Protein 2B1U (pdb70)

Radius of gyration: 10.67 Å; Cα contacts (8 Å, |Δi|>4): 97; chains: 1; bounding box: 26×30×25 Å

InterPro domains:
  IPR002048 EF-hand domain [PF13499] (13-73)
  IPR002048 EF-hand domain [PF13499] (81-142)
  IPR002048 EF-hand domain [PS50222] (8-43)
  IPR002048 EF-hand domain [PS50222] (44-74)
  IPR002048 EF-hand domain [PS50222] (78-113)
  IPR002048 EF-hand domain [PS50222] (114-146)
  IPR002048 EF-hand domain [SM00054] (12-40)
  IPR002048 EF-hand domain [SM00054] (48-76)
  IPR002048 EF-hand domain [SM00054] (82-110)
  IPR002048 EF-hand domain [SM00054] (118-146)
  IPR011992 EF-hand domain pair [SSF47473] (3-143)
  IPR018247 EF-Hand 1, calcium-binding site [PS00018] (21-33)
  IPR018247 EF-Hand 1, calcium-binding site [PS00018] (91-103)
  IPR018247 EF-Hand 1, calcium-binding site [PS00018] (127-139)
  IPR050230 Calmodulin/Myosin light chain/Troponin C-like [PTHR23048] (4-145)

Solvent-accessible surface area: 4864 Å² total; per-residue (Å²): 133,191,62,27,94,85,47,8,67,93,2,3,172,58,81,32,120,124,40,100,13,73,7,67,23,74,66,2,30,171,8,0,39,74,56,63,71,86,116,14,78,152,68,1,72,62,19,55,205,39,0,83,60,76,166,94,13,121,0,30,25,76,65,2,5,191,83,21,46,139,220

Foldseek 3Di:
DDPQLVLLLQLLVQQCVCLVFKGDLVSSQVSNVVVPDRQDPVRSVVVQCVQPCDDGGIHRRVCSSVCRVVD

Sequence (71 aa):
ARAGLEDLQVAFRAFDQDGDGHITVDELRRAMAGLGQPLPQEELDAMIREADVDQDGRVNYEEFARMLAQEARAGLEDLQVAFRAFDQDGDGHITVDELRRAMAGLGQPLPQEELDAMIREADVDQDGRVNYEEFARMLAQEARAGLEDLQVAFRAFDQDGDGHITVDELRRAMAGLGQPLPQEELDAMIREADVDQDGRVNYEEFARMLAQEARAGLEDLQVAFRAFDQDGDGHITVDELRRAMAGLGQPLPQEELDAMIREADVDQDGRVNYEEFARMLAQEARAGLEDLQVAFRAFDQDGDGHITVDELRRAMAGLGQPLPQEELDAMIREADVDQDGRVNYEEFARMLAQEARAGLEDLQVAFRAFDQDGDGHITVDELRRAMAGLGQPLPQEELDAMIREADVDQDGRVNYEEFARMLAQEARAGLEDLQVAFRAFDQDGDGHITVDELRRAMAGLGQPLPQEELDAMIREADVDQDGRVNYEEFARMLAQEARAGLEDLQVAFRAFDQDGDGHITVDELRRAMAGLGQPLPQEELDAMIREADVDQDGRVNYEEFARMLAQEARAGLEDLQVAFRAFDQDGDGHITVDELRRAMAGLGQPLPQEELDAMIREADVDQDGRVNYEEFARMLAQEARAGLEDLQVAFRAFDQDGDGHITVDELRRAMAGLGQPLPQEELDAMIREADVDQDGRVNYEEFARMLAQEARAGLEDLQVAFRAFDQDGDGHITVDELRRAMAGLGQPLPQEELDAMIREADVDQDGRVNYEEFARMLAQEARAGLEDLQVAFRAFDQDGDGHITVDELRRAMAGLGQPLPQEELDAMIREADVDQDGRVNYEEFARMLAQEARAGLEDLQVAFRAFDQDGDGHITVDELRRAMAGLGQPLPQEELDAMIREADVDQDGRVNYEEFARMLAQEARAGLEDLQVAFRAFDQDGDGHITVDELRRAMAGLGQPLPQEELDAMIREADVDQDGRVNYEEFARMLAQEARAGLEDLQVAFRAFDQDGDGHITVDELRRAMAGLGQPLPQEELDAMIREADVDQDGRVNYEEFARMLAQEARAGLEDLQVAFRAFDQDGDGHITVDELRRAMAGLGQPLPQEELDAMIREADVDQDGRVNYEEFARMLAQEARAGLEDLQVAFRAFDQDGDGHITVDELRRAMAGLGQPLPQEELDAMIREADVDQDGRVNYEEFARMLAQEARAGLEDLQVAFRAFDQDGDGHITVDELRRAMAGLGQPLPQEELDAMIREADVDQDGRVNYEEFARMLAQEARAGLEDLQVAFRAFDQDGDGHITVDELRRAMAGLGQPLPQEELDAMIREADVDQDGRVNYEEFARMLAQEARAGLEDLQVAFRAFDQDGDGHITVDELRRAMAGLGQPLPQEELDAMIREADVDQDGRVNYEEFARMLAQE

GO terms:
  GO:0005509 calcium ion binding (F, TAS)
  GO:0007165 signal transduction (P, TAS)
  GO:0008544 epidermis development (P, TAS)
  GO:1904813 ficolin-1-rich granule lumen (C, TAS)
  GO:0005576 extracellular region (C, TAS)
  GO:0005515 protein binding (F, IPI)

Organism: Homo sapiens (NCBI:txid9606)

CATH classification: 1.10.238.10

Secondary structure (DSSP, 8-state):
--TTHHHHHHHHTTS--SSSSEEEHHHHHHHGGGTT-SS-HHHHHHHHHH--SSSSSEEETTHHHHHHT--

Structure (mmCIF, N/CA/C/O backbone):
data_2B1U
#
_entry.id   2B1U
#
loop_
_atom_site.group_PDB
_atom_site.id
_atom_site.type_symbol
_atom_site.label_atom_id
_atom_site.label_alt_id
_atom_site.label_comp_id
_atom_site.label_asym_id
_atom_site.label_entity_id
_atom_site.label_seq_id
_atom_site.pdbx_PDB_ins_code
_atom_site.Cartn_x
_atom_site.Cartn_y
_atom_site.Cartn_z
_atom_site.occupancy
_atom_site.B_iso_or_equiv
_atom_site.auth_seq_id
_atom_site.auth_comp_id
_atom_site.auth_asym_id
_atom_site.auth_atom_id
_atom_site.pdbx_PDB_model_num
ATOM 1 N N . ALA A 1 1 ? -6.235 -16.499 -3.324 1.00 10.00 76 ALA A N 1
ATOM 2 C CA . ALA A 1 1 ? -5.522 -16.342 -4.603 1.00 10.00 76 ALA A CA 1
ATOM 3 C C . ALA A 1 1 ? -4.010 -16.295 -4.380 1.00 10.00 76 ALA A C 1
ATOM 4 O O . ALA A 1 1 ? -3.330 -17.283 -4.639 1.00 10.00 76 ALA A O 1
ATOM 13 N N . ARG A 1 2 ? -3.476 -15.164 -3.911 1.00 10.00 77 ARG A N 1
ATOM 14 C CA . ARG A 1 2 ? -2.040 -14.968 -3.779 1.00 10.00 77 ARG A CA 1
ATOM 15 C C . ARG A 1 2 ? -1.759 -13.738 -2.945 1.00 10.00 77 ARG A C 1
ATOM 16 O O . ARG A 1 2 ? -2.455 -12.729 -3.041 1.00 10.00 77 ARG A O 1
ATOM 37 N N . ALA A 1 3 ? -0.653 -13.835 -2.217 1.00 10.00 78 ALA A N 1
ATOM 38 C CA . ALA A 1 3 ? 0.005 -12.698 -1.639 1.00 10.00 78 ALA A CA 1
ATOM 39 C C . ALA A 1 3 ? 0.690 -11.891 -2.726 1.00 10.00 78 ALA A C 1
ATOM 40 O O . ALA A 1 3 ? 0.579 -12.185 -3.918 1.00 10.00 78 ALA A O 1
ATOM 47 N N . GLY A 1 4 ? 1.328 -10.800 -2.321 1.00 10.00 79 GLY A N 1
ATOM 48 C CA . GLY A 1 4 ? 1.279 -9.649 -3.181 1.00 10.00 79 GLY A CA 1
ATOM 49 C C . GLY A 1 4 ? -0.201 -9.294 -3.262 1.00 10.00 79 GLY A C 1
ATOM 50 O O . GLY A 1 4 ? -0.726 -8.675 -2.356 1.00 10.00 79 GLY A O 1
ATOM 54 N N . LEU A 1 5 ? -0.914 -9.701 -4.304 1.00 10.00 80 LEU A N 1
ATOM 55 C CA . LEU A 1 5 ? -2.149 -9.031 -4.665 1.00 10.00 80 LEU A CA 1
ATOM 56 C C . LEU A 1 5 ? -3.250 -9.068 -3.604 1.00 10.00 80 LEU A C 1
ATOM 57 O O . LEU A 1 5 ? -3.694 -8.016 -3.138 1.00 10.00 80 LEU A O 1
ATOM 73 N N . GLU A 1 6 ? -3.709 -10.256 -3.219 1.00 10.00 81 GLU A N 1
ATOM 74 C CA . GLU A 1 6 ? -4.796 -10.356 -2.259 1.00 10.00 81 GLU A CA 1
ATOM 75 C C . GLU A 1 6 ? -4.335 -9.775 -0.923 1.00 10.00 81 GLU A C 1
ATOM 76 O O . GLU A 1 6 ? -5.043 -8.975 -0.312 1.00 10.00 81 GLU A O 1
ATOM 88 N N . ASP A 1 7 ? -3.115 -10.142 -0.514 1.00 10.00 82 ASP A N 1
ATOM 89 C CA . ASP A 1 7 ? -2.500 -9.674 0.725 1.00 10.00 82 ASP A CA 1
ATOM 90 C C . ASP A 1 7 ? -2.563 -8.160 0.772 1.00 10.00 82 ASP A C 1
ATOM 91 O O . ASP A 1 7 ? -2.985 -7.569 1.754 1.00 10.00 82 ASP A O 1
ATOM 100 N N . LEU A 1 8 ? -2.137 -7.532 -0.310 1.00 10.00 83 LEU A N 1
ATOM 101 C CA . LEU A 1 8 ? -1.998 -6.103 -0.432 1.00 10.00 83 LEU A CA 1
ATOM 102 C C . LEU A 1 8 ? -3.379 -5.448 -0.456 1.00 10.00 83 LEU A C 1
ATOM 103 O O . LEU A 1 8 ? -3.578 -4.444 0.214 1.00 10.00 83 LEU A O 1
ATOM 119 N N . GLN A 1 9 ? -4.371 -6.003 -1.154 1.00 10.00 84 GLN A N 1
ATOM 120 C CA . GLN A 1 9 ? -5.723 -5.446 -1.080 1.00 10.00 84 GLN A CA 1
ATOM 121 C C . GLN A 1 9 ? -6.300 -5.567 0.341 1.00 10.00 84 GLN A C 1
ATOM 122 O O . GLN A 1 9 ? -6.907 -4.626 0.857 1.00 10.00 84 GLN A O 1
ATOM 136 N N . VAL A 1 10 ? -6.059 -6.691 1.018 1.00 10.00 85 VAL A N 1
ATOM 137 C CA . VAL A 1 10 ? -6.422 -6.888 2.398 1.00 10.00 85 VAL A CA 1
ATOM 138 C C . VAL A 1 10 ? -5.631 -5.922 3.302 1.00 10.00 85 VAL A C 1
ATOM 139 O O . VAL A 1 10 ? -6.189 -5.397 4.261 1.00 10.00 85 VAL A O 1
ATOM 152 N N . ALA A 1 11 ? -4.360 -5.645 2.980 1.00 10.00 86 ALA A N 1
ATOM 153 C CA . ALA A 1 11 ? -3.531 -4.640 3.639 1.00 10.00 86 ALA A CA 1
ATOM 154 C C . ALA A 1 11 ? -4.271 -3.311 3.564 1.00 10.00 86 ALA A C 1
ATOM 155 O O . ALA A 1 11 ? -4.649 -2.716 4.573 1.00 10.00 86 ALA A O 1
ATOM 162 N N . PHE A 1 12 ? -4.510 -2.875 2.331 1.00 10.00 87 PHE A N 1
ATOM 163 C CA . PHE A 1 12 ? -5.183 -1.638 2.022 1.00 10.00 87 PHE A CA 1
ATOM 164 C C . PHE A 1 12 ? -6.431 -1.445 2.864 1.00 10.00 87 PHE A C 1
ATOM 165 O O . PHE A 1 12 ? -6.592 -0.374 3.436 1.00 10.00 87 PHE A O 1
ATOM 182 N N . ARG A 1 13 ? -7.264 -2.482 2.988 1.00 10.00 88 ARG A N 1
ATOM 183 C CA . ARG A 1 13 ? -8.510 -2.424 3.747 1.00 10.00 88 ARG A CA 1
ATOM 184 C C . ARG A 1 13 ? -8.363 -1.920 5.198 1.00 10.00 88 ARG A C 1
ATOM 185 O O . ARG A 1 13 ? -9.364 -1.624 5.844 1.00 10.00 88 ARG A O 1
ATOM 206 N N . ALA A 1 14 ? -7.147 -1.839 5.750 1.00 10.00 89 ALA A N 1
ATOM 207 C CA . ALA A 1 14 ? -6.930 -1.173 7.027 1.00 10.00 89 ALA A CA 1
ATOM 208 C C . ALA A 1 14 ? -7.145 0.349 6.904 1.00 10.00 89 ALA A C 1
ATOM 209 O O . ALA A 1 14 ? -7.908 0.928 7.674 1.00 10.00 89 ALA A O 1
ATOM 216 N N . PHE A 1 15 ? -6.449 0.996 5.962 1.00 10.00 90 PHE A N 1
ATOM 217 C CA . PHE A 1 15 ? -6.454 2.441 5.730 1.00 10.00 90 PHE A CA 1
ATOM 218 C C . PHE A 1 15 ? -6.835 2.755 4.285 1.00 10.00 90 PHE A C 1
ATOM 219 O O . PHE A 1 15 ? -6.146 3.532 3.621 1.00 10.00 90 PHE A O 1
ATOM 236 N N . ASP A 1 16 ? -7.911 2.149 3.785 1.00 10.00 91 ASP A N 1
ATOM 237 C CA . ASP A 1 16 ? -8.429 2.401 2.462 1.00 10.00 91 ASP A CA 1
ATOM 238 C C . ASP A 1 16 ? -9.354 3.608 2.516 1.00 10.00 91 ASP A C 1
ATOM 239 O O . ASP A 1 16 ? -9.952 3.902 3.550 1.00 10.00 91 ASP A O 1
ATOM 248 N N . GLN A 1 17 ? -9.468 4.315 1.390 1.00 10.00 92 GLN A N 1
ATOM 249 C CA . GLN A 1 17 ? -10.528 5.292 1.231 1.00 10.00 92 GLN A CA 1
ATOM 250 C C . GLN A 1 17 ? -11.805 4.539 0.878 1.00 10.00 92 GLN A C 1
ATOM 251 O O . GLN A 1 17 ? -12.647 4.340 1.748 1.00 10.00 92 GLN A O 1
ATOM 265 N N . ASP A 1 18 ? -11.953 4.143 -0.394 1.00 10.00 93 ASP A N 1
ATOM 266 C CA . ASP A 1 18 ? -13.196 3.541 -0.859 1.00 10.00 93 ASP A CA 1
ATOM 267 C C . ASP A 1 18 ? -13.084 2.857 -2.229 1.00 10.00 93 ASP A C 1
ATOM 268 O O . ASP A 1 18 ? -14.118 2.576 -2.827 1.00 10.00 93 ASP A O 1
ATOM 277 N N . GLY A 1 19 ? -11.883 2.580 -2.775 1.00 10.00 94 GLY A N 1
ATOM 278 C CA . GLY A 1 19 ? -11.868 2.113 -4.163 1.00 10.00 94 GLY A CA 1
ATOM 279 C C . GLY A 1 19 ? -11.625 3.299 -5.084 1.00 10.00 94 GLY A C 1
ATOM 280 O O . GLY A 1 19 ? -12.365 4.278 -5.050 1.00 10.00 94 GLY A O 1
ATOM 284 N N . ASP A 1 20 ? -10.526 3.227 -5.839 1.00 10.00 95 ASP A N 1
ATOM 285 C CA . ASP A 1 20 ? -9.957 4.322 -6.616 1.00 10.00 95 ASP A CA 1
ATOM 286 C C . ASP A 1 20 ? -9.935 5.639 -5.824 1.00 10.00 95 ASP A C 1
ATOM 287 O O . ASP A 1 20 ? -10.049 6.729 -6.379 1.00 10.00 95 ASP A O 1
ATOM 296 N N . GLY A 1 21 ? -9.772 5.522 -4.500 1.00 10.00 96 GLY A N 1
ATOM 297 C CA . GLY A 1 21 ? -9.575 6.629 -3.598 1.00 10.00 96 GLY A CA 1
ATOM 298 C C . GLY A 1 21 ? -8.076 6.762 -3.415 1.00 10.00 96 GLY A C 1
ATOM 299 O O . GLY A 1 21 ? -7.319 6.353 -4.287 1.00 10.00 96 GLY A O 1
ATOM 303 N N . HIS A 1 22 ? -7.641 7.241 -2.257 1.00 10.00 97 HIS A N 1
ATOM 304 C CA . HIS A 1 22 ? -6.233 7.377 -1.924 1.00 10.00 97 HIS A CA 1
ATOM 305 C C . HIS A 1 22 ? -5.861 6.605 -0.668 1.00 10.00 97 HIS A C 1
ATOM 306 O O . HIS A 1 22 ? -6.647 6.537 0.274 1.00 10.00 97 HIS A O 1
ATOM 320 N N . ILE A 1 23 ? -4.639 6.063 -0.660 1.00 10.00 98 ILE A N 1
ATOM 321 C CA . ILE A 1 23 ? -3.990 5.579 0.552 1.00 10.00 98 ILE A CA 1
ATOM 322 C C . ILE A 1 23 ? -2.989 6.579 1.109 1.00 10.00 98 ILE A C 1
ATOM 323 O O . ILE A 1 23 ? -2.507 7.484 0.429 1.00 10.00 98 ILE A O 1
ATOM 339 N N . THR A 1 24 ? -2.653 6.299 2.361 1.00 10.00 99 THR A N 1
ATOM 340 C CA . THR A 1 24 ? -1.615 6.867 3.181 1.00 10.00 99 THR A CA 1
ATOM 341 C C . THR A 1 24 ? -0.523 5.803 3.256 1.00 10.00 99 THR A C 1
ATOM 342 O O . THR A 1 24 ? -0.704 4.732 3.831 1.00 10.00 99 THR A O 1
ATOM 353 N N . VAL A 1 25 ? 0.595 6.075 2.574 1.00 10.00 100 VAL A N 1
ATOM 354 C CA . VAL A 1 25 ? 1.703 5.145 2.393 1.00 10.00 100 VAL A CA 1
ATOM 355 C C . VAL A 1 25 ? 2.230 4.626 3.733 1.00 10.00 100 VAL A C 1
ATOM 356 O O . VAL A 1 25 ? 2.700 3.495 3.849 1.00 10.00 100 VAL A O 1
ATOM 369 N N . ASP A 1 26 ? 2.166 5.486 4.747 1.00 10.00 101 ASP A N 1
ATOM 370 C CA . ASP A 1 26 ? 2.644 5.114 6.077 1.00 10.00 101 ASP A CA 1
ATOM 371 C C . ASP A 1 26 ? 1.689 4.122 6.751 1.00 10.00 101 ASP A C 1
ATOM 372 O O . ASP A 1 26 ? 2.077 3.007 7.099 1.00 10.00 101 ASP A O 1
ATOM 381 N N . GLU A 1 27 ? 0.409 4.485 6.833 1.00 10.00 102 GLU A N 1
ATOM 382 C CA . GLU A 1 27 ? -0.711 3.601 7.140 1.00 10.00 102 GLU A CA 1
ATOM 383 C C . GLU A 1 27 ? -0.551 2.250 6.447 1.00 10.00 102 GLU A C 1
ATOM 384 O O . GLU A 1 27 ? -0.658 1.212 7.088 1.00 10.00 102 GLU A O 1
ATOM 396 N N . LEU A 1 28 ? -0.256 2.250 5.151 1.00 10.00 103 LEU A N 1
ATOM 397 C CA . LEU A 1 28 ? 0.081 1.049 4.391 1.00 10.00 103 LEU A CA 1
ATOM 398 C C . LEU A 1 28 ? 1.110 0.170 5.130 1.00 10.00 103 LEU A C 1
ATOM 399 O O . LEU A 1 28 ? 0.911 -1.029 5.323 1.00 10.00 103 LEU A O 1
ATOM 415 N N . ARG A 1 29 ? 2.222 0.773 5.556 1.00 10.00 104 ARG A N 1
ATOM 416 C CA . ARG A 1 29 ? 3.272 0.104 6.319 1.00 10.00 104 ARG A CA 1
ATOM 417 C C . ARG A 1 29 ? 2.700 -0.492 7.601 1.00 10.00 104 ARG A C 1
ATOM 418 O O . ARG A 1 29 ? 3.044 -1.607 7.992 1.00 10.00 104 ARG A O 1
ATOM 439 N N . ARG A 1 30 ? 1.819 0.266 8.254 1.00 10.00 105 ARG A N 1
ATOM 440 C CA . ARG A 1 30 ? 1.108 -0.196 9.433 1.00 10.00 105 ARG A CA 1
ATOM 441 C C . ARG A 1 30 ? 0.239 -1.413 9.085 1.00 10.00 105 ARG A C 1
ATOM 442 O O . ARG A 1 30 ? 0.246 -2.405 9.814 1.00 10.00 105 ARG A O 1
ATOM 463 N N . ALA A 1 31 ? -0.504 -1.347 7.975 1.00 10.00 106 ALA A N 1
ATOM 464 C CA . ALA A 1 31 ? -1.438 -2.376 7.543 1.00 10.00 106 ALA A CA 1
ATOM 465 C C . ALA A 1 31 ? -0.744 -3.719 7.421 1.00 10.00 106 ALA A C 1
ATOM 466 O O . ALA A 1 31 ? -1.278 -4.744 7.836 1.00 10.00 106 ALA A O 1
ATOM 473 N N . MET A 1 32 ? 0.460 -3.700 6.852 1.00 10.00 107 MET A N 1
ATOM 474 C CA . MET A 1 32 ? 1.283 -4.888 6.673 1.00 10.00 107 MET A CA 1
ATOM 475 C C . MET A 1 32 ? 1.512 -5.659 7.991 1.00 10.00 107 MET A C 1
ATOM 476 O O . MET A 1 32 ? 1.737 -6.870 7.967 1.00 10.00 107 MET A O 1
ATOM 490 N N . ALA A 1 33 ? 1.374 -5.010 9.157 1.00 10.00 108 ALA A N 1
ATOM 491 C CA . ALA A 1 33 ? 1.373 -5.712 10.440 1.00 10.00 108 ALA A CA 1
ATOM 492 C C . ALA A 1 33 ? 0.247 -6.739 10.550 1.00 10.00 108 ALA A C 1
ATOM 493 O O . ALA A 1 33 ? 0.424 -7.784 11.169 1.00 10.00 108 ALA A O 1
ATOM 500 N N . GLY A 1 34 ? -0.904 -6.451 9.944 1.00 10.00 109 GLY A N 1
ATOM 501 C CA . GLY A 1 34 ? -2.011 -7.385 9.853 1.00 10.00 109 GLY A CA 1
ATOM 502 C C . GLY A 1 34 ? -1.636 -8.641 9.065 1.00 10.00 109 GLY A C 1
ATOM 503 O O . GLY A 1 34 ? -2.224 -9.696 9.290 1.00 10.00 109 GLY A O 1
ATOM 507 N N . LEU A 1 35 ? -0.690 -8.531 8.125 1.00 10.00 110 LEU A N 1
ATOM 508 C CA . LEU A 1 35 ? -0.345 -9.621 7.228 1.00 10.00 110 LEU A CA 1
ATOM 509 C C . LEU A 1 35 ? 0.588 -10.627 7.893 1.00 10.00 110 LEU A C 1
ATOM 510 O O . LEU A 1 35 ? 0.237 -11.793 8.050 1.00 10.00 110 LEU A O 1
ATOM 526 N N . GLY A 1 36 ? 1.808 -10.203 8.223 1.00 10.00 111 GLY A N 1
ATOM 527 C CA . GLY A 1 36 ? 2.851 -11.131 8.588 1.00 10.00 111 GLY A CA 1
ATOM 528 C C . GLY A 1 36 ? 4.181 -10.450 8.879 1.00 10.00 111 GLY A C 1
ATOM 529 O O . GLY A 1 36 ? 4.867 -10.809 9.832 1.00 10.00 111 GLY A O 1
ATOM 533 N N . GLN A 1 37 ? 4.548 -9.476 8.045 1.00 10.00 112 GLN A N 1
ATOM 534 C CA . GLN A 1 37 ? 5.785 -8.721 8.158 1.00 10.00 112 GLN A CA 1
ATOM 535 C C . GLN A 1 37 ? 5.470 -7.315 8.697 1.00 10.00 112 GLN A C 1
ATOM 536 O O . GLN A 1 37 ? 5.292 -6.395 7.905 1.00 10.00 112 GLN A O 1
ATOM 550 N N . PRO A 1 38 ? 5.359 -7.109 10.022 1.00 10.00 113 PRO A N 1
ATOM 551 C CA . PRO A 1 38 ? 5.020 -5.805 10.572 1.00 10.00 113 PRO A CA 1
ATOM 552 C C . PRO A 1 38 ? 6.194 -4.842 10.405 1.00 10.00 113 PRO A C 1
ATOM 553 O O . PRO A 1 38 ? 7.328 -5.211 10.700 1.00 10.00 113 PRO A O 1
ATOM 564 N N . LEU A 1 39 ? 5.936 -3.615 9.933 1.00 10.00 114 LEU A N 1
ATOM 565 C CA . LEU A 1 39 ? 6.987 -2.687 9.549 1.00 10.00 114 LEU A CA 1
ATOM 566 C C . LEU A 1 39 ? 8.003 -3.364 8.624 1.00 10.00 114 LEU A C 1
ATOM 567 O O . LEU A 1 39 ? 9.190 -3.464 8.940 1.00 10.00 114 LEU A O 1
ATOM 583 N N . PRO A 1 40 ? 7.560 -3.791 7.440 1.00 10.00 115 PRO A N 1
ATOM 584 C CA . PRO A 1 40 ? 8.453 -4.350 6.457 1.00 10.00 115 PRO A CA 1
ATOM 585 C C . PRO A 1 40 ? 9.147 -3.193 5.774 1.00 10.00 115 PRO A C 1
ATOM 586 O O . PRO A 1 40 ? 8.784 -2.828 4.662 1.00 10.00 115 PRO A O 1
ATOM 597 N N . GLN A 1 41 ? 10.103 -2.569 6.462 1.00 10.00 116 GLN A N 1
ATOM 598 C CA . GLN A 1 41 ? 10.634 -1.302 5.992 1.00 10.00 116 GLN A CA 1
ATOM 599 C C . GLN A 1 41 ? 11.109 -1.399 4.540 1.00 10.00 116 GLN A C 1
ATOM 600 O O . GLN A 1 41 ? 10.797 -0.500 3.772 1.00 10.00 116 GLN A O 1
ATOM 614 N N . GLU A 1 42 ? 11.786 -2.484 4.159 1.00 10.00 117 GLU A N 1
ATOM 615 C CA . GLU A 1 42 ? 12.275 -2.686 2.797 1.00 10.00 117 GLU A CA 1
ATOM 616 C C . GLU A 1 42 ? 11.145 -2.912 1.813 1.00 10.00 117 GLU A C 1
ATOM 617 O O . GLU A 1 42 ? 11.113 -2.300 0.752 1.00 10.00 117 GLU A O 1
ATOM 629 N N . GLU A 1 43 ? 10.236 -3.822 2.144 1.00 10.00 118 GLU A N 1
ATOM 630 C CA . GLU A 1 43 ? 9.165 -4.203 1.241 1.00 10.00 118 GLU A CA 1
ATOM 631 C C . GLU A 1 43 ? 8.291 -2.970 0.997 1.00 10.00 118 GLU A C 1
ATOM 632 O O . GLU A 1 43 ? 7.953 -2.631 -0.134 1.00 10.00 118 GLU A O 1
ATOM 644 N N . LEU A 1 44 ? 8.005 -2.226 2.067 1.00 10.00 119 LEU A N 1
ATOM 645 C CA . LEU A 1 44 ? 7.323 -0.958 1.949 1.00 10.00 119 LEU A CA 1
ATOM 646 C C . LEU A 1 44 ? 8.172 0.039 1.155 1.00 10.00 119 LEU A C 1
ATOM 647 O O . LEU A 1 44 ? 7.682 0.482 0.136 1.00 10.00 119 LEU A O 1
ATOM 663 N N . ASP A 1 45 ? 9.406 0.387 1.546 1.00 10.00 120 ASP A N 1
ATOM 664 C CA . ASP A 1 45 ? 10.317 1.289 0.831 1.00 10.00 120 ASP A CA 1
ATOM 665 C C . ASP A 1 45 ? 10.342 1.008 -0.673 1.00 10.00 120 ASP A C 1
ATOM 666 O O . ASP A 1 45 ? 10.235 1.910 -1.504 1.00 10.00 120 ASP A O 1
ATOM 675 N N . ALA A 1 46 ? 10.480 -0.267 -1.023 1.00 10.00 121 ALA A N 1
ATOM 676 C CA . ALA A 1 46 ? 10.422 -0.742 -2.390 1.00 10.00 121 ALA A CA 1
ATOM 677 C C . ALA A 1 46 ? 9.137 -0.231 -3.053 1.00 10.00 121 ALA A C 1
ATOM 678 O O . ALA A 1 46 ? 9.192 0.473 -4.061 1.00 10.00 121 ALA A O 1
ATOM 685 N N . MET A 1 47 ? 7.986 -0.505 -2.436 1.00 10.00 122 MET A N 1
ATOM 686 C CA . MET A 1 47 ? 6.709 0.022 -2.877 1.00 10.00 122 MET A CA 1
ATOM 687 C C . MET A 1 47 ? 6.590 1.548 -2.725 1.00 10.00 122 MET A C 1
ATOM 688 O O . MET A 1 47 ? 5.855 2.160 -3.492 1.00 10.00 122 MET A O 1
ATOM 702 N N . ILE A 1 48 ? 7.268 2.188 -1.764 1.00 10.00 123 ILE A N 1
ATOM 703 C CA . ILE A 1 48 ? 7.190 3.626 -1.527 1.00 10.00 123 ILE A CA 1
ATOM 704 C C . ILE A 1 48 ? 7.548 4.317 -2.842 1.00 10.00 123 ILE A C 1
ATOM 705 O O . ILE A 1 48 ? 6.887 5.266 -3.253 1.00 10.00 123 ILE A O 1
ATOM 721 N N . ARG A 1 49 ? 8.593 3.821 -3.510 1.00 10.00 124 ARG A N 1
ATOM 722 C CA . ARG A 1 49 ? 9.025 4.395 -4.771 1.00 10.00 124 ARG A CA 1
ATOM 723 C C . ARG A 1 49 ? 7.959 4.252 -5.861 1.00 10.00 124 ARG A C 1
ATOM 724 O O . ARG A 1 49 ? 7.791 5.160 -6.666 1.00 10.00 124 ARG A O 1
ATOM 745 N N . GLU A 1 50 ? 7.253 3.120 -5.895 1.00 10.00 125 GLU A N 1
ATOM 746 C CA . GLU A 1 50 ? 6.155 2.893 -6.828 1.00 10.00 125 GLU A CA 1
ATOM 747 C C . GLU A 1 50 ? 4.935 3.745 -6.448 1.00 10.00 125 GLU A C 1
ATOM 748 O O . GLU A 1 50 ? 4.137 4.136 -7.297 1.00 10.00 125 GLU A O 1
ATOM 760 N N . ALA A 1 51 ? 4.774 4.024 -5.154 1.00 10.00 126 ALA A N 1
ATOM 761 C CA . ALA A 1 51 ? 3.683 4.794 -4.581 1.00 10.00 126 ALA A CA 1
ATOM 762 C C . ALA A 1 51 ? 3.884 6.301 -4.788 1.00 10.00 126 ALA A C 1
ATOM 763 O O . ALA A 1 51 ? 3.685 7.076 -3.853 1.00 10.00 126 ALA A O 1
ATOM 770 N N . ASP A 1 52 ? 4.241 6.734 -6.003 1.00 10.00 127 ASP A N 1
ATOM 771 C CA . ASP A 1 52 ? 4.585 8.121 -6.297 1.00 10.00 127 ASP A CA 1
ATOM 772 C C . ASP A 1 52 ? 3.599 8.769 -7.277 1.00 10.00 127 ASP A C 1
ATOM 773 O O . ASP A 1 52 ? 3.959 9.708 -7.983 1.00 10.00 127 ASP A O 1
ATOM 782 N N . VAL A 1 53 ? 2.345 8.303 -7.281 1.00 10.00 128 VAL A N 1
ATOM 783 C CA . VAL A 1 53 ? 1.301 8.750 -8.205 1.00 10.00 128 VAL A CA 1
ATOM 784 C C . VAL A 1 53 ? 1.213 10.277 -8.256 1.00 10.00 128 VAL A C 1
ATOM 785 O O . VAL A 1 53 ? 1.250 10.843 -9.348 1.00 10.00 128 VAL A O 1
ATOM 798 N N . ASP A 1 54 ? 1.095 10.944 -7.099 1.00 10.00 129 ASP A N 1
ATOM 799 C CA . ASP A 1 54 ? 1.180 12.403 -7.083 1.00 10.00 129 ASP A CA 1
ATOM 800 C C . ASP A 1 54 ? 2.623 12.816 -7.391 1.00 10.00 129 ASP A C 1
ATOM 801 O O . ASP A 1 54 ? 2.948 13.198 -8.512 1.00 10.00 129 ASP A O 1
ATOM 810 N N . GLN A 1 55 ? 3.456 12.807 -6.345 1.00 10.00 130 GLN A N 1
ATOM 811 C CA . GLN A 1 55 ? 4.824 13.322 -6.305 1.00 10.00 130 GLN A CA 1
ATOM 812 C C . GLN A 1 55 ? 5.304 13.350 -4.843 1.00 10.00 130 GLN A C 1
ATOM 813 O O . GLN A 1 55 ? 5.948 14.309 -4.422 1.00 10.00 130 GLN A O 1
ATOM 827 N N . ASP A 1 56 ? 4.935 12.342 -4.043 1.00 10.00 131 ASP A N 1
ATOM 828 C CA . ASP A 1 56 ? 5.075 12.402 -2.589 1.00 10.00 131 ASP A CA 1
ATOM 829 C C . ASP A 1 56 ? 4.859 11.003 -1.994 1.00 10.00 131 ASP A C 1
ATOM 830 O O . ASP A 1 56 ? 5.804 10.223 -1.914 1.00 10.00 131 ASP A O 1
ATOM 839 N N . GLY A 1 57 ? 3.620 10.656 -1.641 1.00 10.00 132 GLY A N 1
ATOM 840 C CA . GLY A 1 57 ? 3.265 9.356 -1.092 1.00 10.00 132 GLY A CA 1
ATOM 841 C C . GLY A 1 57 ? 1.751 9.167 -1.122 1.00 10.00 132 GLY A C 1
ATOM 842 O O . GLY A 1 57 ? 1.181 8.507 -0.254 1.00 10.00 132 GLY A O 1
ATOM 846 N N . ARG A 1 58 ? 1.104 9.754 -2.132 1.00 10.00 133 ARG A N 1
ATOM 847 C CA . ARG A 1 58 ? -0.286 9.504 -2.470 1.00 10.00 133 ARG A CA 1
ATOM 848 C C . ARG A 1 58 ? -0.290 8.443 -3.560 1.00 10.00 133 ARG A C 1
ATOM 849 O O . ARG A 1 58 ? 0.470 8.566 -4.520 1.00 10.00 133 ARG A O 1
ATOM 870 N N . VAL A 1 59 ? -1.136 7.420 -3.409 1.00 10.00 134 VAL A N 1
ATOM 871 C CA . VAL A 1 59 ? -1.367 6.396 -4.411 1.00 10.00 134 VAL A CA 1
ATOM 872 C C . VAL A 1 59 ? -2.861 6.173 -4.539 1.00 10.00 134 VAL A C 1
ATOM 873 O O . VAL A 1 59 ? -3.544 6.077 -3.516 1.00 10.00 134 VAL A O 1
ATOM 886 N N . ASN A 1 60 ? -3.351 6.042 -5.774 1.00 10.00 135 ASN A N 1
ATOM 887 C CA . ASN A 1 60 ? -4.713 5.596 -5.996 1.00 10.00 135 ASN A CA 1
ATOM 888 C C . ASN A 1 60 ? -4.855 4.199 -5.383 1.00 10.00 135 ASN A C 1
ATOM 889 O O . ASN A 1 60 ? -4.125 3.285 -5.768 1.00 10.00 135 ASN A O 1
ATOM 900 N N . TYR A 1 61 ? -5.755 4.044 -4.407 1.00 10.00 136 TYR A N 1
ATOM 901 C CA . TYR A 1 61 ? -5.952 2.826 -3.624 1.00 10.00 136 TYR A CA 1
ATOM 902 C C . TYR A 1 61 ? -5.956 1.567 -4.510 1.00 10.00 136 TYR A C 1
ATOM 903 O O . TYR A 1 61 ? -5.290 0.589 -4.179 1.00 10.00 136 TYR A O 1
ATOM 921 N N . GLU A 1 62 ? -6.692 1.588 -5.630 1.00 10.00 137 GLU A N 1
ATOM 922 C CA . GLU A 1 62 ? -6.791 0.427 -6.507 1.00 10.00 137 GLU A CA 1
ATOM 923 C C . GLU A 1 62 ? -5.514 0.335 -7.342 1.00 10.00 137 GLU A C 1
ATOM 924 O O . GLU A 1 62 ? -4.775 -0.643 -7.247 1.00 10.00 137 GLU A O 1
ATOM 936 N N . GLU A 1 63 ? -5.236 1.397 -8.111 1.00 10.00 138 GLU A N 1
ATOM 937 C CA . GLU A 1 63 ? -4.099 1.504 -9.019 1.00 10.00 138 GLU A CA 1
ATOM 938 C C . GLU A 1 63 ? -2.805 1.000 -8.370 1.00 10.00 138 GLU A C 1
ATOM 939 O O . GLU A 1 63 ? -2.001 0.343 -9.032 1.00 10.00 138 GLU A O 1
ATOM 951 N N . PHE A 1 64 ? -2.623 1.258 -7.068 1.00 10.00 139 PHE A N 1
ATOM 952 C CA . PHE A 1 64 ? -1.540 0.680 -6.282 1.00 10.00 139 PHE A CA 1
ATOM 953 C C . PHE A 1 64 ? -1.272 -0.773 -6.651 1.00 10.00 139 PHE A C 1
ATOM 954 O O . PHE A 1 64 ? -0.146 -1.141 -6.973 1.00 10.00 139 PHE A O 1
ATOM 971 N N . ALA A 1 65 ? -2.296 -1.616 -6.552 1.00 10.00 140 ALA A N 1
ATOM 972 C CA . ALA A 1 65 ? -2.187 -3.048 -6.765 1.00 10.00 140 ALA A CA 1
ATOM 973 C C . ALA A 1 65 ? -1.516 -3.339 -8.115 1.00 10.00 140 ALA A C 1
ATOM 974 O O . ALA A 1 65 ? -0.672 -4.230 -8.240 1.00 10.00 140 ALA A O 1
ATOM 981 N N . ARG A 1 66 ? -1.887 -2.537 -9.116 1.00 10.00 141 ARG A N 1
ATOM 982 C CA . ARG A 1 66 ? -1.341 -2.574 -10.461 1.00 10.00 141 ARG A CA 1
ATOM 983 C C . ARG A 1 66 ? 0.173 -2.341 -10.437 1.00 10.00 141 ARG A C 1
ATOM 984 O O . ARG A 1 66 ? 0.894 -2.955 -11.217 1.00 10.00 141 ARG A O 1
ATOM 1005 N N . MET A 1 67 ? 0.655 -1.454 -9.560 1.00 10.00 142 MET A N 1
ATOM 1006 C CA . MET A 1 67 ? 2.080 -1.198 -9.405 1.00 10.00 142 MET A CA 1
ATOM 1007 C C . MET A 1 67 ? 2.765 -2.235 -8.509 1.00 10.00 142 MET A C 1
ATOM 1008 O O . MET A 1 67 ? 3.875 -2.633 -8.837 1.00 10.00 142 MET A O 1
ATOM 1022 N N . LEU A 1 68 ? 2.132 -2.691 -7.410 1.00 10.00 143 LEU A N 1
ATOM 1023 C CA . LEU A 1 68 ? 2.582 -3.831 -6.621 1.00 10.00 143 LEU A CA 1
ATOM 1024 C C . LEU A 1 68 ? 3.073 -4.894 -7.606 1.00 10.00 143 LEU A C 1
ATOM 1025 O O . LEU A 1 68 ? 4.216 -5.346 -7.564 1.00 10.00 143 LEU A O 1
ATOM 1041 N N . ALA A 1 69 ? 2.181 -5.277 -8.518 1.00 10.00 144 ALA A N 1
ATOM 1042 C CA . ALA A 1 69 ? 2.474 -6.304 -9.492 1.00 10.00 144 ALA A CA 1
ATOM 1043 C C . ALA A 1 69 ? 2.909 -5.656 -10.791 1.00 10.00 144 ALA A C 1
ATOM 1044 O O . ALA A 1 69 ? 2.213 -5.674 -11.803 1.00 10.00 144 ALA A O 1
ATOM 1051 N N . GLN A 1 70 ? 4.108 -5.104 -10.708 1.00 10.00 145 GLN A N 1
ATOM 1052 C CA . GLN A 1 70 ? 4.790 -4.359 -11.765 1.00 10.00 145 GLN A CA 1
ATOM 1053 C C . GLN A 1 70 ? 5.265 -5.293 -12.904 1.00 10.00 145 GLN A C 1
ATOM 1054 O O . GLN A 1 70 ? 6.401 -5.168 -13.360 1.00 10.00 145 GLN A O 1
ATOM 1068 N N . GLU A 1 71 ? 4.429 -6.237 -13.344 1.00 10.00 146 GLU A N 1
ATOM 1069 C CA . GLU A 1 71 ? 4.732 -7.213 -14.383 1.00 10.00 146 GLU A CA 1
ATOM 1070 C C . GLU A 1 71 ? 3.969 -6.830 -15.655 1.00 10.00 146 GLU A C 1
ATOM 1071 O O . GLU A 1 71 ? 2.877 -6.234 -15.514 1.00 10.00 146 GLU A O 1
ATOM 1084 N N . ALA A 1 1 ? -6.882 -19.531 -2.173 1.00 10.00 76 ALA A N 2
ATOM 1085 C CA . ALA A 1 1 ? -6.465 -18.274 -1.535 1.00 10.00 76 ALA A CA 2
ATOM 1086 C C . ALA A 1 1 ? -4.971 -18.102 -1.788 1.00 10.00 76 ALA A C 2
ATOM 1087 O O . ALA A 1 1 ? -4.293 -19.116 -1.947 1.00 10.00 76 ALA A O 2
ATOM 1096 N N . ARG A 1 2 ? -4.478 -16.870 -1.853 1.00 10.00 77 ARG A N 2
ATOM 1097 C CA . ARG A 1 2 ? -3.080 -16.496 -2.053 1.00 10.00 77 ARG A CA 2
ATOM 1098 C C . ARG A 1 2 ? -2.947 -15.114 -1.469 1.00 10.00 77 ARG A C 2
ATOM 1099 O O . ARG A 1 2 ? -3.939 -14.464 -1.171 1.00 10.00 77 ARG A O 2
ATOM 1120 N N . ALA A 1 3 ? -1.708 -14.683 -1.279 1.00 10.00 78 ALA A N 2
ATOM 1121 C CA . ALA A 1 3 ? -1.462 -13.318 -0.924 1.00 10.00 78 ALA A CA 2
ATOM 1122 C C . ALA A 1 3 ? -1.563 -12.498 -2.194 1.00 10.00 78 ALA A C 2
ATOM 1123 O O . ALA A 1 3 ? -2.670 -12.169 -2.609 1.00 10.00 78 ALA A O 2
ATOM 1130 N N . GLY A 1 4 ? -0.422 -12.248 -2.845 1.00 10.00 79 GLY A N 2
ATOM 1131 C CA . GLY A 1 4 ? -0.336 -11.562 -4.123 1.00 10.00 79 GLY A CA 2
ATOM 1132 C C . GLY A 1 4 ? -1.307 -10.394 -4.155 1.00 10.00 79 GLY A C 2
ATOM 1133 O O . GLY A 1 4 ? -1.043 -9.390 -3.515 1.00 10.00 79 GLY A O 2
ATOM 1137 N N . LEU A 1 5 ? -2.418 -10.547 -4.881 1.00 10.00 80 LEU A N 2
ATOM 1138 C CA . LEU A 1 5 ? -3.512 -9.610 -4.966 1.00 10.00 80 LEU A CA 2
ATOM 1139 C C . LEU A 1 5 ? -4.428 -9.595 -3.742 1.00 10.00 80 LEU A C 2
ATOM 1140 O O . LEU A 1 5 ? -4.659 -8.538 -3.157 1.00 10.00 80 LEU A O 2
ATOM 1156 N N . GLU A 1 6 ? -4.982 -10.747 -3.374 1.00 10.00 81 GLU A N 2
ATOM 1157 C CA . GLU A 1 6 ? -5.891 -10.884 -2.243 1.00 10.00 81 GLU A CA 2
ATOM 1158 C C . GLU A 1 6 ? -5.306 -10.214 -0.996 1.00 10.00 81 GLU A C 2
ATOM 1159 O O . GLU A 1 6 ? -5.931 -9.321 -0.420 1.00 10.00 81 GLU A O 2
ATOM 1171 N N . ASP A 1 7 ? -4.093 -10.612 -0.599 1.00 10.00 82 ASP A N 2
ATOM 1172 C CA . ASP A 1 7 ? -3.545 -10.144 0.682 1.00 10.00 82 ASP A CA 2
ATOM 1173 C C . ASP A 1 7 ? -3.244 -8.675 0.643 1.00 10.00 82 ASP A C 2
ATOM 1174 O O . ASP A 1 7 ? -3.286 -7.981 1.646 1.00 10.00 82 ASP A O 2
ATOM 1183 N N . LEU A 1 8 ? -2.905 -8.216 -0.537 1.00 10.00 83 LEU A N 2
ATOM 1184 C CA . LEU A 1 8 ? -2.552 -6.873 -0.813 1.00 10.00 83 LEU A CA 2
ATOM 1185 C C . LEU A 1 8 ? -3.796 -5.998 -0.670 1.00 10.00 83 LEU A C 2
ATOM 1186 O O . LEU A 1 8 ? -3.807 -5.032 0.088 1.00 10.00 83 LEU A O 2
ATOM 1202 N N . GLN A 1 9 ? -4.872 -6.363 -1.363 1.00 10.00 84 GLN A N 2
ATOM 1203 C CA . GLN A 1 9 ? -6.127 -5.642 -1.281 1.00 10.00 84 GLN A CA 2
ATOM 1204 C C . GLN A 1 9 ? -6.609 -5.635 0.172 1.00 10.00 84 GLN A C 2
ATOM 1205 O O . GLN A 1 9 ? -6.988 -4.580 0.674 1.00 10.00 84 GLN A O 2
ATOM 1219 N N . VAL A 1 10 ? -6.568 -6.788 0.854 1.00 10.00 85 VAL A N 2
ATOM 1220 C CA . VAL A 1 10 ? -6.961 -6.952 2.235 1.00 10.00 85 VAL A CA 2
ATOM 1221 C C . VAL A 1 10 ? -6.067 -6.116 3.164 1.00 10.00 85 VAL A C 2
ATOM 1222 O O . VAL A 1 10 ? -6.577 -5.453 4.062 1.00 10.00 85 VAL A O 2
ATOM 1235 N N . ALA A 1 11 ? -4.748 -6.127 2.949 1.00 10.00 86 ALA A N 2
ATOM 1236 C CA . ALA A 1 11 ? -3.791 -5.290 3.664 1.00 10.00 86 ALA A CA 2
ATOM 1237 C C . ALA A 1 11 ? -4.274 -3.853 3.576 1.00 10.00 86 ALA A C 2
ATOM 1238 O O . ALA A 1 11 ? -4.555 -3.192 4.570 1.00 10.00 86 ALA A O 2
ATOM 1245 N N . PHE A 1 12 ? -4.388 -3.391 2.339 1.00 10.00 87 PHE A N 2
ATOM 1246 C CA . PHE A 1 12 ? -4.716 -2.026 1.992 1.00 10.00 87 PHE A CA 2
ATOM 1247 C C . PHE A 1 12 ? -6.061 -1.634 2.615 1.00 10.00 87 PHE A C 2
ATOM 1248 O O . PHE A 1 12 ? -6.178 -0.546 3.176 1.00 10.00 87 PHE A O 2
ATOM 1265 N N . ARG A 1 13 ? -7.023 -2.566 2.608 1.00 10.00 88 ARG A N 2
ATOM 1266 C CA . ARG A 1 13 ? -8.316 -2.479 3.291 1.00 10.00 88 ARG A CA 2
ATOM 1267 C C . ARG A 1 13 ? -8.203 -1.970 4.738 1.00 10.00 88 ARG A C 2
ATOM 1268 O O . ARG A 1 13 ? -9.156 -1.399 5.263 1.00 10.00 88 ARG A O 2
ATOM 1289 N N . ALA A 1 14 ? -7.065 -2.180 5.411 1.00 10.00 89 ALA A N 2
ATOM 1290 C CA . ALA A 1 14 ? -6.836 -1.625 6.739 1.00 10.00 89 ALA A CA 2
ATOM 1291 C C . ALA A 1 14 ? -7.162 -0.127 6.780 1.00 10.00 89 ALA A C 2
ATOM 1292 O O . ALA A 1 14 ? -7.875 0.309 7.682 1.00 10.00 89 ALA A O 2
ATOM 1299 N N . PHE A 1 15 ? -6.659 0.650 5.810 1.00 10.00 90 PHE A N 2
ATOM 1300 C CA . PHE A 1 15 ? -6.912 2.086 5.741 1.00 10.00 90 PHE A CA 2
ATOM 1301 C C . PHE A 1 15 ? -7.191 2.524 4.303 1.00 10.00 90 PHE A C 2
ATOM 1302 O O . PHE A 1 15 ? -6.559 3.462 3.813 1.00 10.00 90 PHE A O 2
ATOM 1319 N N . ASP A 1 16 ? -8.116 1.847 3.620 1.00 10.00 91 ASP A N 2
ATOM 1320 C CA . ASP A 1 16 ? -8.472 2.184 2.256 1.00 10.00 91 ASP A CA 2
ATOM 1321 C C . ASP A 1 16 ? -9.530 3.295 2.216 1.00 10.00 91 ASP A C 2
ATOM 1322 O O . ASP A 1 16 ? -9.684 4.043 3.181 1.00 10.00 91 ASP A O 2
ATOM 1331 N N . GLN A 1 17 ? -10.247 3.419 1.094 1.00 10.00 92 GLN A N 2
ATOM 1332 C CA . GLN A 1 17 ? -11.332 4.353 0.901 1.00 10.00 92 GLN A CA 2
ATOM 1333 C C . GLN A 1 17 ? -12.322 3.760 -0.110 1.00 10.00 92 GLN A C 2
ATOM 1334 O O . GLN A 1 17 ? -13.347 3.225 0.306 1.00 10.00 92 GLN A O 2
ATOM 1348 N N . ASP A 1 18 ? -12.036 3.881 -1.417 1.00 10.00 93 ASP A N 2
ATOM 1349 C CA . ASP A 1 18 ? -12.908 3.382 -2.484 1.00 10.00 93 ASP A CA 2
ATOM 1350 C C . ASP A 1 18 ? -12.212 3.418 -3.856 1.00 10.00 93 ASP A C 2
ATOM 1351 O O . ASP A 1 18 ? -12.748 3.934 -4.832 1.00 10.00 93 ASP A O 2
ATOM 1360 N N . GLY A 1 19 ? -10.975 2.914 -3.938 1.00 10.00 94 GLY A N 2
ATOM 1361 C CA . GLY A 1 19 ? -10.256 2.704 -5.192 1.00 10.00 94 GLY A CA 2
ATOM 1362 C C . GLY A 1 19 ? -9.682 4.013 -5.725 1.00 10.00 94 GLY A C 2
ATOM 1363 O O . GLY A 1 19 ? -8.470 4.231 -5.661 1.00 10.00 94 GLY A O 2
ATOM 1367 N N . ASP A 1 20 ? -10.586 4.900 -6.146 1.00 10.00 95 ASP A N 2
ATOM 1368 C CA . ASP A 1 20 ? -10.344 6.301 -6.489 1.00 10.00 95 ASP A CA 2
ATOM 1369 C C . ASP A 1 20 ? -10.098 7.124 -5.219 1.00 10.00 95 ASP A C 2
ATOM 1370 O O . ASP A 1 20 ? -9.895 8.336 -5.286 1.00 10.00 95 ASP A O 2
ATOM 1379 N N . GLY A 1 21 ? -10.138 6.476 -4.050 1.00 10.00 96 GLY A N 2
ATOM 1380 C CA . GLY A 1 21 ? -9.736 7.046 -2.793 1.00 10.00 96 GLY A CA 2
ATOM 1381 C C . GLY A 1 21 ? -8.225 7.254 -2.757 1.00 10.00 96 GLY A C 2
ATOM 1382 O O . GLY A 1 21 ? -7.588 7.612 -3.743 1.00 10.00 96 GLY A O 2
ATOM 1386 N N . HIS A 1 22 ? -7.643 6.978 -1.596 1.00 10.00 97 HIS A N 2
ATOM 1387 C CA . HIS A 1 22 ? -6.217 7.024 -1.350 1.00 10.00 97 HIS A CA 2
ATOM 1388 C C . HIS A 1 22 ? -5.983 6.441 0.036 1.00 10.00 97 HIS A C 2
ATOM 1389 O O . HIS A 1 22 ? -6.888 6.481 0.872 1.00 10.00 97 HIS A O 2
ATOM 1403 N N . ILE A 1 23 ? -4.784 5.911 0.263 1.00 10.00 98 ILE A N 2
ATOM 1404 C CA . ILE A 1 23 ? -4.324 5.490 1.578 1.00 10.00 98 ILE A CA 2
ATOM 1405 C C . ILE A 1 23 ? -3.378 6.565 2.131 1.00 10.00 98 ILE A C 2
ATOM 1406 O O . ILE A 1 23 ? -3.312 7.669 1.590 1.00 10.00 98 ILE A O 2
ATOM 1422 N N . THR A 1 24 ? -2.582 6.232 3.147 1.00 10.00 99 THR A N 2
ATOM 1423 C CA . THR A 1 24 ? -1.370 6.966 3.483 1.00 10.00 99 THR A CA 2
ATOM 1424 C C . THR A 1 24 ? -0.234 5.975 3.357 1.00 10.00 99 THR A C 2
ATOM 1425 O O . THR A 1 24 ? -0.341 4.837 3.806 1.00 10.00 99 THR A O 2
ATOM 1436 N N . VAL A 1 25 ? 0.855 6.414 2.736 1.00 10.00 100 VAL A N 2
ATOM 1437 C CA . VAL A 1 25 ? 2.092 5.671 2.621 1.00 10.00 100 VAL A CA 2
ATOM 1438 C C . VAL A 1 25 ? 2.503 5.104 4.002 1.00 10.00 100 VAL A C 2
ATOM 1439 O O . VAL A 1 25 ? 3.196 4.090 4.075 1.00 10.00 100 VAL A O 2
ATOM 1452 N N . ASP A 1 26 ? 2.128 5.776 5.107 1.00 10.00 101 ASP A N 2
ATOM 1453 C CA . ASP A 1 26 ? 2.393 5.257 6.456 1.00 10.00 101 ASP A CA 2
ATOM 1454 C C . ASP A 1 26 ? 1.426 4.149 6.886 1.00 10.00 101 ASP A C 2
ATOM 1455 O O . ASP A 1 26 ? 1.847 3.043 7.221 1.00 10.00 101 ASP A O 2
ATOM 1464 N N . GLU A 1 27 ? 0.123 4.422 6.809 1.00 10.00 102 GLU A N 2
ATOM 1465 C CA . GLU A 1 27 ? -0.965 3.451 6.946 1.00 10.00 102 GLU A CA 2
ATOM 1466 C C . GLU A 1 27 ? -0.699 2.186 6.118 1.00 10.00 102 GLU A C 2
ATOM 1467 O O . GLU A 1 27 ? -1.001 1.070 6.535 1.00 10.00 102 GLU A O 2
ATOM 1479 N N . LEU A 1 28 ? -0.082 2.348 4.954 1.00 10.00 103 LEU A N 2
ATOM 1480 C CA . LEU A 1 28 ? 0.411 1.262 4.127 1.00 10.00 103 LEU A CA 2
ATOM 1481 C C . LEU A 1 28 ? 1.379 0.362 4.906 1.00 10.00 103 LEU A C 2
ATOM 1482 O O . LEU A 1 28 ? 1.256 -0.862 4.917 1.00 10.00 103 LEU A O 2
ATOM 1498 N N . ARG A 1 29 ? 2.354 0.987 5.561 1.00 10.00 104 ARG A N 2
ATOM 1499 C CA . ARG A 1 29 ? 3.383 0.331 6.352 1.00 10.00 104 ARG A CA 2
ATOM 1500 C C . ARG A 1 29 ? 2.754 -0.319 7.588 1.00 10.00 104 ARG A C 2
ATOM 1501 O O . ARG A 1 29 ? 3.108 -1.438 7.954 1.00 10.00 104 ARG A O 2
ATOM 1522 N N . ARG A 1 30 ? 1.801 0.378 8.218 1.00 10.00 105 ARG A N 2
ATOM 1523 C CA . ARG A 1 30 ? 1.002 -0.161 9.312 1.00 10.00 105 ARG A CA 2
ATOM 1524 C C . ARG A 1 30 ? 0.306 -1.453 8.875 1.00 10.00 105 ARG A C 2
ATOM 1525 O O . ARG A 1 30 ? 0.420 -2.474 9.549 1.00 10.00 105 ARG A O 2
ATOM 1546 N N . ALA A 1 31 ? -0.430 -1.399 7.760 1.00 10.00 106 ALA A N 2
ATOM 1547 C CA . ALA A 1 31 ? -1.262 -2.489 7.262 1.00 10.00 106 ALA A CA 2
ATOM 1548 C C . ALA A 1 31 ? -0.528 -3.829 7.255 1.00 10.00 106 ALA A C 2
ATOM 1549 O O . ALA A 1 31 ? -1.100 -4.859 7.604 1.00 10.00 106 ALA A O 2
ATOM 1556 N N . MET A 1 32 ? 0.743 -3.813 6.859 1.00 10.00 107 MET A N 2
ATOM 1557 C CA . MET A 1 32 ? 1.578 -5.000 6.758 1.00 10.00 107 MET A CA 2
ATOM 1558 C C . MET A 1 32 ? 1.728 -5.754 8.087 1.00 10.00 107 MET A C 2
ATOM 1559 O O . MET A 1 32 ? 1.984 -6.961 8.080 1.00 10.00 107 MET A O 2
ATOM 1573 N N . ALA A 1 33 ? 1.499 -5.082 9.223 1.00 10.00 108 ALA A N 2
ATOM 1574 C CA . ALA A 1 33 ? 1.342 -5.748 10.512 1.00 10.00 108 ALA A CA 2
ATOM 1575 C C . ALA A 1 33 ? 0.311 -6.876 10.431 1.00 10.00 108 ALA A C 2
ATOM 1576 O O . ALA A 1 33 ? 0.502 -7.936 11.021 1.00 10.00 108 ALA A O 2
ATOM 1583 N N . GLY A 1 34 ? -0.767 -6.655 9.676 1.00 10.00 109 GLY A N 2
ATOM 1584 C CA . GLY A 1 34 ? -1.795 -7.645 9.418 1.00 10.00 109 GLY A CA 2
ATOM 1585 C C . GLY A 1 34 ? -1.261 -8.867 8.667 1.00 10.00 109 GLY A C 2
ATOM 1586 O O . GLY A 1 34 ? -1.778 -9.966 8.847 1.00 10.00 109 GLY A O 2
ATOM 1590 N N . LEU A 1 35 ? -0.259 -8.681 7.801 1.00 10.00 110 LEU A N 2
ATOM 1591 C CA . LEU A 1 35 ? 0.221 -9.733 6.914 1.00 10.00 110 LEU A CA 2
ATOM 1592 C C . LEU A 1 35 ? 1.166 -10.686 7.635 1.00 10.00 110 LEU A C 2
ATOM 1593 O O . LEU A 1 35 ? 1.003 -11.900 7.546 1.00 10.00 110 LEU A O 2
ATOM 1609 N N . GLY A 1 36 ? 2.186 -10.140 8.302 1.00 10.00 111 GLY A N 2
ATOM 1610 C CA . GLY A 1 36 ? 3.228 -10.940 8.927 1.00 10.00 111 GLY A CA 2
ATOM 1611 C C . GLY A 1 36 ? 4.638 -10.438 8.620 1.00 10.00 111 GLY A C 2
ATOM 1612 O O . GLY A 1 36 ? 5.593 -10.911 9.231 1.00 10.00 111 GLY A O 2
ATOM 1616 N N . GLN A 1 37 ? 4.777 -9.452 7.726 1.00 10.00 112 GLN A N 2
ATOM 1617 C CA . GLN A 1 37 ? 6.000 -8.670 7.581 1.00 10.00 112 GLN A CA 2
ATOM 1618 C C . GLN A 1 37 ? 5.757 -7.284 8.201 1.00 10.00 112 GLN A C 2
ATOM 1619 O O . GLN A 1 37 ? 5.583 -6.317 7.467 1.00 10.00 112 GLN A O 2
ATOM 1633 N N . PRO A 1 38 ? 5.685 -7.149 9.537 1.00 10.00 113 PRO A N 2
ATOM 1634 C CA . PRO A 1 38 ? 5.254 -5.915 10.176 1.00 10.00 113 PRO A CA 2
ATOM 1635 C C . PRO A 1 38 ? 6.238 -4.776 9.916 1.00 10.00 113 PRO A C 2
ATOM 1636 O O . PRO A 1 38 ? 7.424 -4.914 10.206 1.00 10.00 113 PRO A O 2
ATOM 1647 N N . LEU A 1 39 ? 5.742 -3.635 9.422 1.00 10.00 114 LEU A N 2
ATOM 1648 C CA . LEU A 1 39 ? 6.521 -2.414 9.291 1.00 10.00 114 LEU A CA 2
ATOM 1649 C C . LEU A 1 39 ? 7.795 -2.663 8.457 1.00 10.00 114 LEU A C 2
ATOM 1650 O O . LEU A 1 39 ? 8.907 -2.383 8.907 1.00 10.00 114 LEU A O 2
ATOM 1666 N N . PRO A 1 40 ? 7.669 -3.202 7.232 1.00 10.00 115 PRO A N 2
ATOM 1667 C CA . PRO A 1 40 ? 8.804 -3.754 6.518 1.00 10.00 115 PRO A CA 2
ATOM 1668 C C . PRO A 1 40 ? 9.514 -2.635 5.770 1.00 10.00 115 PRO A C 2
ATOM 1669 O O . PRO A 1 40 ? 9.372 -2.494 4.557 1.00 10.00 115 PRO A O 2
ATOM 1680 N N . GLN A 1 41 ? 10.267 -1.824 6.512 1.00 10.00 116 GLN A N 2
ATOM 1681 C CA . GLN A 1 41 ? 10.804 -0.565 6.035 1.00 10.00 116 GLN A CA 2
ATOM 1682 C C . GLN A 1 41 ? 11.460 -0.640 4.654 1.00 10.00 116 GLN A C 2
ATOM 1683 O O . GLN A 1 41 ? 11.322 0.312 3.902 1.00 10.00 116 GLN A O 2
ATOM 1697 N N . GLU A 1 42 ? 12.172 -1.719 4.328 1.00 10.00 117 GLU A N 2
ATOM 1698 C CA . GLU A 1 42 ? 12.800 -1.907 3.021 1.00 10.00 117 GLU A CA 2
ATOM 1699 C C . GLU A 1 42 ? 11.755 -2.154 1.936 1.00 10.00 117 GLU A C 2
ATOM 1700 O O . GLU A 1 42 ? 11.802 -1.536 0.875 1.00 10.00 117 GLU A O 2
ATOM 1712 N N . GLU A 1 43 ? 10.793 -3.035 2.203 1.00 10.00 118 GLU A N 2
ATOM 1713 C CA . GLU A 1 43 ? 9.769 -3.374 1.232 1.00 10.00 118 GLU A CA 2
ATOM 1714 C C . GLU A 1 43 ? 8.917 -2.127 0.985 1.00 10.00 118 GLU A C 2
ATOM 1715 O O . GLU A 1 43 ? 8.657 -1.749 -0.157 1.00 10.00 118 GLU A O 2
ATOM 1727 N N . LEU A 1 44 ? 8.569 -1.420 2.063 1.00 10.00 119 LEU A N 2
ATOM 1728 C CA . LEU A 1 44 ? 7.781 -0.208 1.955 1.00 10.00 119 LEU A CA 2
ATOM 1729 C C . LEU A 1 44 ? 8.601 0.967 1.430 1.00 10.00 119 LEU A C 2
ATOM 1730 O O . LEU A 1 44 ? 8.032 1.786 0.733 1.00 10.00 119 LEU A O 2
ATOM 1746 N N . ASP A 1 45 ? 9.903 1.085 1.714 1.00 10.00 120 ASP A N 2
ATOM 1747 C CA . ASP A 1 45 ? 10.767 2.083 1.068 1.00 10.00 120 ASP A CA 2
ATOM 1748 C C . ASP A 1 45 ? 10.782 1.852 -0.445 1.00 10.00 120 ASP A C 2
ATOM 1749 O O . ASP A 1 45 ? 10.570 2.760 -1.250 1.00 10.00 120 ASP A O 2
ATOM 1758 N N . ALA A 1 46 ? 10.988 0.594 -0.824 1.00 10.00 121 ALA A N 2
ATOM 1759 C CA . ALA A 1 46 ? 10.969 0.173 -2.207 1.00 10.00 121 ALA A CA 2
ATOM 1760 C C . ALA A 1 46 ? 9.633 0.563 -2.858 1.00 10.00 121 ALA A C 2
ATOM 1761 O O . ALA A 1 46 ? 9.615 1.315 -3.833 1.00 10.00 121 ALA A O 2
ATOM 1768 N N . MET A 1 47 ? 8.502 0.125 -2.291 1.00 10.00 122 MET A N 2
ATOM 1769 C CA . MET A 1 47 ? 7.184 0.480 -2.779 1.00 10.00 122 MET A CA 2
ATOM 1770 C C . MET A 1 47 ? 6.909 1.980 -2.660 1.00 10.00 122 MET A C 2
ATOM 1771 O O . MET A 1 47 ? 6.178 2.519 -3.483 1.00 10.00 122 MET A O 2
ATOM 1785 N N . ILE A 1 48 ? 7.488 2.671 -1.672 1.00 10.00 123 ILE A N 2
ATOM 1786 C CA . ILE A 1 48 ? 7.313 4.104 -1.455 1.00 10.00 123 ILE A CA 2
ATOM 1787 C C . ILE A 1 48 ? 7.635 4.830 -2.755 1.00 10.00 123 ILE A C 2
ATOM 1788 O O . ILE A 1 48 ? 6.899 5.716 -3.176 1.00 10.00 123 ILE A O 2
ATOM 1804 N N . ARG A 1 49 ? 8.745 4.446 -3.392 1.00 10.00 124 ARG A N 2
ATOM 1805 C CA . ARG A 1 49 ? 9.199 5.115 -4.598 1.00 10.00 124 ARG A CA 2
ATOM 1806 C C . ARG A 1 49 ? 8.190 4.957 -5.737 1.00 10.00 124 ARG A C 2
ATOM 1807 O O . ARG A 1 49 ? 8.039 5.861 -6.556 1.00 10.00 124 ARG A O 2
ATOM 1828 N N . GLU A 1 50 ? 7.501 3.815 -5.788 1.00 10.00 125 GLU A N 2
ATOM 1829 C CA . GLU A 1 50 ? 6.437 3.567 -6.748 1.00 10.00 125 GLU A CA 2
ATOM 1830 C C . GLU A 1 50 ? 5.164 4.307 -6.324 1.00 10.00 125 GLU A C 2
ATOM 1831 O O . GLU A 1 50 ? 4.441 4.841 -7.166 1.00 10.00 125 GLU A O 2
ATOM 1843 N N . ALA A 1 51 ? 4.908 4.390 -5.016 1.00 10.00 126 ALA A N 2
ATOM 1844 C CA . ALA A 1 51 ? 3.856 5.202 -4.426 1.00 10.00 126 ALA A CA 2
ATOM 1845 C C . ALA A 1 51 ? 4.232 6.684 -4.464 1.00 10.00 126 ALA A C 2
ATOM 1846 O O . ALA A 1 51 ? 4.214 7.360 -3.433 1.00 10.00 126 ALA A O 2
ATOM 1853 N N . ASP A 1 52 ? 4.484 7.202 -5.672 1.00 10.00 127 ASP A N 2
ATOM 1854 C CA . ASP A 1 52 ? 4.496 8.633 -5.939 1.00 10.00 127 ASP A CA 2
ATOM 1855 C C . ASP A 1 52 ? 3.519 8.928 -7.074 1.00 10.00 127 ASP A C 2
ATOM 1856 O O . ASP A 1 52 ? 3.902 9.372 -8.153 1.00 10.00 127 ASP A O 2
ATOM 1865 N N . VAL A 1 53 ? 2.239 8.633 -6.836 1.00 10.00 128 VAL A N 2
ATOM 1866 C CA . VAL A 1 53 ? 1.185 8.918 -7.795 1.00 10.00 128 VAL A CA 2
ATOM 1867 C C . VAL A 1 53 ? 1.133 10.428 -8.064 1.00 10.00 128 VAL A C 2
ATOM 1868 O O . VAL A 1 53 ? 1.003 10.847 -9.213 1.00 10.00 128 VAL A O 2
ATOM 1881 N N . ASP A 1 54 ? 1.215 11.225 -6.988 1.00 10.00 129 ASP A N 2
ATOM 1882 C CA . ASP A 1 54 ? 1.192 12.682 -7.046 1.00 10.00 129 ASP A CA 2
ATOM 1883 C C . ASP A 1 54 ? 2.614 13.198 -7.308 1.00 10.00 129 ASP A C 2
ATOM 1884 O O . ASP A 1 54 ? 3.098 13.135 -8.434 1.00 10.00 129 ASP A O 2
ATOM 1893 N N . GLN A 1 55 ? 3.265 13.728 -6.266 1.00 10.00 130 GLN A N 2
ATOM 1894 C CA . GLN A 1 55 ? 4.653 14.171 -6.272 1.00 10.00 130 GLN A CA 2
ATOM 1895 C C . GLN A 1 55 ? 5.088 14.456 -4.828 1.00 10.00 130 GLN A C 2
ATOM 1896 O O . GLN A 1 55 ? 5.319 15.607 -4.463 1.00 10.00 130 GLN A O 2
ATOM 1910 N N . ASP A 1 56 ? 5.179 13.410 -4.007 1.00 10.00 131 ASP A N 2
ATOM 1911 C CA . ASP A 1 56 ? 5.644 13.458 -2.624 1.00 10.00 131 ASP A CA 2
ATOM 1912 C C . ASP A 1 56 ? 5.749 12.025 -2.108 1.00 10.00 131 ASP A C 2
ATOM 1913 O O . ASP A 1 56 ? 6.810 11.549 -1.709 1.00 10.00 131 ASP A O 2
ATOM 1922 N N . GLY A 1 57 ? 4.596 11.358 -2.097 1.00 10.00 132 GLY A N 2
ATOM 1923 C CA . GLY A 1 57 ? 4.387 10.077 -1.454 1.00 10.00 132 GLY A CA 2
ATOM 1924 C C . GLY A 1 57 ? 2.884 9.837 -1.373 1.00 10.00 132 GLY A C 2
ATOM 1925 O O . GLY A 1 57 ? 2.256 10.162 -0.367 1.00 10.00 132 GLY A O 2
ATOM 1929 N N . ARG A 1 58 ? 2.294 9.306 -2.443 1.00 10.00 133 ARG A N 2
ATOM 1930 C CA . ARG A 1 58 ? 0.872 9.029 -2.545 1.00 10.00 133 ARG A CA 2
ATOM 1931 C C . ARG A 1 58 ? 0.693 7.862 -3.507 1.00 10.00 133 ARG A C 2
ATOM 1932 O O . ARG A 1 58 ? 1.547 7.645 -4.356 1.00 10.00 133 ARG A O 2
ATOM 1953 N N . VAL A 1 59 ? -0.414 7.126 -3.431 1.00 10.00 134 VAL A N 2
ATOM 1954 C CA . VAL A 1 59 ? -0.745 6.123 -4.418 1.00 10.00 134 VAL A CA 2
ATOM 1955 C C . VAL A 1 59 ? -2.271 5.894 -4.433 1.00 10.00 134 VAL A C 2
ATOM 1956 O O . VAL A 1 59 ? -2.905 5.911 -3.376 1.00 10.00 134 VAL A O 2
ATOM 1969 N N . ASN A 1 60 ? -2.862 5.668 -5.613 1.00 10.00 135 ASN A N 2
ATOM 1970 C CA . ASN A 1 60 ? -4.268 5.307 -5.755 1.00 10.00 135 ASN A CA 2
ATOM 1971 C C . ASN A 1 60 ? -4.432 3.855 -5.320 1.00 10.00 135 ASN A C 2
ATOM 1972 O O . ASN A 1 60 ? -3.600 3.005 -5.642 1.00 10.00 135 ASN A O 2
ATOM 1983 N N . TYR A 1 61 ? -5.496 3.571 -4.571 1.00 10.00 136 TYR A N 2
ATOM 1984 C CA . TYR A 1 61 ? -5.639 2.331 -3.840 1.00 10.00 136 TYR A CA 2
ATOM 1985 C C . TYR A 1 61 ? -5.722 1.117 -4.779 1.00 10.00 136 TYR A C 2
ATOM 1986 O O . TYR A 1 61 ? -4.883 0.219 -4.674 1.00 10.00 136 TYR A O 2
ATOM 2004 N N . GLU A 1 62 ? -6.697 1.074 -5.695 1.00 10.00 137 GLU A N 2
ATOM 2005 C CA . GLU A 1 62 ? -6.847 -0.092 -6.571 1.00 10.00 137 GLU A CA 2
ATOM 2006 C C . GLU A 1 62 ? -5.605 -0.237 -7.456 1.00 10.00 137 GLU A C 2
ATOM 2007 O O . GLU A 1 62 ? -4.943 -1.273 -7.446 1.00 10.00 137 GLU A O 2
ATOM 2019 N N . GLU A 1 63 ? -5.251 0.830 -8.182 1.00 10.00 138 GLU A N 2
ATOM 2020 C CA . GLU A 1 63 ? -4.059 0.870 -9.008 1.00 10.00 138 GLU A CA 2
ATOM 2021 C C . GLU A 1 63 ? -2.866 0.266 -8.274 1.00 10.00 138 GLU A C 2
ATOM 2022 O O . GLU A 1 63 ? -2.200 -0.619 -8.801 1.00 10.00 138 GLU A O 2
ATOM 2034 N N . PHE A 1 64 ? -2.601 0.698 -7.041 1.00 10.00 139 PHE A N 2
ATOM 2035 C CA . PHE A 1 64 ? -1.442 0.191 -6.330 1.00 10.00 139 PHE A CA 2
ATOM 2036 C C . PHE A 1 64 ? -1.484 -1.321 -6.114 1.00 10.00 139 PHE A C 2
ATOM 2037 O O . PHE A 1 64 ? -0.458 -2.001 -6.192 1.00 10.00 139 PHE A O 2
ATOM 2054 N N . ALA A 1 65 ? -2.677 -1.862 -5.877 1.00 10.00 140 ALA A N 2
ATOM 2055 C CA . ALA A 1 65 ? -2.838 -3.301 -5.797 1.00 10.00 140 ALA A CA 2
ATOM 2056 C C . ALA A 1 65 ? -2.454 -3.964 -7.122 1.00 10.00 140 ALA A C 2
ATOM 2057 O O . ALA A 1 65 ? -1.907 -5.066 -7.129 1.00 10.00 140 ALA A O 2
ATOM 2064 N N . ARG A 1 66 ? -2.685 -3.280 -8.245 1.00 10.00 141 ARG A N 2
ATOM 2065 C CA . ARG A 1 66 ? -2.080 -3.668 -9.507 1.00 10.00 141 ARG A CA 2
ATOM 2066 C C . ARG A 1 66 ? -0.555 -3.593 -9.387 1.00 10.00 141 ARG A C 2
ATOM 2067 O O . ARG A 1 66 ? 0.115 -4.608 -9.545 1.00 10.00 141 ARG A O 2
ATOM 2088 N N . MET A 1 67 ? -0.001 -2.405 -9.119 1.00 10.00 142 MET A N 2
ATOM 2089 C CA . MET A 1 67 ? 1.440 -2.191 -9.214 1.00 10.00 142 MET A CA 2
ATOM 2090 C C . MET A 1 67 ? 2.278 -3.097 -8.296 1.00 10.00 142 MET A C 2
ATOM 2091 O O . MET A 1 67 ? 3.418 -3.370 -8.663 1.00 10.00 142 MET A O 2
ATOM 2105 N N . LEU A 1 68 ? 1.793 -3.588 -7.139 1.00 10.00 143 LEU A N 2
ATOM 2106 C CA . LEU A 1 68 ? 2.517 -4.629 -6.434 1.00 10.00 143 LEU A CA 2
ATOM 2107 C C . LEU A 1 68 ? 2.812 -5.774 -7.417 1.00 10.00 143 LEU A C 2
ATOM 2108 O O . LEU A 1 68 ? 3.960 -6.182 -7.586 1.00 10.00 143 LEU A O 2
ATOM 2124 N N . ALA A 1 69 ? 1.798 -6.256 -8.139 1.00 10.00 144 ALA A N 2
ATOM 2125 C CA . ALA A 1 69 ? 2.034 -7.187 -9.230 1.00 10.00 144 ALA A CA 2
ATOM 2126 C C . ALA A 1 69 ? 2.441 -6.428 -10.485 1.00 10.00 144 ALA A C 2
ATOM 2127 O O . ALA A 1 69 ? 1.737 -6.354 -11.490 1.00 10.00 144 ALA A O 2
ATOM 2134 N N . GLN A 1 70 ? 3.651 -5.912 -10.398 1.00 10.00 145 GLN A N 2
ATOM 2135 C CA . GLN A 1 70 ? 4.383 -5.292 -11.491 1.00 10.00 145 GLN A CA 2
ATOM 2136 C C . GLN A 1 70 ? 4.920 -6.401 -12.411 1.00 10.00 145 GLN A C 2
ATOM 2137 O O . GLN A 1 70 ? 6.128 -6.522 -12.606 1.00 10.00 145 GLN A O 2
ATOM 2151 N N . GLU A 1 71 ? 4.020 -7.229 -12.946 1.00 10.00 146 GLU A N 2
ATOM 2152 C CA . GLU A 1 71 ? 4.317 -8.398 -13.756 1.00 10.00 146 GLU A CA 2
ATOM 2153 C C . GLU A 1 71 ? 3.173 -8.573 -14.759 1.00 10.00 146 GLU A C 2
ATOM 2154 O O . GLU A 1 71 ? 2.114 -7.943 -14.532 1.00 10.00 146 GLU A O 2
ATOM 2167 N N . ALA A 1 1 ? -2.048 -16.970 -9.168 1.00 10.00 76 ALA A N 3
ATOM 2168 C CA . ALA A 1 1 ? -2.312 -16.084 -8.022 1.00 10.00 76 ALA A CA 3
ATOM 2169 C C . ALA A 1 1 ? -1.091 -16.110 -7.109 1.00 10.00 76 ALA A C 3
ATOM 2170 O O . ALA A 1 1 ? -0.276 -17.019 -7.240 1.00 10.00 76 ALA A O 3
ATOM 2179 N N . ARG A 1 2 ? -0.966 -15.123 -6.226 1.00 10.00 77 ARG A N 3
ATOM 2180 C CA . ARG A 1 2 ? 0.133 -14.946 -5.294 1.00 10.00 77 ARG A CA 3
ATOM 2181 C C . ARG A 1 2 ? -0.360 -13.920 -4.302 1.00 10.00 77 ARG A C 3
ATOM 2182 O O . ARG A 1 2 ? -1.072 -12.983 -4.667 1.00 10.00 77 ARG A O 3
ATOM 2203 N N . ALA A 1 3 ? 0.138 -14.028 -3.081 1.00 10.00 78 ALA A N 3
ATOM 2204 C CA . ALA A 1 3 ? 0.385 -12.877 -2.248 1.00 10.00 78 ALA A CA 3
ATOM 2205 C C . ALA A 1 3 ? 1.519 -12.035 -2.822 1.00 10.00 78 ALA A C 3
ATOM 2206 O O . ALA A 1 3 ? 2.626 -11.920 -2.301 1.00 10.00 78 ALA A O 3
ATOM 2213 N N . GLY A 1 4 ? 1.175 -11.454 -3.947 1.00 10.00 79 GLY A N 3
ATOM 2214 C CA . GLY A 1 4 ? 1.245 -10.030 -4.084 1.00 10.00 79 GLY A CA 3
ATOM 2215 C C . GLY A 1 4 ? -0.215 -9.649 -3.924 1.00 10.00 79 GLY A C 3
ATOM 2216 O O . GLY A 1 4 ? -0.783 -9.780 -2.845 1.00 10.00 79 GLY A O 3
ATOM 2220 N N . LEU A 1 5 ? -0.845 -9.288 -5.032 1.00 10.00 80 LEU A N 3
ATOM 2221 C CA . LEU A 1 5 ? -2.104 -8.583 -5.082 1.00 10.00 80 LEU A CA 3
ATOM 2222 C C . LEU A 1 5 ? -3.184 -8.973 -4.079 1.00 10.00 80 LEU A C 3
ATOM 2223 O O . LEU A 1 5 ? -3.717 -8.094 -3.406 1.00 10.00 80 LEU A O 3
ATOM 2239 N N . GLU A 1 6 ? -3.516 -10.255 -3.965 1.00 10.00 81 GLU A N 3
ATOM 2240 C CA . GLU A 1 6 ? -4.516 -10.704 -2.994 1.00 10.00 81 GLU A CA 3
ATOM 2241 C C . GLU A 1 6 ? -4.193 -10.174 -1.591 1.00 10.00 81 GLU A C 3
ATOM 2242 O O . GLU A 1 6 ? -5.023 -9.549 -0.928 1.00 10.00 81 GLU A O 3
ATOM 2254 N N . ASP A 1 7 ? -2.947 -10.395 -1.170 1.00 10.00 82 ASP A N 3
ATOM 2255 C CA . ASP A 1 7 ? -2.429 -9.954 0.115 1.00 10.00 82 ASP A CA 3
ATOM 2256 C C . ASP A 1 7 ? -2.604 -8.445 0.252 1.00 10.00 82 ASP A C 3
ATOM 2257 O O . ASP A 1 7 ? -2.957 -7.925 1.304 1.00 10.00 82 ASP A O 3
ATOM 2266 N N . LEU A 1 8 ? -2.403 -7.738 -0.854 1.00 10.00 83 LEU A N 3
ATOM 2267 C CA . LEU A 1 8 ? -2.491 -6.293 -0.919 1.00 10.00 83 LEU A CA 3
ATOM 2268 C C . LEU A 1 8 ? -3.925 -5.808 -0.795 1.00 10.00 83 LEU A C 3
ATOM 2269 O O . LEU A 1 8 ? -4.181 -4.880 -0.048 1.00 10.00 83 LEU A O 3
ATOM 2285 N N . GLN A 1 9 ? -4.881 -6.410 -1.502 1.00 10.00 84 GLN A N 3
ATOM 2286 C CA . GLN A 1 9 ? -6.277 -6.023 -1.343 1.00 10.00 84 GLN A CA 3
ATOM 2287 C C . GLN A 1 9 ? -6.697 -6.230 0.112 1.00 10.00 84 GLN A C 3
ATOM 2288 O O . GLN A 1 9 ? -7.335 -5.359 0.701 1.00 10.00 84 GLN A O 3
ATOM 2302 N N . VAL A 1 10 ? -6.292 -7.347 0.720 1.00 10.00 85 VAL A N 3
ATOM 2303 C CA . VAL A 1 10 ? -6.496 -7.595 2.120 1.00 10.00 85 VAL A CA 3
ATOM 2304 C C . VAL A 1 10 ? -5.781 -6.517 2.962 1.00 10.00 85 VAL A C 3
ATOM 2305 O O . VAL A 1 10 ? -6.362 -6.026 3.928 1.00 10.00 85 VAL A O 3
ATOM 2318 N N . ALA A 1 11 ? -4.559 -6.111 2.585 1.00 10.00 86 ALA A N 3
ATOM 2319 C CA . ALA A 1 11 ? -3.838 -4.997 3.200 1.00 10.00 86 ALA A CA 3
ATOM 2320 C C . ALA A 1 11 ? -4.719 -3.740 3.196 1.00 10.00 86 ALA A C 3
ATOM 2321 O O . ALA A 1 11 ? -5.132 -3.247 4.246 1.00 10.00 86 ALA A O 3
ATOM 2328 N N . PHE A 1 12 ? -5.027 -3.251 1.993 1.00 10.00 87 PHE A N 3
ATOM 2329 C CA . PHE A 1 12 ? -5.892 -2.118 1.713 1.00 10.00 87 PHE A CA 3
ATOM 2330 C C . PHE A 1 12 ? -7.146 -2.158 2.571 1.00 10.00 87 PHE A C 3
ATOM 2331 O O . PHE A 1 12 ? -7.445 -1.165 3.224 1.00 10.00 87 PHE A O 3
ATOM 2348 N N . ARG A 1 13 ? -7.815 -3.312 2.635 1.00 10.00 88 ARG A N 3
ATOM 2349 C CA . ARG A 1 13 ? -9.027 -3.511 3.420 1.00 10.00 88 ARG A CA 3
ATOM 2350 C C . ARG A 1 13 ? -8.935 -2.885 4.821 1.00 10.00 88 ARG A C 3
ATOM 2351 O O . ARG A 1 13 ? -9.932 -2.366 5.322 1.00 10.00 88 ARG A O 3
ATOM 2372 N N . ALA A 1 14 ? -7.760 -2.916 5.464 1.00 10.00 89 ALA A N 3
ATOM 2373 C CA . ALA A 1 14 ? -7.576 -2.270 6.758 1.00 10.00 89 ALA A CA 3
ATOM 2374 C C . ALA A 1 14 ? -7.843 -0.758 6.681 1.00 10.00 89 ALA A C 3
ATOM 2375 O O . ALA A 1 14 ? -8.682 -0.251 7.422 1.00 10.00 89 ALA A O 3
ATOM 2382 N N . PHE A 1 15 ? -7.134 -0.041 5.802 1.00 10.00 90 PHE A N 3
ATOM 2383 C CA . PHE A 1 15 ? -7.260 1.405 5.626 1.00 10.00 90 PHE A CA 3
ATOM 2384 C C . PHE A 1 15 ? -7.828 1.749 4.250 1.00 10.00 90 PHE A C 3
ATOM 2385 O O . PHE A 1 15 ? -7.304 2.604 3.537 1.00 10.00 90 PHE A O 3
ATOM 2402 N N . ASP A 1 16 ? -8.934 1.100 3.888 1.00 10.00 91 ASP A N 3
ATOM 2403 C CA . ASP A 1 16 ? -9.532 1.255 2.566 1.00 10.00 91 ASP A CA 3
ATOM 2404 C C . ASP A 1 16 ? -10.127 2.652 2.355 1.00 10.00 91 ASP A C 3
ATOM 2405 O O . ASP A 1 16 ? -10.295 3.141 1.240 1.00 10.00 91 ASP A O 3
ATOM 2414 N N . GLN A 1 17 ? -10.395 3.299 3.483 1.00 10.00 92 GLN A N 3
ATOM 2415 C CA . GLN A 1 17 ? -11.048 4.590 3.625 1.00 10.00 92 GLN A CA 3
ATOM 2416 C C . GLN A 1 17 ? -10.314 5.753 2.962 1.00 10.00 92 GLN A C 3
ATOM 2417 O O . GLN A 1 17 ? -10.950 6.743 2.617 1.00 10.00 92 GLN A O 3
ATOM 2431 N N . ASP A 1 18 ? -8.989 5.678 2.824 1.00 10.00 93 ASP A N 3
ATOM 2432 C CA . ASP A 1 18 ? -8.256 6.693 2.071 1.00 10.00 93 ASP A CA 3
ATOM 2433 C C . ASP A 1 18 ? -8.246 6.259 0.604 1.00 10.00 93 ASP A C 3
ATOM 2434 O O . ASP A 1 18 ? -8.575 7.037 -0.296 1.00 10.00 93 ASP A O 3
ATOM 2443 N N . GLY A 1 19 ? -7.957 4.971 0.370 1.00 10.00 94 GLY A N 3
ATOM 2444 C CA . GLY A 1 19 ? -8.164 4.282 -0.885 1.00 10.00 94 GLY A CA 3
ATOM 2445 C C . GLY A 1 19 ? -9.474 4.598 -1.613 1.00 10.00 94 GLY A C 3
ATOM 2446 O O . GLY A 1 19 ? -9.471 4.552 -2.840 1.00 10.00 94 GLY A O 3
ATOM 2450 N N . ASP A 1 20 ? -10.547 4.982 -0.904 1.00 10.00 95 ASP A N 3
ATOM 2451 C CA . ASP A 1 20 ? -11.715 5.681 -1.467 1.00 10.00 95 ASP A CA 3
ATOM 2452 C C . ASP A 1 20 ? -11.331 6.547 -2.680 1.00 10.00 95 ASP A C 3
ATOM 2453 O O . ASP A 1 20 ? -12.059 6.576 -3.673 1.00 10.00 95 ASP A O 3
ATOM 2462 N N . GLY A 1 21 ? -10.177 7.224 -2.621 1.00 10.00 96 GLY A N 3
ATOM 2463 C CA . GLY A 1 21 ? -9.531 7.756 -3.814 1.00 10.00 96 GLY A CA 3
ATOM 2464 C C . GLY A 1 21 ? -8.001 7.639 -3.838 1.00 10.00 96 GLY A C 3
ATOM 2465 O O . GLY A 1 21 ? -7.437 7.440 -4.913 1.00 10.00 96 GLY A O 3
ATOM 2469 N N . HIS A 1 22 ? -7.298 7.783 -2.708 1.00 10.00 97 HIS A N 3
ATOM 2470 C CA . HIS A 1 22 ? -5.835 7.760 -2.683 1.00 10.00 97 HIS A CA 3
ATOM 2471 C C . HIS A 1 22 ? -5.350 7.183 -1.359 1.00 10.00 97 HIS A C 3
ATOM 2472 O O . HIS A 1 22 ? -5.807 7.616 -0.313 1.00 10.00 97 HIS A O 3
ATOM 2486 N N . ILE A 1 23 ? -4.405 6.241 -1.398 1.00 10.00 98 ILE A N 3
ATOM 2487 C CA . ILE A 1 23 ? -3.833 5.671 -0.174 1.00 10.00 98 ILE A CA 3
ATOM 2488 C C . ILE A 1 23 ? -2.815 6.618 0.453 1.00 10.00 98 ILE A C 3
ATOM 2489 O O . ILE A 1 23 ? -2.230 7.464 -0.224 1.00 10.00 98 ILE A O 3
ATOM 2505 N N . THR A 1 24 ? -2.518 6.350 1.726 1.00 10.00 99 THR A N 3
ATOM 2506 C CA . THR A 1 24 ? -1.308 6.778 2.401 1.00 10.00 99 THR A CA 3
ATOM 2507 C C . THR A 1 24 ? -0.390 5.560 2.446 1.00 10.00 99 THR A C 3
ATOM 2508 O O . THR A 1 24 ? -0.773 4.488 2.924 1.00 10.00 99 THR A O 3
ATOM 2519 N N . VAL A 1 25 ? 0.836 5.723 1.941 1.00 10.00 100 VAL A N 3
ATOM 2520 C CA . VAL A 1 25 ? 1.889 4.726 2.075 1.00 10.00 100 VAL A CA 3
ATOM 2521 C C . VAL A 1 25 ? 2.013 4.250 3.542 1.00 10.00 100 VAL A C 3
ATOM 2522 O O . VAL A 1 25 ? 2.381 3.106 3.815 1.00 10.00 100 VAL A O 3
ATOM 2535 N N . ASP A 1 26 ? 1.749 5.152 4.498 1.00 10.00 101 ASP A N 3
ATOM 2536 C CA . ASP A 1 26 ? 1.883 4.868 5.925 1.00 10.00 101 ASP A CA 3
ATOM 2537 C C . ASP A 1 26 ? 0.796 3.909 6.408 1.00 10.00 101 ASP A C 3
ATOM 2538 O O . ASP A 1 26 ? 1.102 2.865 6.976 1.00 10.00 101 ASP A O 3
ATOM 2547 N N . GLU A 1 27 ? -0.468 4.224 6.129 1.00 10.00 102 GLU A N 3
ATOM 2548 C CA . GLU A 1 27 ? -1.593 3.323 6.348 1.00 10.00 102 GLU A CA 3
ATOM 2549 C C . GLU A 1 27 ? -1.329 1.969 5.694 1.00 10.00 102 GLU A C 3
ATOM 2550 O O . GLU A 1 27 ? -1.557 0.926 6.301 1.00 10.00 102 GLU A O 3
ATOM 2562 N N . LEU A 1 28 ? -0.776 1.977 4.484 1.00 10.00 103 LEU A N 3
ATOM 2563 C CA . LEU A 1 28 ? -0.281 0.773 3.834 1.00 10.00 103 LEU A CA 3
ATOM 2564 C C . LEU A 1 28 ? 0.680 -0.009 4.757 1.00 10.00 103 LEU A C 3
ATOM 2565 O O . LEU A 1 28 ? 0.503 -1.196 5.025 1.00 10.00 103 LEU A O 3
ATOM 2581 N N . ARG A 1 29 ? 1.713 0.670 5.260 1.00 10.00 104 ARG A N 3
ATOM 2582 C CA . ARG A 1 29 ? 2.689 0.112 6.196 1.00 10.00 104 ARG A CA 3
ATOM 2583 C C . ARG A 1 29 ? 2.033 -0.392 7.482 1.00 10.00 104 ARG A C 3
ATOM 2584 O O . ARG A 1 29 ? 2.498 -1.343 8.103 1.00 10.00 104 ARG A O 3
ATOM 2605 N N . ARG A 1 30 ? 0.974 0.284 7.909 1.00 10.00 105 ARG A N 3
ATOM 2606 C CA . ARG A 1 30 ? 0.232 -0.041 9.111 1.00 10.00 105 ARG A CA 3
ATOM 2607 C C . ARG A 1 30 ? -0.528 -1.351 8.869 1.00 10.00 105 ARG A C 3
ATOM 2608 O O . ARG A 1 30 ? -0.441 -2.282 9.668 1.00 10.00 105 ARG A O 3
ATOM 2629 N N . ALA A 1 31 ? -1.215 -1.453 7.725 1.00 10.00 106 ALA A N 3
ATOM 2630 C CA . ALA A 1 31 ? -1.911 -2.655 7.278 1.00 10.00 106 ALA A CA 3
ATOM 2631 C C . ALA A 1 31 ? -1.014 -3.888 7.333 1.00 10.00 106 ALA A C 3
ATOM 2632 O O . ALA A 1 31 ? -1.446 -4.943 7.793 1.00 10.00 106 ALA A O 3
ATOM 2639 N N . MET A 1 32 ? 0.235 -3.761 6.870 1.00 10.00 107 MET A N 3
ATOM 2640 C CA . MET A 1 32 ? 1.214 -4.845 6.900 1.00 10.00 107 MET A CA 3
ATOM 2641 C C . MET A 1 32 ? 1.293 -5.565 8.255 1.00 10.00 107 MET A C 3
ATOM 2642 O O . MET A 1 32 ? 1.517 -6.777 8.299 1.00 10.00 107 MET A O 3
ATOM 2656 N N . ALA A 1 33 ? 1.088 -4.842 9.362 1.00 10.00 108 ALA A N 3
ATOM 2657 C CA . ALA A 1 33 ? 1.046 -5.445 10.689 1.00 10.00 108 ALA A CA 3
ATOM 2658 C C . ALA A 1 33 ? -0.001 -6.556 10.779 1.00 10.00 108 ALA A C 3
ATOM 2659 O O . ALA A 1 33 ? 0.227 -7.571 11.431 1.00 10.00 108 ALA A O 3
ATOM 2666 N N . GLY A 1 34 ? -1.136 -6.373 10.106 1.00 10.00 109 GLY A N 3
ATOM 2667 C CA . GLY A 1 34 ? -2.178 -7.378 10.003 1.00 10.00 109 GLY A CA 3
ATOM 2668 C C . GLY A 1 34 ? -1.749 -8.564 9.138 1.00 10.00 109 GLY A C 3
ATOM 2669 O O . GLY A 1 34 ? -2.226 -9.675 9.348 1.00 10.00 109 GLY A O 3
ATOM 2673 N N . LEU A 1 35 ? -0.881 -8.334 8.145 1.00 10.00 110 LEU A N 3
ATOM 2674 C CA . LEU A 1 35 ? -0.518 -9.354 7.170 1.00 10.00 110 LEU A CA 3
ATOM 2675 C C . LEU A 1 35 ? 0.428 -10.391 7.762 1.00 10.00 110 LEU A C 3
ATOM 2676 O O . LEU A 1 35 ? 0.143 -11.585 7.724 1.00 10.00 110 LEU A O 3
ATOM 2692 N N . GLY A 1 36 ? 1.584 -9.950 8.264 1.00 10.00 111 GLY A N 3
ATOM 2693 C CA . GLY A 1 36 ? 2.612 -10.868 8.702 1.00 10.00 111 GLY A CA 3
ATOM 2694 C C . GLY A 1 36 ? 4.003 -10.251 8.772 1.00 10.00 111 GLY A C 3
ATOM 2695 O O . GLY A 1 36 ? 4.844 -10.737 9.525 1.00 10.00 111 GLY A O 3
ATOM 2699 N N . GLN A 1 37 ? 4.258 -9.192 7.998 1.00 10.00 112 GLN A N 3
ATOM 2700 C CA . GLN A 1 37 ? 5.533 -8.488 7.993 1.00 10.00 112 GLN A CA 3
ATOM 2701 C C . GLN A 1 37 ? 5.344 -7.144 8.710 1.00 10.00 112 GLN A C 3
ATOM 2702 O O . GLN A 1 37 ? 5.136 -6.138 8.041 1.00 10.00 112 GLN A O 3
ATOM 2716 N N . PRO A 1 38 ? 5.350 -7.073 10.050 1.00 10.00 113 PRO A N 3
ATOM 2717 C CA . PRO A 1 38 ? 4.945 -5.859 10.740 1.00 10.00 113 PRO A CA 3
ATOM 2718 C C . PRO A 1 38 ? 5.954 -4.729 10.540 1.00 10.00 113 PRO A C 3
ATOM 2719 O O . PRO A 1 38 ? 7.094 -4.836 10.986 1.00 10.00 113 PRO A O 3
ATOM 2730 N N . LEU A 1 39 ? 5.530 -3.635 9.893 1.00 10.00 114 LEU A N 3
ATOM 2731 C CA . LEU A 1 39 ? 6.362 -2.467 9.662 1.00 10.00 114 LEU A CA 3
ATOM 2732 C C . LEU A 1 39 ? 7.580 -2.858 8.809 1.00 10.00 114 LEU A C 3
ATOM 2733 O O . LEU A 1 39 ? 8.729 -2.728 9.234 1.00 10.00 114 LEU A O 3
ATOM 2749 N N . PRO A 1 40 ? 7.355 -3.332 7.576 1.00 10.00 115 PRO A N 3
ATOM 2750 C CA . PRO A 1 40 ? 8.410 -3.906 6.774 1.00 10.00 115 PRO A CA 3
ATOM 2751 C C . PRO A 1 40 ? 9.105 -2.788 6.022 1.00 10.00 115 PRO A C 3
ATOM 2752 O O . PRO A 1 40 ? 8.890 -2.616 4.825 1.00 10.00 115 PRO A O 3
ATOM 2763 N N . GLN A 1 41 ? 9.923 -2.020 6.745 1.00 10.00 116 GLN A N 3
ATOM 2764 C CA . GLN A 1 41 ? 10.547 -0.811 6.239 1.00 10.00 116 GLN A CA 3
ATOM 2765 C C . GLN A 1 41 ? 11.102 -0.987 4.823 1.00 10.00 116 GLN A C 3
ATOM 2766 O O . GLN A 1 41 ? 10.883 -0.127 3.989 1.00 10.00 116 GLN A O 3
ATOM 2780 N N . GLU A 1 42 ? 11.770 -2.106 4.542 1.00 10.00 117 GLU A N 3
ATOM 2781 C CA . GLU A 1 42 ? 12.326 -2.436 3.230 1.00 10.00 117 GLU A CA 3
ATOM 2782 C C . GLU A 1 42 ? 11.240 -2.621 2.168 1.00 10.00 117 GLU A C 3
ATOM 2783 O O . GLU A 1 42 ? 11.315 -2.037 1.089 1.00 10.00 117 GLU A O 3
ATOM 2795 N N . GLU A 1 43 ? 10.220 -3.424 2.467 1.00 10.00 118 GLU A N 3
ATOM 2796 C CA . GLU A 1 43 ? 9.213 -3.790 1.480 1.00 10.00 118 GLU A CA 3
ATOM 2797 C C . GLU A 1 43 ? 8.380 -2.539 1.198 1.00 10.00 118 GLU A C 3
ATOM 2798 O O . GLU A 1 43 ? 8.135 -2.146 0.056 1.00 10.00 118 GLU A O 3
ATOM 2810 N N . LEU A 1 44 ? 8.004 -1.848 2.273 1.00 10.00 119 LEU A N 3
ATOM 2811 C CA . LEU A 1 44 ? 7.278 -0.607 2.148 1.00 10.00 119 LEU A CA 3
ATOM 2812 C C . LEU A 1 44 ? 8.148 0.525 1.605 1.00 10.00 119 LEU A C 3
ATOM 2813 O O . LEU A 1 44 ? 7.591 1.368 0.933 1.00 10.00 119 LEU A O 3
ATOM 2829 N N . ASP A 1 45 ? 9.462 0.599 1.855 1.00 10.00 120 ASP A N 3
ATOM 2830 C CA . ASP A 1 45 ? 10.355 1.576 1.219 1.00 10.00 120 ASP A CA 3
ATOM 2831 C C . ASP A 1 45 ? 10.323 1.364 -0.287 1.00 10.00 120 ASP A C 3
ATOM 2832 O O . ASP A 1 45 ? 10.063 2.284 -1.062 1.00 10.00 120 ASP A O 3
ATOM 2841 N N . ALA A 1 46 ? 10.553 0.113 -0.679 1.00 10.00 121 ALA A N 3
ATOM 2842 C CA . ALA A 1 46 ? 10.510 -0.317 -2.059 1.00 10.00 121 ALA A CA 3
ATOM 2843 C C . ALA A 1 46 ? 9.210 0.180 -2.708 1.00 10.00 121 ALA A C 3
ATOM 2844 O O . ALA A 1 46 ? 9.242 0.898 -3.710 1.00 10.00 121 ALA A O 3
ATOM 2851 N N . MET A 1 47 ? 8.062 -0.107 -2.086 1.00 10.00 122 MET A N 3
ATOM 2852 C CA . MET A 1 47 ? 6.788 0.421 -2.539 1.00 10.00 122 MET A CA 3
ATOM 2853 C C . MET A 1 47 ? 6.651 1.939 -2.383 1.00 10.00 122 MET A C 3
ATOM 2854 O O . MET A 1 47 ? 6.033 2.566 -3.231 1.00 10.00 122 MET A O 3
ATOM 2868 N N . ILE A 1 48 ? 7.202 2.551 -1.334 1.00 10.00 123 ILE A N 3
ATOM 2869 C CA . ILE A 1 48 ? 7.122 3.983 -1.063 1.00 10.00 123 ILE A CA 3
ATOM 2870 C C . ILE A 1 48 ? 7.704 4.709 -2.276 1.00 10.00 123 ILE A C 3
ATOM 2871 O O . ILE A 1 48 ? 7.127 5.671 -2.774 1.00 10.00 123 ILE A O 3
ATOM 2887 N N . ARG A 1 49 ? 8.856 4.231 -2.749 1.00 10.00 124 ARG A N 3
ATOM 2888 C CA . ARG A 1 49 ? 9.541 4.802 -3.894 1.00 10.00 124 ARG A CA 3
ATOM 2889 C C . ARG A 1 49 ? 8.651 4.747 -5.139 1.00 10.00 124 ARG A C 3
ATOM 2890 O O . ARG A 1 49 ? 8.543 5.726 -5.872 1.00 10.00 124 ARG A O 3
ATOM 2911 N N . GLU A 1 50 ? 8.033 3.588 -5.380 1.00 10.00 125 GLU A N 3
ATOM 2912 C CA . GLU A 1 50 ? 7.131 3.382 -6.508 1.00 10.00 125 GLU A CA 3
ATOM 2913 C C . GLU A 1 50 ? 5.822 4.166 -6.336 1.00 10.00 125 GLU A C 3
ATOM 2914 O O . GLU A 1 50 ? 5.195 4.565 -7.317 1.00 10.00 125 GLU A O 3
ATOM 2926 N N . ALA A 1 51 ? 5.402 4.389 -5.090 1.00 10.00 126 ALA A N 3
ATOM 2927 C CA . ALA A 1 51 ? 4.143 5.006 -4.701 1.00 10.00 126 ALA A CA 3
ATOM 2928 C C . ALA A 1 51 ? 4.140 6.521 -4.926 1.00 10.00 126 ALA A C 3
ATOM 2929 O O . ALA A 1 51 ? 3.739 7.264 -4.031 1.00 10.00 126 ALA A O 3
ATOM 2936 N N . ASP A 1 52 ? 4.516 6.980 -6.122 1.00 10.00 127 ASP A N 3
ATOM 2937 C CA . ASP A 1 52 ? 4.416 8.382 -6.501 1.00 10.00 127 ASP A CA 3
ATOM 2938 C C . ASP A 1 52 ? 3.632 8.512 -7.804 1.00 10.00 127 ASP A C 3
ATOM 2939 O O . ASP A 1 52 ? 4.199 8.623 -8.890 1.00 10.00 127 ASP A O 3
ATOM 2948 N N . VAL A 1 53 ? 2.307 8.457 -7.689 1.00 10.00 128 VAL A N 3
ATOM 2949 C CA . VAL A 1 53 ? 1.387 8.680 -8.798 1.00 10.00 128 VAL A CA 3
ATOM 2950 C C . VAL A 1 53 ? 1.169 10.179 -8.992 1.00 10.00 128 VAL A C 3
ATOM 2951 O O . VAL A 1 53 ? 1.075 10.644 -10.127 1.00 10.00 128 VAL A O 3
ATOM 2964 N N . ASP A 1 54 ? 1.029 10.913 -7.884 1.00 10.00 129 ASP A N 3
ATOM 2965 C CA . ASP A 1 54 ? 0.722 12.336 -7.901 1.00 10.00 129 ASP A CA 3
ATOM 2966 C C . ASP A 1 54 ? 2.008 13.136 -8.150 1.00 10.00 129 ASP A C 3
ATOM 2967 O O . ASP A 1 54 ? 2.364 13.379 -9.302 1.00 10.00 129 ASP A O 3
ATOM 2976 N N . GLN A 1 55 ? 2.719 13.516 -7.083 1.00 10.00 130 GLN A N 3
ATOM 2977 C CA . GLN A 1 55 ? 4.032 14.150 -7.135 1.00 10.00 130 GLN A CA 3
ATOM 2978 C C . GLN A 1 55 ? 4.576 14.247 -5.700 1.00 10.00 130 GLN A C 3
ATOM 2979 O O . GLN A 1 55 ? 5.031 15.309 -5.272 1.00 10.00 130 GLN A O 3
ATOM 2993 N N . ASP A 1 56 ? 4.442 13.168 -4.924 1.00 10.00 131 ASP A N 3
ATOM 2994 C CA . ASP A 1 56 ? 4.574 13.178 -3.471 1.00 10.00 131 ASP A CA 3
ATOM 2995 C C . ASP A 1 56 ? 4.635 11.743 -2.936 1.00 10.00 131 ASP A C 3
ATOM 2996 O O . ASP A 1 56 ? 5.715 11.169 -2.816 1.00 10.00 131 ASP A O 3
ATOM 3005 N N . GLY A 1 57 ? 3.475 11.163 -2.613 1.00 10.00 132 GLY A N 3
ATOM 3006 C CA . GLY A 1 57 ? 3.380 9.840 -2.018 1.00 10.00 132 GLY A CA 3
ATOM 3007 C C . GLY A 1 57 ? 1.947 9.308 -2.082 1.00 10.00 132 GLY A C 3
ATOM 3008 O O . GLY A 1 57 ? 1.534 8.542 -1.213 1.00 10.00 132 GLY A O 3
ATOM 3012 N N . ARG A 1 58 ? 1.182 9.738 -3.093 1.00 10.00 133 ARG A N 3
ATOM 3013 C CA . ARG A 1 58 ? -0.174 9.268 -3.338 1.00 10.00 133 ARG A CA 3
ATOM 3014 C C . ARG A 1 58 ? -0.119 8.185 -4.403 1.00 10.00 133 ARG A C 3
ATOM 3015 O O . ARG A 1 58 ? 0.733 8.243 -5.290 1.00 10.00 133 ARG A O 3
ATOM 3036 N N . VAL A 1 59 ? -1.040 7.221 -4.306 1.00 10.00 134 VAL A N 3
ATOM 3037 C CA . VAL A 1 59 ? -1.188 6.105 -5.214 1.00 10.00 134 VAL A CA 3
ATOM 3038 C C . VAL A 1 59 ? -2.674 5.803 -5.332 1.00 10.00 134 VAL A C 3
ATOM 3039 O O . VAL A 1 59 ? -3.365 5.757 -4.311 1.00 10.00 134 VAL A O 3
ATOM 3052 N N . ASN A 1 60 ? -3.170 5.622 -6.561 1.00 10.00 135 ASN A N 3
ATOM 3053 C CA . ASN A 1 60 ? -4.514 5.112 -6.777 1.00 10.00 135 ASN A CA 3
ATOM 3054 C C . ASN A 1 60 ? -4.573 3.755 -6.086 1.00 10.00 135 ASN A C 3
ATOM 3055 O O . ASN A 1 60 ? -3.852 2.839 -6.475 1.00 10.00 135 ASN A O 3
ATOM 3066 N N . TYR A 1 61 ? -5.389 3.656 -5.041 1.00 10.00 136 TYR A N 3
ATOM 3067 C CA . TYR A 1 61 ? -5.490 2.500 -4.161 1.00 10.00 136 TYR A CA 3
ATOM 3068 C C . TYR A 1 61 ? -5.534 1.172 -4.923 1.00 10.00 136 TYR A C 3
ATOM 3069 O O . TYR A 1 61 ? -4.777 0.258 -4.613 1.00 10.00 136 TYR A O 3
ATOM 3087 N N . GLU A 1 62 ? -6.409 1.064 -5.925 1.00 10.00 137 GLU A N 3
ATOM 3088 C CA . GLU A 1 62 ? -6.504 -0.155 -6.710 1.00 10.00 137 GLU A CA 3
ATOM 3089 C C . GLU A 1 62 ? -5.278 -0.292 -7.616 1.00 10.00 137 GLU A C 3
ATOM 3090 O O . GLU A 1 62 ? -4.559 -1.286 -7.538 1.00 10.00 137 GLU A O 3
ATOM 3102 N N . GLU A 1 63 ? -5.019 0.719 -8.453 1.00 10.00 138 GLU A N 3
ATOM 3103 C CA . GLU A 1 63 ? -3.929 0.711 -9.430 1.00 10.00 138 GLU A CA 3
ATOM 3104 C C . GLU A 1 63 ? -2.604 0.267 -8.787 1.00 10.00 138 GLU A C 3
ATOM 3105 O O . GLU A 1 63 ? -1.896 -0.568 -9.340 1.00 10.00 138 GLU A O 3
ATOM 3117 N N . PHE A 1 64 ? -2.304 0.782 -7.588 1.00 10.00 139 PHE A N 3
ATOM 3118 C CA . PHE A 1 64 ? -1.195 0.359 -6.731 1.00 10.00 139 PHE A CA 3
ATOM 3119 C C . PHE A 1 64 ? -0.942 -1.142 -6.809 1.00 10.00 139 PHE A C 3
ATOM 3120 O O . PHE A 1 64 ? 0.188 -1.600 -6.989 1.00 10.00 139 PHE A O 3
ATOM 3137 N N . ALA A 1 65 ? -2.010 -1.914 -6.621 1.00 10.00 140 ALA A N 3
ATOM 3138 C CA . ALA A 1 65 ? -1.941 -3.356 -6.550 1.00 10.00 140 ALA A CA 3
ATOM 3139 C C . ALA A 1 65 ? -1.395 -3.927 -7.853 1.00 10.00 140 ALA A C 3
ATOM 3140 O O . ALA A 1 65 ? -0.688 -4.929 -7.835 1.00 10.00 140 ALA A O 3
ATOM 3147 N N . ARG A 1 66 ? -1.704 -3.273 -8.974 1.00 10.00 141 ARG A N 3
ATOM 3148 C CA . ARG A 1 66 ? -1.168 -3.602 -10.280 1.00 10.00 141 ARG A CA 3
ATOM 3149 C C . ARG A 1 66 ? 0.346 -3.391 -10.274 1.00 10.00 141 ARG A C 3
ATOM 3150 O O . ARG A 1 66 ? 1.088 -4.263 -10.723 1.00 10.00 141 ARG A O 3
ATOM 3171 N N . MET A 1 67 ? 0.821 -2.252 -9.750 1.00 10.00 142 MET A N 3
ATOM 3172 C CA . MET A 1 67 ? 2.258 -2.039 -9.652 1.00 10.00 142 MET A CA 3
ATOM 3173 C C . MET A 1 67 ? 2.914 -3.100 -8.765 1.00 10.00 142 MET A C 3
ATOM 3174 O O . MET A 1 67 ? 3.814 -3.778 -9.245 1.00 10.00 142 MET A O 3
ATOM 3188 N N . LEU A 1 68 ? 2.486 -3.302 -7.509 1.00 10.00 143 LEU A N 3
ATOM 3189 C CA . LEU A 1 68 ? 3.114 -4.303 -6.668 1.00 10.00 143 LEU A CA 3
ATOM 3190 C C . LEU A 1 68 ? 3.019 -5.699 -7.314 1.00 10.00 143 LEU A C 3
ATOM 3191 O O . LEU A 1 68 ? 4.020 -6.410 -7.390 1.00 10.00 143 LEU A O 3
ATOM 3207 N N . ALA A 1 69 ? 1.851 -6.097 -7.837 1.00 10.00 144 ALA A N 3
ATOM 3208 C CA . ALA A 1 69 ? 1.742 -7.307 -8.648 1.00 10.00 144 ALA A CA 3
ATOM 3209 C C . ALA A 1 69 ? 2.799 -7.370 -9.756 1.00 10.00 144 ALA A C 3
ATOM 3210 O O . ALA A 1 69 ? 3.255 -8.462 -10.087 1.00 10.00 144 ALA A O 3
ATOM 3217 N N . GLN A 1 70 ? 3.169 -6.216 -10.325 1.00 10.00 145 GLN A N 3
ATOM 3218 C CA . GLN A 1 70 ? 4.063 -6.034 -11.448 1.00 10.00 145 GLN A CA 3
ATOM 3219 C C . GLN A 1 70 ? 3.771 -7.044 -12.565 1.00 10.00 145 GLN A C 3
ATOM 3220 O O . GLN A 1 70 ? 4.687 -7.598 -13.172 1.00 10.00 145 GLN A O 3
ATOM 3234 N N . GLU A 1 71 ? 2.477 -7.256 -12.814 1.00 10.00 146 GLU A N 3
ATOM 3235 C CA . GLU A 1 71 ? 1.918 -8.203 -13.762 1.00 10.00 146 GLU A CA 3
ATOM 3236 C C . GLU A 1 71 ? 1.133 -7.364 -14.782 1.00 10.00 146 GLU A C 3
ATOM 3237 O O . GLU A 1 71 ? 0.713 -6.244 -14.398 1.00 10.00 146 GLU A O 3
ATOM 3250 N N . ALA A 1 1 ? -2.875 -16.516 -8.651 1.00 10.00 76 ALA A N 4
ATOM 3251 C CA . ALA A 1 1 ? -3.378 -15.466 -7.746 1.00 10.00 76 ALA A CA 4
ATOM 3252 C C . ALA A 1 1 ? -2.225 -14.899 -6.918 1.00 10.00 76 ALA A C 4
ATOM 3253 O O . ALA A 1 1 ? -1.729 -13.832 -7.261 1.00 10.00 76 ALA A O 4
ATOM 3262 N N . ARG A 1 2 ? -1.763 -15.651 -5.910 1.00 10.00 77 ARG A N 4
ATOM 3263 C CA . ARG A 1 2 ? -0.792 -15.228 -4.901 1.00 10.00 77 ARG A CA 4
ATOM 3264 C C . ARG A 1 2 ? -1.466 -14.422 -3.805 1.00 10.00 77 ARG A C 4
ATOM 3265 O O . ARG A 1 2 ? -2.588 -13.947 -3.945 1.00 10.00 77 ARG A O 4
ATOM 3286 N N . ALA A 1 3 ? -0.673 -14.278 -2.747 1.00 10.00 78 ALA A N 4
ATOM 3287 C CA . ALA A 1 3 ? -0.671 -13.193 -1.803 1.00 10.00 78 ALA A CA 4
ATOM 3288 C C . ALA A 1 3 ? -0.571 -11.944 -2.645 1.00 10.00 78 ALA A C 4
ATOM 3289 O O . ALA A 1 3 ? -1.606 -11.461 -3.072 1.00 10.00 78 ALA A O 4
ATOM 3296 N N . GLY A 1 4 ? 0.656 -11.484 -2.934 1.00 10.00 79 GLY A N 4
ATOM 3297 C CA . GLY A 1 4 ? 0.968 -10.285 -3.690 1.00 10.00 79 GLY A CA 4
ATOM 3298 C C . GLY A 1 4 ? -0.232 -9.353 -3.751 1.00 10.00 79 GLY A C 4
ATOM 3299 O O . GLY A 1 4 ? -0.582 -8.697 -2.781 1.00 10.00 79 GLY A O 4
ATOM 3303 N N . LEU A 1 5 ? -0.932 -9.379 -4.874 1.00 10.00 80 LEU A N 4
ATOM 3304 C CA . LEU A 1 5 ? -2.080 -8.535 -5.104 1.00 10.00 80 LEU A CA 4
ATOM 3305 C C . LEU A 1 5 ? -3.195 -8.673 -4.064 1.00 10.00 80 LEU A C 4
ATOM 3306 O O . LEU A 1 5 ? -3.678 -7.672 -3.542 1.00 10.00 80 LEU A O 4
ATOM 3322 N N . GLU A 1 6 ? -3.588 -9.897 -3.746 1.00 10.00 81 GLU A N 4
ATOM 3323 C CA . GLU A 1 6 ? -4.615 -10.199 -2.759 1.00 10.00 81 GLU A CA 4
ATOM 3324 C C . GLU A 1 6 ? -4.174 -9.691 -1.383 1.00 10.00 81 GLU A C 4
ATOM 3325 O O . GLU A 1 6 ? -4.901 -8.948 -0.723 1.00 10.00 81 GLU A O 4
ATOM 3337 N N . ASP A 1 7 ? -2.956 -10.060 -0.975 1.00 10.00 82 ASP A N 4
ATOM 3338 C CA . ASP A 1 7 ? -2.387 -9.688 0.318 1.00 10.00 82 ASP A CA 4
ATOM 3339 C C . ASP A 1 7 ? -2.391 -8.175 0.432 1.00 10.00 82 ASP A C 4
ATOM 3340 O O . ASP A 1 7 ? -2.894 -7.598 1.390 1.00 10.00 82 ASP A O 4
ATOM 3349 N N . LEU A 1 8 ? -1.815 -7.522 -0.565 1.00 10.00 83 LEU A N 4
ATOM 3350 C CA . LEU A 1 8 ? -1.730 -6.088 -0.620 1.00 10.00 83 LEU A CA 4
ATOM 3351 C C . LEU A 1 8 ? -3.128 -5.460 -0.638 1.00 10.00 83 LEU A C 4
ATOM 3352 O O . LEU A 1 8 ? -3.361 -4.490 0.067 1.00 10.00 83 LEU A O 4
ATOM 3368 N N . GLN A 1 9 ? -4.097 -5.984 -1.386 1.00 10.00 84 GLN A N 4
ATOM 3369 C CA . GLN A 1 9 ? -5.458 -5.452 -1.342 1.00 10.00 84 GLN A CA 4
ATOM 3370 C C . GLN A 1 9 ? -6.053 -5.592 0.063 1.00 10.00 84 GLN A C 4
ATOM 3371 O O . GLN A 1 9 ? -6.691 -4.663 0.553 1.00 10.00 84 GLN A O 4
ATOM 3385 N N . VAL A 1 10 ? -5.807 -6.710 0.750 1.00 10.00 85 VAL A N 4
ATOM 3386 C CA . VAL A 1 10 ? -6.153 -6.872 2.141 1.00 10.00 85 VAL A CA 4
ATOM 3387 C C . VAL A 1 10 ? -5.410 -5.820 2.988 1.00 10.00 85 VAL A C 4
ATOM 3388 O O . VAL A 1 10 ? -6.011 -5.242 3.893 1.00 10.00 85 VAL A O 4
ATOM 3401 N N . ALA A 1 11 ? -4.137 -5.536 2.676 1.00 10.00 86 ALA A N 4
ATOM 3402 C CA . ALA A 1 11 ? -3.354 -4.469 3.295 1.00 10.00 86 ALA A CA 4
ATOM 3403 C C . ALA A 1 11 ? -4.138 -3.160 3.207 1.00 10.00 86 ALA A C 4
ATOM 3404 O O . ALA A 1 11 ? -4.512 -2.563 4.216 1.00 10.00 86 ALA A O 4
ATOM 3411 N N . PHE A 1 12 ? -4.425 -2.745 1.973 1.00 10.00 87 PHE A N 4
ATOM 3412 C CA . PHE A 1 12 ? -5.212 -1.569 1.659 1.00 10.00 87 PHE A CA 4
ATOM 3413 C C . PHE A 1 12 ? -6.504 -1.533 2.458 1.00 10.00 87 PHE A C 4
ATOM 3414 O O . PHE A 1 12 ? -6.783 -0.524 3.101 1.00 10.00 87 PHE A O 4
ATOM 3431 N N . ARG A 1 13 ? -7.271 -2.625 2.442 1.00 10.00 88 ARG A N 4
ATOM 3432 C CA . ARG A 1 13 ? -8.595 -2.698 3.050 1.00 10.00 88 ARG A CA 4
ATOM 3433 C C . ARG A 1 13 ? -8.622 -2.161 4.488 1.00 10.00 88 ARG A C 4
ATOM 3434 O O . ARG A 1 13 ? -9.639 -1.621 4.914 1.00 10.00 88 ARG A O 4
ATOM 3455 N N . ALA A 1 14 ? -7.523 -2.274 5.243 1.00 10.00 89 ALA A N 4
ATOM 3456 C CA . ALA A 1 14 ? -7.437 -1.669 6.569 1.00 10.00 89 ALA A CA 4
ATOM 3457 C C . ALA A 1 14 ? -7.721 -0.156 6.532 1.00 10.00 89 ALA A C 4
ATOM 3458 O O . ALA A 1 14 ? -8.516 0.340 7.327 1.00 10.00 89 ALA A O 4
ATOM 3465 N N . PHE A 1 15 ? -7.063 0.573 5.625 1.00 10.00 90 PHE A N 4
ATOM 3466 C CA . PHE A 1 15 ? -7.124 2.029 5.503 1.00 10.00 90 PHE A CA 4
ATOM 3467 C C . PHE A 1 15 ? -7.877 2.495 4.254 1.00 10.00 90 PHE A C 4
ATOM 3468 O O . PHE A 1 15 ? -7.932 3.699 4.012 1.00 10.00 90 PHE A O 4
ATOM 3485 N N . ASP A 1 16 ? -8.453 1.575 3.471 1.00 10.00 91 ASP A N 4
ATOM 3486 C CA . ASP A 1 16 ? -9.332 1.889 2.347 1.00 10.00 91 ASP A CA 4
ATOM 3487 C C . ASP A 1 16 ? -10.791 1.888 2.771 1.00 10.00 91 ASP A C 4
ATOM 3488 O O . ASP A 1 16 ? -11.158 1.342 3.811 1.00 10.00 91 ASP A O 4
ATOM 3497 N N . GLN A 1 17 ? -11.614 2.462 1.901 1.00 10.00 92 GLN A N 4
ATOM 3498 C CA . GLN A 1 17 ? -13.039 2.292 1.848 1.00 10.00 92 GLN A CA 4
ATOM 3499 C C . GLN A 1 17 ? -13.421 1.497 0.600 1.00 10.00 92 GLN A C 4
ATOM 3500 O O . GLN A 1 17 ? -14.146 0.513 0.726 1.00 10.00 92 GLN A O 4
ATOM 3514 N N . ASP A 1 18 ? -12.900 1.902 -0.566 1.00 10.00 93 ASP A N 4
ATOM 3515 C CA . ASP A 1 18 ? -13.075 1.262 -1.869 1.00 10.00 93 ASP A CA 4
ATOM 3516 C C . ASP A 1 18 ? -12.403 2.148 -2.927 1.00 10.00 93 ASP A C 4
ATOM 3517 O O . ASP A 1 18 ? -13.075 2.711 -3.790 1.00 10.00 93 ASP A O 4
ATOM 3526 N N . GLY A 1 19 ? -11.086 2.360 -2.833 1.00 10.00 94 GLY A N 4
ATOM 3527 C CA . GLY A 1 19 ? -10.427 3.269 -3.759 1.00 10.00 94 GLY A CA 4
ATOM 3528 C C . GLY A 1 19 ? -10.886 4.706 -3.533 1.00 10.00 94 GLY A C 4
ATOM 3529 O O . GLY A 1 19 ? -11.239 5.399 -4.484 1.00 10.00 94 GLY A O 4
ATOM 3533 N N . ASP A 1 20 ? -10.857 5.148 -2.270 1.00 10.00 95 ASP A N 4
ATOM 3534 C CA . ASP A 1 20 ? -11.365 6.456 -1.855 1.00 10.00 95 ASP A CA 4
ATOM 3535 C C . ASP A 1 20 ? -10.782 7.586 -2.715 1.00 10.00 95 ASP A C 4
ATOM 3536 O O . ASP A 1 20 ? -11.506 8.357 -3.344 1.00 10.00 95 ASP A O 4
ATOM 3545 N N . GLY A 1 21 ? -9.450 7.660 -2.781 1.00 10.00 96 GLY A N 4
ATOM 3546 C CA . GLY A 1 21 ? -8.777 8.676 -3.577 1.00 10.00 96 GLY A CA 4
ATOM 3547 C C . GLY A 1 21 ? -7.260 8.645 -3.418 1.00 10.00 96 GLY A C 4
ATOM 3548 O O . GLY A 1 21 ? -6.538 8.977 -4.354 1.00 10.00 96 GLY A O 4
ATOM 3552 N N . HIS A 1 22 ? -6.764 8.290 -2.231 1.00 10.00 97 HIS A N 4
ATOM 3553 C CA . HIS A 1 22 ? -5.344 8.356 -1.924 1.00 10.00 97 HIS A CA 4
ATOM 3554 C C . HIS A 1 22 ? -5.085 7.574 -0.641 1.00 10.00 97 HIS A C 4
ATOM 3555 O O . HIS A 1 22 ? -5.787 7.806 0.341 1.00 10.00 97 HIS A O 4
ATOM 3569 N N . ILE A 1 23 ? -4.088 6.682 -0.627 1.00 10.00 98 ILE A N 4
ATOM 3570 C CA . ILE A 1 23 ? -3.694 6.041 0.628 1.00 10.00 98 ILE A CA 4
ATOM 3571 C C . ILE A 1 23 ? -2.786 6.945 1.436 1.00 10.00 98 ILE A C 4
ATOM 3572 O O . ILE A 1 23 ? -2.193 7.899 0.950 1.00 10.00 98 ILE A O 4
ATOM 3588 N N . THR A 1 24 ? -2.624 6.544 2.685 1.00 10.00 99 THR A N 4
ATOM 3589 C CA . THR A 1 24 ? -1.606 6.994 3.592 1.00 10.00 99 THR A CA 4
ATOM 3590 C C . THR A 1 24 ? -0.573 5.867 3.684 1.00 10.00 99 THR A C 4
ATOM 3591 O O . THR A 1 24 ? -0.861 4.742 4.086 1.00 10.00 99 THR A O 4
ATOM 3602 N N . VAL A 1 25 ? 0.640 6.154 3.212 1.00 10.00 100 VAL A N 4
ATOM 3603 C CA . VAL A 1 25 ? 1.703 5.170 3.062 1.00 10.00 100 VAL A CA 4
ATOM 3604 C C . VAL A 1 25 ? 2.072 4.547 4.402 1.00 10.00 100 VAL A C 4
ATOM 3605 O O . VAL A 1 25 ? 2.412 3.367 4.511 1.00 10.00 100 VAL A O 4
ATOM 3618 N N . ASP A 1 26 ? 1.948 5.365 5.442 1.00 10.00 101 ASP A N 4
ATOM 3619 C CA . ASP A 1 26 ? 2.188 4.878 6.802 1.00 10.00 101 ASP A CA 4
ATOM 3620 C C . ASP A 1 26 ? 1.065 3.934 7.275 1.00 10.00 101 ASP A C 4
ATOM 3621 O O . ASP A 1 26 ? 1.318 2.976 7.998 1.00 10.00 101 ASP A O 4
ATOM 3630 N N . GLU A 1 27 ? -0.158 4.131 6.772 1.00 10.00 102 GLU A N 4
ATOM 3631 C CA . GLU A 1 27 ? -1.297 3.239 6.964 1.00 10.00 102 GLU A CA 4
ATOM 3632 C C . GLU A 1 27 ? -1.011 1.927 6.247 1.00 10.00 102 GLU A C 4
ATOM 3633 O O . GLU A 1 27 ? -1.144 0.854 6.825 1.00 10.00 102 GLU A O 4
ATOM 3645 N N . LEU A 1 28 ? -0.556 2.011 5.000 1.00 10.00 103 LEU A N 4
ATOM 3646 C CA . LEU A 1 28 ? -0.024 0.873 4.262 1.00 10.00 103 LEU A CA 4
ATOM 3647 C C . LEU A 1 28 ? 0.944 0.066 5.144 1.00 10.00 103 LEU A C 4
ATOM 3648 O O . LEU A 1 28 ? 0.799 -1.144 5.321 1.00 10.00 103 LEU A O 4
ATOM 3664 N N . ARG A 1 29 ? 1.932 0.752 5.721 1.00 10.00 104 ARG A N 4
ATOM 3665 C CA . ARG A 1 29 ? 2.921 0.144 6.603 1.00 10.00 104 ARG A CA 4
ATOM 3666 C C . ARG A 1 29 ? 2.269 -0.491 7.838 1.00 10.00 104 ARG A C 4
ATOM 3667 O O . ARG A 1 29 ? 2.575 -1.629 8.187 1.00 10.00 104 ARG A O 4
ATOM 3688 N N . ARG A 1 30 ? 1.366 0.241 8.495 1.00 10.00 105 ARG A N 4
ATOM 3689 C CA . ARG A 1 30 ? 0.557 -0.244 9.606 1.00 10.00 105 ARG A CA 4
ATOM 3690 C C . ARG A 1 30 ? -0.132 -1.555 9.228 1.00 10.00 105 ARG A C 4
ATOM 3691 O O . ARG A 1 30 ? -0.109 -2.510 10.004 1.00 10.00 105 ARG A O 4
ATOM 3712 N N . ALA A 1 31 ? -0.759 -1.589 8.047 1.00 10.00 106 ALA A N 4
ATOM 3713 C CA . ALA A 1 31 ? -1.555 -2.710 7.575 1.00 10.00 106 ALA A CA 4
ATOM 3714 C C . ALA A 1 31 ? -0.733 -3.987 7.569 1.00 10.00 106 ALA A C 4
ATOM 3715 O O . ALA A 1 31 ? -1.207 -5.035 8.000 1.00 10.00 106 ALA A O 4
ATOM 3722 N N . MET A 1 32 ? 0.512 -3.895 7.098 1.00 10.00 107 MET A N 4
ATOM 3723 C CA . MET A 1 32 ? 1.431 -5.028 7.105 1.00 10.00 107 MET A CA 4
ATOM 3724 C C . MET A 1 32 ? 1.585 -5.726 8.464 1.00 10.00 107 MET A C 4
ATOM 3725 O O . MET A 1 32 ? 1.919 -6.912 8.502 1.00 10.00 107 MET A O 4
ATOM 3739 N N . ALA A 1 33 ? 1.299 -5.039 9.577 1.00 10.00 108 ALA A N 4
ATOM 3740 C CA . ALA A 1 33 ? 1.214 -5.694 10.878 1.00 10.00 108 ALA A CA 4
ATOM 3741 C C . ALA A 1 33 ? 0.249 -6.885 10.838 1.00 10.00 108 ALA A C 4
ATOM 3742 O O . ALA A 1 33 ? 0.517 -7.924 11.431 1.00 10.00 108 ALA A O 4
ATOM 3749 N N . GLY A 1 34 ? -0.861 -6.726 10.117 1.00 10.00 109 GLY A N 4
ATOM 3750 C CA . GLY A 1 34 ? -1.836 -7.772 9.866 1.00 10.00 109 GLY A CA 4
ATOM 3751 C C . GLY A 1 34 ? -1.270 -8.886 8.984 1.00 10.00 109 GLY A C 4
ATOM 3752 O O . GLY A 1 34 ? -1.580 -10.055 9.196 1.00 10.00 109 GLY A O 4
ATOM 3756 N N . LEU A 1 35 ? -0.478 -8.527 7.967 1.00 10.00 110 LEU A N 4
ATOM 3757 C CA . LEU A 1 35 ? -0.028 -9.469 6.947 1.00 10.00 110 LEU A CA 4
ATOM 3758 C C . LEU A 1 35 ? 0.862 -10.568 7.521 1.00 10.00 110 LEU A C 4
ATOM 3759 O O . LEU A 1 35 ? 0.707 -11.732 7.158 1.00 10.00 110 LEU A O 4
ATOM 3775 N N . GLY A 1 36 ? 1.820 -10.201 8.374 1.00 10.00 111 GLY A N 4
ATOM 3776 C CA . GLY A 1 36 ? 2.794 -11.142 8.915 1.00 10.00 111 GLY A CA 4
ATOM 3777 C C . GLY A 1 36 ? 4.231 -10.653 8.753 1.00 10.00 111 GLY A C 4
ATOM 3778 O O . GLY A 1 36 ? 5.132 -11.204 9.381 1.00 10.00 111 GLY A O 4
ATOM 3782 N N . GLN A 1 37 ? 4.448 -9.603 7.955 1.00 10.00 112 GLN A N 4
ATOM 3783 C CA . GLN A 1 37 ? 5.712 -8.884 7.892 1.00 10.00 112 GLN A CA 4
ATOM 3784 C C . GLN A 1 37 ? 5.512 -7.499 8.523 1.00 10.00 112 GLN A C 4
ATOM 3785 O O . GLN A 1 37 ? 5.295 -6.528 7.802 1.00 10.00 112 GLN A O 4
ATOM 3799 N N . PRO A 1 38 ? 5.528 -7.386 9.863 1.00 10.00 113 PRO A N 4
ATOM 3800 C CA . PRO A 1 38 ? 5.157 -6.164 10.558 1.00 10.00 113 PRO A CA 4
ATOM 3801 C C . PRO A 1 38 ? 6.235 -5.088 10.415 1.00 10.00 113 PRO A C 4
ATOM 3802 O O . PRO A 1 38 ? 7.400 -5.331 10.718 1.00 10.00 113 PRO A O 4
ATOM 3813 N N . LEU A 1 39 ? 5.839 -3.886 9.979 1.00 10.00 114 LEU A N 4
ATOM 3814 C CA . LEU A 1 39 ? 6.730 -2.748 9.801 1.00 10.00 114 LEU A CA 4
ATOM 3815 C C . LEU A 1 39 ? 7.964 -3.101 8.961 1.00 10.00 114 LEU A C 4
ATOM 3816 O O . LEU A 1 39 ? 9.105 -2.922 9.390 1.00 10.00 114 LEU A O 4
ATOM 3832 N N . PRO A 1 40 ? 7.749 -3.582 7.731 1.00 10.00 115 PRO A N 4
ATOM 3833 C CA . PRO A 1 40 ? 8.818 -4.111 6.920 1.00 10.00 115 PRO A CA 4
ATOM 3834 C C . PRO A 1 40 ? 9.517 -2.948 6.236 1.00 10.00 115 PRO A C 4
ATOM 3835 O O . PRO A 1 40 ? 9.251 -2.669 5.074 1.00 10.00 115 PRO A O 4
ATOM 3846 N N . GLN A 1 41 ? 10.377 -2.239 6.965 1.00 10.00 116 GLN A N 4
ATOM 3847 C CA . GLN A 1 41 ? 10.876 -0.945 6.518 1.00 10.00 116 GLN A CA 4
ATOM 3848 C C . GLN A 1 41 ? 11.454 -0.981 5.093 1.00 10.00 116 GLN A C 4
ATOM 3849 O O . GLN A 1 41 ? 11.248 -0.038 4.345 1.00 10.00 116 GLN A O 4
ATOM 3863 N N . GLU A 1 42 ? 12.131 -2.066 4.707 1.00 10.00 117 GLU A N 4
ATOM 3864 C CA . GLU A 1 42 ? 12.694 -2.290 3.372 1.00 10.00 117 GLU A CA 4
ATOM 3865 C C . GLU A 1 42 ? 11.619 -2.534 2.325 1.00 10.00 117 GLU A C 4
ATOM 3866 O O . GLU A 1 42 ? 11.599 -1.876 1.289 1.00 10.00 117 GLU A O 4
ATOM 3878 N N . GLU A 1 43 ? 10.730 -3.488 2.582 1.00 10.00 118 GLU A N 4
ATOM 3879 C CA . GLU A 1 43 ? 9.677 -3.840 1.642 1.00 10.00 118 GLU A CA 4
ATOM 3880 C C . GLU A 1 43 ? 8.808 -2.595 1.436 1.00 10.00 118 GLU A C 4
ATOM 3881 O O . GLU A 1 43 ? 8.510 -2.189 0.316 1.00 10.00 118 GLU A O 4
ATOM 3893 N N . LEU A 1 44 ? 8.478 -1.914 2.531 1.00 10.00 119 LEU A N 4
ATOM 3894 C CA . LEU A 1 44 ? 7.742 -0.672 2.476 1.00 10.00 119 LEU A CA 4
ATOM 3895 C C . LEU A 1 44 ? 8.565 0.473 1.881 1.00 10.00 119 LEU A C 4
ATOM 3896 O O . LEU A 1 44 ? 7.977 1.287 1.195 1.00 10.00 119 LEU A O 4
ATOM 3912 N N . ASP A 1 45 ? 9.878 0.591 2.110 1.00 10.00 120 ASP A N 4
ATOM 3913 C CA . ASP A 1 45 ? 10.717 1.592 1.437 1.00 10.00 120 ASP A CA 4
ATOM 3914 C C . ASP A 1 45 ? 10.627 1.405 -0.078 1.00 10.00 120 ASP A C 4
ATOM 3915 O O . ASP A 1 45 ? 10.421 2.345 -0.848 1.00 10.00 120 ASP A O 4
ATOM 3924 N N . ALA A 1 46 ? 10.771 0.150 -0.490 1.00 10.00 121 ALA A N 4
ATOM 3925 C CA . ALA A 1 46 ? 10.671 -0.265 -1.868 1.00 10.00 121 ALA A CA 4
ATOM 3926 C C . ALA A 1 46 ? 9.307 0.182 -2.421 1.00 10.00 121 ALA A C 4
ATOM 3927 O O . ALA A 1 46 ? 9.239 1.058 -3.285 1.00 10.00 121 ALA A O 4
ATOM 3934 N N . MET A 1 47 ? 8.208 -0.297 -1.826 1.00 10.00 122 MET A N 4
ATOM 3935 C CA . MET A 1 47 ? 6.878 0.157 -2.181 1.00 10.00 122 MET A CA 4
ATOM 3936 C C . MET A 1 47 ? 6.737 1.687 -2.087 1.00 10.00 122 MET A C 4
ATOM 3937 O O . MET A 1 47 ? 6.040 2.269 -2.906 1.00 10.00 122 MET A O 4
ATOM 3951 N N . ILE A 1 48 ? 7.372 2.346 -1.112 1.00 10.00 123 ILE A N 4
ATOM 3952 C CA . ILE A 1 48 ? 7.340 3.796 -0.926 1.00 10.00 123 ILE A CA 4
ATOM 3953 C C . ILE A 1 48 ? 7.864 4.448 -2.209 1.00 10.00 123 ILE A C 4
ATOM 3954 O O . ILE A 1 48 ? 7.277 5.403 -2.707 1.00 10.00 123 ILE A O 4
ATOM 3970 N N . ARG A 1 49 ? 8.979 3.940 -2.740 1.00 10.00 124 ARG A N 4
ATOM 3971 C CA . ARG A 1 49 ? 9.542 4.447 -3.983 1.00 10.00 124 ARG A CA 4
ATOM 3972 C C . ARG A 1 49 ? 8.588 4.203 -5.147 1.00 10.00 124 ARG A C 4
ATOM 3973 O O . ARG A 1 49 ? 8.260 5.142 -5.866 1.00 10.00 124 ARG A O 4
ATOM 3994 N N . GLU A 1 50 ? 8.118 2.966 -5.314 1.00 10.00 125 GLU A N 4
ATOM 3995 C CA . GLU A 1 50 ? 7.144 2.660 -6.355 1.00 10.00 125 GLU A CA 4
ATOM 3996 C C . GLU A 1 50 ? 5.815 3.407 -6.135 1.00 10.00 125 GLU A C 4
ATOM 3997 O O . GLU A 1 50 ? 4.983 3.474 -7.039 1.00 10.00 125 GLU A O 4
ATOM 4009 N N . ALA A 1 51 ? 5.571 3.941 -4.933 1.00 10.00 126 ALA A N 4
ATOM 4010 C CA . ALA A 1 51 ? 4.340 4.631 -4.594 1.00 10.00 126 ALA A CA 4
ATOM 4011 C C . ALA A 1 51 ? 4.313 6.081 -5.085 1.00 10.00 126 ALA A C 4
ATOM 4012 O O . ALA A 1 51 ? 4.079 6.993 -4.289 1.00 10.00 126 ALA A O 4
ATOM 4019 N N . ASP A 1 52 ? 4.482 6.304 -6.390 1.00 10.00 127 ASP A N 4
ATOM 4020 C CA . ASP A 1 52 ? 4.465 7.630 -6.989 1.00 10.00 127 ASP A CA 4
ATOM 4021 C C . ASP A 1 52 ? 3.413 7.724 -8.099 1.00 10.00 127 ASP A C 4
ATOM 4022 O O . ASP A 1 52 ? 3.741 7.941 -9.262 1.00 10.00 127 ASP A O 4
ATOM 4031 N N . VAL A 1 53 ? 2.122 7.636 -7.749 1.00 10.00 128 VAL A N 4
ATOM 4032 C CA . VAL A 1 53 ? 1.080 7.867 -8.748 1.00 10.00 128 VAL A CA 4
ATOM 4033 C C . VAL A 1 53 ? 1.151 9.319 -9.229 1.00 10.00 128 VAL A C 4
ATOM 4034 O O . VAL A 1 53 ? 1.167 9.575 -10.431 1.00 10.00 128 VAL A O 4
ATOM 4047 N N . ASP A 1 54 ? 1.159 10.256 -8.273 1.00 10.00 129 ASP A N 4
ATOM 4048 C CA . ASP A 1 54 ? 1.167 11.687 -8.565 1.00 10.00 129 ASP A CA 4
ATOM 4049 C C . ASP A 1 54 ? 2.593 12.125 -8.919 1.00 10.00 129 ASP A C 4
ATOM 4050 O O . ASP A 1 54 ? 3.049 11.918 -10.039 1.00 10.00 129 ASP A O 4
ATOM 4059 N N . GLN A 1 55 ? 3.299 12.761 -7.974 1.00 10.00 130 GLN A N 4
ATOM 4060 C CA . GLN A 1 55 ? 4.650 13.285 -8.163 1.00 10.00 130 GLN A CA 4
ATOM 4061 C C . GLN A 1 55 ? 5.205 13.757 -6.809 1.00 10.00 130 GLN A C 4
ATOM 4062 O O . GLN A 1 55 ? 5.679 14.883 -6.667 1.00 10.00 130 GLN A O 4
ATOM 4076 N N . ASP A 1 56 ? 5.121 12.885 -5.798 1.00 10.00 131 ASP A N 4
ATOM 4077 C CA . ASP A 1 56 ? 5.534 13.168 -4.426 1.00 10.00 131 ASP A CA 4
ATOM 4078 C C . ASP A 1 56 ? 5.657 11.834 -3.686 1.00 10.00 131 ASP A C 4
ATOM 4079 O O . ASP A 1 56 ? 6.737 11.252 -3.627 1.00 10.00 131 ASP A O 4
ATOM 4088 N N . GLY A 1 57 ? 4.530 11.304 -3.205 1.00 10.00 132 GLY A N 4
ATOM 4089 C CA . GLY A 1 57 ? 4.467 9.979 -2.602 1.00 10.00 132 GLY A CA 4
ATOM 4090 C C . GLY A 1 57 ? 3.014 9.579 -2.371 1.00 10.00 132 GLY A C 4
ATOM 4091 O O . GLY A 1 57 ? 2.659 9.101 -1.295 1.00 10.00 132 GLY A O 4
ATOM 4095 N N . ARG A 1 58 ? 2.166 9.824 -3.374 1.00 10.00 133 ARG A N 4
ATOM 4096 C CA . ARG A 1 58 ? 0.738 9.543 -3.330 1.00 10.00 133 ARG A CA 4
ATOM 4097 C C . ARG A 1 58 ? 0.446 8.409 -4.293 1.00 10.00 133 ARG A C 4
ATOM 4098 O O . ARG A 1 58 ? 0.895 8.469 -5.438 1.00 10.00 133 ARG A O 4
ATOM 4119 N N . VAL A 1 59 ? -0.322 7.409 -3.856 1.00 10.00 134 VAL A N 4
ATOM 4120 C CA . VAL A 1 59 ? -0.914 6.408 -4.701 1.00 10.00 134 VAL A CA 4
ATOM 4121 C C . VAL A 1 59 ? -2.411 6.320 -4.402 1.00 10.00 134 VAL A C 4
ATOM 4122 O O . VAL A 1 59 ? -2.829 6.521 -3.258 1.00 10.00 134 VAL A O 4
ATOM 4135 N N . ASN A 1 60 ? -3.204 5.984 -5.419 1.00 10.00 135 ASN A N 4
ATOM 4136 C CA . ASN A 1 60 ? -4.602 5.609 -5.255 1.00 10.00 135 ASN A CA 4
ATOM 4137 C C . ASN A 1 60 ? -4.651 4.127 -4.891 1.00 10.00 135 ASN A C 4
ATOM 4138 O O . ASN A 1 60 ? -3.774 3.382 -5.319 1.00 10.00 135 ASN A O 4
ATOM 4149 N N . TYR A 1 61 ? -5.648 3.683 -4.123 1.00 10.00 136 TYR A N 4
ATOM 4150 C CA . TYR A 1 61 ? -5.674 2.299 -3.645 1.00 10.00 136 TYR A CA 4
ATOM 4151 C C . TYR A 1 61 ? -5.639 1.293 -4.789 1.00 10.00 136 TYR A C 4
ATOM 4152 O O . TYR A 1 61 ? -4.699 0.514 -4.920 1.00 10.00 136 TYR A O 4
ATOM 4170 N N . GLU A 1 62 ? -6.701 1.287 -5.595 1.00 10.00 137 GLU A N 4
ATOM 4171 C CA . GLU A 1 62 ? -6.915 0.238 -6.576 1.00 10.00 137 GLU A CA 4
ATOM 4172 C C . GLU A 1 62 ? -5.800 0.311 -7.630 1.00 10.00 137 GLU A C 4
ATOM 4173 O O . GLU A 1 62 ? -5.161 -0.678 -7.981 1.00 10.00 137 GLU A O 4
ATOM 4185 N N . GLU A 1 63 ? -5.496 1.539 -8.054 1.00 10.00 138 GLU A N 4
ATOM 4186 C CA . GLU A 1 63 ? -4.401 1.838 -8.959 1.00 10.00 138 GLU A CA 4
ATOM 4187 C C . GLU A 1 63 ? -3.070 1.306 -8.400 1.00 10.00 138 GLU A C 4
ATOM 4188 O O . GLU A 1 63 ? -2.299 0.664 -9.115 1.00 10.00 138 GLU A O 4
ATOM 4200 N N . PHE A 1 64 ? -2.803 1.518 -7.104 1.00 10.00 139 PHE A N 4
ATOM 4201 C CA . PHE A 1 64 ? -1.639 0.927 -6.459 1.00 10.00 139 PHE A CA 4
ATOM 4202 C C . PHE A 1 64 ? -1.676 -0.586 -6.570 1.00 10.00 139 PHE A C 4
ATOM 4203 O O . PHE A 1 64 ? -0.709 -1.223 -6.979 1.00 10.00 139 PHE A O 4
ATOM 4220 N N . ALA A 1 65 ? -2.800 -1.157 -6.155 1.00 10.00 140 ALA A N 4
ATOM 4221 C CA . ALA A 1 65 ? -3.020 -2.585 -6.138 1.00 10.00 140 ALA A CA 4
ATOM 4222 C C . ALA A 1 65 ? -2.758 -3.186 -7.528 1.00 10.00 140 ALA A C 4
ATOM 4223 O O . ALA A 1 65 ? -2.263 -4.307 -7.629 1.00 10.00 140 ALA A O 4
ATOM 4230 N N . ARG A 1 66 ? -3.001 -2.408 -8.592 1.00 10.00 141 ARG A N 4
ATOM 4231 C CA . ARG A 1 66 ? -2.507 -2.695 -9.934 1.00 10.00 141 ARG A CA 4
ATOM 4232 C C . ARG A 1 66 ? -0.966 -2.681 -9.959 1.00 10.00 141 ARG A C 4
ATOM 4233 O O . ARG A 1 66 ? -0.339 -3.735 -10.077 1.00 10.00 141 ARG A O 4
ATOM 4254 N N . MET A 1 67 ? -0.335 -1.503 -9.855 1.00 10.00 142 MET A N 4
ATOM 4255 C CA . MET A 1 67 ? 1.099 -1.362 -10.135 1.00 10.00 142 MET A CA 4
ATOM 4256 C C . MET A 1 67 ? 2.019 -2.114 -9.169 1.00 10.00 142 MET A C 4
ATOM 4257 O O . MET A 1 67 ? 3.162 -2.383 -9.533 1.00 10.00 142 MET A O 4
ATOM 4271 N N . LEU A 1 68 ? 1.541 -2.488 -7.973 1.00 10.00 143 LEU A N 4
ATOM 4272 C CA . LEU A 1 68 ? 2.166 -3.464 -7.104 1.00 10.00 143 LEU A CA 4
ATOM 4273 C C . LEU A 1 68 ? 2.710 -4.602 -7.970 1.00 10.00 143 LEU A C 4
ATOM 4274 O O . LEU A 1 68 ? 3.888 -4.951 -7.901 1.00 10.00 143 LEU A O 4
ATOM 4290 N N . ALA A 1 69 ? 1.840 -5.199 -8.789 1.00 10.00 144 ALA A N 4
ATOM 4291 C CA . ALA A 1 69 ? 2.167 -6.386 -9.573 1.00 10.00 144 ALA A CA 4
ATOM 4292 C C . ALA A 1 69 ? 2.885 -6.050 -10.876 1.00 10.00 144 ALA A C 4
ATOM 4293 O O . ALA A 1 69 ? 2.547 -6.520 -11.958 1.00 10.00 144 ALA A O 4
ATOM 4300 N N . GLN A 1 70 ? 3.897 -5.229 -10.706 1.00 10.00 145 GLN A N 4
ATOM 4301 C CA . GLN A 1 70 ? 4.768 -4.596 -11.663 1.00 10.00 145 GLN A CA 4
ATOM 4302 C C . GLN A 1 70 ? 4.117 -4.195 -12.994 1.00 10.00 145 GLN A C 4
ATOM 4303 O O . GLN A 1 70 ? 4.735 -4.358 -14.046 1.00 10.00 145 GLN A O 4
ATOM 4317 N N . GLU A 1 71 ? 2.921 -3.604 -12.898 1.00 10.00 146 GLU A N 4
ATOM 4318 C CA . GLU A 1 71 ? 2.108 -3.071 -13.987 1.00 10.00 146 GLU A CA 4
ATOM 4319 C C . GLU A 1 71 ? 1.468 -4.183 -14.832 1.00 10.00 146 GLU A C 4
ATOM 4320 O O . GLU A 1 71 ? 0.216 -4.248 -14.817 1.00 10.00 146 GLU A O 4
ATOM 4333 N N . ALA A 1 1 ? -5.231 -16.257 -4.136 1.00 10.00 76 ALA A N 5
ATOM 4334 C CA . ALA A 1 1 ? -4.235 -16.520 -3.086 1.00 10.00 76 ALA A CA 5
ATOM 4335 C C . ALA A 1 1 ? -2.801 -16.323 -3.597 1.00 10.00 76 ALA A C 5
ATOM 4336 O O . ALA A 1 1 ? -1.947 -17.181 -3.392 1.00 10.00 76 ALA A O 5
ATOM 4345 N N . ARG A 1 2 ? -2.524 -15.184 -4.236 1.00 10.00 77 ARG A N 5
ATOM 4346 C CA . ARG A 1 2 ? -1.185 -14.609 -4.254 1.00 10.00 77 ARG A CA 5
ATOM 4347 C C . ARG A 1 2 ? -1.101 -13.636 -3.104 1.00 10.00 77 ARG A C 5
ATOM 4348 O O . ARG A 1 2 ? -2.107 -13.225 -2.532 1.00 10.00 77 ARG A O 5
ATOM 4369 N N . ALA A 1 3 ? 0.133 -13.261 -2.810 1.00 10.00 78 ALA A N 5
ATOM 4370 C CA . ALA A 1 3 ? 0.38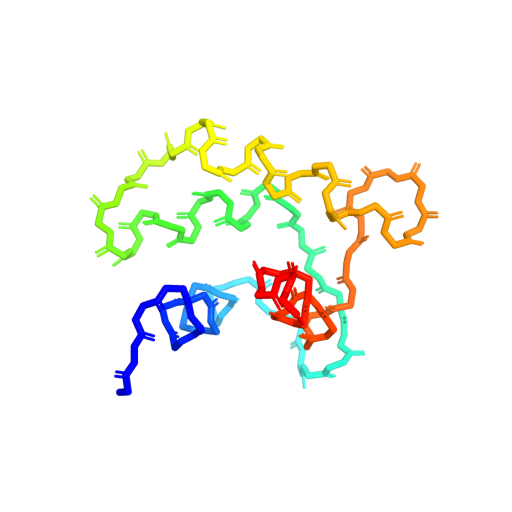9 -12.021 -2.141 1.00 10.00 78 ALA A CA 5
ATOM 4371 C C . ALA A 1 3 ? 0.254 -10.918 -3.181 1.00 10.00 78 ALA A C 5
ATOM 4372 O O . ALA A 1 3 ? -0.605 -10.981 -4.057 1.00 10.00 78 ALA A O 5
ATOM 4379 N N . GLY A 1 4 ? 1.134 -9.925 -3.139 1.00 10.00 79 GLY A N 5
ATOM 4380 C CA . GLY A 1 4 ? 1.080 -8.836 -4.072 1.00 10.00 79 GLY A CA 5
ATOM 4381 C C . GLY A 1 4 ? -0.292 -8.194 -3.956 1.00 10.00 79 GLY A C 5
ATOM 4382 O O . GLY A 1 4 ? -0.640 -7.669 -2.903 1.00 10.00 79 GLY A O 5
ATOM 4386 N N . LEU A 1 5 ? -1.097 -8.290 -5.011 1.00 10.00 80 LEU A N 5
ATOM 4387 C CA . LEU A 1 5 ? -2.367 -7.604 -5.071 1.00 10.00 80 LEU A CA 5
ATOM 4388 C C . LEU A 1 5 ? -3.369 -8.049 -4.012 1.00 10.00 80 LEU A C 5
ATOM 4389 O O . LEU A 1 5 ? -3.878 -7.214 -3.269 1.00 10.00 80 LEU A O 5
ATOM 4405 N N . GLU A 1 6 ? -3.676 -9.341 -3.957 1.00 10.00 81 GLU A N 5
ATOM 4406 C CA . GLU A 1 6 ? -4.616 -9.874 -2.975 1.00 10.00 81 GLU A CA 5
ATOM 4407 C C . GLU A 1 6 ? -4.178 -9.462 -1.566 1.00 10.00 81 GLU A C 5
ATOM 4408 O O . GLU A 1 6 ? -4.964 -8.874 -0.819 1.00 10.00 81 GLU A O 5
ATOM 4420 N N . ASP A 1 7 ? -2.908 -9.730 -1.231 1.00 10.00 82 ASP A N 5
ATOM 4421 C CA . ASP A 1 7 ? -2.358 -9.351 0.068 1.00 10.00 82 ASP A CA 5
ATOM 4422 C C . ASP A 1 7 ? -2.567 -7.874 0.293 1.00 10.00 82 ASP A C 5
ATOM 4423 O O . ASP A 1 7 ? -2.997 -7.456 1.360 1.00 10.00 82 ASP A O 5
ATOM 4432 N N . LEU A 1 8 ? -2.264 -7.072 -0.716 1.00 10.00 83 LEU A N 5
ATOM 4433 C CA . LEU A 1 8 ? -2.406 -5.651 -0.579 1.00 10.00 83 LEU A CA 5
ATOM 4434 C C . LEU A 1 8 ? -3.847 -5.203 -0.420 1.00 10.00 83 LEU A C 5
ATOM 4435 O O . LEU A 1 8 ? -4.090 -4.313 0.371 1.00 10.00 83 LEU A O 5
ATOM 4451 N N . GLN A 1 9 ? -4.826 -5.792 -1.099 1.00 10.00 84 GLN A N 5
ATOM 4452 C CA . GLN A 1 9 ? -6.212 -5.417 -0.842 1.00 10.00 84 GLN A CA 5
ATOM 4453 C C . GLN A 1 9 ? -6.561 -5.741 0.620 1.00 10.00 84 GLN A C 5
ATOM 4454 O O . GLN A 1 9 ? -7.127 -4.911 1.336 1.00 10.00 84 GLN A O 5
ATOM 4468 N N . VAL A 1 10 ? -6.150 -6.924 1.086 1.00 10.00 85 VAL A N 5
ATOM 4469 C CA . VAL A 1 10 ? -6.296 -7.365 2.451 1.00 10.00 85 VAL A CA 5
ATOM 4470 C C . VAL A 1 10 ? -5.499 -6.469 3.420 1.00 10.00 85 VAL A C 5
ATOM 4471 O O . VAL A 1 10 ? -5.908 -6.299 4.566 1.00 10.00 85 VAL A O 5
ATOM 4484 N N . ALA A 1 11 ? -4.384 -5.879 2.978 1.00 10.00 86 ALA A N 5
ATOM 4485 C CA . ALA A 1 11 ? -3.609 -4.886 3.714 1.00 10.00 86 ALA A CA 5
ATOM 4486 C C . ALA A 1 11 ? -4.438 -3.605 3.801 1.00 10.00 86 ALA A C 5
ATOM 4487 O O . ALA A 1 11 ? -4.916 -3.216 4.868 1.00 10.00 86 ALA A O 5
ATOM 4494 N N . PHE A 1 12 ? -4.626 -2.975 2.646 1.00 10.00 87 PHE A N 5
ATOM 4495 C CA . PHE A 1 12 ? -5.358 -1.752 2.410 1.00 10.00 87 PHE A CA 5
ATOM 4496 C C . PHE A 1 12 ? -6.620 -1.651 3.229 1.00 10.00 87 PHE A C 5
ATOM 4497 O O . PHE A 1 12 ? -6.846 -0.584 3.783 1.00 10.00 87 PHE A O 5
ATOM 4514 N N . ARG A 1 13 ? -7.410 -2.730 3.324 1.00 10.00 88 ARG A N 5
ATOM 4515 C CA . ARG A 1 13 ? -8.635 -2.763 4.123 1.00 10.00 88 ARG A CA 5
ATOM 4516 C C . ARG A 1 13 ? -8.483 -2.024 5.462 1.00 10.00 88 ARG A C 5
ATOM 4517 O O . ARG A 1 13 ? -9.441 -1.442 5.963 1.00 10.00 88 ARG A O 5
ATOM 4538 N N . ALA A 1 14 ? -7.284 -2.082 6.055 1.00 10.00 89 ALA A N 5
ATOM 4539 C CA . ALA A 1 14 ? -6.911 -1.346 7.250 1.00 10.00 89 ALA A CA 5
ATOM 4540 C C . ALA A 1 14 ? -7.284 0.144 7.147 1.00 10.00 89 ALA A C 5
ATOM 4541 O O . ALA A 1 14 ? -7.951 0.661 8.041 1.00 10.00 89 ALA A O 5
ATOM 4548 N N . PHE A 1 15 ? -6.863 0.822 6.071 1.00 10.00 90 PHE A N 5
ATOM 4549 C CA . PHE A 1 15 ? -7.128 2.237 5.818 1.00 10.00 90 PHE A CA 5
ATOM 4550 C C . PHE A 1 15 ? -7.538 2.443 4.351 1.00 10.00 90 PHE A C 5
ATOM 4551 O O . PHE A 1 15 ? -6.944 3.248 3.636 1.00 10.00 90 PHE A O 5
ATOM 4568 N N . ASP A 1 16 ? -8.542 1.688 3.900 1.00 10.00 91 ASP A N 5
ATOM 4569 C CA . ASP A 1 16 ? -9.022 1.707 2.522 1.00 10.00 91 ASP A CA 5
ATOM 4570 C C . ASP A 1 16 ? -9.968 2.891 2.292 1.00 10.00 91 ASP A C 5
ATOM 4571 O O . ASP A 1 16 ? -10.502 3.483 3.233 1.00 10.00 91 ASP A O 5
ATOM 4580 N N . GLN A 1 17 ? -10.157 3.234 1.021 1.00 10.00 92 GLN A N 5
ATOM 4581 C CA . GLN A 1 17 ? -11.181 4.115 0.511 1.00 10.00 92 GLN A CA 5
ATOM 4582 C C . GLN A 1 17 ? -12.049 3.279 -0.430 1.00 10.00 92 GLN A C 5
ATOM 4583 O O . GLN A 1 17 ? -12.847 2.482 0.057 1.00 10.00 92 GLN A O 5
ATOM 4597 N N . ASP A 1 18 ? -11.902 3.470 -1.747 1.00 10.00 93 ASP A N 5
ATOM 4598 C CA . ASP A 1 18 ? -12.688 2.786 -2.771 1.00 10.00 93 ASP A CA 5
ATOM 4599 C C . ASP A 1 18 ? -12.162 3.146 -4.169 1.00 10.00 93 ASP A C 5
ATOM 4600 O O . ASP A 1 18 ? -12.927 3.536 -5.051 1.00 10.00 93 ASP A O 5
ATOM 4609 N N . GLY A 1 19 ? -10.837 3.106 -4.385 1.00 10.00 94 GLY A N 5
ATOM 4610 C CA . GLY A 1 19 ? -10.286 3.353 -5.714 1.00 10.00 94 GLY A CA 5
ATOM 4611 C C . GLY A 1 19 ? -10.178 4.851 -5.960 1.00 10.00 94 GLY A C 5
ATOM 4612 O O . GLY A 1 19 ? -9.072 5.393 -5.967 1.00 10.00 94 GLY A O 5
ATOM 4616 N N . ASP A 1 20 ? -11.328 5.519 -6.092 1.00 10.00 95 ASP A N 5
ATOM 4617 C CA . ASP A 1 20 ? -11.430 6.972 -6.130 1.00 10.00 95 ASP A CA 5
ATOM 4618 C C . ASP A 1 20 ? -11.197 7.499 -4.711 1.00 10.00 95 ASP A C 5
ATOM 4619 O O . ASP A 1 20 ? -12.108 7.959 -4.028 1.00 10.00 95 ASP A O 5
ATOM 4628 N N . GLY A 1 21 ? -9.965 7.331 -4.236 1.00 10.00 96 GLY A N 5
ATOM 4629 C CA . GLY A 1 21 ? -9.545 7.570 -2.878 1.00 10.00 96 GLY A CA 5
ATOM 4630 C C . GLY A 1 21 ? -8.065 7.919 -2.901 1.00 10.00 96 GLY A C 5
ATOM 4631 O O . GLY A 1 21 ? -7.549 8.397 -3.906 1.00 10.00 96 GLY A O 5
ATOM 4635 N N . HIS A 1 22 ? -7.373 7.616 -1.805 1.00 10.00 97 HIS A N 5
ATOM 4636 C CA . HIS A 1 22 ? -5.932 7.745 -1.679 1.00 10.00 97 HIS A CA 5
ATOM 4637 C C . HIS A 1 22 ? -5.481 7.073 -0.385 1.00 10.00 97 HIS A C 5
ATOM 4638 O O . HIS A 1 22 ? -6.098 7.287 0.656 1.00 10.00 97 HIS A O 5
ATOM 4652 N N . ILE A 1 23 ? -4.407 6.283 -0.453 1.00 10.00 98 ILE A N 5
ATOM 4653 C CA . ILE A 1 23 ? -3.704 5.769 0.722 1.00 10.00 98 ILE A CA 5
ATOM 4654 C C . ILE A 1 23 ? -2.597 6.723 1.170 1.00 10.00 98 ILE A C 5
ATOM 4655 O O . ILE A 1 23 ? -2.120 7.546 0.388 1.00 10.00 98 ILE A O 5
ATOM 4671 N N . THR A 1 24 ? -2.129 6.521 2.404 1.00 10.00 99 THR A N 5
ATOM 4672 C CA . THR A 1 24 ? -0.778 6.862 2.828 1.00 10.00 99 THR A CA 5
ATOM 4673 C C . THR A 1 24 ? 0.054 5.584 2.876 1.00 10.00 99 THR A C 5
ATOM 4674 O O . THR A 1 24 ? -0.368 4.553 3.408 1.00 10.00 99 THR A O 5
ATOM 4685 N N . VAL A 1 25 ? 1.269 5.674 2.336 1.00 10.00 100 VAL A N 5
ATOM 4686 C CA . VAL A 1 25 ? 2.308 4.671 2.508 1.00 10.00 100 VAL A CA 5
ATOM 4687 C C . VAL A 1 25 ? 2.458 4.242 3.980 1.00 10.00 100 VAL A C 5
ATOM 4688 O O . VAL A 1 25 ? 2.813 3.097 4.275 1.00 10.00 100 VAL A O 5
ATOM 4701 N N . ASP A 1 26 ? 2.207 5.163 4.916 1.00 10.00 101 ASP A N 5
ATOM 4702 C CA . ASP A 1 26 ? 2.366 4.862 6.339 1.00 10.00 101 ASP A CA 5
ATOM 4703 C C . ASP A 1 26 ? 1.268 3.915 6.829 1.00 10.00 101 ASP A C 5
ATOM 4704 O O . ASP A 1 26 ? 1.534 2.879 7.435 1.00 10.00 101 ASP A O 5
ATOM 4713 N N . GLU A 1 27 ? 0.014 4.235 6.510 1.00 10.00 102 GLU A N 5
ATOM 4714 C CA . GLU A 1 27 ? -1.109 3.340 6.750 1.00 10.00 102 GLU A CA 5
ATOM 4715 C C . GLU A 1 27 ? -0.862 1.966 6.133 1.00 10.00 102 GLU A C 5
ATOM 4716 O O . GLU A 1 27 ? -1.190 0.949 6.734 1.00 10.00 102 GLU A O 5
ATOM 4728 N N . LEU A 1 28 ? -0.258 1.928 4.946 1.00 10.00 103 LEU A N 5
ATOM 4729 C CA . LEU A 1 28 ? 0.205 0.698 4.324 1.00 10.00 103 LEU A CA 5
ATOM 4730 C C . LEU A 1 28 ? 1.158 -0.067 5.257 1.00 10.00 103 LEU A C 5
ATOM 4731 O O . LEU A 1 28 ? 0.954 -1.246 5.541 1.00 10.00 103 LEU A O 5
ATOM 4747 N N . ARG A 1 29 ? 2.203 0.604 5.747 1.00 10.00 104 ARG A N 5
ATOM 4748 C CA . ARG A 1 29 ? 3.127 0.034 6.726 1.00 10.00 104 ARG A CA 5
ATOM 4749 C C . ARG A 1 29 ? 2.358 -0.588 7.890 1.00 10.00 104 ARG A C 5
ATOM 4750 O O . ARG A 1 29 ? 2.609 -1.726 8.290 1.00 10.00 104 ARG A O 5
ATOM 4771 N N . ARG A 1 30 ? 1.427 0.191 8.440 1.00 10.00 105 ARG A N 5
ATOM 4772 C CA . ARG A 1 30 ? 0.633 -0.201 9.586 1.00 10.00 105 ARG A CA 5
ATOM 4773 C C . ARG A 1 30 ? -0.192 -1.445 9.248 1.00 10.00 105 ARG A C 5
ATOM 4774 O O . ARG A 1 30 ? -0.164 -2.426 9.984 1.00 10.00 105 ARG A O 5
ATOM 4795 N N . ALA A 1 31 ? -0.877 -1.431 8.104 1.00 10.00 106 ALA A N 5
ATOM 4796 C CA . ALA A 1 31 ? -1.612 -2.569 7.575 1.00 10.00 106 ALA A CA 5
ATOM 4797 C C . ALA A 1 31 ? -0.747 -3.821 7.559 1.00 10.00 106 ALA A C 5
ATOM 4798 O O . ALA A 1 31 ? -1.178 -4.887 7.990 1.00 10.00 106 ALA A O 5
ATOM 4805 N N . MET A 1 32 ? 0.474 -3.693 7.042 1.00 10.00 107 MET A N 5
ATOM 4806 C CA . MET A 1 32 ? 1.372 -4.823 6.844 1.00 10.00 107 MET A CA 5
ATOM 4807 C C . MET A 1 32 ? 1.857 -5.425 8.170 1.00 10.00 107 MET A C 5
ATOM 4808 O O . MET A 1 32 ? 2.280 -6.583 8.184 1.00 10.00 107 MET A O 5
ATOM 4822 N N . ALA A 1 33 ? 1.665 -4.727 9.302 1.00 10.00 108 ALA A N 5
ATOM 4823 C CA . ALA A 1 33 ? 1.711 -5.358 10.622 1.00 10.00 108 ALA A CA 5
ATOM 4824 C C . ALA A 1 33 ? 0.840 -6.617 10.669 1.00 10.00 108 ALA A C 5
ATOM 4825 O O . ALA A 1 33 ? 1.193 -7.605 11.307 1.00 10.00 108 ALA A O 5
ATOM 4832 N N . GLY A 1 34 ? -0.296 -6.568 9.974 1.00 10.00 109 GLY A N 5
ATOM 4833 C CA . GLY A 1 34 ? -1.260 -7.640 9.854 1.00 10.00 109 GLY A CA 5
ATOM 4834 C C . GLY A 1 34 ? -0.714 -8.902 9.180 1.00 10.00 109 GLY A C 5
ATOM 4835 O O . GLY A 1 34 ? -1.201 -9.991 9.468 1.00 10.00 109 GLY A O 5
ATOM 4839 N N . LEU A 1 35 ? 0.233 -8.775 8.241 1.00 10.00 110 LEU A N 5
ATOM 4840 C CA . LEU A 1 35 ? 0.561 -9.879 7.336 1.00 10.00 110 LEU A CA 5
ATOM 4841 C C . LEU A 1 35 ? 1.483 -10.913 7.981 1.00 10.00 110 LEU A C 5
ATOM 4842 O O . LEU A 1 35 ? 1.138 -12.088 8.070 1.00 10.00 110 LEU A O 5
ATOM 4858 N N . GLY A 1 36 ? 2.690 -10.498 8.366 1.00 10.00 111 GLY A N 5
ATOM 4859 C CA . GLY A 1 36 ? 3.762 -11.405 8.706 1.00 10.00 111 GLY A CA 5
ATOM 4860 C C . GLY A 1 36 ? 5.104 -10.688 8.800 1.00 10.00 111 GLY A C 5
ATOM 4861 O O . GLY A 1 36 ? 5.942 -11.028 9.632 1.00 10.00 111 GLY A O 5
ATOM 4865 N N . GLN A 1 37 ? 5.283 -9.675 7.951 1.00 10.00 112 GLN A N 5
ATOM 4866 C CA . GLN A 1 37 ? 6.434 -8.796 7.878 1.00 10.00 112 GLN A CA 5
ATOM 4867 C C . GLN A 1 37 ? 6.043 -7.411 8.434 1.00 10.00 112 GLN A C 5
ATOM 4868 O O . GLN A 1 37 ? 5.764 -6.508 7.653 1.00 10.00 112 GLN A O 5
ATOM 4882 N N . PRO A 1 38 ? 5.964 -7.229 9.768 1.00 10.00 113 PRO A N 5
ATOM 4883 C CA . PRO A 1 38 ? 5.484 -6.009 10.401 1.00 10.00 113 PRO A CA 5
ATOM 4884 C C . PRO A 1 38 ? 6.555 -4.920 10.401 1.00 10.00 113 PRO A C 5
ATOM 4885 O O . PRO A 1 38 ? 7.725 -5.211 10.638 1.00 10.00 113 PRO A O 5
ATOM 4896 N N . LEU A 1 39 ? 6.159 -3.666 10.137 1.00 10.00 114 LEU A N 5
ATOM 4897 C CA . LEU A 1 39 ? 7.087 -2.566 9.905 1.00 10.00 114 LEU A CA 5
ATOM 4898 C C . LEU A 1 39 ? 8.273 -3.009 9.054 1.00 10.00 114 LEU A C 5
ATOM 4899 O O . LEU A 1 39 ? 9.435 -2.887 9.446 1.00 10.00 114 LEU A O 5
ATOM 4915 N N . PRO A 1 40 ? 7.980 -3.503 7.845 1.00 10.00 115 PRO A N 5
ATOM 4916 C CA . PRO A 1 40 ? 9.005 -3.994 6.968 1.00 10.00 115 PRO A CA 5
ATOM 4917 C C . PRO A 1 40 ? 9.641 -2.786 6.318 1.00 10.00 115 PRO A C 5
ATOM 4918 O O . PRO A 1 40 ? 9.319 -2.474 5.180 1.00 10.00 115 PRO A O 5
ATOM 4929 N N . GLN A 1 41 ? 10.497 -2.071 7.047 1.00 10.00 116 GLN A N 5
ATOM 4930 C CA . GLN A 1 41 ? 10.978 -0.780 6.585 1.00 10.00 116 GLN A CA 5
ATOM 4931 C C . GLN A 1 41 ? 11.518 -0.893 5.157 1.00 10.00 116 GLN A C 5
ATOM 4932 O O . GLN A 1 41 ? 11.163 -0.077 4.328 1.00 10.00 116 GLN A O 5
ATOM 4946 N N . GLU A 1 42 ? 12.271 -1.948 4.846 1.00 10.00 117 GLU A N 5
ATOM 4947 C CA . GLU A 1 42 ? 12.812 -2.227 3.514 1.00 10.00 117 GLU A CA 5
ATOM 4948 C C . GLU A 1 42 ? 11.725 -2.487 2.488 1.00 10.00 117 GLU A C 5
ATOM 4949 O O . GLU A 1 42 ? 11.754 -1.933 1.394 1.00 10.00 117 GLU A O 5
ATOM 4961 N N . GLU A 1 43 ? 10.781 -3.359 2.820 1.00 10.00 118 GLU A N 5
ATOM 4962 C CA . GLU A 1 43 ? 9.786 -3.796 1.860 1.00 10.00 118 GLU A CA 5
ATOM 4963 C C . GLU A 1 43 ? 8.862 -2.606 1.591 1.00 10.00 118 GLU A C 5
ATOM 4964 O O . GLU A 1 43 ? 8.654 -2.198 0.450 1.00 10.00 118 GLU A O 5
ATOM 4976 N N . LEU A 1 44 ? 8.393 -1.949 2.653 1.00 10.00 119 LEU A N 5
ATOM 4977 C CA . LEU A 1 44 ? 7.638 -0.725 2.508 1.00 10.00 119 LEU A CA 5
ATOM 4978 C C . LEU A 1 44 ? 8.465 0.408 1.892 1.00 10.00 119 LEU A C 5
ATOM 4979 O O . LEU A 1 44 ? 7.874 1.207 1.190 1.00 10.00 119 LEU A O 5
ATOM 4995 N N . ASP A 1 45 ? 9.777 0.529 2.129 1.00 10.00 120 ASP A N 5
ATOM 4996 C CA . ASP A 1 45 ? 10.640 1.524 1.477 1.00 10.00 120 ASP A CA 5
ATOM 4997 C C . ASP A 1 45 ? 10.608 1.285 -0.030 1.00 10.00 120 ASP A C 5
ATOM 4998 O O . ASP A 1 45 ? 10.414 2.197 -0.838 1.00 10.00 120 ASP A O 5
ATOM 5007 N N . ALA A 1 46 ? 10.799 0.020 -0.392 1.00 10.00 121 ALA A N 5
ATOM 5008 C CA . ALA A 1 46 ? 10.752 -0.451 -1.757 1.00 10.00 121 ALA A CA 5
ATOM 5009 C C . ALA A 1 46 ? 9.408 -0.060 -2.393 1.00 10.00 121 ALA A C 5
ATOM 5010 O O . ALA A 1 46 ? 9.395 0.637 -3.406 1.00 10.00 121 ALA A O 5
ATOM 5017 N N . MET A 1 47 ? 8.279 -0.406 -1.759 1.00 10.00 122 MET A N 5
ATOM 5018 C CA . MET A 1 47 ? 6.963 0.053 -2.180 1.00 10.00 122 MET A CA 5
ATOM 5019 C C . MET A 1 47 ? 6.872 1.585 -2.205 1.00 10.00 122 MET A C 5
ATOM 5020 O O . MET A 1 47 ? 6.309 2.148 -3.135 1.00 10.00 122 MET A O 5
ATOM 5034 N N . ILE A 1 48 ? 7.379 2.261 -1.171 1.00 10.00 123 ILE A N 5
ATOM 5035 C CA . ILE A 1 48 ? 7.271 3.702 -0.962 1.00 10.00 123 ILE A CA 5
ATOM 5036 C C . ILE A 1 48 ? 7.752 4.389 -2.234 1.00 10.00 123 ILE A C 5
ATOM 5037 O O . ILE A 1 48 ? 7.057 5.225 -2.808 1.00 10.00 123 ILE A O 5
ATOM 5053 N N . ARG A 1 49 ? 8.934 3.989 -2.701 1.00 10.00 124 ARG A N 5
ATOM 5054 C CA . ARG A 1 49 ? 9.545 4.574 -3.881 1.00 10.00 124 ARG A CA 5
ATOM 5055 C C . ARG A 1 49 ? 8.773 4.266 -5.176 1.00 10.00 124 ARG A C 5
ATOM 5056 O O . ARG A 1 49 ? 9.039 4.908 -6.189 1.00 10.00 124 ARG A O 5
ATOM 5077 N N . GLU A 1 50 ? 7.833 3.315 -5.147 1.00 10.00 125 GLU A N 5
ATOM 5078 C CA . GLU A 1 50 ? 6.918 2.990 -6.239 1.00 10.00 125 GLU A CA 5
ATOM 5079 C C . GLU A 1 50 ? 5.495 3.521 -5.970 1.00 10.00 125 GLU A C 5
ATOM 5080 O O . GLU A 1 50 ? 4.613 3.382 -6.816 1.00 10.00 125 GLU A O 5
ATOM 5092 N N . ALA A 1 51 ? 5.244 4.120 -4.798 1.00 10.00 126 ALA A N 5
ATOM 5093 C CA . ALA A 1 51 ? 3.974 4.748 -4.444 1.00 10.00 126 ALA A CA 5
ATOM 5094 C C . ALA A 1 51 ? 3.997 6.227 -4.849 1.00 10.00 126 ALA A C 5
ATOM 5095 O O . ALA A 1 51 ? 3.521 7.087 -4.108 1.00 10.00 126 ALA A O 5
ATOM 5102 N N . ASP A 1 52 ? 4.545 6.542 -6.024 1.00 10.00 127 ASP A N 5
ATOM 5103 C CA . ASP A 1 52 ? 4.832 7.900 -6.458 1.00 10.00 127 ASP A CA 5
ATOM 5104 C C . ASP A 1 52 ? 3.859 8.327 -7.562 1.00 10.00 127 ASP A C 5
ATOM 5105 O O . ASP A 1 52 ? 4.264 8.749 -8.642 1.00 10.00 127 ASP A O 5
ATOM 5114 N N . VAL A 1 53 ? 2.556 8.247 -7.278 1.00 10.00 128 VAL A N 5
ATOM 5115 C CA . VAL A 1 53 ? 1.514 8.576 -8.250 1.00 10.00 128 VAL A CA 5
ATOM 5116 C C . VAL A 1 53 ? 1.308 10.090 -8.352 1.00 10.00 128 VAL A C 5
ATOM 5117 O O . VAL A 1 53 ? 1.341 10.612 -9.465 1.00 10.00 128 VAL A O 5
ATOM 5130 N N . ASP A 1 54 ? 1.088 10.799 -7.232 1.00 10.00 129 ASP A N 5
ATOM 5131 C CA . ASP A 1 54 ? 1.031 12.264 -7.287 1.00 10.00 129 ASP A CA 5
ATOM 5132 C C . ASP A 1 54 ? 2.451 12.800 -7.504 1.00 10.00 129 ASP A C 5
ATOM 5133 O O . ASP A 1 54 ? 2.929 12.908 -8.630 1.00 10.00 129 ASP A O 5
ATOM 5142 N N . GLN A 1 55 ? 3.129 13.164 -6.411 1.00 10.00 130 GLN A N 5
ATOM 5143 C CA . GLN A 1 55 ? 4.479 13.710 -6.441 1.00 10.00 130 GLN A CA 5
ATOM 5144 C C . GLN A 1 55 ? 5.061 13.730 -5.020 1.00 10.00 130 GLN A C 5
ATOM 5145 O O . GLN A 1 55 ? 5.794 14.648 -4.659 1.00 10.00 130 GLN A O 5
ATOM 5159 N N . ASP A 1 56 ? 4.699 12.730 -4.206 1.00 10.00 131 ASP A N 5
ATOM 5160 C CA . ASP A 1 56 ? 5.013 12.675 -2.782 1.00 10.00 131 ASP A CA 5
ATOM 5161 C C . ASP A 1 56 ? 4.930 11.211 -2.329 1.00 10.00 131 ASP A C 5
ATOM 5162 O O . ASP A 1 56 ? 5.900 10.474 -2.482 1.00 10.00 131 ASP A O 5
ATOM 5171 N N . GLY A 1 57 ? 3.757 10.760 -1.878 1.00 10.00 132 GLY A N 5
ATOM 5172 C CA . GLY A 1 57 ? 3.515 9.373 -1.515 1.00 10.00 132 GLY A CA 5
ATOM 5173 C C . GLY A 1 57 ? 2.018 9.073 -1.457 1.00 10.00 132 GLY A C 5
ATOM 5174 O O . GLY A 1 57 ? 1.571 8.312 -0.599 1.00 10.00 132 GLY A O 5
ATOM 5178 N N . ARG A 1 58 ? 1.244 9.685 -2.362 1.00 10.00 133 ARG A N 5
ATOM 5179 C CA . ARG A 1 58 ? -0.170 9.389 -2.556 1.00 10.00 133 ARG A CA 5
ATOM 5180 C C . ARG A 1 58 ? -0.299 8.409 -3.715 1.00 10.00 133 ARG A C 5
ATOM 5181 O O . ARG A 1 58 ? 0.452 8.524 -4.685 1.00 10.00 133 ARG A O 5
ATOM 5202 N N . VAL A 1 59 ? -1.237 7.460 -3.603 1.00 10.00 134 VAL A N 5
ATOM 5203 C CA . VAL A 1 59 ? -1.425 6.368 -4.542 1.00 10.00 134 VAL A CA 5
ATOM 5204 C C . VAL A 1 59 ? -2.915 6.040 -4.672 1.00 10.00 134 VAL A C 5
ATOM 5205 O O . VAL A 1 59 ? -3.580 5.831 -3.656 1.00 10.00 134 VAL A O 5
ATOM 5218 N N . ASN A 1 60 ? -3.437 5.987 -5.903 1.00 10.00 135 ASN A N 5
ATOM 5219 C CA . ASN A 1 60 ? -4.766 5.459 -6.183 1.00 10.00 135 ASN A CA 5
ATOM 5220 C C . ASN A 1 60 ? -4.785 4.013 -5.694 1.00 10.00 135 ASN A C 5
ATOM 5221 O O . ASN A 1 60 ? -4.111 3.163 -6.272 1.00 10.00 135 ASN A O 5
ATOM 5232 N N . TYR A 1 61 ? -5.507 3.738 -4.606 1.00 10.00 136 TYR A N 5
ATOM 5233 C CA . TYR A 1 61 ? -5.345 2.501 -3.854 1.00 10.00 136 TYR A CA 5
ATOM 5234 C C . TYR A 1 61 ? -5.537 1.241 -4.720 1.00 10.00 136 TYR A C 5
ATOM 5235 O O . TYR A 1 61 ? -4.740 0.305 -4.663 1.00 10.00 136 TYR A O 5
ATOM 5253 N N . GLU A 1 62 ? -6.571 1.243 -5.565 1.00 10.00 137 GLU A N 5
ATOM 5254 C CA . GLU A 1 62 ? -6.898 0.119 -6.430 1.00 10.00 137 GLU A CA 5
ATOM 5255 C C . GLU A 1 62 ? -5.868 0.017 -7.557 1.00 10.00 137 GLU A C 5
ATOM 5256 O O . GLU A 1 62 ? -5.287 -1.037 -7.808 1.00 10.00 137 GLU A O 5
ATOM 5268 N N . GLU A 1 63 ? -5.625 1.139 -8.236 1.00 10.00 138 GLU A N 5
ATOM 5269 C CA . GLU A 1 63 ? -4.690 1.209 -9.347 1.00 10.00 138 GLU A CA 5
ATOM 5270 C C . GLU A 1 63 ? -3.311 0.710 -8.899 1.00 10.00 138 GLU A C 5
ATOM 5271 O O . GLU A 1 63 ? -2.645 -0.035 -9.617 1.00 10.00 138 GLU A O 5
ATOM 5283 N N . PHE A 1 64 ? -2.907 1.059 -7.674 1.00 10.00 139 PHE A N 5
ATOM 5284 C CA . PHE A 1 64 ? -1.681 0.553 -7.077 1.00 10.00 139 PHE A CA 5
ATOM 5285 C C . PHE A 1 64 ? -1.654 -0.963 -7.043 1.00 10.00 139 PHE A C 5
ATOM 5286 O O . PHE A 1 64 ? -0.668 -1.595 -7.426 1.00 10.00 139 PHE A O 5
ATOM 5303 N N . ALA A 1 65 ? -2.752 -1.549 -6.579 1.00 10.00 140 ALA A N 5
ATOM 5304 C CA . ALA A 1 65 ? -2.864 -2.985 -6.509 1.00 10.00 140 ALA A CA 5
ATOM 5305 C C . ALA A 1 65 ? -2.604 -3.596 -7.885 1.00 10.00 140 ALA A C 5
ATOM 5306 O O . ALA A 1 65 ? -1.926 -4.610 -7.970 1.00 10.00 140 ALA A O 5
ATOM 5313 N N . ARG A 1 66 ? -3.067 -2.967 -8.973 1.00 10.00 141 ARG A N 5
ATOM 5314 C CA . ARG A 1 66 ? -2.726 -3.434 -10.316 1.00 10.00 141 ARG A CA 5
ATOM 5315 C C . ARG A 1 66 ? -1.207 -3.582 -10.483 1.00 10.00 141 ARG A C 5
ATOM 5316 O O . ARG A 1 66 ? -0.737 -4.590 -11.011 1.00 10.00 141 ARG A O 5
ATOM 5337 N N . MET A 1 67 ? -0.421 -2.611 -10.009 1.00 10.00 142 MET A N 5
ATOM 5338 C CA . MET A 1 67 ? 1.028 -2.722 -10.082 1.00 10.00 142 MET A CA 5
ATOM 5339 C C . MET A 1 67 ? 1.514 -3.913 -9.247 1.00 10.00 142 MET A C 5
ATOM 5340 O O . MET A 1 67 ? 2.296 -4.714 -9.744 1.00 10.00 142 MET A O 5
ATOM 5354 N N . LEU A 1 68 ? 1.037 -4.073 -8.003 1.00 10.00 143 LEU A N 5
ATOM 5355 C CA . LEU A 1 68 ? 1.368 -5.222 -7.171 1.00 10.00 143 LEU A CA 5
ATOM 5356 C C . LEU A 1 68 ? 0.664 -6.525 -7.559 1.00 10.00 143 LEU A C 5
ATOM 5357 O O . LEU A 1 68 ? 0.930 -7.575 -6.978 1.00 10.00 143 LEU A O 5
ATOM 5373 N N . ALA A 1 69 ? -0.161 -6.487 -8.598 1.00 10.00 144 ALA A N 5
ATOM 5374 C CA . ALA A 1 69 ? -0.520 -7.650 -9.386 1.00 10.00 144 ALA A CA 5
ATOM 5375 C C . ALA A 1 69 ? 0.557 -7.902 -10.444 1.00 10.00 144 ALA A C 5
ATOM 5376 O O . ALA A 1 69 ? 0.947 -9.047 -10.658 1.00 10.00 144 ALA A O 5
ATOM 5383 N N . GLN A 1 70 ? 1.013 -6.826 -11.097 1.00 10.00 145 GLN A N 5
ATOM 5384 C CA . GLN A 1 70 ? 1.901 -6.830 -12.251 1.00 10.00 145 GLN A CA 5
ATOM 5385 C C . GLN A 1 70 ? 1.303 -7.744 -13.324 1.00 10.00 145 GLN A C 5
ATOM 5386 O O . GLN A 1 70 ? 1.867 -8.786 -13.657 1.00 10.00 145 GLN A O 5
ATOM 5400 N N . GLU A 1 71 ? 0.129 -7.343 -13.812 1.00 10.00 146 GLU A N 5
ATOM 5401 C CA . GLU A 1 71 ? -0.609 -8.045 -14.848 1.00 10.00 146 GLU A CA 5
ATOM 5402 C C . GLU A 1 71 ? 0.193 -8.012 -16.156 1.00 10.00 146 GLU A C 5
ATOM 5403 O O . GLU A 1 71 ? 0.769 -6.935 -16.437 1.00 10.00 146 GLU A O 5
ATOM 5416 N N . ALA A 1 1 ? -5.342 -18.419 -6.509 1.00 10.00 76 ALA A N 6
ATOM 5417 C CA . ALA A 1 1 ? -5.439 -17.417 -5.437 1.00 10.00 76 ALA A CA 6
ATOM 5418 C C . ALA A 1 1 ? -4.072 -17.321 -4.764 1.00 10.00 76 ALA A C 6
ATOM 5419 O O . ALA A 1 1 ? -3.353 -18.319 -4.784 1.00 10.00 76 ALA A O 6
ATOM 5428 N N . ARG A 1 2 ? -3.699 -16.154 -4.240 1.00 10.00 77 ARG A N 6
ATOM 5429 C CA . ARG A 1 2 ? -2.428 -15.858 -3.594 1.00 10.00 77 ARG A CA 6
ATOM 5430 C C . ARG A 1 2 ? -2.441 -14.423 -3.113 1.00 10.00 77 ARG A C 6
ATOM 5431 O O . ARG A 1 2 ? -2.868 -13.503 -3.812 1.00 10.00 77 ARG A O 6
ATOM 5452 N N . ALA A 1 3 ? -1.758 -14.221 -1.994 1.00 10.00 78 ALA A N 6
ATOM 5453 C CA . ALA A 1 3 ? -1.050 -12.990 -1.758 1.00 10.00 78 ALA A CA 6
ATOM 5454 C C . ALA A 1 3 ? 0.138 -12.886 -2.696 1.00 10.00 78 ALA A C 6
ATOM 5455 O O . ALA A 1 3 ? 1.304 -13.068 -2.345 1.00 10.00 78 ALA A O 6
ATOM 5462 N N . GLY A 1 4 ? -0.225 -12.618 -3.927 1.00 10.00 79 GLY A N 6
ATOM 5463 C CA . GLY A 1 4 ? 0.333 -11.500 -4.632 1.00 10.00 79 GLY A CA 6
ATOM 5464 C C . GLY A 1 4 ? -0.783 -10.478 -4.527 1.00 10.00 79 GLY A C 6
ATOM 5465 O O . GLY A 1 4 ? -0.839 -9.732 -3.560 1.00 10.00 79 GLY A O 6
ATOM 5469 N N . LEU A 1 5 ? -1.706 -10.533 -5.484 1.00 10.00 80 LEU A N 6
ATOM 5470 C CA . LEU A 1 5 ? -2.721 -9.529 -5.745 1.00 10.00 80 LEU A CA 6
ATOM 5471 C C . LEU A 1 5 ? -3.877 -9.451 -4.746 1.00 10.00 80 LEU A C 6
ATOM 5472 O O . LEU A 1 5 ? -4.169 -8.386 -4.199 1.00 10.00 80 LEU A O 6
ATOM 5488 N N . GLU A 1 6 ? -4.559 -10.566 -4.518 1.00 10.00 81 GLU A N 6
ATOM 5489 C CA . GLU A 1 6 ? -5.780 -10.566 -3.715 1.00 10.00 81 GLU A CA 6
ATOM 5490 C C . GLU A 1 6 ? -5.491 -10.027 -2.317 1.00 10.00 81 GLU A C 6
ATOM 5491 O O . GLU A 1 6 ? -6.174 -9.138 -1.806 1.00 10.00 81 GLU A O 6
ATOM 5503 N N . ASP A 1 7 ? -4.452 -10.587 -1.701 1.00 10.00 82 ASP A N 6
ATOM 5504 C CA . ASP A 1 7 ? -4.192 -10.331 -0.294 1.00 10.00 82 ASP A CA 6
ATOM 5505 C C . ASP A 1 7 ? -3.517 -8.988 -0.100 1.00 10.00 82 ASP A C 6
ATOM 5506 O O . ASP A 1 7 ? -3.647 -8.359 0.937 1.00 10.00 82 ASP A O 6
ATOM 5515 N N . LEU A 1 8 ? -2.833 -8.519 -1.135 1.00 10.00 83 LEU A N 6
ATOM 5516 C CA . LEU A 1 8 ? -2.443 -7.142 -1.279 1.00 10.00 83 LEU A CA 6
ATOM 5517 C C . LEU A 1 8 ? -3.669 -6.245 -1.104 1.00 10.00 83 LEU A C 6
ATOM 5518 O O . LEU A 1 8 ? -3.659 -5.318 -0.301 1.00 10.00 83 LEU A O 6
ATOM 5534 N N . GLN A 1 9 ? -4.742 -6.507 -1.849 1.00 10.00 84 GLN A N 6
ATOM 5535 C CA . GLN A 1 9 ? -5.898 -5.630 -1.793 1.00 10.00 84 GLN A CA 6
ATOM 5536 C C . GLN A 1 9 ? -6.493 -5.657 -0.384 1.00 10.00 84 GLN A C 6
ATOM 5537 O O . GLN A 1 9 ? -6.707 -4.603 0.211 1.00 10.00 84 GLN A O 6
ATOM 5551 N N . VAL A 1 10 ? -6.706 -6.848 0.181 1.00 10.00 85 VAL A N 6
ATOM 5552 C CA . VAL A 1 10 ? -7.192 -7.029 1.526 1.00 10.00 85 VAL A CA 6
ATOM 5553 C C . VAL A 1 10 ? -6.284 -6.302 2.529 1.00 10.00 85 VAL A C 6
ATOM 5554 O O . VAL A 1 10 ? -6.778 -5.557 3.373 1.00 10.00 85 VAL A O 6
ATOM 5567 N N . ALA A 1 11 ? -4.965 -6.500 2.418 1.00 10.00 86 ALA A N 6
ATOM 5568 C CA . ALA A 1 11 ? -3.934 -5.827 3.196 1.00 10.00 86 ALA A CA 6
ATOM 5569 C C . ALA A 1 11 ? -4.221 -4.337 3.210 1.00 10.00 86 ALA A C 6
ATOM 5570 O O . ALA A 1 11 ? -4.430 -3.715 4.249 1.00 10.00 86 ALA A O 6
ATOM 5577 N N . PHE A 1 12 ? -4.247 -3.775 2.013 1.00 10.00 87 PHE A N 6
ATOM 5578 C CA . PHE A 1 12 ? -4.359 -2.353 1.772 1.00 10.00 87 PHE A CA 6
ATOM 5579 C C . PHE A 1 12 ? -5.657 -1.835 2.381 1.00 10.00 87 PHE A C 6
ATOM 5580 O O . PHE A 1 12 ? -5.673 -0.798 3.040 1.00 10.00 87 PHE A O 6
ATOM 5597 N N . ARG A 1 13 ? -6.718 -2.629 2.244 1.00 10.00 88 ARG A N 6
ATOM 5598 C CA . ARG A 1 13 ? -8.030 -2.360 2.804 1.00 10.00 88 ARG A CA 6
ATOM 5599 C C . ARG A 1 13 ? -8.069 -2.445 4.343 1.00 10.00 88 ARG A C 6
ATOM 5600 O O . ARG A 1 13 ? -9.137 -2.320 4.931 1.00 10.00 88 ARG A O 6
ATOM 5621 N N . ALA A 1 14 ? -6.933 -2.631 5.027 1.00 10.00 89 ALA A N 6
ATOM 5622 C CA . ALA A 1 14 ? -6.874 -2.470 6.475 1.00 10.00 89 ALA A CA 6
ATOM 5623 C C . ALA A 1 14 ? -7.123 -1.006 6.857 1.00 10.00 89 ALA A C 6
ATOM 5624 O O . ALA A 1 14 ? -8.012 -0.717 7.655 1.00 10.00 89 ALA A O 6
ATOM 5631 N N . PHE A 1 15 ? -6.346 -0.078 6.287 1.00 10.00 90 PHE A N 6
ATOM 5632 C CA . PHE A 1 15 ? -6.446 1.355 6.561 1.00 10.00 90 PHE A CA 6
ATOM 5633 C C . PHE A 1 15 ? -7.145 2.070 5.416 1.00 10.00 90 PHE A C 6
ATOM 5634 O O . PHE A 1 15 ? -6.683 3.114 4.962 1.00 10.00 90 PHE A O 6
ATOM 5651 N N . ASP A 1 16 ? -8.244 1.502 4.932 1.00 10.00 91 ASP A N 6
ATOM 5652 C CA . ASP A 1 16 ? -8.936 2.023 3.774 1.00 10.00 91 ASP A CA 6
ATOM 5653 C C . ASP A 1 16 ? -10.279 1.312 3.678 1.00 10.00 91 ASP A C 6
ATOM 5654 O O . ASP A 1 16 ? -10.441 0.218 4.215 1.00 10.00 91 ASP A O 6
ATOM 5663 N N . GLN A 1 17 ? -11.239 1.945 3.013 1.00 10.00 92 GLN A N 6
ATOM 5664 C CA . GLN A 1 17 ? -12.501 1.339 2.657 1.00 10.00 92 GLN A CA 6
ATOM 5665 C C . GLN A 1 17 ? -12.417 0.706 1.273 1.00 10.00 92 GLN A C 6
ATOM 5666 O O . GLN A 1 17 ? -12.895 -0.419 1.118 1.00 10.00 92 GLN A O 6
ATOM 5680 N N . ASP A 1 18 ? -11.860 1.424 0.290 1.00 10.00 93 ASP A N 6
ATOM 5681 C CA . ASP A 1 18 ? -11.862 1.055 -1.129 1.00 10.00 93 ASP A CA 6
ATOM 5682 C C . ASP A 1 18 ? -11.222 2.201 -1.930 1.00 10.00 93 ASP A C 6
ATOM 5683 O O . ASP A 1 18 ? -11.789 2.718 -2.890 1.00 10.00 93 ASP A O 6
ATOM 5692 N N . GLY A 1 19 ? -10.069 2.690 -1.473 1.00 10.00 94 GLY A N 6
ATOM 5693 C CA . GLY A 1 19 ? -9.516 3.994 -1.788 1.00 10.00 94 GLY A CA 6
ATOM 5694 C C . GLY A 1 19 ? -10.389 5.145 -1.313 1.00 10.00 94 GLY A C 6
ATOM 5695 O O . GLY A 1 19 ? -9.948 5.988 -0.535 1.00 10.00 94 GLY A O 6
ATOM 5699 N N . ASP A 1 20 ? -11.554 5.272 -1.957 1.00 10.00 95 ASP A N 6
ATOM 5700 C CA . ASP A 1 20 ? -12.176 6.552 -2.269 1.00 10.00 95 ASP A CA 6
ATOM 5701 C C . ASP A 1 20 ? -11.082 7.557 -2.669 1.00 10.00 95 ASP A C 6
ATOM 5702 O O . ASP A 1 20 ? -11.088 8.715 -2.254 1.00 10.00 95 ASP A O 6
ATOM 5711 N N . GLY A 1 21 ? -10.096 7.070 -3.446 1.00 10.00 96 GLY A N 6
ATOM 5712 C CA . GLY A 1 21 ? -8.896 7.806 -3.814 1.00 10.00 96 GLY A CA 6
ATOM 5713 C C . GLY A 1 21 ? -7.564 7.122 -3.476 1.00 10.00 96 GLY A C 6
ATOM 5714 O O . GLY A 1 21 ? -6.969 6.447 -4.318 1.00 10.00 96 GLY A O 6
ATOM 5718 N N . HIS A 1 22 ? -7.025 7.404 -2.284 1.00 10.00 97 HIS A N 6
ATOM 5719 C CA . HIS A 1 22 ? -5.586 7.390 -2.027 1.00 10.00 97 HIS A CA 6
ATOM 5720 C C . HIS A 1 22 ? -5.292 6.926 -0.600 1.00 10.00 97 HIS A C 6
ATOM 5721 O O . HIS A 1 22 ? -5.987 7.318 0.335 1.00 10.00 97 HIS A O 6
ATOM 5735 N N . ILE A 1 23 ? -4.215 6.151 -0.446 1.00 10.00 98 ILE A N 6
ATOM 5736 C CA . ILE A 1 23 ? -3.694 5.669 0.827 1.00 10.00 98 ILE A CA 6
ATOM 5737 C C . ILE A 1 23 ? -2.596 6.599 1.326 1.00 10.00 98 ILE A C 6
ATOM 5738 O O . ILE A 1 23 ? -1.799 7.083 0.527 1.00 10.00 98 ILE A O 6
ATOM 5754 N N . THR A 1 24 ? -2.489 6.768 2.649 1.00 10.00 99 THR A N 6
ATOM 5755 C CA . THR A 1 24 ? -1.233 7.227 3.222 1.00 10.00 99 THR A CA 6
ATOM 5756 C C . THR A 1 24 ? -0.284 6.040 3.294 1.00 10.00 99 THR A C 6
ATOM 5757 O O . THR A 1 24 ? -0.570 5.006 3.900 1.00 10.00 99 THR A O 6
ATOM 5768 N N . VAL A 1 25 ? 0.850 6.192 2.615 1.00 10.00 100 VAL A N 6
ATOM 5769 C CA . VAL A 1 25 ? 1.903 5.202 2.526 1.00 10.00 100 VAL A CA 6
ATOM 5770 C C . VAL A 1 25 ? 2.288 4.682 3.922 1.00 10.00 100 VAL A C 6
ATOM 5771 O O . VAL A 1 25 ? 2.733 3.547 4.094 1.00 10.00 100 VAL A O 6
ATOM 5784 N N . ASP A 1 26 ? 2.129 5.538 4.937 1.00 10.00 101 ASP A N 6
ATOM 5785 C CA . ASP A 1 26 ? 2.418 5.141 6.312 1.00 10.00 101 ASP A CA 6
ATOM 5786 C C . ASP A 1 26 ? 1.382 4.170 6.894 1.00 10.00 101 ASP A C 6
ATOM 5787 O O . ASP A 1 26 ? 1.747 3.173 7.521 1.00 10.00 101 ASP A O 6
ATOM 5796 N N . GLU A 1 27 ? 0.095 4.430 6.659 1.00 10.00 102 GLU A N 6
ATOM 5797 C CA . GLU A 1 27 ? -0.968 3.477 6.952 1.00 10.00 102 GLU A CA 6
ATOM 5798 C C . GLU A 1 27 ? -0.705 2.174 6.206 1.00 10.00 102 GLU A C 6
ATOM 5799 O O . GLU A 1 27 ? -0.841 1.088 6.764 1.00 10.00 102 GLU A O 6
ATOM 5811 N N . LEU A 1 28 ? -0.253 2.283 4.960 1.00 10.00 103 LEU A N 6
ATOM 5812 C CA . LEU A 1 28 ? 0.223 1.134 4.204 1.00 10.00 103 LEU A CA 6
ATOM 5813 C C . LEU A 1 28 ? 1.240 0.319 5.012 1.00 10.00 103 LEU A C 6
ATOM 5814 O O . LEU A 1 28 ? 1.129 -0.898 5.122 1.00 10.00 103 LEU A O 6
ATOM 5830 N N . ARG A 1 29 ? 2.225 0.984 5.614 1.00 10.00 104 ARG A N 6
ATOM 5831 C CA . ARG A 1 29 ? 3.190 0.304 6.472 1.00 10.00 104 ARG A CA 6
ATOM 5832 C C . ARG A 1 29 ? 2.488 -0.443 7.616 1.00 10.00 104 ARG A C 6
ATOM 5833 O O . ARG A 1 29 ? 2.850 -1.578 7.927 1.00 10.00 104 ARG A O 6
ATOM 5854 N N . ARG A 1 30 ? 1.467 0.165 8.231 1.00 10.00 105 ARG A N 6
ATOM 5855 C CA . ARG A 1 30 ? 0.664 -0.521 9.240 1.00 10.00 105 ARG A CA 6
ATOM 5856 C C . ARG A 1 30 ? -0.151 -1.694 8.664 1.00 10.00 105 ARG A C 6
ATOM 5857 O O . ARG A 1 30 ? -0.331 -2.691 9.360 1.00 10.00 105 ARG A O 6
ATOM 5878 N N . ALA A 1 31 ? -0.669 -1.609 7.433 1.00 10.00 106 ALA A N 6
ATOM 5879 C CA . ALA A 1 31 ? -1.471 -2.674 6.812 1.00 10.00 106 ALA A CA 6
ATOM 5880 C C . ALA A 1 31 ? -0.848 -4.053 7.028 1.00 10.00 106 ALA A C 6
ATOM 5881 O O . ALA A 1 31 ? -1.503 -5.016 7.431 1.00 10.00 106 ALA A O 6
ATOM 5888 N N . MET A 1 32 ? 0.455 -4.125 6.785 1.00 10.00 107 MET A N 6
ATOM 5889 C CA . MET A 1 32 ? 1.220 -5.349 6.895 1.00 10.00 107 MET A CA 6
ATOM 5890 C C . MET A 1 32 ? 1.315 -5.840 8.346 1.00 10.00 107 MET A C 6
ATOM 5891 O O . MET A 1 32 ? 1.391 -7.045 8.592 1.00 10.00 107 MET A O 6
ATOM 5905 N N . ALA A 1 33 ? 1.258 -4.929 9.322 1.00 10.00 108 ALA A N 6
ATOM 5906 C CA . ALA A 1 33 ? 1.103 -5.307 10.720 1.00 10.00 108 ALA A CA 6
ATOM 5907 C C . ALA A 1 33 ? -0.235 -6.020 10.908 1.00 10.00 108 ALA A C 6
ATOM 5908 O O . ALA A 1 33 ? -0.301 -7.043 11.582 1.00 10.00 108 ALA A O 6
ATOM 5915 N N . GLY A 1 34 ? -1.289 -5.486 10.283 1.00 10.00 109 GLY A N 6
ATOM 5916 C CA . GLY A 1 34 ? -2.603 -6.114 10.244 1.00 10.00 109 GLY A CA 6
ATOM 5917 C C . GLY A 1 34 ? -2.512 -7.556 9.740 1.00 10.00 109 GLY A C 6
ATOM 5918 O O . GLY A 1 34 ? -3.046 -8.464 10.372 1.00 10.00 109 GLY A O 6
ATOM 5922 N N . LEU A 1 35 ? -1.825 -7.768 8.612 1.00 10.00 110 LEU A N 6
ATOM 5923 C CA . LEU A 1 35 ? -1.544 -9.115 8.108 1.00 10.00 110 LEU A CA 6
ATOM 5924 C C . LEU A 1 35 ? -0.803 -9.950 9.155 1.00 10.00 110 LEU A C 6
ATOM 5925 O O . LEU A 1 35 ? -1.187 -11.086 9.425 1.00 10.00 110 LEU A O 6
ATOM 5941 N N . GLY A 1 36 ? 0.276 -9.405 9.721 1.00 10.00 111 GLY A N 6
ATOM 5942 C CA . GLY A 1 36 ? 1.018 -10.036 10.795 1.00 10.00 111 GLY A CA 6
ATOM 5943 C C . GLY A 1 36 ? 2.506 -9.719 10.707 1.00 10.00 111 GLY A C 6
ATOM 5944 O O . GLY A 1 36 ? 3.147 -9.463 11.723 1.00 10.00 111 GLY A O 6
ATOM 5948 N N . GLN A 1 37 ? 3.057 -9.738 9.490 1.00 10.00 112 GLN A N 6
ATOM 5949 C CA . GLN A 1 37 ? 4.445 -9.388 9.221 1.00 10.00 112 GLN A CA 6
ATOM 5950 C C . GLN A 1 37 ? 4.518 -7.944 8.705 1.00 10.00 112 GLN A C 6
ATOM 5951 O O . GLN A 1 37 ? 4.390 -7.747 7.498 1.00 10.00 112 GLN A O 6
ATOM 5965 N N . PRO A 1 38 ? 4.712 -6.925 9.564 1.00 10.00 113 PRO A N 6
ATOM 5966 C CA . PRO A 1 38 ? 4.857 -5.551 9.109 1.00 10.00 113 PRO A CA 6
ATOM 5967 C C . PRO A 1 38 ? 6.087 -5.432 8.211 1.00 10.00 113 PRO A C 6
ATOM 5968 O O . PRO A 1 38 ? 7.190 -5.768 8.636 1.00 10.00 113 PRO A O 6
ATOM 5979 N N . LEU A 1 39 ? 5.902 -4.961 6.975 1.00 10.00 114 LEU A N 6
ATOM 5980 C CA . LEU A 1 39 ? 7.008 -4.725 6.057 1.00 10.00 114 LEU A CA 6
ATOM 5981 C C . LEU A 1 39 ? 7.974 -3.736 6.722 1.00 10.00 114 LEU A C 6
ATOM 5982 O O . LEU A 1 39 ? 7.554 -2.623 7.049 1.00 10.00 114 LEU A O 6
ATOM 5998 N N . PRO A 1 40 ? 9.241 -4.115 6.966 1.00 10.00 115 PRO A N 6
ATOM 5999 C CA . PRO A 1 40 ? 10.195 -3.229 7.606 1.00 10.00 115 PRO A CA 6
ATOM 6000 C C . PRO A 1 40 ? 10.503 -2.054 6.680 1.00 10.00 115 PRO A C 6
ATOM 6001 O O . PRO A 1 40 ? 10.186 -2.094 5.488 1.00 10.00 115 PRO A O 6
ATOM 6012 N N . GLN A 1 41 ? 11.096 -0.995 7.243 1.00 10.00 116 GLN A N 6
ATOM 6013 C CA . GLN A 1 41 ? 11.163 0.287 6.562 1.00 10.00 116 GLN A CA 6
ATOM 6014 C C . GLN A 1 41 ? 11.713 0.141 5.146 1.00 10.00 116 GLN A C 6
ATOM 6015 O O . GLN A 1 41 ? 10.989 0.466 4.227 1.00 10.00 116 GLN A O 6
ATOM 6029 N N . GLU A 1 42 ? 12.921 -0.396 4.953 1.00 10.00 117 GLU A N 6
ATOM 6030 C CA . GLU A 1 42 ? 13.505 -0.670 3.631 1.00 10.00 117 GLU A CA 6
ATOM 6031 C C . GLU A 1 42 ? 12.478 -1.216 2.633 1.00 10.00 117 GLU A C 6
ATOM 6032 O O . GLU A 1 42 ? 12.368 -0.718 1.512 1.00 10.00 117 GLU A O 6
ATOM 6044 N N . GLU A 1 43 ? 11.717 -2.225 3.052 1.00 10.00 118 GLU A N 6
ATOM 6045 C CA . GLU A 1 43 ? 10.747 -2.895 2.205 1.00 10.00 118 GLU A CA 6
ATOM 6046 C C . GLU A 1 43 ? 9.677 -1.873 1.815 1.00 10.00 118 GLU A C 6
ATOM 6047 O O . GLU A 1 43 ? 9.375 -1.658 0.641 1.00 10.00 118 GLU A O 6
ATOM 6059 N N . LEU A 1 44 ? 9.117 -1.196 2.818 1.00 10.00 119 LEU A N 6
ATOM 6060 C CA . LEU A 1 44 ? 8.079 -0.222 2.541 1.00 10.00 119 LEU A CA 6
ATOM 6061 C C . LEU A 1 44 ? 8.638 0.972 1.749 1.00 10.00 119 LEU A C 6
ATOM 6062 O O . LEU A 1 44 ? 8.055 1.299 0.737 1.00 10.00 119 LEU A O 6
ATOM 6078 N N . ASP A 1 45 ? 9.755 1.598 2.131 1.00 10.00 120 ASP A N 6
ATOM 6079 C CA . ASP A 1 45 ? 10.515 2.613 1.396 1.00 10.00 120 ASP A CA 6
ATOM 6080 C C . ASP A 1 45 ? 10.619 2.268 -0.085 1.00 10.00 120 ASP A C 6
ATOM 6081 O O . ASP A 1 45 ? 10.292 3.066 -0.967 1.00 10.00 120 ASP A O 6
ATOM 6090 N N . ALA A 1 46 ? 11.056 1.041 -0.355 1.00 10.00 121 ALA A N 6
ATOM 6091 C CA . ALA A 1 46 ? 11.146 0.523 -1.703 1.00 10.00 121 ALA A CA 6
ATOM 6092 C C . ALA A 1 46 ? 9.798 0.657 -2.440 1.00 10.00 121 ALA A C 6
ATOM 6093 O O . ALA A 1 46 ? 9.772 1.067 -3.600 1.00 10.00 121 ALA A O 6
ATOM 6100 N N . MET A 1 47 ? 8.673 0.389 -1.761 1.00 10.00 122 MET A N 6
ATOM 6101 C CA . MET A 1 47 ? 7.329 0.620 -2.262 1.00 10.00 122 MET A CA 6
ATOM 6102 C C . MET A 1 47 ? 6.912 2.094 -2.163 1.00 10.00 122 MET A C 6
ATOM 6103 O O . MET A 1 47 ? 6.115 2.538 -2.981 1.00 10.00 122 MET A O 6
ATOM 6117 N N . ILE A 1 48 ? 7.436 2.878 -1.215 1.00 10.00 123 ILE A N 6
ATOM 6118 C CA . ILE A 1 48 ? 7.124 4.292 -1.052 1.00 10.00 123 ILE A CA 6
ATOM 6119 C C . ILE A 1 48 ? 7.462 4.977 -2.366 1.00 10.00 123 ILE A C 6
ATOM 6120 O O . ILE A 1 48 ? 6.612 5.626 -2.961 1.00 10.00 123 ILE A O 6
ATOM 6136 N N . ARG A 1 49 ? 8.690 4.764 -2.841 1.00 10.00 124 ARG A N 6
ATOM 6137 C CA . ARG A 1 49 ? 9.155 5.340 -4.094 1.00 10.00 124 ARG A CA 6
ATOM 6138 C C . ARG A 1 49 ? 8.288 4.910 -5.292 1.00 10.00 124 ARG A C 6
ATOM 6139 O O . ARG A 1 49 ? 8.243 5.612 -6.302 1.00 10.00 124 ARG A O 6
ATOM 6160 N N . GLU A 1 50 ? 7.626 3.749 -5.207 1.00 10.00 125 GLU A N 6
ATOM 6161 C CA . GLU A 1 50 ? 6.669 3.307 -6.213 1.00 10.00 125 GLU A CA 6
ATOM 6162 C C . GLU A 1 50 ? 5.319 4.006 -5.996 1.00 10.00 125 GLU A C 6
ATOM 6163 O O . GLU A 1 50 ? 4.659 4.395 -6.959 1.00 10.00 125 GLU A O 6
ATOM 6175 N N . ALA A 1 51 ? 4.930 4.240 -4.739 1.00 10.00 126 ALA A N 6
ATOM 6176 C CA . ALA A 1 51 ? 3.735 4.978 -4.343 1.00 10.00 126 ALA A CA 6
ATOM 6177 C C . ALA A 1 51 ? 3.860 6.487 -4.587 1.00 10.00 126 ALA A C 6
ATOM 6178 O O . ALA A 1 51 ? 3.321 7.277 -3.812 1.00 10.00 126 ALA A O 6
ATOM 6185 N N . ASP A 1 52 ? 4.482 6.878 -5.701 1.00 10.00 127 ASP A N 6
ATOM 6186 C CA . ASP A 1 52 ? 4.572 8.251 -6.152 1.00 10.00 127 ASP A CA 6
ATOM 6187 C C . ASP A 1 52 ? 3.741 8.338 -7.435 1.00 10.00 127 ASP A C 6
ATOM 6188 O O . ASP A 1 52 ? 4.289 8.449 -8.531 1.00 10.00 127 ASP A O 6
ATOM 6197 N N . VAL A 1 53 ? 2.412 8.237 -7.320 1.00 10.00 128 VAL A N 6
ATOM 6198 C CA . VAL A 1 53 ? 1.523 8.472 -8.453 1.00 10.00 128 VAL A CA 6
ATOM 6199 C C . VAL A 1 53 ? 1.670 9.930 -8.898 1.00 10.00 128 VAL A C 6
ATOM 6200 O O . VAL A 1 53 ? 1.952 10.202 -10.064 1.00 10.00 128 VAL A O 6
ATOM 6213 N N . ASP A 1 54 ? 1.449 10.859 -7.962 1.00 10.00 129 ASP A N 6
ATOM 6214 C CA . ASP A 1 54 ? 1.601 12.285 -8.202 1.00 10.00 129 ASP A CA 6
ATOM 6215 C C . ASP A 1 54 ? 3.069 12.648 -7.963 1.00 10.00 129 ASP A C 6
ATOM 6216 O O . ASP A 1 54 ? 3.876 11.818 -7.547 1.00 10.00 129 ASP A O 6
ATOM 6225 N N . GLN A 1 55 ? 3.403 13.925 -8.149 1.00 10.00 130 GLN A N 6
ATOM 6226 C CA . GLN A 1 55 ? 4.687 14.498 -7.748 1.00 10.00 130 GLN A CA 6
ATOM 6227 C C . GLN A 1 55 ? 4.739 14.660 -6.217 1.00 10.00 130 GLN A C 6
ATOM 6228 O O . GLN A 1 55 ? 4.972 15.761 -5.723 1.00 10.00 130 GLN A O 6
ATOM 6242 N N . ASP A 1 56 ? 4.530 13.572 -5.463 1.00 10.00 131 ASP A N 6
ATOM 6243 C CA . ASP A 1 56 ? 4.815 13.487 -4.032 1.00 10.00 131 ASP A CA 6
ATOM 6244 C C . ASP A 1 56 ? 4.674 12.012 -3.634 1.00 10.00 131 ASP A C 6
ATOM 6245 O O . ASP A 1 56 ? 4.422 11.173 -4.498 1.00 10.00 131 ASP A O 6
ATOM 6254 N N . GLY A 1 57 ? 4.640 11.714 -2.335 1.00 10.00 132 GLY A N 6
ATOM 6255 C CA . GLY A 1 57 ? 4.470 10.365 -1.810 1.00 10.00 132 GLY A CA 6
ATOM 6256 C C . GLY A 1 57 ? 2.993 9.987 -1.750 1.00 10.00 132 GLY A C 6
ATOM 6257 O O . GLY A 1 57 ? 2.464 9.709 -0.675 1.00 10.00 132 GLY A O 6
ATOM 6261 N N . ARG A 1 58 ? 2.318 10.023 -2.901 1.00 10.00 133 ARG A N 6
ATOM 6262 C CA . ARG A 1 58 ? 0.881 9.815 -3.034 1.00 10.00 133 ARG A CA 6
ATOM 6263 C C . ARG A 1 58 ? 0.652 8.716 -4.060 1.00 10.00 133 ARG A C 6
ATOM 6264 O O . ARG A 1 58 ? 0.909 8.980 -5.228 1.00 10.00 133 ARG A O 6
ATOM 6285 N N . VAL A 1 59 ? 0.141 7.536 -3.682 1.00 10.00 134 VAL A N 6
ATOM 6286 C CA . VAL A 1 59 ? -0.282 6.536 -4.665 1.00 10.00 134 VAL A CA 6
ATOM 6287 C C . VAL A 1 59 ? -1.767 6.736 -5.016 1.00 10.00 134 VAL A C 6
ATOM 6288 O O . VAL A 1 59 ? -2.478 7.463 -4.327 1.00 10.00 134 VAL A O 6
ATOM 6301 N N . ASN A 1 60 ? -2.264 6.009 -6.023 1.00 10.00 135 ASN A N 6
ATOM 6302 C CA . ASN A 1 60 ? -3.690 5.755 -6.200 1.00 10.00 135 ASN A CA 6
ATOM 6303 C C . ASN A 1 60 ? -3.955 4.353 -5.656 1.00 10.00 135 ASN A C 6
ATOM 6304 O O . ASN A 1 60 ? -3.351 3.399 -6.155 1.00 10.00 135 ASN A O 6
ATOM 6315 N N . TYR A 1 61 ? -4.777 4.240 -4.606 1.00 10.00 136 TYR A N 6
ATOM 6316 C CA . TYR A 1 61 ? -5.045 2.996 -3.876 1.00 10.00 136 TYR A CA 6
ATOM 6317 C C . TYR A 1 61 ? -5.156 1.798 -4.839 1.00 10.00 136 TYR A C 6
ATOM 6318 O O . TYR A 1 61 ? -4.453 0.802 -4.673 1.00 10.00 136 TYR A O 6
ATOM 6336 N N . GLU A 1 62 ? -6.027 1.905 -5.848 1.00 10.00 137 GLU A N 6
ATOM 6337 C CA . GLU A 1 62 ? -6.346 0.796 -6.735 1.00 10.00 137 GLU A CA 6
ATOM 6338 C C . GLU A 1 62 ? -5.185 0.534 -7.698 1.00 10.00 137 GLU A C 6
ATOM 6339 O O . GLU A 1 62 ? -4.665 -0.578 -7.764 1.00 10.00 137 GLU A O 6
ATOM 6351 N N . GLU A 1 63 ? -4.744 1.569 -8.424 1.00 10.00 138 GLU A N 6
ATOM 6352 C CA . GLU A 1 63 ? -3.665 1.457 -9.405 1.00 10.00 138 GLU A CA 6
ATOM 6353 C C . GLU A 1 63 ? -2.414 0.835 -8.765 1.00 10.00 138 GLU A C 6
ATOM 6354 O O . GLU A 1 63 ? -1.697 0.078 -9.417 1.00 10.00 138 GLU A O 6
ATOM 6366 N N . PHE A 1 64 ? -2.163 1.099 -7.475 1.00 10.00 139 PHE A N 6
ATOM 6367 C CA . PHE A 1 64 ? -1.116 0.383 -6.749 1.00 10.00 139 PHE A CA 6
ATOM 6368 C C . PHE A 1 64 ? -1.221 -1.121 -6.959 1.00 10.00 139 PHE A C 6
ATOM 6369 O O . PHE A 1 64 ? -0.239 -1.786 -7.286 1.00 10.00 139 PHE A O 6
ATOM 6386 N N . ALA A 1 65 ? -2.393 -1.686 -6.698 1.00 10.00 140 ALA A N 6
ATOM 6387 C CA . ALA A 1 65 ? -2.556 -3.126 -6.655 1.00 10.00 140 ALA A CA 6
ATOM 6388 C C . ALA A 1 65 ? -2.138 -3.751 -7.985 1.00 10.00 140 ALA A C 6
ATOM 6389 O O . ALA A 1 65 ? -1.483 -4.794 -8.014 1.00 10.00 140 ALA A O 6
ATOM 6396 N N . ARG A 1 66 ? -2.469 -3.060 -9.076 1.00 10.00 141 ARG A N 6
ATOM 6397 C CA . ARG A 1 66 ? -2.007 -3.386 -10.412 1.00 10.00 141 ARG A CA 6
ATOM 6398 C C . ARG A 1 66 ? -0.478 -3.483 -10.461 1.00 10.00 141 ARG A C 6
ATOM 6399 O O . ARG A 1 66 ? 0.065 -4.391 -11.085 1.00 10.00 141 ARG A O 6
ATOM 6420 N N . MET A 1 67 ? 0.227 -2.548 -9.819 1.00 10.00 142 MET A N 6
ATOM 6421 C CA . MET A 1 67 ? 1.680 -2.559 -9.794 1.00 10.00 142 MET A CA 6
ATOM 6422 C C . MET A 1 67 ? 2.211 -3.758 -9.007 1.00 10.00 142 MET A C 6
ATOM 6423 O O . MET A 1 67 ? 3.076 -4.449 -9.537 1.00 10.00 142 MET A O 6
ATOM 6437 N N . LEU A 1 68 ? 1.732 -4.053 -7.782 1.00 10.00 143 LEU A N 6
ATOM 6438 C CA . LEU A 1 68 ? 2.230 -5.232 -7.098 1.00 10.00 143 LEU A CA 6
ATOM 6439 C C . LEU A 1 68 ? 1.920 -6.487 -7.929 1.00 10.00 143 LEU A C 6
ATOM 6440 O O . LEU A 1 68 ? 2.783 -7.346 -8.094 1.00 10.00 143 LEU A O 6
ATOM 6456 N N . ALA A 1 69 ? 0.695 -6.596 -8.464 1.00 10.00 144 ALA A N 6
ATOM 6457 C CA . ALA A 1 69 ? 0.342 -7.654 -9.404 1.00 10.00 144 ALA A CA 6
ATOM 6458 C C . ALA A 1 69 ? 1.360 -7.753 -10.545 1.00 10.00 144 ALA A C 6
ATOM 6459 O O . ALA A 1 69 ? 1.782 -8.853 -10.889 1.00 10.00 144 ALA A O 6
ATOM 6466 N N . GLN A 1 70 ? 1.740 -6.602 -11.111 1.00 10.00 145 GLN A N 6
ATOM 6467 C CA . GLN A 1 70 ? 2.740 -6.452 -12.160 1.00 10.00 145 GLN A CA 6
ATOM 6468 C C . GLN A 1 70 ? 2.335 -7.288 -13.386 1.00 10.00 145 GLN A C 6
ATOM 6469 O O . GLN A 1 70 ? 2.943 -8.323 -13.657 1.00 10.00 145 GLN A O 6
ATOM 6483 N N . GLU A 1 71 ? 1.295 -6.855 -14.107 1.00 10.00 146 GLU A N 6
ATOM 6484 C CA . GLU A 1 71 ? 0.911 -7.500 -15.357 1.00 10.00 146 GLU A CA 6
ATOM 6485 C C . GLU A 1 71 ? 1.982 -7.284 -16.436 1.00 10.00 146 GLU A C 6
ATOM 6486 O O . GLU A 1 71 ? 2.743 -6.296 -16.314 1.00 10.00 146 GLU A O 6
ATOM 6499 N N . ALA A 1 1 ? -0.059 -19.233 -3.057 1.00 10.00 76 ALA A N 7
ATOM 6500 C CA . ALA A 1 1 ? -1.061 -18.896 -4.083 1.00 10.00 76 ALA A CA 7
ATOM 6501 C C . ALA A 1 1 ? -0.829 -17.476 -4.603 1.00 10.00 76 ALA A C 7
ATOM 6502 O O . ALA A 1 1 ? -0.045 -17.322 -5.532 1.00 10.00 76 ALA A O 7
ATOM 6511 N N . ARG A 1 2 ? -1.458 -16.451 -4.014 1.00 10.00 77 ARG A N 7
ATOM 6512 C CA . ARG A 1 2 ? -1.395 -15.093 -4.562 1.00 10.00 77 ARG A CA 7
ATOM 6513 C C . ARG A 1 2 ? -1.440 -14.029 -3.482 1.00 10.00 77 ARG A C 7
ATOM 6514 O O . ARG A 1 2 ? -1.995 -12.941 -3.614 1.00 10.00 77 ARG A O 7
ATOM 6535 N N . ALA A 1 3 ? -0.625 -14.306 -2.491 1.00 10.00 78 ALA A N 7
ATOM 6536 C CA . ALA A 1 3 ? 0.134 -13.233 -1.893 1.00 10.00 78 ALA A CA 7
ATOM 6537 C C . ALA A 1 3 ? 0.944 -12.502 -2.958 1.00 10.00 78 ALA A C 7
ATOM 6538 O O . ALA A 1 3 ? 0.938 -12.847 -4.141 1.00 10.00 78 ALA A O 7
ATOM 6545 N N . GLY A 1 4 ? 1.612 -11.436 -2.542 1.00 10.00 79 GLY A N 7
ATOM 6546 C CA . GLY A 1 4 ? 1.685 -10.323 -3.445 1.00 10.00 79 GLY A CA 7
ATOM 6547 C C . GLY A 1 4 ? 0.241 -9.835 -3.548 1.00 10.00 79 GLY A C 7
ATOM 6548 O O . GLY A 1 4 ? -0.341 -9.400 -2.559 1.00 10.00 79 GLY A O 7
ATOM 6552 N N . LEU A 1 5 ? -0.369 -9.926 -4.722 1.00 10.00 80 LEU A N 7
ATOM 6553 C CA . LEU A 1 5 ? -1.494 -9.066 -5.025 1.00 10.00 80 LEU A CA 7
ATOM 6554 C C . LEU A 1 5 ? -2.662 -9.126 -4.035 1.00 10.00 80 LEU A C 7
ATOM 6555 O O . LEU A 1 5 ? -3.193 -8.097 -3.611 1.00 10.00 80 LEU A O 7
ATOM 6571 N N . GLU A 1 6 ? -3.049 -10.337 -3.658 1.00 10.00 81 GLU A N 7
ATOM 6572 C CA . GLU A 1 6 ? -4.171 -10.552 -2.761 1.00 10.00 81 GLU A CA 7
ATOM 6573 C C . GLU A 1 6 ? -3.775 -10.090 -1.361 1.00 10.00 81 GLU A C 7
ATOM 6574 O O . GLU A 1 6 ? -4.525 -9.351 -0.727 1.00 10.00 81 GLU A O 7
ATOM 6586 N N . ASP A 1 7 ? -2.569 -10.464 -0.913 1.00 10.00 82 ASP A N 7
ATOM 6587 C CA . ASP A 1 7 ? -2.022 -10.034 0.370 1.00 10.00 82 ASP A CA 7
ATOM 6588 C C . ASP A 1 7 ? -2.112 -8.518 0.463 1.00 10.00 82 ASP A C 7
ATOM 6589 O O . ASP A 1 7 ? -2.627 -7.983 1.441 1.00 10.00 82 ASP A O 7
ATOM 6598 N N . LEU A 1 8 ? -1.621 -7.816 -0.559 1.00 10.00 83 LEU A N 7
ATOM 6599 C CA . LEU A 1 8 ? -1.641 -6.382 -0.592 1.00 10.00 83 LEU A CA 7
ATOM 6600 C C . LEU A 1 8 ? -3.078 -5.846 -0.522 1.00 10.00 83 LEU A C 7
ATOM 6601 O O . LEU A 1 8 ? -3.371 -5.000 0.313 1.00 10.00 83 LEU A O 7
ATOM 6617 N N . GLN A 1 9 ? -4.008 -6.311 -1.358 1.00 10.00 84 GLN A N 7
ATOM 6618 C CA . GLN A 1 9 ? -5.367 -5.769 -1.305 1.00 10.00 84 GLN A CA 7
ATOM 6619 C C . GLN A 1 9 ? -6.040 -6.050 0.050 1.00 10.00 84 GLN A C 7
ATOM 6620 O O . GLN A 1 9 ? -6.701 -5.178 0.619 1.00 10.00 84 GLN A O 7
ATOM 6634 N N . VAL A 1 10 ? -5.879 -7.259 0.590 1.00 10.00 85 VAL A N 7
ATOM 6635 C CA . VAL A 1 10 ? -6.382 -7.629 1.885 1.00 10.00 85 VAL A CA 7
ATOM 6636 C C . VAL A 1 10 ? -5.736 -6.737 2.952 1.00 10.00 85 VAL A C 7
ATOM 6637 O O . VAL A 1 10 ? -6.420 -6.302 3.874 1.00 10.00 85 VAL A O 7
ATOM 6650 N N . ALA A 1 11 ? -4.440 -6.427 2.813 1.00 10.00 86 ALA A N 7
ATOM 6651 C CA . ALA A 1 11 ? -3.765 -5.430 3.633 1.00 10.00 86 ALA A CA 7
ATOM 6652 C C . ALA A 1 11 ? -4.554 -4.122 3.572 1.00 10.00 86 ALA A C 7
ATOM 6653 O O . ALA A 1 11 ? -5.075 -3.647 4.581 1.00 10.00 86 ALA A O 7
ATOM 6660 N N . PHE A 1 12 ? -4.650 -3.558 2.367 1.00 10.00 87 PHE A N 7
ATOM 6661 C CA . PHE A 1 12 ? -5.268 -2.271 2.082 1.00 10.00 87 PHE A CA 7
ATOM 6662 C C . PHE A 1 12 ? -6.587 -2.114 2.807 1.00 10.00 87 PHE A C 7
ATOM 6663 O O . PHE A 1 12 ? -6.769 -1.090 3.464 1.00 10.00 87 PHE A O 7
ATOM 6680 N N . ARG A 1 13 ? -7.442 -3.142 2.757 1.00 10.00 88 ARG A N 7
ATOM 6681 C CA . ARG A 1 13 ? -8.731 -3.148 3.437 1.00 10.00 88 ARG A CA 7
ATOM 6682 C C . ARG A 1 13 ? -8.677 -2.493 4.830 1.00 10.00 88 ARG A C 7
ATOM 6683 O O . ARG A 1 13 ? -9.601 -1.771 5.196 1.00 10.00 88 ARG A O 7
ATOM 6704 N N . ALA A 1 14 ? -7.603 -2.723 5.597 1.00 10.00 89 ALA A N 7
ATOM 6705 C CA . ALA A 1 14 ? -7.411 -2.117 6.910 1.00 10.00 89 ALA A CA 7
ATOM 6706 C C . ALA A 1 14 ? -7.565 -0.587 6.893 1.00 10.00 89 ALA A C 7
ATOM 6707 O O . ALA A 1 14 ? -8.316 -0.046 7.701 1.00 10.00 89 ALA A O 7
ATOM 6714 N N . PHE A 1 15 ? -6.856 0.115 6.001 1.00 10.00 90 PHE A N 7
ATOM 6715 C CA . PHE A 1 15 ? -6.887 1.573 5.910 1.00 10.00 90 PHE A CA 7
ATOM 6716 C C . PHE A 1 15 ? -7.580 2.032 4.629 1.00 10.00 90 PHE A C 7
ATOM 6717 O O . PHE A 1 15 ? -7.280 3.115 4.138 1.00 10.00 90 PHE A O 7
ATOM 6734 N N . ASP A 1 16 ? -8.498 1.221 4.089 1.00 10.00 91 ASP A N 7
ATOM 6735 C CA . ASP A 1 16 ? -9.171 1.505 2.831 1.00 10.00 91 ASP A CA 7
ATOM 6736 C C . ASP A 1 16 ? -10.599 1.970 3.070 1.00 10.00 91 ASP A C 7
ATOM 6737 O O . ASP A 1 16 ? -11.396 1.284 3.706 1.00 10.00 91 ASP A O 7
ATOM 6746 N N . GLN A 1 17 ? -10.915 3.140 2.515 1.00 10.00 92 GLN A N 7
ATOM 6747 C CA . GLN A 1 17 ? -12.254 3.707 2.462 1.00 10.00 92 GLN A CA 7
ATOM 6748 C C . GLN A 1 17 ? -13.035 3.157 1.252 1.00 10.00 92 GLN A C 7
ATOM 6749 O O . GLN A 1 17 ? -14.143 3.613 0.979 1.00 10.00 92 GLN A O 7
ATOM 6763 N N . ASP A 1 18 ? -12.444 2.184 0.550 1.00 10.00 93 ASP A N 7
ATOM 6764 C CA . ASP A 1 18 ? -12.873 1.493 -0.654 1.00 10.00 93 ASP A CA 7
ATOM 6765 C C . ASP A 1 18 ? -12.504 2.344 -1.867 1.00 10.00 93 ASP A C 7
ATOM 6766 O O . ASP A 1 18 ? -13.368 2.828 -2.597 1.00 10.00 93 ASP A O 7
ATOM 6775 N N . GLY A 1 19 ? -11.198 2.562 -2.075 1.00 10.00 94 GLY A N 7
ATOM 6776 C CA . GLY A 1 19 ? -10.734 3.264 -3.265 1.00 10.00 94 GLY A CA 7
ATOM 6777 C C . GLY A 1 19 ? -11.042 4.763 -3.222 1.00 10.00 94 GLY A C 7
ATOM 6778 O O . GLY A 1 19 ? -11.368 5.347 -4.253 1.00 10.00 94 GLY A O 7
ATOM 6782 N N . ASP A 1 20 ? -10.905 5.383 -2.042 1.00 10.00 95 ASP A N 7
ATOM 6783 C CA . ASP A 1 20 ? -11.158 6.807 -1.808 1.00 10.00 95 ASP A CA 7
ATOM 6784 C C . ASP A 1 20 ? -10.541 7.698 -2.890 1.00 10.00 95 ASP A C 7
ATOM 6785 O O . ASP A 1 20 ? -11.217 8.545 -3.473 1.00 10.00 95 ASP A O 7
ATOM 6794 N N . GLY A 1 21 ? -9.242 7.529 -3.128 1.00 10.00 96 GLY A N 7
ATOM 6795 C CA . GLY A 1 21 ? -8.457 8.506 -3.856 1.00 10.00 96 GLY A CA 7
ATOM 6796 C C . GLY A 1 21 ? -6.995 8.428 -3.439 1.00 10.00 96 GLY A C 7
ATOM 6797 O O . GLY A 1 21 ? -6.121 8.555 -4.293 1.00 10.00 96 GLY A O 7
ATOM 6801 N N . HIS A 1 22 ? -6.712 8.222 -2.146 1.00 10.00 97 HIS A N 7
ATOM 6802 C CA . HIS A 1 22 ? -5.349 8.205 -1.640 1.00 10.00 97 HIS A CA 7
ATOM 6803 C C . HIS A 1 22 ? -5.163 7.218 -0.478 1.00 10.00 97 HIS A C 7
ATOM 6804 O O . HIS A 1 22 ? -5.883 7.290 0.519 1.00 10.00 97 HIS A O 7
ATOM 6818 N N . ILE A 1 23 ? -4.165 6.327 -0.566 1.00 10.00 98 ILE A N 7
ATOM 6819 C CA . ILE A 1 23 ? -3.627 5.700 0.632 1.00 10.00 98 ILE A CA 7
ATOM 6820 C C . ILE A 1 23 ? -2.753 6.697 1.370 1.00 10.00 98 ILE A C 7
ATOM 6821 O O . ILE A 1 23 ? -1.972 7.448 0.792 1.00 10.00 98 ILE A O 7
ATOM 6837 N N . THR A 1 24 ? -2.835 6.596 2.683 1.00 10.00 99 THR A N 7
ATOM 6838 C CA . THR A 1 24 ? -1.806 6.996 3.603 1.00 10.00 99 THR A CA 7
ATOM 6839 C C . THR A 1 24 ? -0.747 5.887 3.582 1.00 10.00 99 THR A C 7
ATOM 6840 O O . THR A 1 24 ? -0.980 4.755 3.999 1.00 10.00 99 THR A O 7
ATOM 6851 N N . VAL A 1 25 ? 0.429 6.228 3.049 1.00 10.00 100 VAL A N 7
ATOM 6852 C CA . VAL A 1 25 ? 1.602 5.372 2.943 1.00 10.00 100 VAL A CA 7
ATOM 6853 C C . VAL A 1 25 ? 1.916 4.671 4.275 1.00 10.00 100 VAL A C 7
ATOM 6854 O O . VAL A 1 25 ? 2.370 3.526 4.304 1.00 10.00 100 VAL A O 7
ATOM 6867 N N . ASP A 1 26 ? 1.720 5.365 5.394 1.00 10.00 101 ASP A N 7
ATOM 6868 C CA . ASP A 1 26 ? 2.098 4.838 6.695 1.00 10.00 101 ASP A CA 7
ATOM 6869 C C . ASP A 1 26 ? 1.140 3.740 7.167 1.00 10.00 101 ASP A C 7
ATOM 6870 O O . ASP A 1 26 ? 1.550 2.641 7.5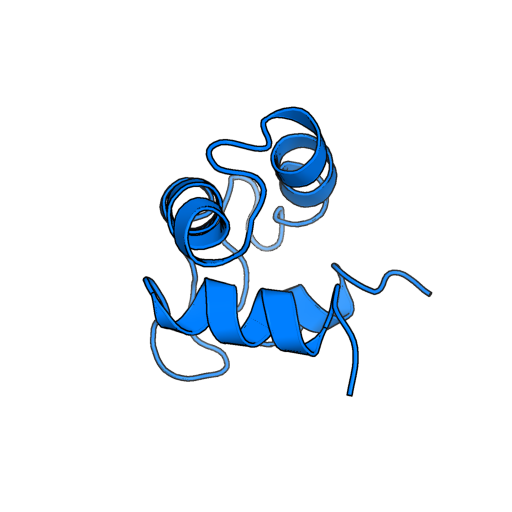33 1.00 10.00 101 ASP A O 7
ATOM 6879 N N . GLU A 1 27 ? -0.151 4.044 7.102 1.00 10.00 102 GLU A N 7
ATOM 6880 C CA . GLU A 1 27 ? -1.285 3.135 7.169 1.00 10.00 102 GLU A CA 7
ATOM 6881 C C . GLU A 1 27 ? -1.048 1.912 6.290 1.00 10.00 102 GLU A C 7
ATOM 6882 O O . GLU A 1 27 ? -1.183 0.784 6.753 1.00 10.00 102 GLU A O 7
ATOM 6894 N N . LEU A 1 28 ? -0.629 2.127 5.044 1.00 10.00 103 LEU A N 7
ATOM 6895 C CA . LEU A 1 28 ? -0.166 1.057 4.172 1.00 10.00 103 LEU A CA 7
ATOM 6896 C C . LEU A 1 28 ? 0.802 0.128 4.918 1.00 10.00 103 LEU A C 7
ATOM 6897 O O . LEU A 1 28 ? 0.561 -1.069 5.011 1.00 10.00 103 LEU A O 7
ATOM 6913 N N . ARG A 1 29 ? 1.882 0.674 5.482 1.00 10.00 104 ARG A N 7
ATOM 6914 C CA . ARG A 1 29 ? 2.855 -0.101 6.255 1.00 10.00 104 ARG A CA 7
ATOM 6915 C C . ARG A 1 29 ? 2.162 -0.853 7.400 1.00 10.00 104 ARG A C 7
ATOM 6916 O O . ARG A 1 29 ? 2.278 -2.071 7.526 1.00 10.00 104 ARG A O 7
ATOM 6937 N N . ARG A 1 30 ? 1.409 -0.116 8.222 1.00 10.00 105 ARG A N 7
ATOM 6938 C CA . ARG A 1 30 ? 0.623 -0.652 9.329 1.00 10.00 105 ARG A CA 7
ATOM 6939 C C . ARG A 1 30 ? -0.266 -1.824 8.900 1.00 10.00 105 ARG A C 7
ATOM 6940 O O . ARG A 1 30 ? -0.399 -2.789 9.648 1.00 10.00 105 ARG A O 7
ATOM 6961 N N . ALA A 1 31 ? -0.875 -1.762 7.715 1.00 10.00 106 ALA A N 7
ATOM 6962 C CA . ALA A 1 31 ? -1.762 -2.803 7.209 1.00 10.00 106 ALA A CA 7
ATOM 6963 C C . ALA A 1 31 ? -1.118 -4.183 7.311 1.00 10.00 106 ALA A C 7
ATOM 6964 O O . ALA A 1 31 ? -1.752 -5.159 7.717 1.00 10.00 106 ALA A O 7
ATOM 6971 N N . MET A 1 32 ? 0.169 -4.260 6.976 1.00 10.00 107 MET A N 7
ATOM 6972 C CA . MET A 1 32 ? 0.885 -5.520 6.963 1.00 10.00 107 MET A CA 7
ATOM 6973 C C . MET A 1 32 ? 1.047 -6.082 8.382 1.00 10.00 107 MET A C 7
ATOM 6974 O O . MET A 1 32 ? 1.175 -7.294 8.551 1.00 10.00 107 MET A O 7
ATOM 6988 N N . ALA A 1 33 ? 0.981 -5.229 9.412 1.00 10.00 108 ALA A N 7
ATOM 6989 C CA . ALA A 1 33 ? 0.895 -5.688 10.792 1.00 10.00 108 ALA A CA 7
ATOM 6990 C C . ALA A 1 33 ? -0.394 -6.483 10.996 1.00 10.00 108 ALA A C 7
ATOM 6991 O O . ALA A 1 33 ? -0.387 -7.514 11.661 1.00 10.00 108 ALA A O 7
ATOM 6998 N N . GLY A 1 34 ? -1.496 -6.006 10.407 1.00 10.00 109 GLY A N 7
ATOM 6999 C CA . GLY A 1 34 ? -2.767 -6.709 10.419 1.00 10.00 109 GLY A CA 7
ATOM 7000 C C . GLY A 1 34 ? -2.625 -8.069 9.741 1.00 10.00 109 GLY A C 7
ATOM 7001 O O . GLY A 1 34 ? -3.105 -9.075 10.255 1.00 10.00 109 GLY A O 7
ATOM 7005 N N . LEU A 1 35 ? -1.957 -8.093 8.583 1.00 10.00 110 LEU A N 7
ATOM 7006 C CA . LEU A 1 35 ? -1.691 -9.330 7.855 1.00 10.00 110 LEU A CA 7
ATOM 7007 C C . LEU A 1 35 ? -0.875 -10.307 8.710 1.00 10.00 110 LEU A C 7
ATOM 7008 O O . LEU A 1 35 ? -1.209 -11.487 8.791 1.00 10.00 110 LEU A O 7
ATOM 7024 N N . GLY A 1 36 ? 0.201 -9.821 9.337 1.00 10.00 111 GLY A N 7
ATOM 7025 C CA . GLY A 1 36 ? 1.002 -10.579 10.280 1.00 10.00 111 GLY A CA 7
ATOM 7026 C C . GLY A 1 36 ? 2.469 -10.165 10.228 1.00 10.00 111 GLY A C 7
ATOM 7027 O O . GLY A 1 36 ? 3.096 -9.967 11.266 1.00 10.00 111 GLY A O 7
ATOM 7031 N N . GLN A 1 37 ? 3.019 -10.040 9.016 1.00 10.00 112 GLN A N 7
ATOM 7032 C CA . GLN A 1 37 ? 4.396 -9.621 8.782 1.00 10.00 112 GLN A CA 7
ATOM 7033 C C . GLN A 1 37 ? 4.425 -8.145 8.370 1.00 10.00 112 GLN A C 7
ATOM 7034 O O . GLN A 1 37 ? 4.332 -7.872 7.176 1.00 10.00 112 GLN A O 7
ATOM 7048 N N . PRO A 1 38 ? 4.547 -7.180 9.302 1.00 10.00 113 PRO A N 7
ATOM 7049 C CA . PRO A 1 38 ? 4.601 -5.770 8.952 1.00 10.00 113 PRO A CA 7
ATOM 7050 C C . PRO A 1 38 ? 5.848 -5.495 8.117 1.00 10.00 113 PRO A C 7
ATOM 7051 O O . PRO A 1 38 ? 6.949 -5.458 8.662 1.00 10.00 113 PRO A O 7
ATOM 7062 N N . LEU A 1 39 ? 5.678 -5.311 6.802 1.00 10.00 114 LEU A N 7
ATOM 7063 C CA . LEU A 1 39 ? 6.772 -5.007 5.894 1.00 10.00 114 LEU A CA 7
ATOM 7064 C C . LEU A 1 39 ? 7.594 -3.837 6.460 1.00 10.00 114 LEU A C 7
ATOM 7065 O O . LEU A 1 39 ? 7.049 -2.740 6.601 1.00 10.00 114 LEU A O 7
ATOM 7081 N N . PRO A 1 40 ? 8.869 -4.056 6.829 1.00 10.00 115 PRO A N 7
ATOM 7082 C CA . PRO A 1 40 ? 9.684 -3.035 7.463 1.00 10.00 115 PRO A CA 7
ATOM 7083 C C . PRO A 1 40 ? 10.024 -1.927 6.473 1.00 10.00 115 PRO A C 7
ATOM 7084 O O . PRO A 1 40 ? 9.648 -1.996 5.299 1.00 10.00 115 PRO A O 7
ATOM 7095 N N . GLN A 1 41 ? 10.713 -0.890 6.974 1.00 10.00 116 GLN A N 7
ATOM 7096 C CA . GLN A 1 41 ? 10.882 0.359 6.255 1.00 10.00 116 GLN A CA 7
ATOM 7097 C C . GLN A 1 41 ? 11.318 0.103 4.820 1.00 10.00 116 GLN A C 7
ATOM 7098 O O . GLN A 1 41 ? 10.542 0.406 3.950 1.00 10.00 116 GLN A O 7
ATOM 7112 N N . GLU A 1 42 ? 12.476 -0.498 4.560 1.00 10.00 117 GLU A N 7
ATOM 7113 C CA . GLU A 1 42 ? 12.899 -1.024 3.252 1.00 10.00 117 GLU A CA 7
ATOM 7114 C C . GLU A 1 42 ? 11.794 -1.603 2.348 1.00 10.00 117 GLU A C 7
ATOM 7115 O O . GLU A 1 42 ? 11.680 -1.212 1.186 1.00 10.00 117 GLU A O 7
ATOM 7127 N N . GLU A 1 43 ? 11.016 -2.571 2.833 1.00 10.00 118 GLU A N 7
ATOM 7128 C CA . GLU A 1 43 ? 10.118 -3.331 1.983 1.00 10.00 118 GLU A CA 7
ATOM 7129 C C . GLU A 1 43 ? 8.985 -2.418 1.565 1.00 10.00 118 GLU A C 7
ATOM 7130 O O . GLU A 1 43 ? 8.583 -2.400 0.403 1.00 10.00 118 GLU A O 7
ATOM 7142 N N . LEU A 1 44 ? 8.478 -1.634 2.518 1.00 10.00 119 LEU A N 7
ATOM 7143 C CA . LEU A 1 44 ? 7.535 -0.606 2.145 1.00 10.00 119 LEU A CA 7
ATOM 7144 C C . LEU A 1 44 ? 8.250 0.401 1.245 1.00 10.00 119 LEU A C 7
ATOM 7145 O O . LEU A 1 44 ? 7.806 0.596 0.135 1.00 10.00 119 LEU A O 7
ATOM 7161 N N . ASP A 1 45 ? 9.341 1.017 1.700 1.00 10.00 120 ASP A N 7
ATOM 7162 C CA . ASP A 1 45 ? 10.186 2.035 1.081 1.00 10.00 120 ASP A CA 7
ATOM 7163 C C . ASP A 1 45 ? 10.308 1.861 -0.423 1.00 10.00 120 ASP A C 7
ATOM 7164 O O . ASP A 1 45 ? 10.025 2.770 -1.204 1.00 10.00 120 ASP A O 7
ATOM 7173 N N . ALA A 1 46 ? 10.699 0.648 -0.799 1.00 10.00 121 ALA A N 7
ATOM 7174 C CA . ALA A 1 46 ? 10.712 0.186 -2.169 1.00 10.00 121 ALA A CA 7
ATOM 7175 C C . ALA A 1 46 ? 9.392 0.574 -2.865 1.00 10.00 121 ALA A C 7
ATOM 7176 O O . ALA A 1 46 ? 9.369 1.464 -3.719 1.00 10.00 121 ALA A O 7
ATOM 7183 N N . MET A 1 47 ? 8.259 0.031 -2.401 1.00 10.00 122 MET A N 7
ATOM 7184 C CA . MET A 1 47 ? 6.952 0.501 -2.797 1.00 10.00 122 MET A CA 7
ATOM 7185 C C . MET A 1 47 ? 6.754 2.005 -2.553 1.00 10.00 122 MET A C 7
ATOM 7186 O O . MET A 1 47 ? 6.184 2.636 -3.420 1.00 10.00 122 MET A O 7
ATOM 7200 N N . ILE A 1 48 ? 7.166 2.619 -1.438 1.00 10.00 123 ILE A N 7
ATOM 7201 C CA . ILE A 1 48 ? 6.920 4.039 -1.172 1.00 10.00 123 ILE A CA 7
ATOM 7202 C C . ILE A 1 48 ? 7.365 4.861 -2.380 1.00 10.00 123 ILE A C 7
ATOM 7203 O O . ILE A 1 48 ? 6.632 5.736 -2.834 1.00 10.00 123 ILE A O 7
ATOM 7219 N N . ARG A 1 49 ? 8.568 4.582 -2.893 1.00 10.00 124 ARG A N 7
ATOM 7220 C CA . ARG A 1 49 ? 9.080 5.318 -4.034 1.00 10.00 124 ARG A CA 7
ATOM 7221 C C . ARG A 1 49 ? 8.464 4.829 -5.348 1.00 10.00 124 ARG A C 7
ATOM 7222 O O . ARG A 1 49 ? 8.041 5.646 -6.160 1.00 10.00 124 ARG A O 7
ATOM 7243 N N . GLU A 1 50 ? 8.456 3.515 -5.594 1.00 10.00 125 GLU A N 7
ATOM 7244 C CA . GLU A 1 50 ? 7.966 2.970 -6.860 1.00 10.00 125 GLU A CA 7
ATOM 7245 C C . GLU A 1 50 ? 6.489 3.344 -7.072 1.00 10.00 125 GLU A C 7
ATOM 7246 O O . GLU A 1 50 ? 6.067 3.715 -8.166 1.00 10.00 125 GLU A O 7
ATOM 7258 N N . ALA A 1 51 ? 5.707 3.273 -5.997 1.00 10.00 126 ALA A N 7
ATOM 7259 C CA . ALA A 1 51 ? 4.298 3.613 -5.922 1.00 10.00 126 ALA A CA 7
ATOM 7260 C C . ALA A 1 51 ? 4.096 5.129 -5.933 1.00 10.00 126 ALA A C 7
ATOM 7261 O O . ALA A 1 51 ? 3.542 5.683 -4.987 1.00 10.00 126 ALA A O 7
ATOM 7268 N N . ASP A 1 52 ? 4.521 5.803 -7.002 1.00 10.00 127 ASP A N 7
ATOM 7269 C CA . ASP A 1 52 ? 4.305 7.236 -7.158 1.00 10.00 127 ASP A CA 7
ATOM 7270 C C . ASP A 1 52 ? 3.281 7.481 -8.264 1.00 10.00 127 ASP A C 7
ATOM 7271 O O . ASP A 1 52 ? 3.611 7.392 -9.446 1.00 10.00 127 ASP A O 7
ATOM 7280 N N . VAL A 1 53 ? 2.026 7.745 -7.889 1.00 10.00 128 VAL A N 7
ATOM 7281 C CA . VAL A 1 53 ? 0.970 8.065 -8.841 1.00 10.00 128 VAL A CA 7
ATOM 7282 C C . VAL A 1 53 ? 1.055 9.543 -9.227 1.00 10.00 128 VAL A C 7
ATOM 7283 O O . VAL A 1 53 ? 0.992 9.866 -10.411 1.00 10.00 128 VAL A O 7
ATOM 7296 N N . ASP A 1 54 ? 1.171 10.433 -8.236 1.00 10.00 129 ASP A N 7
ATOM 7297 C CA . ASP A 1 54 ? 1.202 11.872 -8.467 1.00 10.00 129 ASP A CA 7
ATOM 7298 C C . ASP A 1 54 ? 2.603 12.299 -8.930 1.00 10.00 129 ASP A C 7
ATOM 7299 O O . ASP A 1 54 ? 2.879 12.300 -10.128 1.00 10.00 129 ASP A O 7
ATOM 7308 N N . GLN A 1 55 ? 3.472 12.693 -7.990 1.00 10.00 130 GLN A N 7
ATOM 7309 C CA . GLN A 1 55 ? 4.867 13.066 -8.221 1.00 10.00 130 GLN A CA 7
ATOM 7310 C C . GLN A 1 55 ? 5.567 13.286 -6.867 1.00 10.00 130 GLN A C 7
ATOM 7311 O O . GLN A 1 55 ? 6.145 14.345 -6.635 1.00 10.00 130 GLN A O 7
ATOM 7325 N N . ASP A 1 56 ? 5.495 12.309 -5.963 1.00 10.00 131 ASP A N 7
ATOM 7326 C CA . ASP A 1 56 ? 6.144 12.344 -4.653 1.00 10.00 131 ASP A CA 7
ATOM 7327 C C . ASP A 1 56 ? 6.271 10.902 -4.163 1.00 10.00 131 ASP A C 7
ATOM 7328 O O . ASP A 1 56 ? 7.344 10.303 -4.146 1.00 10.00 131 ASP A O 7
ATOM 7337 N N . GLY A 1 57 ? 5.123 10.389 -3.734 1.00 10.00 132 GLY A N 7
ATOM 7338 C CA . GLY A 1 57 ? 4.893 9.058 -3.203 1.00 10.00 132 GLY A CA 7
ATOM 7339 C C . GLY A 1 57 ? 3.440 8.998 -2.740 1.00 10.00 132 GLY A C 7
ATOM 7340 O O . GLY A 1 57 ? 3.130 8.440 -1.690 1.00 10.00 132 GLY A O 7
ATOM 7344 N N . ARG A 1 58 ? 2.551 9.632 -3.511 1.00 10.00 133 ARG A N 7
ATOM 7345 C CA . ARG A 1 58 ? 1.118 9.583 -3.287 1.00 10.00 133 ARG A CA 7
ATOM 7346 C C . ARG A 1 58 ? 0.603 8.450 -4.150 1.00 10.00 133 ARG A C 7
ATOM 7347 O O . ARG A 1 58 ? 1.029 8.311 -5.297 1.00 10.00 133 ARG A O 7
ATOM 7368 N N . VAL A 1 59 ? -0.288 7.640 -3.589 1.00 10.00 134 VAL A N 7
ATOM 7369 C CA . VAL A 1 59 ? -0.857 6.501 -4.278 1.00 10.00 134 VAL A CA 7
ATOM 7370 C C . VAL A 1 59 ? -2.346 6.438 -3.978 1.00 10.00 134 VAL A C 7
ATOM 7371 O O . VAL A 1 59 ? -2.734 6.825 -2.883 1.00 10.00 134 VAL A O 7
ATOM 7384 N N . ASN A 1 60 ? -3.164 5.920 -4.900 1.00 10.00 135 ASN A N 7
ATOM 7385 C CA . ASN A 1 60 ? -4.561 5.569 -4.642 1.00 10.00 135 ASN A CA 7
ATOM 7386 C C . ASN A 1 60 ? -4.638 4.058 -4.462 1.00 10.00 135 ASN A C 7
ATOM 7387 O O . ASN A 1 60 ? -3.857 3.365 -5.097 1.00 10.00 135 ASN A O 7
ATOM 7398 N N . TYR A 1 61 ? -5.559 3.539 -3.647 1.00 10.00 136 TYR A N 7
ATOM 7399 C CA . TYR A 1 61 ? -5.678 2.100 -3.377 1.00 10.00 136 TYR A CA 7
ATOM 7400 C C . TYR A 1 61 ? -5.610 1.271 -4.659 1.00 10.00 136 TYR A C 7
ATOM 7401 O O . TYR A 1 61 ? -4.726 0.435 -4.834 1.00 10.00 136 TYR A O 7
ATOM 7419 N N . GLU A 1 62 ? -6.589 1.493 -5.536 1.00 10.00 137 GLU A N 7
ATOM 7420 C CA . GLU A 1 62 ? -6.834 0.627 -6.673 1.00 10.00 137 GLU A CA 7
ATOM 7421 C C . GLU A 1 62 ? -5.681 0.751 -7.676 1.00 10.00 137 GLU A C 7
ATOM 7422 O O . GLU A 1 62 ? -5.050 -0.246 -8.031 1.00 10.00 137 GLU A O 7
ATOM 7434 N N . GLU A 1 63 ? -5.344 1.984 -8.063 1.00 10.00 138 GLU A N 7
ATOM 7435 C CA . GLU A 1 63 ? -4.258 2.225 -9.002 1.00 10.00 138 GLU A CA 7
ATOM 7436 C C . GLU A 1 63 ? -2.942 1.704 -8.409 1.00 10.00 138 GLU A C 7
ATOM 7437 O O . GLU A 1 63 ? -2.221 0.951 -9.057 1.00 10.00 138 GLU A O 7
ATOM 7449 N N . PHE A 1 64 ? -2.664 2.015 -7.137 1.00 10.00 139 PHE A N 7
ATOM 7450 C CA . PHE A 1 64 ? -1.516 1.449 -6.440 1.00 10.00 139 PHE A CA 7
ATOM 7451 C C . PHE A 1 64 ? -1.494 -0.051 -6.606 1.00 10.00 139 PHE A C 7
ATOM 7452 O O . PHE A 1 64 ? -0.467 -0.626 -6.943 1.00 10.00 139 PHE A O 7
ATOM 7469 N N . ALA A 1 65 ? -2.627 -0.693 -6.360 1.00 10.00 140 ALA A N 7
ATOM 7470 C CA . ALA A 1 65 ? -2.694 -2.129 -6.425 1.00 10.00 140 ALA A CA 7
ATOM 7471 C C . ALA A 1 65 ? -2.337 -2.659 -7.828 1.00 10.00 140 ALA A C 7
ATOM 7472 O O . ALA A 1 65 ? -1.897 -3.797 -7.967 1.00 10.00 140 ALA A O 7
ATOM 7479 N N . ARG A 1 66 ? -2.447 -1.823 -8.866 1.00 10.00 141 ARG A N 7
ATOM 7480 C CA . ARG A 1 66 ? -1.843 -2.092 -10.169 1.00 10.00 141 ARG A CA 7
ATOM 7481 C C . ARG A 1 66 ? -0.307 -2.094 -10.065 1.00 10.00 141 ARG A C 7
ATOM 7482 O O . ARG A 1 66 ? 0.342 -3.068 -10.447 1.00 10.00 141 ARG A O 7
ATOM 7503 N N . MET A 1 67 ? 0.286 -1.017 -9.539 1.00 10.00 142 MET A N 7
ATOM 7504 C CA . MET A 1 67 ? 1.737 -0.899 -9.392 1.00 10.00 142 MET A CA 7
ATOM 7505 C C . MET A 1 67 ? 2.333 -1.937 -8.431 1.00 10.00 142 MET A C 7
ATOM 7506 O O . MET A 1 67 ? 3.473 -2.339 -8.633 1.00 10.00 142 MET A O 7
ATOM 7520 N N . LEU A 1 68 ? 1.599 -2.360 -7.394 1.00 10.00 143 LEU A N 7
ATOM 7521 C CA . LEU A 1 68 ? 2.024 -3.375 -6.426 1.00 10.00 143 LEU A CA 7
ATOM 7522 C C . LEU A 1 68 ? 2.697 -4.545 -7.149 1.00 10.00 143 LEU A C 7
ATOM 7523 O O . LEU A 1 68 ? 3.765 -5.005 -6.757 1.00 10.00 143 LEU A O 7
ATOM 7539 N N . ALA A 1 69 ? 2.036 -5.015 -8.207 1.00 10.00 144 ALA A N 7
ATOM 7540 C CA . ALA A 1 69 ? 2.512 -6.096 -9.054 1.00 10.00 144 ALA A CA 7
ATOM 7541 C C . ALA A 1 69 ? 3.812 -5.713 -9.766 1.00 10.00 144 ALA A C 7
ATOM 7542 O O . ALA A 1 69 ? 4.800 -6.430 -9.648 1.00 10.00 144 ALA A O 7
ATOM 7549 N N . GLN A 1 70 ? 3.779 -4.606 -10.516 1.00 10.00 145 GLN A N 7
ATOM 7550 C CA . GLN A 1 70 ? 4.864 -4.113 -11.360 1.00 10.00 145 GLN A CA 7
ATOM 7551 C C . GLN A 1 70 ? 5.319 -5.171 -12.378 1.00 10.00 145 GLN A C 7
ATOM 7552 O O . GLN A 1 70 ? 6.212 -5.967 -12.098 1.00 10.00 145 GLN A O 7
ATOM 7566 N N . GLU A 1 71 ? 4.695 -5.159 -13.559 1.00 10.00 146 GLU A N 7
ATOM 7567 C CA . GLU A 1 71 ? 5.123 -5.956 -14.702 1.00 10.00 146 GLU A CA 7
ATOM 7568 C C . GLU A 1 71 ? 6.562 -5.573 -15.076 1.00 10.00 146 GLU A C 7
ATOM 7569 O O . GLU A 1 71 ? 7.337 -6.490 -15.428 1.00 10.00 146 GLU A O 7
ATOM 7582 N N . ALA A 1 1 ? -6.153 -15.797 -3.014 1.00 10.00 76 ALA A N 8
ATOM 7583 C CA . ALA A 1 1 ? -5.485 -16.510 -4.114 1.00 10.00 76 ALA A CA 8
ATOM 7584 C C . ALA A 1 1 ? -3.970 -16.494 -3.910 1.00 10.00 76 ALA A C 8
ATOM 7585 O O . ALA A 1 1 ? -3.468 -17.365 -3.207 1.00 10.00 76 ALA A O 8
ATOM 7594 N N . ARG A 1 2 ? -3.247 -15.521 -4.477 1.00 10.00 77 ARG A N 8
ATOM 7595 C CA . ARG A 1 2 ? -1.802 -15.395 -4.307 1.00 10.00 77 ARG A CA 8
ATOM 7596 C C . ARG A 1 2 ? -1.505 -14.144 -3.497 1.00 10.00 77 ARG A C 8
ATOM 7597 O O . ARG A 1 2 ? -2.133 -13.098 -3.680 1.00 10.00 77 ARG A O 8
ATOM 7618 N N . ALA A 1 3 ? -0.518 -14.284 -2.618 1.00 10.00 78 ALA A N 8
ATOM 7619 C CA . ALA A 1 3 ? 0.096 -13.186 -1.918 1.00 10.00 78 ALA A CA 8
ATOM 7620 C C . ALA A 1 3 ? 0.796 -12.258 -2.901 1.00 10.00 78 ALA A C 8
ATOM 7621 O O . ALA A 1 3 ? 0.747 -12.442 -4.120 1.00 10.00 78 ALA A O 8
ATOM 7628 N N . GLY A 1 4 ? 1.382 -11.194 -2.365 1.00 10.00 79 GLY A N 8
ATOM 7629 C CA . GLY A 1 4 ? 1.392 -9.967 -3.116 1.00 10.00 79 GLY A CA 8
ATOM 7630 C C . GLY A 1 4 ? -0.061 -9.515 -3.153 1.00 10.00 79 GLY A C 8
ATOM 7631 O O . GLY A 1 4 ? -0.498 -8.821 -2.251 1.00 10.00 79 GLY A O 8
ATOM 7635 N N . LEU A 1 5 ? -0.835 -9.889 -4.169 1.00 10.00 80 LEU A N 8
ATOM 7636 C CA . LEU A 1 5 ? -2.072 -9.184 -4.457 1.00 10.00 80 LEU A CA 8
ATOM 7637 C C . LEU A 1 5 ? -3.151 -9.388 -3.401 1.00 10.00 80 LEU A C 8
ATOM 7638 O O . LEU A 1 5 ? -3.672 -8.399 -2.884 1.00 10.00 80 LEU A O 8
ATOM 7654 N N . GLU A 1 6 ? -3.491 -10.633 -3.058 1.00 10.00 81 GLU A N 8
ATOM 7655 C CA . GLU A 1 6 ? -4.525 -10.862 -2.055 1.00 10.00 81 GLU A CA 8
ATOM 7656 C C . GLU A 1 6 ? -4.112 -10.170 -0.754 1.00 10.00 81 GLU A C 8
ATOM 7657 O O . GLU A 1 6 ? -4.866 -9.382 -0.179 1.00 10.00 81 GLU A O 8
ATOM 7669 N N . ASP A 1 7 ? -2.867 -10.441 -0.350 1.00 10.00 82 ASP A N 8
ATOM 7670 C CA . ASP A 1 7 ? -2.226 -9.880 0.828 1.00 10.00 82 ASP A CA 8
ATOM 7671 C C . ASP A 1 7 ? -2.437 -8.381 0.837 1.00 10.00 82 ASP A C 8
ATOM 7672 O O . ASP A 1 7 ? -2.931 -7.804 1.797 1.00 10.00 82 ASP A O 8
ATOM 7681 N N . LEU A 1 8 ? -2.050 -7.742 -0.251 1.00 10.00 83 LEU A N 8
ATOM 7682 C CA . LEU A 1 8 ? -2.041 -6.310 -0.349 1.00 10.00 83 LEU A CA 8
ATOM 7683 C C . LEU A 1 8 ? -3.438 -5.703 -0.427 1.00 10.00 83 LEU A C 8
ATOM 7684 O O . LEU A 1 8 ? -3.703 -4.728 0.261 1.00 10.00 83 LEU A O 8
ATOM 7700 N N . GLN A 1 9 ? -4.391 -6.279 -1.152 1.00 10.00 84 GLN A N 8
ATOM 7701 C CA . GLN A 1 9 ? -5.749 -5.749 -1.072 1.00 10.00 84 GLN A CA 8
ATOM 7702 C C . GLN A 1 9 ? -6.279 -5.861 0.371 1.00 10.00 84 GLN A C 8
ATOM 7703 O O . GLN A 1 9 ? -6.874 -4.914 0.890 1.00 10.00 84 GLN A O 8
ATOM 7717 N N . VAL A 1 10 ? -6.019 -6.983 1.052 1.00 10.00 85 VAL A N 8
ATOM 7718 C CA . VAL A 1 10 ? -6.372 -7.181 2.438 1.00 10.00 85 VAL A CA 8
ATOM 7719 C C . VAL A 1 10 ? -5.635 -6.175 3.339 1.00 10.00 85 VAL A C 8
ATOM 7720 O O . VAL A 1 10 ? -6.234 -5.628 4.261 1.00 10.00 85 VAL A O 8
ATOM 7733 N N . ALA A 1 11 ? -4.354 -5.903 3.068 1.00 10.00 86 ALA A N 8
ATOM 7734 C CA . ALA A 1 11 ? -3.567 -4.877 3.743 1.00 10.00 86 ALA A CA 8
ATOM 7735 C C . ALA A 1 11 ? -4.326 -3.555 3.652 1.00 10.00 86 ALA A C 8
ATOM 7736 O O . ALA A 1 11 ? -4.685 -2.925 4.646 1.00 10.00 86 ALA A O 8
ATOM 7743 N N . PHE A 1 12 ? -4.582 -3.153 2.413 1.00 10.00 87 PHE A N 8
ATOM 7744 C CA . PHE A 1 12 ? -5.083 -1.844 2.056 1.00 10.00 87 PHE A CA 8
ATOM 7745 C C . PHE A 1 12 ? -6.456 -1.634 2.679 1.00 10.00 87 PHE A C 8
ATOM 7746 O O . PHE A 1 12 ? -6.735 -0.539 3.157 1.00 10.00 87 PHE A O 8
ATOM 7763 N N . ARG A 1 13 ? -7.260 -2.702 2.747 1.00 10.00 88 ARG A N 8
ATOM 7764 C CA . ARG A 1 13 ? -8.550 -2.706 3.423 1.00 10.00 88 ARG A CA 8
ATOM 7765 C C . ARG A 1 13 ? -8.510 -2.044 4.811 1.00 10.00 88 ARG A C 8
ATOM 7766 O O . ARG A 1 13 ? -9.513 -1.477 5.238 1.00 10.00 88 ARG A O 8
ATOM 7787 N N . ALA A 1 14 ? -7.383 -2.124 5.532 1.00 10.00 89 ALA A N 8
ATOM 7788 C CA . ALA A 1 14 ? -7.259 -1.490 6.839 1.00 10.00 89 ALA A CA 8
ATOM 7789 C C . ALA A 1 14 ? -7.487 0.027 6.748 1.00 10.00 89 ALA A C 8
ATOM 7790 O O . ALA A 1 14 ? -8.370 0.563 7.412 1.00 10.00 89 ALA A O 8
ATOM 7797 N N . PHE A 1 15 ? -6.682 0.715 5.935 1.00 10.00 90 PHE A N 8
ATOM 7798 C CA . PHE A 1 15 ? -6.699 2.166 5.779 1.00 10.00 90 PHE A CA 8
ATOM 7799 C C . PHE A 1 15 ? -7.151 2.515 4.366 1.00 10.00 90 PHE A C 8
ATOM 7800 O O . PHE A 1 15 ? -6.431 3.157 3.602 1.00 10.00 90 PHE A O 8
ATOM 7817 N N . ASP A 1 16 ? -8.348 2.034 4.032 1.00 10.00 91 ASP A N 8
ATOM 7818 C CA . ASP A 1 16 ? -8.919 2.058 2.698 1.00 10.00 91 ASP A CA 8
ATOM 7819 C C . ASP A 1 16 ? -9.806 3.278 2.484 1.00 10.00 91 ASP A C 8
ATOM 7820 O O . ASP A 1 16 ? -10.116 4.023 3.414 1.00 10.00 91 ASP A O 8
ATOM 7829 N N . GLN A 1 17 ? -10.253 3.434 1.243 1.00 10.00 92 GLN A N 8
ATOM 7830 C CA . GLN A 1 17 ? -11.341 4.276 0.837 1.00 10.00 92 GLN A CA 8
ATOM 7831 C C . GLN A 1 17 ? -12.147 3.491 -0.205 1.00 10.00 92 GLN A C 8
ATOM 7832 O O . GLN A 1 17 ? -12.901 2.600 0.182 1.00 10.00 92 GLN A O 8
ATOM 7846 N N . ASP A 1 18 ? -11.989 3.811 -1.498 1.00 10.00 93 ASP A N 8
ATOM 7847 C CA . ASP A 1 18 ? -12.762 3.211 -2.588 1.00 10.00 93 ASP A CA 8
ATOM 7848 C C . ASP A 1 18 ? -12.209 3.583 -3.977 1.00 10.00 93 ASP A C 8
ATOM 7849 O O . ASP A 1 18 ? -12.957 3.797 -4.929 1.00 10.00 93 ASP A O 8
ATOM 7858 N N . GLY A 1 19 ? -10.880 3.665 -4.140 1.00 10.00 94 GLY A N 8
ATOM 7859 C CA . GLY A 1 19 ? -10.284 3.743 -5.475 1.00 10.00 94 GLY A CA 8
ATOM 7860 C C . GLY A 1 19 ? -10.226 5.175 -5.993 1.00 10.00 94 GLY A C 8
ATOM 7861 O O . GLY A 1 19 ? -9.142 5.665 -6.311 1.00 10.00 94 GLY A O 8
ATOM 7865 N N . ASP A 1 20 ? -11.376 5.855 -6.028 1.00 10.00 95 ASP A N 8
ATOM 7866 C CA . ASP A 1 20 ? -11.444 7.310 -6.131 1.00 10.00 95 ASP A CA 8
ATOM 7867 C C . ASP A 1 20 ? -10.620 7.948 -5.007 1.00 10.00 95 ASP A C 8
ATOM 7868 O O . ASP A 1 20 ? -10.061 9.030 -5.170 1.00 10.00 95 ASP A O 8
ATOM 7877 N N . GLY A 1 21 ? -10.588 7.246 -3.872 1.00 10.00 96 GLY A N 8
ATOM 7878 C CA . GLY A 1 21 ? -9.897 7.533 -2.655 1.00 10.00 96 GLY A CA 8
ATOM 7879 C C . GLY A 1 21 ? -8.389 7.630 -2.807 1.00 10.00 96 GLY A C 8
ATOM 7880 O O . GLY A 1 21 ? -7.841 8.169 -3.765 1.00 10.00 96 GLY A O 8
ATOM 7884 N N . HIS A 1 22 ? -7.716 7.082 -1.806 1.00 10.00 97 HIS A N 8
ATOM 7885 C CA . HIS A 1 22 ? -6.277 7.145 -1.646 1.00 10.00 97 HIS A CA 8
ATOM 7886 C C . HIS A 1 22 ? -5.891 6.372 -0.392 1.00 10.00 97 HIS A C 8
ATOM 7887 O O . HIS A 1 22 ? -6.638 6.385 0.583 1.00 10.00 97 HIS A O 8
ATOM 7901 N N . ILE A 1 23 ? -4.713 5.747 -0.405 1.00 10.00 98 ILE A N 8
ATOM 7902 C CA . ILE A 1 23 ? -4.031 5.388 0.834 1.00 10.00 98 ILE A CA 8
ATOM 7903 C C . ILE A 1 23 ? -3.116 6.532 1.274 1.00 10.00 98 ILE A C 8
ATOM 7904 O O . ILE A 1 23 ? -2.692 7.364 0.470 1.00 10.00 98 ILE A O 8
ATOM 7920 N N . THR A 1 24 ? -2.735 6.499 2.549 1.00 10.00 99 THR A N 8
ATOM 7921 C CA . THR A 1 24 ? -1.505 7.081 3.045 1.00 10.00 99 THR A CA 8
ATOM 7922 C C . THR A 1 24 ? -0.492 5.932 3.148 1.00 10.00 99 THR A C 8
ATOM 7923 O O . THR A 1 24 ? -0.740 4.890 3.755 1.00 10.00 99 THR A O 8
ATOM 7934 N N . VAL A 1 25 ? 0.655 6.107 2.487 1.00 10.00 100 VAL A N 8
ATOM 7935 C CA . VAL A 1 25 ? 1.753 5.152 2.441 1.00 10.00 100 VAL A CA 8
ATOM 7936 C C . VAL A 1 25 ? 2.111 4.657 3.845 1.00 10.00 100 VAL A C 8
ATOM 7937 O O . VAL A 1 25 ? 2.515 3.510 4.042 1.00 10.00 100 VAL A O 8
ATOM 7950 N N . ASP A 1 26 ? 1.978 5.535 4.838 1.00 10.00 101 ASP A N 8
ATOM 7951 C CA . ASP A 1 26 ? 2.382 5.182 6.197 1.00 10.00 101 ASP A CA 8
ATOM 7952 C C . ASP A 1 26 ? 1.420 4.160 6.817 1.00 10.00 101 ASP A C 8
ATOM 7953 O O . ASP A 1 26 ? 1.824 3.127 7.354 1.00 10.00 101 ASP A O 8
ATOM 7962 N N . GLU A 1 27 ? 0.122 4.411 6.656 1.00 10.00 102 GLU A N 8
ATOM 7963 C CA . GLU A 1 27 ? -0.939 3.460 6.956 1.00 10.00 102 GLU A CA 8
ATOM 7964 C C . GLU A 1 27 ? -0.738 2.151 6.197 1.00 10.00 102 GLU A C 8
ATOM 7965 O O . GLU A 1 27 ? -0.927 1.067 6.744 1.00 10.00 102 GLU A O 8
ATOM 7977 N N . LEU A 1 28 ? -0.332 2.235 4.934 1.00 10.00 103 LEU A N 8
ATOM 7978 C CA . LEU A 1 28 ? 0.064 1.057 4.174 1.00 10.00 103 LEU A CA 8
ATOM 7979 C C . LEU A 1 28 ? 1.115 0.248 4.961 1.00 10.00 103 LEU A C 8
ATOM 7980 O O . LEU A 1 28 ? 1.014 -0.969 5.097 1.00 10.00 103 LEU A O 8
ATOM 7996 N N . ARG A 1 29 ? 2.120 0.931 5.517 1.00 10.00 104 ARG A N 8
ATOM 7997 C CA . ARG A 1 29 ? 3.147 0.301 6.341 1.00 10.00 104 ARG A CA 8
ATOM 7998 C C . ARG A 1 29 ? 2.561 -0.301 7.622 1.00 10.00 104 ARG A C 8
ATOM 7999 O O . ARG A 1 29 ? 2.925 -1.415 7.991 1.00 10.00 104 ARG A O 8
ATOM 8020 N N . ARG A 1 30 ? 1.655 0.413 8.301 1.00 10.00 105 ARG A N 8
ATOM 8021 C CA . ARG A 1 30 ? 0.910 -0.156 9.425 1.00 10.00 105 ARG A CA 8
ATOM 8022 C C . ARG A 1 30 ? 0.252 -1.478 9.009 1.00 10.00 105 ARG A C 8
ATOM 8023 O O . ARG A 1 30 ? 0.398 -2.487 9.695 1.00 10.00 105 ARG A O 8
ATOM 8044 N N . ALA A 1 31 ? -0.489 -1.461 7.897 1.00 10.00 106 ALA A N 8
ATOM 8045 C CA . ALA A 1 31 ? -1.297 -2.581 7.428 1.00 10.00 106 ALA A CA 8
ATOM 8046 C C . ALA A 1 31 ? -0.518 -3.896 7.387 1.00 10.00 106 ALA A C 8
ATOM 8047 O O . ALA A 1 31 ? -1.043 -4.942 7.764 1.00 10.00 106 ALA A O 8
ATOM 8054 N N . MET A 1 32 ? 0.744 -3.843 6.953 1.00 10.00 107 MET A N 8
ATOM 8055 C CA . MET A 1 32 ? 1.634 -4.998 6.901 1.00 10.00 107 MET A CA 8
ATOM 8056 C C . MET A 1 32 ? 1.701 -5.771 8.231 1.00 10.00 107 MET A C 8
ATOM 8057 O O . MET A 1 32 ? 1.899 -6.990 8.241 1.00 10.00 107 MET A O 8
ATOM 8071 N N . ALA A 1 33 ? 1.511 -5.086 9.362 1.00 10.00 108 ALA A N 8
ATOM 8072 C CA . ALA A 1 33 ? 1.425 -5.737 10.663 1.00 10.00 108 ALA A CA 8
ATOM 8073 C C . ALA A 1 33 ? 0.302 -6.773 10.704 1.00 10.00 108 ALA A C 8
ATOM 8074 O O . ALA A 1 33 ? 0.462 -7.833 11.303 1.00 10.00 108 ALA A O 8
ATOM 8081 N N . GLY A 1 34 ? -0.824 -6.482 10.047 1.00 10.00 109 GLY A N 8
ATOM 8082 C CA . GLY A 1 34 ? -1.928 -7.417 9.920 1.00 10.00 109 GLY A CA 8
ATOM 8083 C C . GLY A 1 34 ? -1.530 -8.642 9.096 1.00 10.00 109 GLY A C 8
ATOM 8084 O O . GLY A 1 34 ? -2.047 -9.731 9.327 1.00 10.00 109 GLY A O 8
ATOM 8088 N N . LEU A 1 35 ? -0.625 -8.467 8.126 1.00 10.00 110 LEU A N 8
ATOM 8089 C CA . LEU A 1 35 ? -0.196 -9.544 7.248 1.00 10.00 110 LEU A CA 8
ATOM 8090 C C . LEU A 1 35 ? 0.754 -10.497 7.960 1.00 10.00 110 LEU A C 8
ATOM 8091 O O . LEU A 1 35 ? 0.571 -11.710 7.895 1.00 10.00 110 LEU A O 8
ATOM 8107 N N . GLY A 1 36 ? 1.786 -9.954 8.610 1.00 10.00 111 GLY A N 8
ATOM 8108 C CA . GLY A 1 36 ? 2.780 -10.762 9.293 1.00 10.00 111 GLY A CA 8
ATOM 8109 C C . GLY A 1 36 ? 4.208 -10.278 9.072 1.00 10.00 111 GLY A C 8
ATOM 8110 O O . GLY A 1 36 ? 5.126 -10.811 9.691 1.00 10.00 111 GLY A O 8
ATOM 8114 N N . GLN A 1 37 ? 4.411 -9.259 8.230 1.00 10.00 112 GLN A N 8
ATOM 8115 C CA . GLN A 1 37 ? 5.698 -8.593 8.089 1.00 10.00 112 GLN A CA 8
ATOM 8116 C C . GLN A 1 37 ? 5.587 -7.206 8.731 1.00 10.00 112 GLN A C 8
ATOM 8117 O O . GLN A 1 37 ? 5.518 -6.218 8.009 1.00 10.00 112 GLN A O 8
ATOM 8131 N N . PRO A 1 38 ? 5.512 -7.077 10.064 1.00 10.00 113 PRO A N 8
ATOM 8132 C CA . PRO A 1 38 ? 5.228 -5.792 10.673 1.00 10.00 113 PRO A CA 8
ATOM 8133 C C . PRO A 1 38 ? 6.373 -4.809 10.409 1.00 10.00 113 PRO A C 8
ATOM 8134 O O . PRO A 1 38 ? 7.514 -5.088 10.767 1.00 10.00 113 PRO A O 8
ATOM 8145 N N . LEU A 1 39 ? 6.065 -3.665 9.788 1.00 10.00 114 LEU A N 8
ATOM 8146 C CA . LEU A 1 39 ? 7.027 -2.608 9.476 1.00 10.00 114 LEU A CA 8
ATOM 8147 C C . LEU A 1 39 ? 8.145 -3.171 8.581 1.00 10.00 114 LEU A C 8
ATOM 8148 O O . LEU A 1 39 ? 9.322 -3.135 8.945 1.00 10.00 114 LEU A O 8
ATOM 8164 N N . PRO A 1 40 ? 7.809 -3.681 7.386 1.00 10.00 115 PRO A N 8
ATOM 8165 C CA . PRO A 1 40 ? 8.766 -4.367 6.545 1.00 10.00 115 PRO A CA 8
ATOM 8166 C C . PRO A 1 40 ? 9.514 -3.326 5.735 1.00 10.00 115 PRO A C 8
ATOM 8167 O O . PRO A 1 40 ? 9.219 -3.122 4.559 1.00 10.00 115 PRO A O 8
ATOM 8178 N N . GLN A 1 41 ? 10.447 -2.638 6.394 1.00 10.00 116 GLN A N 8
ATOM 8179 C CA . GLN A 1 41 ? 11.038 -1.425 5.857 1.00 10.00 116 GLN A CA 8
ATOM 8180 C C . GLN A 1 41 ? 11.457 -1.555 4.392 1.00 10.00 116 GLN A C 8
ATOM 8181 O O . GLN A 1 41 ? 11.165 -0.638 3.642 1.00 10.00 116 GLN A O 8
ATOM 8195 N N . GLU A 1 42 ? 12.064 -2.666 3.964 1.00 10.00 117 GLU A N 8
ATOM 8196 C CA . GLU A 1 42 ? 12.485 -2.830 2.569 1.00 10.00 117 GLU A CA 8
ATOM 8197 C C . GLU A 1 42 ? 11.308 -2.981 1.633 1.00 10.00 117 GLU A C 8
ATOM 8198 O O . GLU A 1 42 ? 11.314 -2.442 0.529 1.00 10.00 117 GLU A O 8
ATOM 8210 N N . GLU A 1 43 ? 10.308 -3.741 2.062 1.00 10.00 118 GLU A N 8
ATOM 8211 C CA . GLU A 1 43 ? 9.173 -4.028 1.218 1.00 10.00 118 GLU A CA 8
ATOM 8212 C C . GLU A 1 43 ? 8.437 -2.709 1.037 1.00 10.00 118 GLU A C 8
ATOM 8213 O O . GLU A 1 43 ? 8.237 -2.231 -0.077 1.00 10.00 118 GLU A O 8
ATOM 8225 N N . LEU A 1 44 ? 8.143 -2.044 2.154 1.00 10.00 119 LEU A N 8
ATOM 8226 C CA . LEU A 1 44 ? 7.492 -0.756 2.078 1.00 10.00 119 LEU A CA 8
ATOM 8227 C C . LEU A 1 44 ? 8.381 0.318 1.448 1.00 10.00 119 LEU A C 8
ATOM 8228 O O . LEU A 1 44 ? 7.830 1.190 0.805 1.00 10.00 119 LEU A O 8
ATOM 8244 N N . ASP A 1 45 ? 9.712 0.296 1.582 1.00 10.00 120 ASP A N 8
ATOM 8245 C CA . ASP A 1 45 ? 10.614 1.214 0.874 1.00 10.00 120 ASP A CA 8
ATOM 8246 C C . ASP A 1 45 ? 10.461 1.017 -0.632 1.00 10.00 120 ASP A C 8
ATOM 8247 O O . ASP A 1 45 ? 10.279 1.965 -1.399 1.00 10.00 120 ASP A O 8
ATOM 8256 N N . ALA A 1 46 ? 10.550 -0.240 -1.058 1.00 10.00 121 ALA A N 8
ATOM 8257 C CA . ALA A 1 46 ? 10.398 -0.629 -2.443 1.00 10.00 121 ALA A CA 8
ATOM 8258 C C . ALA A 1 46 ? 9.056 -0.109 -2.974 1.00 10.00 121 ALA A C 8
ATOM 8259 O O . ALA A 1 46 ? 9.007 0.614 -3.971 1.00 10.00 121 ALA A O 8
ATOM 8266 N N . MET A 1 47 ? 7.967 -0.409 -2.260 1.00 10.00 122 MET A N 8
ATOM 8267 C CA . MET A 1 47 ? 6.649 0.081 -2.585 1.00 10.00 122 MET A CA 8
ATOM 8268 C C . MET A 1 47 ? 6.570 1.610 -2.498 1.00 10.00 122 MET A C 8
ATOM 8269 O O . MET A 1 47 ? 5.934 2.212 -3.350 1.00 10.00 122 MET A O 8
ATOM 8283 N N . ILE A 1 48 ? 7.206 2.242 -1.507 1.00 10.00 123 ILE A N 8
ATOM 8284 C CA . ILE A 1 48 ? 7.261 3.692 -1.303 1.00 10.00 123 ILE A CA 8
ATOM 8285 C C . ILE A 1 48 ? 7.753 4.318 -2.603 1.00 10.00 123 ILE A C 8
ATOM 8286 O O . ILE A 1 48 ? 7.130 5.234 -3.132 1.00 10.00 123 ILE A O 8
ATOM 8302 N N . ARG A 1 49 ? 8.879 3.805 -3.106 1.00 10.00 124 ARG A N 8
ATOM 8303 C CA . ARG A 1 49 ? 9.517 4.311 -4.310 1.00 10.00 124 ARG A CA 8
ATOM 8304 C C . ARG A 1 49 ? 8.538 4.287 -5.486 1.00 10.00 124 ARG A C 8
ATOM 8305 O O . ARG A 1 49 ? 8.432 5.258 -6.229 1.00 10.00 124 ARG A O 8
ATOM 8326 N N . GLU A 1 50 ? 7.842 3.160 -5.649 1.00 10.00 125 GLU A N 8
ATOM 8327 C CA . GLU A 1 50 ? 6.863 2.971 -6.711 1.00 10.00 125 GLU A CA 8
ATOM 8328 C C . GLU A 1 50 ? 5.641 3.876 -6.478 1.00 10.00 125 GLU A C 8
ATOM 8329 O O . GLU A 1 50 ? 5.056 4.424 -7.412 1.00 10.00 125 GLU A O 8
ATOM 8341 N N . ALA A 1 51 ? 5.236 4.023 -5.213 1.00 10.00 126 ALA A N 8
ATOM 8342 C CA . ALA A 1 51 ? 3.984 4.615 -4.769 1.00 10.00 126 ALA A CA 8
ATOM 8343 C C . ALA A 1 51 ? 4.001 6.146 -4.812 1.00 10.00 126 ALA A C 8
ATOM 8344 O O . ALA A 1 51 ? 3.513 6.791 -3.881 1.00 10.00 126 ALA A O 8
ATOM 8351 N N . ASP A 1 52 ? 4.496 6.730 -5.904 1.00 10.00 127 ASP A N 8
ATOM 8352 C CA . ASP A 1 52 ? 4.413 8.162 -6.140 1.00 10.00 127 ASP A CA 8
ATOM 8353 C C . ASP A 1 52 ? 3.478 8.409 -7.318 1.00 10.00 127 ASP A C 8
ATOM 8354 O O . ASP A 1 52 ? 3.912 8.694 -8.432 1.00 10.00 127 ASP A O 8
ATOM 8363 N N . VAL A 1 53 ? 2.178 8.232 -7.078 1.00 10.00 128 VAL A N 8
ATOM 8364 C CA . VAL A 1 53 ? 1.166 8.427 -8.110 1.00 10.00 128 VAL A CA 8
ATOM 8365 C C . VAL A 1 53 ? 0.922 9.924 -8.294 1.00 10.00 128 VAL A C 8
ATOM 8366 O O . VAL A 1 53 ? 0.825 10.386 -9.429 1.00 10.00 128 VAL A O 8
ATOM 8379 N N . ASP A 1 54 ? 0.830 10.672 -7.187 1.00 10.00 129 ASP A N 8
ATOM 8380 C CA . ASP A 1 54 ? 0.705 12.124 -7.246 1.00 10.00 129 ASP A CA 8
ATOM 8381 C C . ASP A 1 54 ? 2.063 12.742 -7.610 1.00 10.00 129 ASP A C 8
ATOM 8382 O O . ASP A 1 54 ? 2.341 12.960 -8.786 1.00 10.00 129 ASP A O 8
ATOM 8391 N N . GLN A 1 55 ? 2.873 13.071 -6.594 1.00 10.00 130 GLN A N 8
ATOM 8392 C CA . GLN A 1 55 ? 4.162 13.760 -6.699 1.00 10.00 130 GLN A CA 8
ATOM 8393 C C . GLN A 1 55 ? 4.754 13.996 -5.298 1.00 10.00 130 GLN A C 8
ATOM 8394 O O . GLN A 1 55 ? 5.253 15.082 -5.013 1.00 10.00 130 GLN A O 8
ATOM 8408 N N . ASP A 1 56 ? 4.669 12.996 -4.418 1.00 10.00 131 ASP A N 8
ATOM 8409 C CA . ASP A 1 56 ? 5.065 13.073 -3.014 1.00 10.00 131 ASP A CA 8
ATOM 8410 C C . ASP A 1 56 ? 5.221 11.658 -2.458 1.00 10.00 131 ASP A C 8
ATOM 8411 O O . ASP A 1 56 ? 6.323 11.176 -2.207 1.00 10.00 131 ASP A O 8
ATOM 8420 N N . GLY A 1 57 ? 4.077 11.018 -2.219 1.00 10.00 132 GLY A N 8
ATOM 8421 C CA . GLY A 1 57 ? 3.953 9.736 -1.543 1.00 10.00 132 GLY A CA 8
ATOM 8422 C C . GLY A 1 57 ? 2.473 9.497 -1.268 1.00 10.00 132 GLY A C 8
ATOM 8423 O O . GLY A 1 57 ? 2.057 9.258 -0.135 1.00 10.00 132 GLY A O 8
ATOM 8427 N N . ARG A 1 58 ? 1.680 9.633 -2.329 1.00 10.00 133 ARG A N 8
ATOM 8428 C CA . ARG A 1 58 ? 0.233 9.553 -2.335 1.00 10.00 133 ARG A CA 8
ATOM 8429 C C . ARG A 1 58 ? -0.113 8.600 -3.476 1.00 10.00 133 ARG A C 8
ATOM 8430 O O . ARG A 1 58 ? 0.421 8.738 -4.581 1.00 10.00 133 ARG A O 8
ATOM 8451 N N . VAL A 1 59 ? -0.907 7.575 -3.147 1.00 10.00 134 VAL A N 8
ATOM 8452 C CA . VAL A 1 59 ? -1.178 6.413 -3.973 1.00 10.00 134 VAL A CA 8
ATOM 8453 C C . VAL A 1 59 ? -2.684 6.127 -4.004 1.00 10.00 134 VAL A C 8
ATOM 8454 O O . VAL A 1 59 ? -3.308 5.943 -2.955 1.00 10.00 134 VAL A O 8
ATOM 8467 N N . ASN A 1 60 ? -3.263 6.056 -5.209 1.00 10.00 135 ASN A N 8
ATOM 8468 C CA . ASN A 1 60 ? -4.606 5.546 -5.418 1.00 10.00 135 ASN A CA 8
ATOM 8469 C C . ASN A 1 60 ? -4.609 4.075 -5.015 1.00 10.00 135 ASN A C 8
ATOM 8470 O O . ASN A 1 60 ? -3.929 3.266 -5.646 1.00 10.00 135 ASN A O 8
ATOM 8481 N N . TYR A 1 61 ? -5.369 3.748 -3.970 1.00 10.00 136 TYR A N 8
ATOM 8482 C CA . TYR A 1 61 ? -5.473 2.421 -3.377 1.00 10.00 136 TYR A CA 8
ATOM 8483 C C . TYR A 1 61 ? -5.502 1.301 -4.431 1.00 10.00 136 TYR A C 8
ATOM 8484 O O . TYR A 1 61 ? -4.600 0.465 -4.473 1.00 10.00 136 TYR A O 8
ATOM 8502 N N . GLU A 1 62 ? -6.533 1.274 -5.278 1.00 10.00 137 GLU A N 8
ATOM 8503 C CA . GLU A 1 62 ? -6.776 0.121 -6.135 1.00 10.00 137 GLU A CA 8
ATOM 8504 C C . GLU A 1 62 ? -5.872 0.136 -7.372 1.00 10.00 137 GLU A C 8
ATOM 8505 O O . GLU A 1 62 ? -5.379 -0.911 -7.784 1.00 10.00 137 GLU A O 8
ATOM 8517 N N . GLU A 1 63 ? -5.590 1.316 -7.941 1.00 10.00 138 GLU A N 8
ATOM 8518 C CA . GLU A 1 63 ? -4.601 1.429 -9.014 1.00 10.00 138 GLU A CA 8
ATOM 8519 C C . GLU A 1 63 ? -3.263 0.867 -8.518 1.00 10.00 138 GLU A C 8
ATOM 8520 O O . GLU A 1 63 ? -2.633 0.055 -9.189 1.00 10.00 138 GLU A O 8
ATOM 8532 N N . PHE A 1 64 ? -2.852 1.232 -7.300 1.00 10.00 139 PHE A N 8
ATOM 8533 C CA . PHE A 1 64 ? -1.617 0.720 -6.727 1.00 10.00 139 PHE A CA 8
ATOM 8534 C C . PHE A 1 64 ? -1.536 -0.802 -6.745 1.00 10.00 139 PHE A C 8
ATOM 8535 O O . PHE A 1 64 ? -0.479 -1.354 -7.032 1.00 10.00 139 PHE A O 8
ATOM 8552 N N . ALA A 1 65 ? -2.630 -1.493 -6.435 1.00 10.00 140 ALA A N 8
ATOM 8553 C CA . ALA A 1 65 ? -2.661 -2.951 -6.484 1.00 10.00 140 ALA A CA 8
ATOM 8554 C C . ALA A 1 65 ? -2.107 -3.483 -7.820 1.00 10.00 140 ALA A C 8
ATOM 8555 O O . ALA A 1 65 ? -1.469 -4.533 -7.871 1.00 10.00 140 ALA A O 8
ATOM 8562 N N . ARG A 1 66 ? -2.317 -2.727 -8.902 1.00 10.00 141 ARG A N 8
ATOM 8563 C CA . ARG A 1 66 ? -1.733 -2.989 -10.206 1.00 10.00 141 ARG A CA 8
ATOM 8564 C C . ARG A 1 66 ? -0.210 -2.832 -10.156 1.00 10.00 141 ARG A C 8
ATOM 8565 O O . ARG A 1 66 ? 0.513 -3.686 -10.650 1.00 10.00 141 ARG A O 8
ATOM 8586 N N . MET A 1 67 ? 0.285 -1.733 -9.578 1.00 10.00 142 MET A N 8
ATOM 8587 C CA . MET A 1 67 ? 1.716 -1.462 -9.485 1.00 10.00 142 MET A CA 8
ATOM 8588 C C . MET A 1 67 ? 2.426 -2.425 -8.532 1.00 10.00 142 MET A C 8
ATOM 8589 O O . MET A 1 67 ? 3.606 -2.695 -8.728 1.00 10.00 142 MET A O 8
ATOM 8603 N N . LEU A 1 68 ? 1.745 -2.947 -7.502 1.00 10.00 143 LEU A N 8
ATOM 8604 C CA . LEU A 1 68 ? 2.248 -4.071 -6.744 1.00 10.00 143 LEU A CA 8
ATOM 8605 C C . LEU A 1 68 ? 2.662 -5.135 -7.774 1.00 10.00 143 LEU A C 8
ATOM 8606 O O . LEU A 1 68 ? 3.837 -5.484 -7.887 1.00 10.00 143 LEU A O 8
ATOM 8622 N N . ALA A 1 69 ? 1.703 -5.633 -8.561 1.00 10.00 144 ALA A N 8
ATOM 8623 C CA . ALA A 1 69 ? 2.022 -6.586 -9.616 1.00 10.00 144 ALA A CA 8
ATOM 8624 C C . ALA A 1 69 ? 2.449 -5.876 -10.892 1.00 10.00 144 ALA A C 8
ATOM 8625 O O . ALA A 1 69 ? 1.790 -5.931 -11.930 1.00 10.00 144 ALA A O 8
ATOM 8632 N N . GLN A 1 70 ? 3.614 -5.261 -10.784 1.00 10.00 145 GLN A N 8
ATOM 8633 C CA . GLN A 1 70 ? 4.304 -4.547 -11.854 1.00 10.00 145 GLN A CA 8
ATOM 8634 C C . GLN A 1 70 ? 4.858 -5.537 -12.905 1.00 10.00 145 GLN A C 8
ATOM 8635 O O . GLN A 1 70 ? 6.052 -5.508 -13.201 1.00 10.00 145 GLN A O 8
ATOM 8649 N N . GLU A 1 71 ? 4.014 -6.425 -13.439 1.00 10.00 146 GLU A N 8
ATOM 8650 C CA . GLU A 1 71 ? 4.356 -7.378 -14.488 1.00 10.00 146 GLU A CA 8
ATOM 8651 C C . GLU A 1 71 ? 3.951 -6.779 -15.840 1.00 10.00 146 GLU A C 8
ATOM 8652 O O . GLU A 1 71 ? 4.656 -7.065 -16.832 1.00 10.00 146 GLU A O 8
ATOM 8665 N N . ALA A 1 1 ? -5.167 -20.138 -4.011 1.00 10.00 76 ALA A N 9
ATOM 8666 C CA . ALA A 1 1 ? -5.149 -18.713 -3.643 1.00 10.00 76 ALA A CA 9
ATOM 8667 C C . ALA A 1 1 ? -3.723 -18.215 -3.840 1.00 10.00 76 ALA A C 9
ATOM 8668 O O . ALA A 1 1 ? -2.823 -19.052 -3.908 1.00 10.00 76 ALA A O 9
ATOM 8677 N N . ARG A 1 2 ? -3.521 -16.906 -3.927 1.00 10.00 77 ARG A N 9
ATOM 8678 C CA . ARG A 1 2 ? -2.227 -16.265 -3.776 1.00 10.00 77 ARG A CA 9
ATOM 8679 C C . ARG A 1 2 ? -2.251 -15.477 -2.484 1.00 10.00 77 ARG A C 9
ATOM 8680 O O . ARG A 1 2 ? -3.293 -15.201 -1.901 1.00 10.00 77 ARG A O 9
ATOM 8701 N N . ALA A 1 3 ? -1.047 -15.106 -2.078 1.00 10.00 78 ALA A N 9
ATOM 8702 C CA . ALA A 1 3 ? -0.831 -13.872 -1.375 1.00 10.00 78 ALA A CA 9
ATOM 8703 C C . ALA A 1 3 ? -0.944 -12.797 -2.448 1.00 10.00 78 ALA A C 9
ATOM 8704 O O . ALA A 1 3 ? -2.047 -12.527 -2.913 1.00 10.00 78 ALA A O 9
ATOM 8711 N N . GLY A 1 4 ? 0.193 -12.254 -2.902 1.00 10.00 79 GLY A N 9
ATOM 8712 C CA . GLY A 1 4 ? 0.286 -11.249 -3.938 1.00 10.00 79 GLY A CA 9
ATOM 8713 C C . GLY A 1 4 ? -0.883 -10.286 -3.832 1.00 10.00 79 GLY A C 9
ATOM 8714 O O . GLY A 1 4 ? -1.038 -9.580 -2.841 1.00 10.00 79 GLY A O 9
ATOM 8718 N N . LEU A 1 5 ? -1.760 -10.304 -4.826 1.00 10.00 80 LEU A N 9
ATOM 8719 C CA . LEU A 1 5 ? -2.833 -9.359 -4.878 1.00 10.00 80 LEU A CA 9
ATOM 8720 C C . LEU A 1 5 ? -3.817 -9.519 -3.726 1.00 10.00 80 LEU A C 9
ATOM 8721 O O . LEU A 1 5 ? -4.331 -8.518 -3.256 1.00 10.00 80 LEU A O 9
ATOM 8737 N N . GLU A 1 6 ? -4.074 -10.728 -3.233 1.00 10.00 81 GLU A N 9
ATOM 8738 C CA . GLU A 1 6 ? -4.999 -10.908 -2.123 1.00 10.00 81 GLU A CA 9
ATOM 8739 C C . GLU A 1 6 ? -4.392 -10.262 -0.873 1.00 10.00 81 GLU A C 9
ATOM 8740 O O . GLU A 1 6 ? -5.023 -9.422 -0.228 1.00 10.00 81 GLU A O 9
ATOM 8752 N N . ASP A 1 7 ? -3.138 -10.618 -0.577 1.00 10.00 82 ASP A N 9
ATOM 8753 C CA . ASP A 1 7 ? -2.383 -10.070 0.550 1.00 10.00 82 ASP A CA 9
ATOM 8754 C C . ASP A 1 7 ? -2.408 -8.550 0.476 1.00 10.00 82 ASP A C 9
ATOM 8755 O O . ASP A 1 7 ? -2.858 -7.847 1.379 1.00 10.00 82 ASP A O 9
ATOM 8764 N N . LEU A 1 8 ? -1.911 -8.038 -0.641 1.00 10.00 83 LEU A N 9
ATOM 8765 C CA . LEU A 1 8 ? -1.707 -6.620 -0.815 1.00 10.00 83 LEU A CA 9
ATOM 8766 C C . LEU A 1 8 ? -3.046 -5.871 -0.870 1.00 10.00 83 LEU A C 9
ATOM 8767 O O . LEU A 1 8 ? -3.177 -4.802 -0.283 1.00 10.00 83 LEU A O 9
ATOM 8783 N N . GLN A 1 9 ? -4.077 -6.432 -1.505 1.00 10.00 84 GLN A N 9
ATOM 8784 C CA . GLN A 1 9 ? -5.412 -5.847 -1.461 1.00 10.00 84 GLN A CA 9
ATOM 8785 C C . GLN A 1 9 ? -5.910 -5.775 -0.022 1.00 10.00 84 GLN A C 9
ATOM 8786 O O . GLN A 1 9 ? -6.481 -4.758 0.353 1.00 10.00 84 GLN A O 9
ATOM 8800 N N . VAL A 1 10 ? -5.698 -6.801 0.807 1.00 10.00 85 VAL A N 9
ATOM 8801 C CA . VAL A 1 10 ? -6.051 -6.735 2.202 1.00 10.00 85 VAL A CA 9
ATOM 8802 C C . VAL A 1 10 ? -5.225 -5.637 2.894 1.00 10.00 85 VAL A C 9
ATOM 8803 O O . VAL A 1 10 ? -5.772 -4.878 3.696 1.00 10.00 85 VAL A O 9
ATOM 8816 N N . ALA A 1 11 ? -3.931 -5.518 2.561 1.00 10.00 86 ALA A N 9
ATOM 8817 C CA . ALA A 1 11 ? -3.082 -4.435 3.051 1.00 10.00 86 ALA A CA 9
ATOM 8818 C C . ALA A 1 11 ? -3.768 -3.086 2.811 1.00 10.00 86 ALA A C 9
ATOM 8819 O O . ALA A 1 11 ? -3.973 -2.297 3.731 1.00 10.00 86 ALA A O 9
ATOM 8826 N N . PHE A 1 12 ? -4.165 -2.843 1.564 1.00 10.00 87 PHE A N 9
ATOM 8827 C CA . PHE A 1 12 ? -4.946 -1.676 1.189 1.00 10.00 87 PHE A CA 9
ATOM 8828 C C . PHE A 1 12 ? -6.210 -1.550 2.044 1.00 10.00 87 PHE A C 9
ATOM 8829 O O . PHE A 1 12 ? -6.398 -0.550 2.740 1.00 10.00 87 PHE A O 9
ATOM 8846 N N . ARG A 1 13 ? -7.051 -2.582 2.006 1.00 10.00 88 ARG A N 9
ATOM 8847 C CA . ARG A 1 13 ? -8.386 -2.647 2.590 1.00 10.00 88 ARG A CA 9
ATOM 8848 C C . ARG A 1 13 ? -8.444 -2.109 4.026 1.00 10.00 88 ARG A C 9
ATOM 8849 O O . ARG A 1 13 ? -9.457 -1.538 4.420 1.00 10.00 88 ARG A O 9
ATOM 8870 N N . ALA A 1 14 ? -7.384 -2.289 4.820 1.00 10.00 89 ALA A N 9
ATOM 8871 C CA . ALA A 1 14 ? -7.317 -1.745 6.174 1.00 10.00 89 ALA A CA 9
ATOM 8872 C C . ALA A 1 14 ? -7.586 -0.230 6.211 1.00 10.00 89 ALA A C 9
ATOM 8873 O O . ALA A 1 14 ? -8.473 0.220 6.934 1.00 10.00 89 ALA A O 9
ATOM 8880 N N . PHE A 1 15 ? -6.809 0.553 5.457 1.00 10.00 90 PHE A N 9
ATOM 8881 C CA . PHE A 1 15 ? -6.895 2.014 5.418 1.00 10.00 90 PHE A CA 9
ATOM 8882 C C . PHE A 1 15 ? -7.695 2.521 4.217 1.00 10.00 90 PHE A C 9
ATOM 8883 O O . PHE A 1 15 ? -7.900 3.730 4.092 1.00 10.00 90 PHE A O 9
ATOM 8900 N N . ASP A 1 16 ? -8.141 1.621 3.334 1.00 10.00 91 ASP A N 9
ATOM 8901 C CA . ASP A 1 16 ? -8.991 1.961 2.198 1.00 10.00 91 ASP A CA 9
ATOM 8902 C C . ASP A 1 16 ? -10.357 2.478 2.644 1.00 10.00 91 ASP A C 9
ATOM 8903 O O . ASP A 1 16 ? -10.775 2.272 3.784 1.00 10.00 91 ASP A O 9
ATOM 8912 N N . GLN A 1 17 ? -11.051 3.122 1.710 1.00 10.00 92 GLN A N 9
ATOM 8913 C CA . GLN A 1 17 ? -12.489 3.276 1.725 1.00 10.00 92 GLN A CA 9
ATOM 8914 C C . GLN A 1 17 ? -12.979 2.278 0.670 1.00 10.00 92 GLN A C 9
ATOM 8915 O O . GLN A 1 17 ? -13.281 1.141 1.036 1.00 10.00 92 GLN A O 9
ATOM 8929 N N . ASP A 1 18 ? -12.940 2.629 -0.621 1.00 10.00 93 ASP A N 9
ATOM 8930 C CA . ASP A 1 18 ? -12.981 1.655 -1.705 1.00 10.00 93 ASP A CA 9
ATOM 8931 C C . ASP A 1 18 ? -12.287 2.242 -2.943 1.00 10.00 93 ASP A C 9
ATOM 8932 O O . ASP A 1 18 ? -12.949 2.587 -3.921 1.00 10.00 93 ASP A O 9
ATOM 8941 N N . GLY A 1 19 ? -10.959 2.441 -2.917 1.00 10.00 94 GLY A N 9
ATOM 8942 C CA . GLY A 1 19 ? -10.250 3.003 -4.066 1.00 10.00 94 GLY A CA 9
ATOM 8943 C C . GLY A 1 19 ? -10.344 4.530 -4.133 1.00 10.00 94 GLY A C 9
ATOM 8944 O O . GLY A 1 19 ? -9.380 5.192 -4.523 1.00 10.00 94 GLY A O 9
ATOM 8948 N N . ASP A 1 20 ? -11.487 5.100 -3.751 1.00 10.00 95 ASP A N 9
ATOM 8949 C CA . ASP A 1 20 ? -11.826 6.518 -3.748 1.00 10.00 95 ASP A CA 9
ATOM 8950 C C . ASP A 1 20 ? -11.080 7.280 -2.645 1.00 10.00 95 ASP A C 9
ATOM 8951 O O . ASP A 1 20 ? -11.667 8.065 -1.901 1.00 10.00 95 ASP A O 9
ATOM 8960 N N . GLY A 1 21 ? -9.763 7.104 -2.554 1.00 10.00 96 GLY A N 9
ATOM 8961 C CA . GLY A 1 21 ? -8.948 7.723 -1.548 1.00 10.00 96 GLY A CA 9
ATOM 8962 C C . GLY A 1 21 ? -7.498 7.508 -1.941 1.00 10.00 96 GLY A C 9
ATOM 8963 O O . GLY A 1 21 ? -7.133 6.491 -2.529 1.00 10.00 96 GLY A O 9
ATOM 8967 N N . HIS A 1 22 ? -6.671 8.491 -1.617 1.00 10.00 97 HIS A N 9
ATOM 8968 C CA . HIS A 1 22 ? -5.232 8.333 -1.634 1.00 10.00 97 HIS A CA 9
ATOM 8969 C C . HIS A 1 22 ? -4.816 7.496 -0.432 1.00 10.00 97 HIS A C 9
ATOM 8970 O O . HIS A 1 22 ? -5.211 7.802 0.693 1.00 10.00 97 HIS A O 9
ATOM 8984 N N . ILE A 1 23 ? -3.970 6.489 -0.653 1.00 10.00 98 ILE A N 9
ATOM 8985 C CA . ILE A 1 23 ? -3.296 5.845 0.448 1.00 10.00 98 ILE A CA 9
ATOM 8986 C C . ILE A 1 23 ? -2.377 6.824 1.169 1.00 10.00 98 ILE A C 9
ATOM 8987 O O . ILE A 1 23 ? -2.124 7.975 0.785 1.00 10.00 98 ILE A O 9
ATOM 9003 N N . THR A 1 24 ? -1.902 6.274 2.268 1.00 10.00 99 THR A N 9
ATOM 9004 C CA . THR A 1 24 ? -1.055 6.798 3.282 1.00 10.00 99 THR A CA 9
ATOM 9005 C C . THR A 1 24 ? -0.055 5.662 3.474 1.00 10.00 99 THR A C 9
ATOM 9006 O O . THR A 1 24 ? -0.367 4.592 3.992 1.00 10.00 99 THR A O 9
ATOM 9017 N N . VAL A 1 25 ? 1.136 5.869 2.903 1.00 10.00 100 VAL A N 9
ATOM 9018 C CA . VAL A 1 25 ? 2.211 4.891 2.835 1.00 10.00 100 VAL A CA 9
ATOM 9019 C C . VAL A 1 25 ? 2.511 4.267 4.204 1.00 10.00 100 VAL A C 9
ATOM 9020 O O . VAL A 1 25 ? 2.963 3.126 4.295 1.00 10.00 100 VAL A O 9
ATOM 9033 N N . ASP A 1 26 ? 2.305 5.037 5.274 1.00 10.00 101 ASP A N 9
ATOM 9034 C CA . ASP A 1 26 ? 2.511 4.529 6.624 1.00 10.00 101 ASP A CA 9
ATOM 9035 C C . ASP A 1 26 ? 1.426 3.558 7.066 1.00 10.00 101 ASP A C 9
ATOM 9036 O O . ASP A 1 26 ? 1.724 2.445 7.492 1.00 10.00 101 ASP A O 9
ATOM 9045 N N . GLU A 1 27 ? 0.169 3.953 6.904 1.00 10.00 102 GLU A N 9
ATOM 9046 C CA . GLU A 1 27 ? -1.011 3.113 7.022 1.00 10.00 102 GLU A CA 9
ATOM 9047 C C . GLU A 1 27 ? -0.798 1.801 6.261 1.00 10.00 102 GLU A C 9
ATOM 9048 O O . GLU A 1 27 ? -1.019 0.719 6.798 1.00 10.00 102 GLU A O 9
ATOM 9060 N N . LEU A 1 28 ? -0.288 1.887 5.034 1.00 10.00 103 LEU A N 9
ATOM 9061 C CA . LEU A 1 28 ? 0.166 0.728 4.270 1.00 10.00 103 LEU A CA 9
ATOM 9062 C C . LEU A 1 28 ? 1.039 -0.211 5.128 1.00 10.00 103 LEU A C 9
ATOM 9063 O O . LEU A 1 28 ? 0.784 -1.410 5.234 1.00 10.00 103 LEU A O 9
ATOM 9079 N N . ARG A 1 29 ? 2.077 0.351 5.751 1.00 10.00 104 ARG A N 9
ATOM 9080 C CA . ARG A 1 29 ? 3.028 -0.357 6.602 1.00 10.00 104 ARG A CA 9
ATOM 9081 C C . ARG A 1 29 ? 2.317 -0.957 7.822 1.00 10.00 104 ARG A C 9
ATOM 9082 O O . ARG A 1 29 ? 2.516 -2.125 8.151 1.00 10.00 104 ARG A O 9
ATOM 9103 N N . ARG A 1 30 ? 1.465 -0.164 8.482 1.00 10.00 105 ARG A N 9
ATOM 9104 C CA . ARG A 1 30 ? 0.591 -0.639 9.549 1.00 10.00 105 ARG A CA 9
ATOM 9105 C C . ARG A 1 30 ? -0.196 -1.870 9.078 1.00 10.00 105 ARG A C 9
ATOM 9106 O O . ARG A 1 30 ? -0.273 -2.867 9.791 1.00 10.00 105 ARG A O 9
ATOM 9127 N N . ALA A 1 31 ? -0.805 -1.810 7.892 1.00 10.00 106 ALA A N 9
ATOM 9128 C CA . ALA A 1 31 ? -1.696 -2.857 7.420 1.00 10.00 106 ALA A CA 9
ATOM 9129 C C . ALA A 1 31 ? -0.986 -4.206 7.382 1.00 10.00 106 ALA A C 9
ATOM 9130 O O . ALA A 1 31 ? -1.518 -5.222 7.830 1.00 10.00 106 ALA A O 9
ATOM 9137 N N . MET A 1 32 ? 0.246 -4.197 6.874 1.00 10.00 107 MET A N 9
ATOM 9138 C CA . MET A 1 32 ? 1.094 -5.376 6.861 1.00 10.00 107 MET A CA 9
ATOM 9139 C C . MET A 1 32 ? 1.285 -5.974 8.266 1.00 10.00 107 MET A C 9
ATOM 9140 O O . MET A 1 32 ? 1.358 -7.194 8.422 1.00 10.00 107 MET A O 9
ATOM 9154 N N . ALA A 1 33 ? 1.302 -5.139 9.311 1.00 10.00 108 ALA A N 9
ATOM 9155 C CA . ALA A 1 33 ? 1.303 -5.632 10.683 1.00 10.00 108 ALA A CA 9
ATOM 9156 C C . ALA A 1 33 ? 0.026 -6.420 10.974 1.00 10.00 108 ALA A C 9
ATOM 9157 O O . ALA A 1 33 ? 0.081 -7.482 11.585 1.00 10.00 108 ALA A O 9
ATOM 9164 N N . GLY A 1 34 ? -1.119 -5.899 10.525 1.00 10.00 109 GLY A N 9
ATOM 9165 C CA . GLY A 1 34 ? -2.406 -6.569 10.643 1.00 10.00 109 GLY A CA 9
ATOM 9166 C C . GLY A 1 34 ? -2.387 -7.926 9.940 1.00 10.00 109 GLY A C 9
ATOM 9167 O O . GLY A 1 34 ? -2.838 -8.920 10.504 1.00 10.00 109 GLY A O 9
ATOM 9171 N N . LEU A 1 35 ? -1.858 -7.970 8.713 1.00 10.00 110 LEU A N 9
ATOM 9172 C CA . LEU A 1 35 ? -1.646 -9.230 7.999 1.00 10.00 110 LEU A CA 9
ATOM 9173 C C . LEU A 1 35 ? -0.767 -10.183 8.816 1.00 10.00 110 LEU A C 9
ATOM 9174 O O . LEU A 1 35 ? -1.059 -11.375 8.886 1.00 10.00 110 LEU A O 9
ATOM 9190 N N . GLY A 1 36 ? 0.279 -9.659 9.461 1.00 10.00 111 GLY A N 9
ATOM 9191 C CA . GLY A 1 36 ? 1.082 -10.396 10.423 1.00 10.00 111 GLY A CA 9
ATOM 9192 C C . GLY A 1 36 ? 2.571 -10.149 10.214 1.00 10.00 111 GLY A C 9
ATOM 9193 O O . GLY A 1 36 ? 3.353 -10.221 11.158 1.00 10.00 111 GLY A O 9
ATOM 9197 N N . GLN A 1 37 ? 2.958 -9.866 8.970 1.00 10.00 112 GLN A N 9
ATOM 9198 C CA . GLN A 1 37 ? 4.324 -9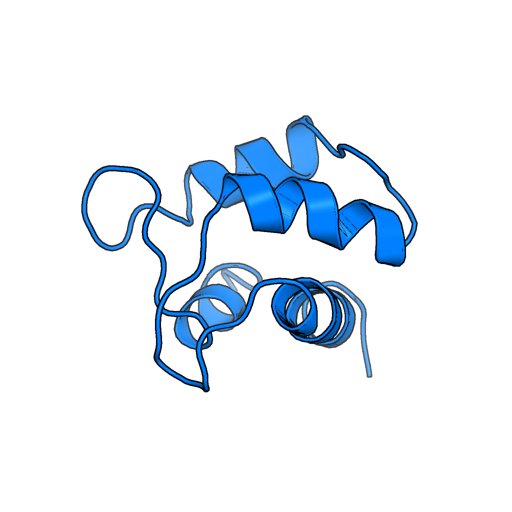.607 8.545 1.00 10.00 112 GLN A CA 9
ATOM 9199 C C . GLN A 1 37 ? 4.512 -8.102 8.305 1.00 10.00 112 GLN A C 9
ATOM 9200 O O . GLN A 1 37 ? 4.444 -7.663 7.160 1.00 10.00 112 GLN A O 9
ATOM 9214 N N . PRO A 1 38 ? 4.739 -7.277 9.344 1.00 10.00 113 PRO A N 9
ATOM 9215 C CA . PRO A 1 38 ? 4.917 -5.844 9.163 1.00 10.00 113 PRO A CA 9
ATOM 9216 C C . PRO A 1 38 ? 6.144 -5.587 8.289 1.00 10.00 113 PRO A C 9
ATOM 9217 O O . PRO A 1 38 ? 7.271 -5.660 8.776 1.00 10.00 113 PRO A O 9
ATOM 9228 N N . LEU A 1 39 ? 5.923 -5.305 7.000 1.00 10.00 114 LEU A N 9
ATOM 9229 C CA . LEU A 1 39 ? 6.996 -5.043 6.056 1.00 10.00 114 LEU A CA 9
ATOM 9230 C C . LEU A 1 39 ? 7.945 -3.994 6.646 1.00 10.00 114 LEU A C 9
ATOM 9231 O O . LEU A 1 39 ? 7.496 -2.893 6.978 1.00 10.00 114 LEU A O 9
ATOM 9247 N N . PRO A 1 40 ? 9.235 -4.324 6.820 1.00 10.00 115 PRO A N 9
ATOM 9248 C CA . PRO A 1 40 ? 10.179 -3.439 7.465 1.00 10.00 115 PRO A CA 9
ATOM 9249 C C . PRO A 1 40 ? 10.433 -2.206 6.602 1.00 10.00 115 PRO A C 9
ATOM 9250 O O . PRO A 1 40 ? 9.995 -2.115 5.450 1.00 10.00 115 PRO A O 9
ATOM 9261 N N . GLN A 1 41 ? 11.136 -1.237 7.194 1.00 10.00 116 GLN A N 9
ATOM 9262 C CA . GLN A 1 41 ? 11.240 0.095 6.629 1.00 10.00 116 GLN A CA 9
ATOM 9263 C C . GLN A 1 41 ? 11.765 0.039 5.200 1.00 10.00 116 GLN A C 9
ATOM 9264 O O . GLN A 1 41 ? 11.140 0.614 4.327 1.00 10.00 116 GLN A O 9
ATOM 9278 N N . GLU A 1 42 ? 12.855 -0.687 4.950 1.00 10.00 117 GLU A N 9
ATOM 9279 C CA . GLU A 1 42 ? 13.446 -0.837 3.624 1.00 10.00 117 GLU A CA 9
ATOM 9280 C C . GLU A 1 42 ? 12.451 -1.373 2.592 1.00 10.00 117 GLU A C 9
ATOM 9281 O O . GLU A 1 42 ? 12.401 -0.870 1.471 1.00 10.00 117 GLU A O 9
ATOM 9293 N N . GLU A 1 43 ? 11.638 -2.366 2.958 1.00 10.00 118 GLU A N 9
ATOM 9294 C CA . GLU A 1 43 ? 10.691 -2.954 2.022 1.00 10.00 118 GLU A CA 9
ATOM 9295 C C . GLU A 1 43 ? 9.652 -1.896 1.664 1.00 10.00 118 GLU A C 9
ATOM 9296 O O . GLU A 1 43 ? 9.392 -1.609 0.492 1.00 10.00 118 GLU A O 9
ATOM 9308 N N . LEU A 1 44 ? 9.062 -1.291 2.695 1.00 10.00 119 LEU A N 9
ATOM 9309 C CA . LEU A 1 44 ? 8.032 -0.293 2.471 1.00 10.00 119 LEU A CA 9
ATOM 9310 C C . LEU A 1 44 ? 8.619 1.000 1.890 1.00 10.00 119 LEU A C 9
ATOM 9311 O O . LEU A 1 44 ? 7.887 1.742 1.259 1.00 10.00 119 LEU A O 9
ATOM 9327 N N . ASP A 1 45 ? 9.906 1.289 2.096 1.00 10.00 120 ASP A N 9
ATOM 9328 C CA . ASP A 1 45 ? 10.628 2.441 1.552 1.00 10.00 120 ASP A CA 9
ATOM 9329 C C . ASP A 1 45 ? 10.808 2.264 0.045 1.00 10.00 120 ASP A C 9
ATOM 9330 O O . ASP A 1 45 ? 10.429 3.108 -0.769 1.00 10.00 120 ASP A O 9
ATOM 9339 N N . ALA A 1 46 ? 11.349 1.098 -0.314 1.00 10.00 121 ALA A N 9
ATOM 9340 C CA . ALA A 1 46 ? 11.475 0.659 -1.688 1.00 10.00 121 ALA A CA 9
ATOM 9341 C C . ALA A 1 46 ? 10.120 0.793 -2.390 1.00 10.00 121 ALA A C 9
ATOM 9342 O O . ALA A 1 46 ? 10.033 1.418 -3.449 1.00 10.00 121 ALA A O 9
ATOM 9349 N N . MET A 1 47 ? 9.046 0.277 -1.776 1.00 10.00 122 MET A N 9
ATOM 9350 C CA . MET A 1 47 ? 7.707 0.536 -2.266 1.00 10.00 122 MET A CA 9
ATOM 9351 C C . MET A 1 47 ? 7.366 2.025 -2.278 1.00 10.00 122 MET A C 9
ATOM 9352 O O . MET A 1 47 ? 6.929 2.503 -3.311 1.00 10.00 122 MET A O 9
ATOM 9366 N N . ILE A 1 48 ? 7.554 2.762 -1.181 1.00 10.00 123 ILE A N 9
ATOM 9367 C CA . ILE A 1 48 ? 7.219 4.181 -1.024 1.00 10.00 123 ILE A CA 9
ATOM 9368 C C . ILE A 1 48 ? 7.619 4.961 -2.283 1.00 10.00 123 ILE A C 9
ATOM 9369 O O . ILE A 1 48 ? 6.832 5.740 -2.810 1.00 10.00 123 ILE A O 9
ATOM 9385 N N . ARG A 1 49 ? 8.847 4.740 -2.766 1.00 10.00 124 ARG A N 9
ATOM 9386 C CA . ARG A 1 49 ? 9.348 5.388 -3.973 1.00 10.00 124 ARG A CA 9
ATOM 9387 C C . ARG A 1 49 ? 8.479 5.037 -5.188 1.00 10.00 124 ARG A C 9
ATOM 9388 O O . ARG A 1 49 ? 8.054 5.928 -5.929 1.00 10.00 124 ARG A O 9
ATOM 9409 N N . GLU A 1 50 ? 8.300 3.739 -5.453 1.00 10.00 125 GLU A N 9
ATOM 9410 C CA . GLU A 1 50 ? 7.553 3.224 -6.600 1.00 10.00 125 GLU A CA 9
ATOM 9411 C C . GLU A 1 50 ? 6.116 3.727 -6.565 1.00 10.00 125 GLU A C 9
ATOM 9412 O O . GLU A 1 50 ? 5.609 4.270 -7.549 1.00 10.00 125 GLU A O 9
ATOM 9424 N N . ALA A 1 51 ? 5.528 3.603 -5.383 1.00 10.00 126 ALA A N 9
ATOM 9425 C CA . ALA A 1 51 ? 4.206 3.996 -4.974 1.00 10.00 126 ALA A CA 9
ATOM 9426 C C . ALA A 1 51 ? 4.074 5.514 -4.985 1.00 10.00 126 ALA A C 9
ATOM 9427 O O . ALA A 1 51 ? 3.882 6.131 -3.939 1.00 10.00 126 ALA A O 9
ATOM 9434 N N . ASP A 1 52 ? 4.151 6.111 -6.173 1.00 10.00 127 ASP A N 9
ATOM 9435 C CA . ASP A 1 52 ? 3.879 7.522 -6.356 1.00 10.00 127 ASP A CA 9
ATOM 9436 C C . ASP A 1 52 ? 3.205 7.771 -7.702 1.00 10.00 127 ASP A C 9
ATOM 9437 O O . ASP A 1 52 ? 3.862 7.861 -8.738 1.00 10.00 127 ASP A O 9
ATOM 9446 N N . VAL A 1 53 ? 1.879 7.864 -7.674 1.00 10.00 128 VAL A N 9
ATOM 9447 C CA . VAL A 1 53 ? 1.049 8.256 -8.797 1.00 10.00 128 VAL A CA 9
ATOM 9448 C C . VAL A 1 53 ? 1.178 9.769 -9.001 1.00 10.00 128 VAL A C 9
ATOM 9449 O O . VAL A 1 53 ? 1.295 10.231 -10.134 1.00 10.00 128 VAL A O 9
ATOM 9462 N N . ASP A 1 54 ? 1.104 10.535 -7.907 1.00 10.00 129 ASP A N 9
ATOM 9463 C CA . ASP A 1 54 ? 0.908 11.981 -7.974 1.00 10.00 129 ASP A CA 9
ATOM 9464 C C . ASP A 1 54 ? 2.206 12.727 -8.316 1.00 10.00 129 ASP A C 9
ATOM 9465 O O . ASP A 1 54 ? 2.231 13.468 -9.299 1.00 10.00 129 ASP A O 9
ATOM 9474 N N . GLN A 1 55 ? 3.269 12.505 -7.520 1.00 10.00 130 GLN A N 9
ATOM 9475 C CA . GLN A 1 55 ? 4.573 13.176 -7.465 1.00 10.00 130 GLN A CA 9
ATOM 9476 C C . GLN A 1 55 ? 4.827 13.707 -6.046 1.00 10.00 130 GLN A C 9
ATOM 9477 O O . GLN A 1 55 ? 4.886 14.916 -5.825 1.00 10.00 130 GLN A O 9
ATOM 9491 N N . ASP A 1 56 ? 5.007 12.781 -5.103 1.00 10.00 131 ASP A N 9
ATOM 9492 C CA . ASP A 1 56 ? 5.460 12.975 -3.727 1.00 10.00 131 ASP A CA 9
ATOM 9493 C C . ASP A 1 56 ? 5.609 11.596 -3.076 1.00 10.00 131 ASP A C 9
ATOM 9494 O O . ASP A 1 56 ? 6.619 11.274 -2.451 1.00 10.00 131 ASP A O 9
ATOM 9503 N N . GLY A 1 57 ? 4.551 10.797 -3.214 1.00 10.00 132 GLY A N 9
ATOM 9504 C CA . GLY A 1 57 ? 4.362 9.493 -2.598 1.00 10.00 132 GLY A CA 9
ATOM 9505 C C . GLY A 1 57 ? 2.867 9.299 -2.359 1.00 10.00 132 GLY A C 9
ATOM 9506 O O . GLY A 1 57 ? 2.446 8.991 -1.242 1.00 10.00 132 GLY A O 9
ATOM 9510 N N . ARG A 1 58 ? 2.056 9.546 -3.393 1.00 10.00 133 ARG A N 9
ATOM 9511 C CA . ARG A 1 58 ? 0.598 9.546 -3.299 1.00 10.00 133 ARG A CA 9
ATOM 9512 C C . ARG A 1 58 ? 0.032 8.651 -4.389 1.00 10.00 133 ARG A C 9
ATOM 9513 O O . ARG A 1 58 ? 0.466 8.737 -5.533 1.00 10.00 133 ARG A O 9
ATOM 9534 N N . VAL A 1 59 ? -0.856 7.733 -3.991 1.00 10.00 134 VAL A N 9
ATOM 9535 C CA . VAL A 1 59 ? -1.134 6.477 -4.674 1.00 10.00 134 VAL A CA 9
ATOM 9536 C C . VAL A 1 59 ? -2.603 6.131 -4.383 1.00 10.00 134 VAL A C 9
ATOM 9537 O O . VAL A 1 59 ? -2.994 6.131 -3.221 1.00 10.00 134 VAL A O 9
ATOM 9550 N N . ASN A 1 60 ? -3.448 5.905 -5.391 1.00 10.00 135 ASN A N 9
ATOM 9551 C CA . ASN A 1 60 ? -4.826 5.436 -5.185 1.00 10.00 135 ASN A CA 9
ATOM 9552 C C . ASN A 1 60 ? -4.758 3.984 -4.688 1.00 10.00 135 ASN A C 9
ATOM 9553 O O . ASN A 1 60 ? -3.857 3.268 -5.111 1.00 10.00 135 ASN A O 9
ATOM 9564 N N . TYR A 1 61 ? -5.645 3.532 -3.788 1.00 10.00 136 TYR A N 9
ATOM 9565 C CA . TYR A 1 61 ? -5.570 2.154 -3.283 1.00 10.00 136 TYR A CA 9
ATOM 9566 C C . TYR A 1 61 ? -5.567 1.117 -4.406 1.00 10.00 136 TYR A C 9
ATOM 9567 O O . TYR A 1 61 ? -4.682 0.265 -4.495 1.00 10.00 136 TYR A O 9
ATOM 9585 N N . GLU A 1 62 ? -6.594 1.162 -5.252 1.00 10.00 137 GLU A N 9
ATOM 9586 C CA . GLU A 1 62 ? -6.768 0.149 -6.270 1.00 10.00 137 GLU A CA 9
ATOM 9587 C C . GLU A 1 62 ? -5.638 0.278 -7.297 1.00 10.00 137 GLU A C 9
ATOM 9588 O O . GLU A 1 62 ? -5.030 -0.708 -7.711 1.00 10.00 137 GLU A O 9
ATOM 9600 N N . GLU A 1 63 ? -5.329 1.517 -7.689 1.00 10.00 138 GLU A N 9
ATOM 9601 C CA . GLU A 1 63 ? -4.277 1.791 -8.659 1.00 10.00 138 GLU A CA 9
ATOM 9602 C C . GLU A 1 63 ? -2.915 1.322 -8.120 1.00 10.00 138 GLU A C 9
ATOM 9603 O O . GLU A 1 63 ? -2.133 0.711 -8.839 1.00 10.00 138 GLU A O 9
ATOM 9615 N N . PHE A 1 64 ? -2.653 1.504 -6.822 1.00 10.00 139 PHE A N 9
ATOM 9616 C CA . PHE A 1 64 ? -1.513 0.864 -6.177 1.00 10.00 139 PHE A CA 9
ATOM 9617 C C . PHE A 1 64 ? -1.541 -0.620 -6.496 1.00 10.00 139 PHE A C 9
ATOM 9618 O O . PHE A 1 64 ? -0.571 -1.200 -6.979 1.00 10.00 139 PHE A O 9
ATOM 9635 N N . ALA A 1 65 ? -2.657 -1.252 -6.158 1.00 10.00 140 ALA A N 9
ATOM 9636 C CA . ALA A 1 65 ? -2.785 -2.686 -6.273 1.00 10.00 140 ALA A CA 9
ATOM 9637 C C . ALA A 1 65 ? -2.642 -3.147 -7.739 1.00 10.00 140 ALA A C 9
ATOM 9638 O O . ALA A 1 65 ? -2.212 -4.271 -7.990 1.00 10.00 140 ALA A O 9
ATOM 9645 N N . ARG A 1 66 ? -2.937 -2.274 -8.711 1.00 10.00 141 ARG A N 9
ATOM 9646 C CA . ARG A 1 66 ? -2.528 -2.455 -10.103 1.00 10.00 141 ARG A CA 9
ATOM 9647 C C . ARG A 1 66 ? -0.996 -2.428 -10.205 1.00 10.00 141 ARG A C 9
ATOM 9648 O O . ARG A 1 66 ? -0.400 -3.410 -10.654 1.00 10.00 141 ARG A O 9
ATOM 9669 N N . MET A 1 67 ? -0.358 -1.319 -9.804 1.00 10.00 142 MET A N 9
ATOM 9670 C CA . MET A 1 67 ? 1.087 -1.133 -9.922 1.00 10.00 142 MET A CA 9
ATOM 9671 C C . MET A 1 67 ? 1.887 -2.276 -9.295 1.00 10.00 142 MET A C 9
ATOM 9672 O O . MET A 1 67 ? 2.838 -2.736 -9.918 1.00 10.00 142 MET A O 9
ATOM 9686 N N . LEU A 1 68 ? 1.493 -2.759 -8.109 1.00 10.00 143 LEU A N 9
ATOM 9687 C CA . LEU A 1 68 ? 2.009 -3.942 -7.440 1.00 10.00 143 LEU A CA 9
ATOM 9688 C C . LEU A 1 68 ? 2.418 -5.014 -8.456 1.00 10.00 143 LEU A C 9
ATOM 9689 O O . LEU A 1 68 ? 3.531 -5.535 -8.425 1.00 10.00 143 LEU A O 9
ATOM 9705 N N . ALA A 1 69 ? 1.492 -5.353 -9.350 1.00 10.00 144 ALA A N 9
ATOM 9706 C CA . ALA A 1 69 ? 1.706 -6.409 -10.329 1.00 10.00 144 ALA A CA 9
ATOM 9707 C C . ALA A 1 69 ? 2.837 -6.072 -11.308 1.00 10.00 144 ALA A C 9
ATOM 9708 O O . ALA A 1 69 ? 3.555 -6.971 -11.735 1.00 10.00 144 ALA A O 9
ATOM 9715 N N . GLN A 1 70 ? 2.974 -4.792 -11.670 1.00 10.00 145 GLN A N 9
ATOM 9716 C CA . GLN A 1 70 ? 3.967 -4.263 -12.598 1.00 10.00 145 GLN A CA 9
ATOM 9717 C C . GLN A 1 70 ? 4.040 -5.126 -13.865 1.00 10.00 145 GLN A C 9
ATOM 9718 O O . GLN A 1 70 ? 5.115 -5.536 -14.302 1.00 10.00 145 GLN A O 9
ATOM 9732 N N . GLU A 1 71 ? 2.870 -5.392 -14.450 1.00 10.00 146 GLU A N 9
ATOM 9733 C CA . GLU A 1 71 ? 2.655 -6.228 -15.615 1.00 10.00 146 GLU A CA 9
ATOM 9734 C C . GLU A 1 71 ? 1.269 -5.815 -16.131 1.00 10.00 146 GLU A C 9
ATOM 9735 O O . GLU A 1 71 ? 0.937 -6.119 -17.293 1.00 10.00 146 GLU A O 9
ATOM 9748 N N . ALA A 1 1 ? -3.204 -18.075 -8.275 1.00 10.00 76 ALA A N 10
ATOM 9749 C CA . ALA A 1 1 ? -3.259 -16.781 -7.571 1.00 10.00 76 ALA A CA 10
ATOM 9750 C C . ALA A 1 1 ? -1.982 -16.628 -6.746 1.00 10.00 76 ALA A C 10
ATOM 9751 O O . ALA A 1 1 ? -1.085 -17.454 -6.894 1.00 10.00 76 ALA A O 10
ATOM 9760 N N . ARG A 1 2 ? -1.896 -15.587 -5.919 1.00 10.00 77 ARG A N 10
ATOM 9761 C CA . ARG A 1 2 ? -0.783 -15.254 -5.045 1.00 10.00 77 ARG A CA 10
ATOM 9762 C C . ARG A 1 2 ? -1.380 -14.330 -3.996 1.00 10.00 77 ARG A C 10
ATOM 9763 O O . ARG A 1 2 ? -2.420 -13.725 -4.242 1.00 10.00 77 ARG A O 10
ATOM 9784 N N . ALA A 1 3 ? -0.681 -14.252 -2.865 1.00 10.00 78 ALA A N 10
ATOM 9785 C CA . ALA A 1 3 ? -0.684 -13.160 -1.915 1.00 10.00 78 ALA A CA 10
ATOM 9786 C C . ALA A 1 3 ? -0.640 -11.866 -2.704 1.00 10.00 78 ALA A C 10
ATOM 9787 O O . ALA A 1 3 ? -1.698 -11.393 -3.094 1.00 10.00 78 ALA A O 10
ATOM 9794 N N . GLY A 1 4 ? 0.571 -11.344 -2.963 1.00 10.00 79 GLY A N 10
ATOM 9795 C CA . GLY A 1 4 ? 0.848 -10.126 -3.704 1.00 10.00 79 GLY A CA 10
ATOM 9796 C C . GLY A 1 4 ? -0.377 -9.234 -3.720 1.00 10.00 79 GLY A C 10
ATOM 9797 O O . GLY A 1 4 ? -0.808 -8.748 -2.685 1.00 10.00 79 GLY A O 10
ATOM 9801 N N . LEU A 1 5 ? -1.021 -9.126 -4.871 1.00 10.00 80 LEU A N 10
ATOM 9802 C CA . LEU A 1 5 ? -2.200 -8.310 -5.030 1.00 10.00 80 LEU A CA 10
ATOM 9803 C C . LEU A 1 5 ? -3.284 -8.496 -3.964 1.00 10.00 80 LEU A C 10
ATOM 9804 O O . LEU A 1 5 ? -3.795 -7.516 -3.423 1.00 10.00 80 LEU A O 10
ATOM 9820 N N . GLU A 1 6 ? -3.659 -9.738 -3.677 1.00 10.00 81 GLU A N 10
ATOM 9821 C CA . GLU A 1 6 ? -4.662 -10.052 -2.670 1.00 10.00 81 GLU A CA 10
ATOM 9822 C C . GLU A 1 6 ? -4.183 -9.559 -1.296 1.00 10.00 81 GLU A C 10
ATOM 9823 O O . GLU A 1 6 ? -4.903 -8.847 -0.593 1.00 10.00 81 GLU A O 10
ATOM 9835 N N . ASP A 1 7 ? -2.938 -9.908 -0.951 1.00 10.00 82 ASP A N 10
ATOM 9836 C CA . ASP A 1 7 ? -2.268 -9.511 0.289 1.00 10.00 82 ASP A CA 10
ATOM 9837 C C . ASP A 1 7 ? -2.359 -7.996 0.442 1.00 10.00 82 ASP A C 10
ATOM 9838 O O . ASP A 1 7 ? -2.737 -7.469 1.481 1.00 10.00 82 ASP A O 10
ATOM 9847 N N . LEU A 1 8 ? -2.072 -7.291 -0.646 1.00 10.00 83 LEU A N 10
ATOM 9848 C CA . LEU A 1 8 ? -2.153 -5.849 -0.715 1.00 10.00 83 LEU A CA 10
ATOM 9849 C C . LEU A 1 8 ? -3.576 -5.334 -0.551 1.00 10.00 83 LEU A C 10
ATOM 9850 O O . LEU A 1 8 ? -3.797 -4.417 0.224 1.00 10.00 83 LEU A O 10
ATOM 9866 N N . GLN A 1 9 ? -4.558 -5.887 -1.263 1.00 10.00 84 GLN A N 10
ATOM 9867 C CA . GLN A 1 9 ? -5.948 -5.481 -1.086 1.00 10.00 84 GLN A CA 10
ATOM 9868 C C . GLN A 1 9 ? -6.327 -5.601 0.396 1.00 10.00 84 GLN A C 10
ATOM 9869 O O . GLN A 1 9 ? -6.892 -4.673 0.973 1.00 10.00 84 GLN A O 10
ATOM 9883 N N . VAL A 1 10 ? -5.958 -6.716 1.031 1.00 10.00 85 VAL A N 10
ATOM 9884 C CA . VAL A 1 10 ? -6.131 -6.946 2.440 1.00 10.00 85 VAL A CA 10
ATOM 9885 C C . VAL A 1 10 ? -5.335 -5.917 3.265 1.00 10.00 85 VAL A C 10
ATOM 9886 O O . VAL A 1 10 ? -5.850 -5.437 4.274 1.00 10.00 85 VAL A O 10
ATOM 9899 N N . ALA A 1 11 ? -4.117 -5.550 2.839 1.00 10.00 86 ALA A N 10
ATOM 9900 C CA . ALA A 1 11 ? -3.327 -4.460 3.415 1.00 10.00 86 ALA A CA 10
ATOM 9901 C C . ALA A 1 11 ? -4.177 -3.186 3.421 1.00 10.00 86 ALA A C 10
ATOM 9902 O O . ALA A 1 11 ? -4.656 -2.721 4.455 1.00 10.00 86 ALA A O 10
ATOM 9909 N N . PHE A 1 12 ? -4.385 -2.648 2.225 1.00 10.00 87 PHE A N 10
ATOM 9910 C CA . PHE A 1 12 ? -5.160 -1.471 1.912 1.00 10.00 87 PHE A CA 10
ATOM 9911 C C . PHE A 1 12 ? -6.445 -1.381 2.712 1.00 10.00 87 PHE A C 10
ATOM 9912 O O . PHE A 1 12 ? -6.702 -0.333 3.292 1.00 10.00 87 PHE A O 10
ATOM 9929 N N . ARG A 1 13 ? -7.218 -2.469 2.772 1.00 10.00 88 ARG A N 10
ATOM 9930 C CA . ARG A 1 13 ? -8.467 -2.558 3.522 1.00 10.00 88 ARG A CA 10
ATOM 9931 C C . ARG A 1 13 ? -8.382 -1.879 4.899 1.00 10.00 88 ARG A C 10
ATOM 9932 O O . ARG A 1 13 ? -9.375 -1.334 5.374 1.00 10.00 88 ARG A O 10
ATOM 9953 N N . ALA A 1 14 ? -7.214 -1.921 5.552 1.00 10.00 89 ALA A N 10
ATOM 9954 C CA . ALA A 1 14 ? -6.968 -1.193 6.790 1.00 10.00 89 ALA A CA 10
ATOM 9955 C C . ALA A 1 14 ? -7.269 0.311 6.648 1.00 10.00 89 ALA A C 10
ATOM 9956 O O . ALA A 1 14 ? -8.012 0.864 7.457 1.00 10.00 89 ALA A O 10
ATOM 9963 N N . PHE A 1 15 ? -6.686 0.971 5.640 1.00 10.00 90 PHE A N 10
ATOM 9964 C CA . PHE A 1 15 ? -6.817 2.396 5.358 1.00 10.00 90 PHE A CA 10
ATOM 9965 C C . PHE A 1 15 ? -7.156 2.611 3.875 1.00 10.00 90 PHE A C 10
ATOM 9966 O O . PHE A 1 15 ? -6.327 3.108 3.114 1.00 10.00 90 PHE A O 10
ATOM 9983 N N . ASP A 1 16 ? -8.370 2.235 3.467 1.00 10.00 91 ASP A N 10
ATOM 9984 C CA . ASP A 1 16 ? -8.886 2.412 2.109 1.00 10.00 91 ASP A CA 10
ATOM 9985 C C . ASP A 1 16 ? -10.377 2.751 2.180 1.00 10.00 91 ASP A C 10
ATOM 9986 O O . ASP A 1 16 ? -10.993 2.592 3.234 1.00 10.00 91 ASP A O 10
ATOM 9995 N N . GLN A 1 17 ? -10.950 3.205 1.061 1.00 10.00 92 GLN A N 10
ATOM 9996 C CA . GLN A 1 17 ? -12.376 3.227 0.824 1.00 10.00 92 GLN A CA 10
ATOM 9997 C C . GLN A 1 17 ? -12.712 2.246 -0.298 1.00 10.00 92 GLN A C 10
ATOM 9998 O O . GLN A 1 17 ? -13.128 1.122 -0.026 1.00 10.00 92 GLN A O 10
ATOM 10012 N N . ASP A 1 18 ? -12.562 2.699 -1.544 1.00 10.00 93 ASP A N 10
ATOM 10013 C CA . ASP A 1 18 ? -12.815 1.924 -2.746 1.00 10.00 93 ASP A CA 10
ATOM 10014 C C . ASP A 1 18 ? -12.223 2.704 -3.919 1.00 10.00 93 ASP A C 10
ATOM 10015 O O . ASP A 1 18 ? -12.942 3.242 -4.761 1.00 10.00 93 ASP A O 10
ATOM 10024 N N . GLY A 1 19 ? -10.897 2.871 -3.929 1.00 10.00 94 GLY A N 10
ATOM 10025 C CA . GLY A 1 19 ? -10.242 3.550 -5.048 1.00 10.00 94 GLY A CA 10
ATOM 10026 C C . GLY A 1 19 ? -10.292 5.054 -4.854 1.00 10.00 94 GLY A C 10
ATOM 10027 O O . GLY A 1 19 ? -9.244 5.675 -4.661 1.00 10.00 94 GLY A O 10
ATOM 10031 N N . ASP A 1 20 ? -11.500 5.626 -4.823 1.00 10.00 95 ASP A N 10
ATOM 10032 C CA . ASP A 1 20 ? -11.712 6.975 -4.309 1.00 10.00 95 ASP A CA 10
ATOM 10033 C C . ASP A 1 20 ? -11.529 6.920 -2.789 1.00 10.00 95 ASP A C 10
ATOM 10034 O O . ASP A 1 20 ? -12.477 6.958 -2.007 1.00 10.00 95 ASP A O 10
ATOM 10043 N N . GLY A 1 21 ? -10.276 6.705 -2.393 1.00 10.00 96 GLY A N 10
ATOM 10044 C CA . GLY A 1 21 ? -9.812 6.378 -1.060 1.00 10.00 96 GLY A CA 10
ATOM 10045 C C . GLY A 1 21 ? -8.416 6.969 -0.937 1.00 10.00 96 GLY A C 10
ATOM 10046 O O . GLY A 1 21 ? -8.200 7.903 -0.171 1.00 10.00 96 GLY A O 10
ATOM 10050 N N . HIS A 1 22 ? -7.511 6.457 -1.781 1.00 10.00 97 HIS A N 10
ATOM 10051 C CA . HIS A 1 22 ? -6.208 7.034 -2.090 1.00 10.00 97 HIS A CA 10
ATOM 10052 C C . HIS A 1 22 ? -5.299 7.070 -0.850 1.00 10.00 97 HIS A C 10
ATOM 10053 O O . HIS A 1 22 ? -5.353 8.007 -0.056 1.00 10.00 97 HIS A O 10
ATOM 10067 N N . ILE A 1 23 ? -4.459 6.049 -0.667 1.00 10.00 98 ILE A N 10
ATOM 10068 C CA . ILE A 1 23 ? -3.807 5.823 0.619 1.00 10.00 98 ILE A CA 10
ATOM 10069 C C . ILE A 1 23 ? -2.596 6.731 0.795 1.00 10.00 98 ILE A C 10
ATOM 10070 O O . ILE A 1 23 ? -1.999 7.171 -0.189 1.00 10.00 98 ILE A O 10
ATOM 10086 N N . THR A 1 24 ? -2.190 6.932 2.051 1.00 10.00 99 THR A N 10
ATOM 10087 C CA . THR A 1 24 ? -0.811 7.275 2.374 1.00 10.00 99 THR A CA 10
ATOM 10088 C C . THR A 1 24 ? 0.005 5.994 2.479 1.00 10.00 99 THR A C 10
ATOM 10089 O O . THR A 1 24 ? -0.398 5.009 3.103 1.00 10.00 99 THR A O 10
ATOM 10100 N N . VAL A 1 25 ? 1.185 6.014 1.867 1.00 10.00 100 VAL A N 10
ATOM 10101 C CA . VAL A 1 25 ? 2.140 4.928 1.990 1.00 10.00 100 VAL A CA 10
ATOM 10102 C C . VAL A 1 25 ? 2.429 4.577 3.461 1.00 10.00 100 VAL A C 10
ATOM 10103 O O . VAL A 1 25 ? 2.764 3.441 3.802 1.00 10.00 100 VAL A O 10
ATOM 10116 N N . ASP A 1 26 ? 2.287 5.571 4.341 1.00 10.00 101 ASP A N 10
ATOM 10117 C CA . ASP A 1 26 ? 2.502 5.370 5.777 1.00 10.00 101 ASP A CA 10
ATOM 10118 C C . ASP A 1 26 ? 1.444 4.418 6.359 1.00 10.00 101 ASP A C 10
ATOM 10119 O O . ASP A 1 26 ? 1.771 3.435 7.029 1.00 10.00 101 ASP A O 10
ATOM 10128 N N . GLU A 1 27 ? 0.168 4.682 6.067 1.00 10.00 102 GLU A N 10
ATOM 10129 C CA . GLU A 1 27 ? -0.939 3.779 6.368 1.00 10.00 102 GLU A CA 10
ATOM 10130 C C . GLU A 1 27 ? -0.683 2.391 5.803 1.00 10.00 102 GLU A C 10
ATOM 10131 O O . GLU A 1 27 ? -0.916 1.400 6.486 1.00 10.00 102 GLU A O 10
ATOM 10143 N N . LEU A 1 28 ? -0.173 2.310 4.576 1.00 10.00 103 LEU A N 10
ATOM 10144 C CA . LEU A 1 28 ? 0.259 1.041 4.003 1.00 10.00 103 LEU A CA 10
ATOM 10145 C C . LEU A 1 28 ? 1.204 0.311 4.970 1.00 10.00 103 LEU A C 10
ATOM 10146 O O . LEU A 1 28 ? 1.007 -0.861 5.290 1.00 10.00 103 LEU A O 10
ATOM 10162 N N . ARG A 1 29 ? 2.227 1.011 5.468 1.00 10.00 104 ARG A N 10
ATOM 10163 C CA . ARG A 1 29 ? 3.169 0.435 6.423 1.00 10.00 104 ARG A CA 10
ATOM 10164 C C . ARG A 1 29 ? 2.468 -0.051 7.685 1.00 10.00 104 ARG A C 10
ATOM 10165 O O . ARG A 1 29 ? 2.741 -1.156 8.151 1.00 10.00 104 ARG A O 10
ATOM 10186 N N . ARG A 1 30 ? 1.553 0.753 8.231 1.00 10.00 105 ARG A N 10
ATOM 10187 C CA . ARG A 1 30 ? 0.752 0.294 9.355 1.00 10.00 105 ARG A CA 10
ATOM 10188 C C . ARG A 1 30 ? -0.024 -0.974 8.987 1.00 10.00 105 ARG A C 10
ATOM 10189 O O . ARG A 1 30 ? -0.022 -1.935 9.751 1.00 10.00 105 ARG A O 10
ATOM 10210 N N . ALA A 1 31 ? -0.665 -1.001 7.818 1.00 10.00 106 ALA A N 10
ATOM 10211 C CA . ALA A 1 31 ? -1.446 -2.139 7.363 1.00 10.00 106 ALA A CA 10
ATOM 10212 C C . ALA A 1 31 ? -0.624 -3.422 7.392 1.00 10.00 106 ALA A C 10
ATOM 10213 O O . ALA A 1 31 ? -1.103 -4.452 7.861 1.00 10.00 106 ALA A O 10
ATOM 10220 N N . MET A 1 32 ? 0.622 -3.358 6.912 1.00 10.00 107 MET A N 10
ATOM 10221 C CA . MET A 1 32 ? 1.507 -4.517 6.924 1.00 10.00 107 MET A CA 10
ATOM 10222 C C . MET A 1 32 ? 1.656 -5.141 8.317 1.00 10.00 107 MET A C 10
ATOM 10223 O O . MET A 1 32 ? 1.852 -6.352 8.424 1.00 10.00 107 MET A O 10
ATOM 10237 N N . ALA A 1 33 ? 1.512 -4.349 9.389 1.00 10.00 108 ALA A N 10
ATOM 10238 C CA . ALA A 1 33 ? 1.488 -4.885 10.745 1.00 10.00 108 ALA A CA 10
ATOM 10239 C C . ALA A 1 33 ? 0.431 -5.982 10.895 1.00 10.00 108 ALA A C 10
ATOM 10240 O O . ALA A 1 33 ? 0.651 -6.970 11.591 1.00 10.00 108 ALA A O 10
ATOM 10247 N N . GLY A 1 34 ? -0.712 -5.805 10.229 1.00 10.00 109 GLY A N 10
ATOM 10248 C CA . GLY A 1 34 ? -1.802 -6.761 10.216 1.00 10.00 109 GLY A CA 10
ATOM 10249 C C . GLY A 1 34 ? -1.446 -8.043 9.464 1.00 10.00 109 GLY A C 10
ATOM 10250 O O . GLY A 1 34 ? -1.924 -9.116 9.818 1.00 10.00 109 GLY A O 10
ATOM 10254 N N . LEU A 1 35 ? -0.654 -7.932 8.393 1.00 10.00 110 LEU A N 10
ATOM 10255 C CA . LEU A 1 35 ? -0.471 -9.024 7.446 1.00 10.00 110 LEU A CA 10
ATOM 10256 C C . LEU A 1 35 ? 0.336 -10.183 8.028 1.00 10.00 110 LEU A C 10
ATOM 10257 O O . LEU A 1 35 ? -0.053 -11.338 7.871 1.00 10.00 110 LEU A O 10
ATOM 10273 N N . GLY A 1 36 ? 1.461 -9.893 8.685 1.00 10.00 111 GLY A N 10
ATOM 10274 C CA . GLY A 1 36 ? 2.344 -10.915 9.221 1.00 10.00 111 GLY A CA 10
ATOM 10275 C C . GLY A 1 36 ? 3.813 -10.550 9.048 1.00 10.00 111 GLY A C 10
ATOM 10276 O O . GLY A 1 36 ? 4.658 -11.020 9.808 1.00 10.00 111 GLY A O 10
ATOM 10280 N N . GLN A 1 37 ? 4.110 -9.689 8.073 1.00 10.00 112 GLN A N 10
ATOM 10281 C CA . GLN A 1 37 ? 5.413 -9.092 7.839 1.00 10.00 112 GLN A CA 10
ATOM 10282 C C . GLN A 1 37 ? 5.387 -7.626 8.317 1.00 10.00 112 GLN A C 10
ATOM 10283 O O . GLN A 1 37 ? 5.264 -6.727 7.491 1.00 10.00 112 GLN A O 10
ATOM 10297 N N . PRO A 1 38 ? 5.448 -7.354 9.640 1.00 10.00 113 PRO A N 10
ATOM 10298 C CA . PRO A 1 38 ? 5.212 -6.025 10.197 1.00 10.00 113 PRO A CA 10
ATOM 10299 C C . PRO A 1 38 ? 6.409 -5.098 9.981 1.00 10.00 113 PRO A C 10
ATOM 10300 O O . PRO A 1 38 ? 7.549 -5.521 10.154 1.00 10.00 113 PRO A O 10
ATOM 10311 N N . LEU A 1 39 ? 6.146 -3.826 9.638 1.00 10.00 114 LEU A N 10
ATOM 10312 C CA . LEU A 1 39 ? 7.169 -2.812 9.390 1.00 10.00 114 LEU A CA 10
ATOM 10313 C C . LEU A 1 39 ? 8.352 -3.386 8.605 1.00 10.00 114 LEU A C 10
ATOM 10314 O O . LEU A 1 39 ? 9.505 -3.303 9.028 1.00 10.00 114 LEU A O 10
ATOM 10330 N N . PRO A 1 40 ? 8.076 -3.945 7.421 1.00 10.00 115 PRO A N 10
ATOM 10331 C CA . PRO A 1 40 ? 9.100 -4.569 6.625 1.00 10.00 115 PRO A CA 10
ATOM 10332 C C . PRO A 1 40 ? 9.827 -3.453 5.898 1.00 10.00 115 PRO A C 10
ATOM 10333 O O . PRO A 1 40 ? 9.463 -3.124 4.777 1.00 10.00 115 PRO A O 10
ATOM 10344 N N . GLN A 1 41 ? 10.816 -2.831 6.544 1.00 10.00 116 GLN A N 10
ATOM 10345 C CA . GLN A 1 41 ? 11.456 -1.633 6.012 1.00 10.00 116 GLN A CA 10
ATOM 10346 C C . GLN A 1 41 ? 11.794 -1.770 4.520 1.00 10.00 116 GLN A C 10
ATOM 10347 O O . GLN A 1 41 ? 11.487 -0.869 3.753 1.00 10.00 116 GLN A O 10
ATOM 10361 N N . GLU A 1 42 ? 12.350 -2.912 4.108 1.00 10.00 117 GLU A N 10
ATOM 10362 C CA . GLU A 1 42 ? 12.618 -3.265 2.714 1.00 10.00 117 GLU A CA 10
ATOM 10363 C C . GLU A 1 42 ? 11.357 -3.356 1.880 1.00 10.00 117 GLU A C 10
ATOM 10364 O O . GLU A 1 42 ? 11.271 -2.768 0.806 1.00 10.00 117 GLU A O 10
ATOM 10376 N N . GLU A 1 43 ? 10.404 -4.157 2.338 1.00 10.00 118 GLU A N 10
ATOM 10377 C CA . GLU A 1 43 ? 9.283 -4.523 1.502 1.00 10.00 118 GLU A CA 10
ATOM 10378 C C . GLU A 1 43 ? 8.429 -3.276 1.305 1.00 10.00 118 GLU A C 10
ATOM 10379 O O . GLU A 1 43 ? 8.040 -2.955 0.190 1.00 10.00 118 GLU A O 10
ATOM 10391 N N . LEU A 1 44 ? 8.240 -2.491 2.369 1.00 10.00 119 LEU A N 10
ATOM 10392 C CA . LEU A 1 44 ? 7.657 -1.174 2.237 1.00 10.00 119 LEU A CA 10
ATOM 10393 C C . LEU A 1 44 ? 8.552 -0.230 1.434 1.00 10.00 119 LEU A C 10
ATOM 10394 O O . LEU A 1 44 ? 8.017 0.445 0.573 1.00 10.00 119 LEU A O 10
ATOM 10410 N N . ASP A 1 45 ? 9.868 -0.134 1.671 1.00 10.00 120 ASP A N 10
ATOM 10411 C CA . ASP A 1 45 ? 10.742 0.755 0.887 1.00 10.00 120 ASP A CA 10
ATOM 10412 C C . ASP A 1 45 ? 10.506 0.547 -0.609 1.00 10.00 120 ASP A C 10
ATOM 10413 O O . ASP A 1 45 ? 10.258 1.480 -1.372 1.00 10.00 120 ASP A O 10
ATOM 10422 N N . ALA A 1 46 ? 10.512 -0.724 -0.994 1.00 10.00 121 ALA A N 10
ATOM 10423 C CA . ALA A 1 46 ? 10.250 -1.173 -2.342 1.00 10.00 121 ALA A CA 10
ATOM 10424 C C . ALA A 1 46 ? 8.944 -0.570 -2.898 1.00 10.00 121 ALA A C 10
ATOM 10425 O O . ALA A 1 46 ? 8.894 -0.222 -4.077 1.00 10.00 121 ALA A O 10
ATOM 10432 N N . MET A 1 47 ? 7.911 -0.388 -2.064 1.00 10.00 122 MET A N 10
ATOM 10433 C CA . MET A 1 47 ? 6.683 0.304 -2.406 1.00 10.00 122 MET A CA 10
ATOM 10434 C C . MET A 1 47 ? 6.856 1.827 -2.356 1.00 10.00 122 MET A C 10
ATOM 10435 O O . MET A 1 47 ? 6.434 2.514 -3.282 1.00 10.00 122 MET A O 10
ATOM 10449 N N . ILE A 1 48 ? 7.445 2.365 -1.276 1.00 10.00 123 ILE A N 10
ATOM 10450 C CA . ILE A 1 48 ? 7.734 3.775 -1.061 1.00 10.00 123 ILE A CA 10
ATOM 10451 C C . ILE A 1 48 ? 8.311 4.378 -2.337 1.00 10.00 123 ILE A C 10
ATOM 10452 O O . ILE A 1 48 ? 7.895 5.443 -2.772 1.00 10.00 123 ILE A O 10
ATOM 10468 N N . ARG A 1 49 ? 9.249 3.649 -2.938 1.00 10.00 124 ARG A N 10
ATOM 10469 C CA . ARG A 1 49 ? 10.002 4.052 -4.107 1.00 10.00 124 ARG A CA 10
ATOM 10470 C C . ARG A 1 49 ? 9.140 4.176 -5.373 1.00 10.00 124 ARG A C 10
ATOM 10471 O O . ARG A 1 49 ? 9.610 4.752 -6.354 1.00 10.00 124 ARG A O 10
ATOM 10492 N N . GLU A 1 50 ? 7.922 3.616 -5.382 1.00 10.00 125 GLU A N 10
ATOM 10493 C CA . GLU A 1 50 ? 6.994 3.692 -6.508 1.00 10.00 125 GLU A CA 10
ATOM 10494 C C . GLU A 1 50 ? 5.660 4.357 -6.133 1.00 10.00 125 GLU A C 10
ATOM 10495 O O . GLU A 1 50 ? 4.929 4.786 -7.025 1.00 10.00 125 GLU A O 10
ATOM 10507 N N . ALA A 1 51 ? 5.311 4.482 -4.845 1.00 10.00 126 ALA A N 10
ATOM 10508 C CA . ALA A 1 51 ? 4.033 5.061 -4.425 1.00 10.00 126 ALA A CA 10
ATOM 10509 C C . ALA A 1 51 ? 3.972 6.590 -4.586 1.00 10.00 126 ALA A C 10
ATOM 10510 O O . ALA A 1 51 ? 3.381 7.273 -3.750 1.00 10.00 126 ALA A O 10
ATOM 10517 N N . ASP A 1 52 ? 4.505 7.129 -5.685 1.00 10.00 127 ASP A N 10
ATOM 10518 C CA . ASP A 1 52 ? 4.561 8.558 -5.954 1.00 10.00 127 ASP A CA 10
ATOM 10519 C C . ASP A 1 52 ? 3.453 8.896 -6.955 1.00 10.00 127 ASP A C 10
ATOM 10520 O O . ASP A 1 52 ? 3.706 9.547 -7.967 1.00 10.00 127 ASP A O 10
ATOM 10529 N N . VAL A 1 53 ? 2.222 8.423 -6.725 1.00 10.00 128 VAL A N 10
ATOM 10530 C CA . VAL A 1 53 ? 1.186 8.549 -7.745 1.00 10.00 128 VAL A CA 10
ATOM 10531 C C . VAL A 1 53 ? 0.795 10.012 -7.915 1.00 10.00 128 VAL A C 10
ATOM 10532 O O . VAL A 1 53 ? 0.783 10.516 -9.036 1.00 10.00 128 VAL A O 10
ATOM 10545 N N . ASP A 1 54 ? 0.436 10.670 -6.808 1.00 10.00 129 ASP A N 10
ATOM 10546 C CA . ASP A 1 54 ? -0.023 12.051 -6.859 1.00 10.00 129 ASP A CA 10
ATOM 10547 C C . ASP A 1 54 ? 1.146 12.973 -7.233 1.00 10.00 129 ASP A C 10
ATOM 10548 O O . ASP A 1 54 ? 1.268 13.373 -8.388 1.00 10.00 129 ASP A O 10
ATOM 10557 N N . GLN A 1 55 ? 2.033 13.265 -6.272 1.00 10.00 130 GLN A N 10
ATOM 10558 C CA . GLN A 1 55 ? 3.293 13.984 -6.467 1.00 10.00 130 GLN A CA 10
ATOM 10559 C C . GLN A 1 55 ? 4.117 13.937 -5.165 1.00 10.00 130 GLN A C 10
ATOM 10560 O O . GLN A 1 55 ? 4.766 14.918 -4.812 1.00 10.00 130 GLN A O 10
ATOM 10574 N N . ASP A 1 56 ? 4.070 12.823 -4.419 1.00 10.00 131 ASP A N 10
ATOM 10575 C CA . ASP A 1 56 ? 4.625 12.765 -3.063 1.00 10.00 131 ASP A CA 10
ATOM 10576 C C . ASP A 1 56 ? 4.656 11.315 -2.537 1.00 10.00 131 ASP A C 10
ATOM 10577 O O . ASP A 1 56 ? 5.635 10.613 -2.756 1.00 10.00 131 ASP A O 10
ATOM 10586 N N . GLY A 1 57 ? 3.601 10.846 -1.870 1.00 10.00 132 GLY A N 10
ATOM 10587 C CA . GLY A 1 57 ? 3.532 9.536 -1.229 1.00 10.00 132 GLY A CA 10
ATOM 10588 C C . GLY A 1 57 ? 2.072 9.124 -1.032 1.00 10.00 132 GLY A C 10
ATOM 10589 O O . GLY A 1 57 ? 1.736 8.349 -0.131 1.00 10.00 132 GLY A O 10
ATOM 10593 N N . ARG A 1 58 ? 1.208 9.684 -1.884 1.00 10.00 133 ARG A N 10
ATOM 10594 C CA . ARG A 1 58 ? -0.212 9.411 -1.978 1.00 10.00 133 ARG A CA 10
ATOM 10595 C C . ARG A 1 58 ? -0.387 8.461 -3.155 1.00 10.00 133 ARG A C 10
ATOM 10596 O O . ARG A 1 58 ? 0.198 8.701 -4.215 1.00 10.00 133 ARG A O 10
ATOM 10617 N N . VAL A 1 59 ? -1.136 7.376 -2.942 1.00 10.00 134 VAL A N 10
ATOM 10618 C CA . VAL A 1 59 ? -1.218 6.258 -3.869 1.00 10.00 134 VAL A CA 10
ATOM 10619 C C . VAL A 1 59 ? -2.671 5.869 -4.127 1.00 10.00 134 VAL A C 10
ATOM 10620 O O . VAL A 1 59 ? -3.416 5.574 -3.192 1.00 10.00 134 VAL A O 10
ATOM 10633 N N . ASN A 1 60 ? -3.069 5.839 -5.403 1.00 10.00 135 ASN A N 10
ATOM 10634 C CA . ASN A 1 60 ? -4.321 5.223 -5.816 1.00 10.00 135 ASN A CA 10
ATOM 10635 C C . ASN A 1 60 ? -4.301 3.773 -5.344 1.00 10.00 135 ASN A C 10
ATOM 10636 O O . ASN A 1 60 ? -3.432 3.009 -5.756 1.00 10.00 135 ASN A O 10
ATOM 10647 N N . TYR A 1 61 ? -5.251 3.401 -4.488 1.00 10.00 136 TYR A N 10
ATOM 10648 C CA . TYR A 1 61 ? -5.393 2.070 -3.920 1.00 10.00 136 TYR A CA 10
ATOM 10649 C C . TYR A 1 61 ? -5.280 0.968 -4.991 1.00 10.00 136 TYR A C 10
ATOM 10650 O O . TYR A 1 61 ? -4.321 0.192 -5.002 1.00 10.00 136 TYR A O 10
ATOM 10668 N N . GLU A 1 62 ? -6.270 0.898 -5.885 1.00 10.00 137 GLU A N 10
ATOM 10669 C CA . GLU A 1 62 ? -6.378 -0.165 -6.877 1.00 10.00 137 GLU A CA 10
ATOM 10670 C C . GLU A 1 62 ? -5.151 -0.140 -7.790 1.00 10.00 137 GLU A C 10
ATOM 10671 O O . GLU A 1 62 ? -4.414 -1.121 -7.886 1.00 10.00 137 GLU A O 10
ATOM 10683 N N . GLU A 1 63 ? -4.911 1.015 -8.415 1.00 10.00 138 GLU A N 10
ATOM 10684 C CA . GLU A 1 63 ? -3.795 1.221 -9.323 1.00 10.00 138 GLU A CA 10
ATOM 10685 C C . GLU A 1 63 ? -2.499 0.722 -8.677 1.00 10.00 138 GLU A C 10
ATOM 10686 O O . GLU A 1 63 ? -1.771 -0.073 -9.265 1.00 10.00 138 GLU A O 10
ATOM 10698 N N . PHE A 1 64 ? -2.233 1.133 -7.433 1.00 10.00 139 PHE A N 10
ATOM 10699 C CA . PHE A 1 64 ? -1.059 0.674 -6.709 1.00 10.00 139 PHE A CA 10
ATOM 10700 C C . PHE A 1 64 ? -1.020 -0.840 -6.582 1.00 10.00 139 PHE A C 10
ATOM 10701 O O . PHE A 1 64 ? 0.013 -1.449 -6.842 1.00 10.00 139 PHE A O 10
ATOM 10718 N N . ALA A 1 65 ? -2.124 -1.458 -6.161 1.00 10.00 140 ALA A N 10
ATOM 10719 C CA . ALA A 1 65 ? -2.191 -2.909 -6.079 1.00 10.00 140 ALA A CA 10
ATOM 10720 C C . ALA A 1 65 ? -1.746 -3.533 -7.404 1.00 10.00 140 ALA A C 10
ATOM 10721 O O . ALA A 1 65 ? -0.919 -4.445 -7.432 1.00 10.00 140 ALA A O 10
ATOM 10728 N N . ARG A 1 66 ? -2.284 -2.996 -8.500 1.00 10.00 141 ARG A N 10
ATOM 10729 C CA . ARG A 1 66 ? -1.963 -3.398 -9.859 1.00 10.00 141 ARG A CA 10
ATOM 10730 C C . ARG A 1 66 ? -0.462 -3.233 -10.139 1.00 10.00 141 ARG A C 10
ATOM 10731 O O . ARG A 1 66 ? 0.179 -4.151 -10.653 1.00 10.00 141 ARG A O 10
ATOM 10752 N N . MET A 1 67 ? 0.117 -2.079 -9.790 1.00 10.00 142 MET A N 10
ATOM 10753 C CA . MET A 1 67 ? 1.548 -1.856 -9.950 1.00 10.00 142 MET A CA 10
ATOM 10754 C C . MET A 1 67 ? 2.359 -2.856 -9.129 1.00 10.00 142 MET A C 10
ATOM 10755 O O . MET A 1 67 ? 3.254 -3.479 -9.686 1.00 10.00 142 MET A O 10
ATOM 10769 N N . LEU A 1 68 ? 2.092 -3.027 -7.825 1.00 10.00 143 LEU A N 10
ATOM 10770 C CA . LEU A 1 68 ? 2.902 -3.920 -7.026 1.00 10.00 143 LEU A CA 10
ATOM 10771 C C . LEU A 1 68 ? 2.779 -5.355 -7.555 1.00 10.00 143 LEU A C 10
ATOM 10772 O O . LEU A 1 68 ? 3.771 -6.074 -7.628 1.00 10.00 143 LEU A O 10
ATOM 10788 N N . ALA A 1 69 ? 1.568 -5.775 -7.950 1.00 10.00 144 ALA A N 10
ATOM 10789 C CA . ALA A 1 69 ? 1.391 -7.022 -8.684 1.00 10.00 144 ALA A CA 10
ATOM 10790 C C . ALA A 1 69 ? 2.319 -7.080 -9.901 1.00 10.00 144 ALA A C 10
ATOM 10791 O O . ALA A 1 69 ? 2.927 -8.115 -10.166 1.00 10.00 144 ALA A O 10
ATOM 10798 N N . GLN A 1 70 ? 2.388 -5.964 -10.634 1.00 10.00 145 GLN A N 10
ATOM 10799 C CA . GLN A 1 70 ? 3.137 -5.781 -11.863 1.00 10.00 145 GLN A CA 10
ATOM 10800 C C . GLN A 1 70 ? 2.673 -6.826 -12.887 1.00 10.00 145 GLN A C 10
ATOM 10801 O O . GLN A 1 70 ? 3.415 -7.747 -13.225 1.00 10.00 145 GLN A O 10
ATOM 10815 N N . GLU A 1 71 ? 1.425 -6.672 -13.342 1.00 10.00 146 GLU A N 10
ATOM 10816 C CA . GLU A 1 71 ? 0.836 -7.460 -14.417 1.00 10.00 146 GLU A CA 10
ATOM 10817 C C . GLU A 1 71 ? 1.747 -7.399 -15.653 1.00 10.00 146 GLU A C 10
ATOM 10818 O O . GLU A 1 71 ? 2.210 -6.274 -15.958 1.00 10.00 146 GLU A O 10
ATOM 10831 N N . ALA A 1 1 ? -2.578 -19.915 -4.848 1.00 10.00 76 ALA A N 11
ATOM 10832 C CA . ALA A 1 1 ? -2.802 -18.596 -5.467 1.00 10.00 76 ALA A CA 11
ATOM 10833 C C . ALA A 1 1 ? -1.593 -17.730 -5.138 1.00 10.00 76 ALA A C 11
ATOM 10834 O O . ALA A 1 1 ? -0.912 -18.050 -4.166 1.00 10.00 76 ALA A O 11
ATOM 10843 N N . ARG A 1 2 ? -1.333 -16.667 -5.903 1.00 10.00 77 ARG A N 11
ATOM 10844 C CA . ARG A 1 2 ? -0.493 -15.583 -5.413 1.00 10.00 77 ARG A CA 11
ATOM 10845 C C . ARG A 1 2 ? -1.338 -14.697 -4.530 1.00 10.00 77 ARG A C 11
ATOM 10846 O O . ARG A 1 2 ? -2.549 -14.589 -4.708 1.00 10.00 77 ARG A O 11
ATOM 10867 N N . ALA A 1 3 ? -0.646 -14.066 -3.590 1.00 10.00 78 ALA A N 11
ATOM 10868 C CA . ALA A 1 3 ? -1.154 -12.929 -2.886 1.00 10.00 78 ALA A CA 11
ATOM 10869 C C . ALA A 1 3 ? -1.032 -11.770 -3.868 1.00 10.00 78 ALA A C 11
ATOM 10870 O O . ALA A 1 3 ? -1.914 -11.571 -4.699 1.00 10.00 78 ALA A O 11
ATOM 10877 N N . GLY A 1 4 ? 0.089 -11.050 -3.828 1.00 10.00 79 GLY A N 11
ATOM 10878 C CA . GLY A 1 4 ? 0.325 -9.878 -4.641 1.00 10.00 79 GLY A CA 11
ATOM 10879 C C . GLY A 1 4 ? -0.855 -8.918 -4.531 1.00 10.00 79 GLY A C 11
ATOM 10880 O O . GLY A 1 4 ? -1.027 -8.255 -3.509 1.00 10.00 79 GLY A O 11
ATOM 10884 N N . LEU A 1 5 ? -1.713 -8.904 -5.553 1.00 10.00 80 LEU A N 11
ATOM 10885 C CA . LEU A 1 5 ? -2.957 -8.184 -5.537 1.00 10.00 80 LEU A CA 11
ATOM 10886 C C . LEU A 1 5 ? -3.763 -8.515 -4.287 1.00 10.00 80 LEU A C 11
ATOM 10887 O O . LEU A 1 5 ? -4.285 -7.602 -3.664 1.00 10.00 80 LEU A O 11
ATOM 10903 N N . GLU A 1 6 ? -3.873 -9.792 -3.912 1.00 10.00 81 GLU A N 11
ATOM 10904 C CA . GLU A 1 6 ? -4.621 -10.163 -2.720 1.00 10.00 81 GLU A CA 11
ATOM 10905 C C . GLU A 1 6 ? -3.899 -9.695 -1.456 1.00 10.00 81 GLU A C 11
ATOM 10906 O O . GLU A 1 6 ? -4.547 -9.150 -0.564 1.00 10.00 81 GLU A O 11
ATOM 10918 N N . ASP A 1 7 ? -2.567 -9.867 -1.402 1.00 10.00 82 ASP A N 11
ATOM 10919 C CA . ASP A 1 7 ? -1.734 -9.406 -0.283 1.00 10.00 82 ASP A CA 11
ATOM 10920 C C . ASP A 1 7 ? -2.171 -7.995 0.056 1.00 10.00 82 ASP A C 11
ATOM 10921 O O . ASP A 1 7 ? -2.589 -7.657 1.159 1.00 10.00 82 ASP A O 11
ATOM 10930 N N . LEU A 1 8 ? -2.125 -7.201 -1.003 1.00 10.00 83 LEU A N 11
ATOM 10931 C CA . LEU A 1 8 ? -2.385 -5.795 -1.010 1.00 10.00 83 LEU A CA 11
ATOM 10932 C C . LEU A 1 8 ? -3.835 -5.421 -0.793 1.00 10.00 83 LEU A C 11
ATOM 10933 O O . LEU A 1 8 ? -4.116 -4.542 0.001 1.00 10.00 83 LEU A O 11
ATOM 10949 N N . GLN A 1 9 ? -4.777 -6.022 -1.500 1.00 10.00 84 GLN A N 11
ATOM 10950 C CA . GLN A 1 9 ? -6.159 -5.608 -1.370 1.00 10.00 84 GLN A CA 11
ATOM 10951 C C . GLN A 1 9 ? -6.625 -5.886 0.058 1.00 10.00 84 GLN A C 11
ATOM 10952 O O . GLN A 1 9 ? -7.300 -5.044 0.648 1.00 10.00 84 GLN A O 11
ATOM 10966 N N . VAL A 1 10 ? -6.193 -7.003 0.657 1.00 10.00 85 VAL A N 11
ATOM 10967 C CA . VAL A 1 10 ? -6.372 -7.269 2.054 1.00 10.00 85 VAL A CA 11
ATOM 10968 C C . VAL A 1 10 ? -5.571 -6.249 2.890 1.00 10.00 85 VAL A C 11
ATOM 10969 O O . VAL A 1 10 ? -6.130 -5.707 3.841 1.00 10.00 85 VAL A O 11
ATOM 10982 N N . ALA A 1 11 ? -4.303 -5.964 2.537 1.00 10.00 86 ALA A N 11
ATOM 10983 C CA . ALA A 1 11 ? -3.480 -4.913 3.153 1.00 10.00 86 ALA A CA 11
ATOM 10984 C C . ALA A 1 11 ? -4.315 -3.641 3.310 1.00 10.00 86 ALA A C 11
ATOM 10985 O O . ALA A 1 11 ? -4.738 -3.269 4.402 1.00 10.00 86 ALA A O 11
ATOM 10992 N N . PHE A 1 12 ? -4.585 -3.010 2.179 1.00 10.00 87 PHE A N 11
ATOM 10993 C CA . PHE A 1 12 ? -5.454 -1.877 1.985 1.00 10.00 87 PHE A CA 11
ATOM 10994 C C . PHE A 1 12 ? -6.714 -1.990 2.835 1.00 10.00 87 PHE A C 11
ATOM 10995 O O . PHE A 1 12 ? -6.918 -1.135 3.688 1.00 10.00 87 PHE A O 11
ATOM 11012 N N . ARG A 1 13 ? -7.506 -3.056 2.692 1.00 10.00 88 ARG A N 11
ATOM 11013 C CA . ARG A 1 13 ? -8.726 -3.249 3.476 1.00 10.00 88 ARG A CA 11
ATOM 11014 C C . ARG A 1 13 ? -8.554 -3.093 4.995 1.00 10.00 88 ARG A C 11
ATOM 11015 O O . ARG A 1 13 ? -9.552 -2.876 5.681 1.00 10.00 88 ARG A O 11
ATOM 11036 N N . ALA A 1 14 ? -7.338 -3.208 5.539 1.00 10.00 89 ALA A N 11
ATOM 11037 C CA . ALA A 1 14 ? -7.104 -2.899 6.941 1.00 10.00 89 ALA A CA 11
ATOM 11038 C C . ALA A 1 14 ? -7.277 -1.404 7.237 1.00 10.00 89 ALA A C 11
ATOM 11039 O O . ALA A 1 14 ? -7.882 -1.063 8.252 1.00 10.00 89 ALA A O 11
ATOM 11046 N N . PHE A 1 15 ? -6.735 -0.514 6.396 1.00 10.00 90 PHE A N 11
ATOM 11047 C CA . PHE A 1 15 ? -6.842 0.933 6.601 1.00 10.00 90 PHE A CA 11
ATOM 11048 C C . PHE A 1 15 ? -7.875 1.545 5.665 1.00 10.00 90 PHE A C 11
ATOM 11049 O O . PHE A 1 15 ? -8.786 2.234 6.116 1.00 10.00 90 PHE A O 11
ATOM 11066 N N . ASP A 1 16 ? -7.684 1.310 4.369 1.00 10.00 91 ASP A N 11
ATOM 11067 C CA . ASP A 1 16 ? -8.529 1.744 3.273 1.00 10.00 91 ASP A CA 11
ATOM 11068 C C . ASP A 1 16 ? -8.827 3.240 3.403 1.00 10.00 91 ASP A C 11
ATOM 11069 O O . ASP A 1 16 ? -9.980 3.663 3.379 1.00 10.00 91 ASP A O 11
ATOM 11078 N N . GLN A 1 17 ? -7.771 4.040 3.615 1.00 10.00 92 GLN A N 11
ATOM 11079 C CA . GLN A 1 17 ? -7.916 5.418 4.075 1.00 10.00 92 GLN A CA 11
ATOM 11080 C C . GLN A 1 17 ? -8.762 6.259 3.132 1.00 10.00 92 GLN A C 11
ATOM 11081 O O . GLN A 1 17 ? -9.703 6.912 3.578 1.00 10.00 92 GLN A O 11
ATOM 11095 N N . ASP A 1 18 ? -8.382 6.279 1.853 1.00 10.00 93 ASP A N 11
ATOM 11096 C CA . ASP A 1 18 ? -9.176 6.922 0.824 1.00 10.00 93 ASP A CA 11
ATOM 11097 C C . ASP A 1 18 ? -10.060 5.841 0.218 1.00 10.00 93 ASP A C 11
ATOM 11098 O O . ASP A 1 18 ? -11.284 5.941 0.258 1.00 10.00 93 ASP A O 11
ATOM 11107 N N . GLY A 1 19 ? -9.439 4.780 -0.318 1.00 10.00 94 GLY A N 11
ATOM 11108 C CA . GLY A 1 19 ? -10.153 3.591 -0.762 1.00 10.00 94 GLY A CA 11
ATOM 11109 C C . GLY A 1 19 ? -10.813 3.805 -2.121 1.00 10.00 94 GLY A C 11
ATOM 11110 O O . GLY A 1 19 ? -10.587 3.020 -3.039 1.00 10.00 94 GLY A O 11
ATOM 11114 N N . ASP A 1 20 ? -11.586 4.888 -2.264 1.00 10.00 95 ASP A N 11
ATOM 11115 C CA . ASP A 1 20 ? -12.171 5.337 -3.522 1.00 10.00 95 ASP A CA 11
ATOM 11116 C C . ASP A 1 20 ? -11.125 5.272 -4.637 1.00 10.00 95 ASP A C 11
ATOM 11117 O O . ASP A 1 20 ? -11.362 4.702 -5.700 1.00 10.00 95 ASP A O 11
ATOM 11126 N N . GLY A 1 21 ? -9.919 5.767 -4.337 1.00 10.00 96 GLY A N 11
ATOM 11127 C CA . GLY A 1 21 ? -8.748 5.442 -5.130 1.00 10.00 96 GLY A CA 11
ATOM 11128 C C . GLY A 1 21 ? -7.460 6.012 -4.544 1.00 10.00 96 GLY A C 11
ATOM 11129 O O . GLY A 1 21 ? -6.717 6.656 -5.273 1.00 10.00 96 GLY A O 11
ATOM 11133 N N . HIS A 1 22 ? -7.153 5.747 -3.265 1.00 10.00 97 HIS A N 11
ATOM 11134 C CA . HIS A 1 22 ? -5.904 6.180 -2.635 1.00 10.00 97 HIS A CA 11
ATOM 11135 C C . HIS A 1 22 ? -5.687 5.476 -1.282 1.00 10.00 97 HIS A C 11
ATOM 11136 O O . HIS A 1 22 ? -6.653 5.124 -0.605 1.00 10.00 97 HIS A O 11
ATOM 11150 N N . ILE A 1 23 ? -4.421 5.216 -0.922 1.00 10.00 98 ILE A N 11
ATOM 11151 C CA . ILE A 1 23 ? -3.987 4.826 0.424 1.00 10.00 98 ILE A CA 11
ATOM 11152 C C . ILE A 1 23 ? -3.005 5.858 0.972 1.00 10.00 98 ILE A C 11
ATOM 11153 O O . ILE A 1 23 ? -2.492 6.672 0.208 1.00 10.00 98 ILE A O 11
ATOM 11169 N N . THR A 1 24 ? -2.655 5.764 2.259 1.00 10.00 99 THR A N 11
ATOM 11170 C CA . THR A 1 24 ? -1.393 6.316 2.744 1.00 10.00 99 THR A CA 11
ATOM 11171 C C . THR A 1 24 ? -0.320 5.225 2.762 1.00 10.00 99 THR A C 11
ATOM 11172 O O . THR A 1 24 ? -0.538 4.101 3.211 1.00 10.00 99 THR A O 11
ATOM 11183 N N . VAL A 1 25 ? 0.879 5.558 2.289 1.00 10.00 100 VAL A N 11
ATOM 11184 C CA . VAL A 1 25 ? 2.050 4.718 2.496 1.00 10.00 100 VAL A CA 11
ATOM 11185 C C . VAL A 1 25 ? 2.230 4.355 3.981 1.00 10.00 100 VAL A C 11
ATOM 11186 O O . VAL A 1 25 ? 2.739 3.286 4.326 1.00 10.00 100 VAL A O 11
ATOM 11199 N N . ASP A 1 26 ? 1.848 5.283 4.860 1.00 10.00 101 ASP A N 11
ATOM 11200 C CA . ASP A 1 26 ? 1.925 5.114 6.305 1.00 10.00 101 ASP A CA 11
ATOM 11201 C C . ASP A 1 26 ? 0.872 4.136 6.810 1.00 10.00 101 ASP A C 11
ATOM 11202 O O . ASP A 1 26 ? 1.185 3.240 7.594 1.00 10.00 101 ASP A O 11
ATOM 11211 N N . GLU A 1 27 ? -0.355 4.266 6.288 1.00 10.00 102 GLU A N 11
ATOM 11212 C CA . GLU A 1 27 ? -1.377 3.225 6.395 1.00 10.00 102 GLU A CA 11
ATOM 11213 C C . GLU A 1 27 ? -0.729 1.883 6.108 1.00 10.00 102 GLU A C 11
ATOM 11214 O O . GLU A 1 27 ? -0.738 0.989 6.942 1.00 10.00 102 GLU A O 11
ATOM 11226 N N . LEU A 1 28 ? -0.153 1.771 4.915 1.00 10.00 103 LEU A N 11
ATOM 11227 C CA . LEU A 1 28 ? 0.297 0.537 4.308 1.00 10.00 103 LEU A CA 11
ATOM 11228 C C . LEU A 1 28 ? 1.259 -0.197 5.241 1.00 10.00 103 LEU A C 11
ATOM 11229 O O . LEU A 1 28 ? 1.126 -1.397 5.493 1.00 10.00 103 LEU A O 11
ATOM 11245 N N . ARG A 1 29 ? 2.211 0.560 5.787 1.00 10.00 104 ARG A N 11
ATOM 11246 C CA . ARG A 1 29 ? 3.150 0.077 6.790 1.00 10.00 104 ARG A CA 11
ATOM 11247 C C . ARG A 1 29 ? 2.419 -0.623 7.950 1.00 10.00 104 ARG A C 11
ATOM 11248 O O . ARG A 1 29 ? 2.868 -1.667 8.418 1.00 10.00 104 ARG A O 11
ATOM 11269 N N . ARG A 1 30 ? 1.293 -0.066 8.412 1.00 10.00 105 ARG A N 11
ATOM 11270 C CA . ARG A 1 30 ? 0.485 -0.671 9.468 1.00 10.00 105 ARG A CA 11
ATOM 11271 C C . ARG A 1 30 ? -0.460 -1.763 8.956 1.00 10.00 105 ARG A C 11
ATOM 11272 O O . ARG A 1 30 ? -0.639 -2.780 9.624 1.00 10.00 105 ARG A O 11
ATOM 11293 N N . ALA A 1 31 ? -1.070 -1.586 7.787 1.00 10.00 106 ALA A N 11
ATOM 11294 C CA . ALA A 1 31 ? -1.899 -2.591 7.139 1.00 10.00 106 ALA A CA 11
ATOM 11295 C C . ALA A 1 31 ? -1.193 -3.942 7.143 1.00 10.00 106 ALA A C 11
ATOM 11296 O O . ALA A 1 31 ? -1.775 -4.967 7.493 1.00 10.00 106 ALA A O 11
ATOM 11303 N N . MET A 1 32 ? 0.088 -3.925 6.782 1.00 10.00 107 MET A N 11
ATOM 11304 C CA . MET A 1 32 ? 0.909 -5.120 6.784 1.00 10.00 107 MET A CA 11
ATOM 11305 C C . MET A 1 32 ? 1.023 -5.758 8.177 1.00 10.00 107 MET A C 11
ATOM 11306 O O . MET A 1 32 ? 1.048 -6.983 8.307 1.00 10.00 107 MET A O 11
ATOM 11320 N N . ALA A 1 33 ? 1.040 -4.941 9.234 1.00 10.00 108 ALA A N 11
ATOM 11321 C CA . ALA A 1 33 ? 0.950 -5.444 10.598 1.00 10.00 108 ALA A CA 11
ATOM 11322 C C . ALA A 1 33 ? -0.384 -6.159 10.794 1.00 10.00 108 ALA A C 11
ATOM 11323 O O . ALA A 1 33 ? -0.422 -7.261 11.333 1.00 10.00 108 ALA A O 11
ATOM 11330 N N . GLY A 1 34 ? -1.470 -5.534 10.329 1.00 10.00 109 GLY A N 11
ATOM 11331 C CA . GLY A 1 34 ? -2.797 -6.136 10.302 1.00 10.00 109 GLY A CA 11
ATOM 11332 C C . GLY A 1 34 ? -2.775 -7.511 9.628 1.00 10.00 109 GLY A C 11
ATOM 11333 O O . GLY A 1 34 ? -3.319 -8.472 10.166 1.00 10.00 109 GLY A O 11
ATOM 11337 N N . LEU A 1 35 ? -2.139 -7.604 8.455 1.00 10.00 110 LEU A N 11
ATOM 11338 C CA . LEU A 1 35 ? -1.917 -8.872 7.760 1.00 10.00 110 LEU A CA 11
ATOM 11339 C C . LEU A 1 35 ? -1.197 -9.870 8.665 1.00 10.00 110 LEU A C 11
ATOM 11340 O O . LEU A 1 35 ? -1.621 -11.017 8.787 1.00 10.00 110 LEU A O 11
ATOM 11356 N N . GLY A 1 36 ? -0.090 -9.440 9.274 1.00 10.00 111 GLY A N 11
ATOM 11357 C CA . GLY A 1 36 ? 0.667 -10.233 10.221 1.00 10.00 111 GLY A CA 11
ATOM 11358 C C . GLY A 1 36 ? 2.160 -9.951 10.106 1.00 10.00 111 GLY A C 11
ATOM 11359 O O . GLY A 1 36 ? 2.855 -9.877 11.116 1.00 10.00 111 GLY A O 11
ATOM 11363 N N . GLN A 1 37 ? 2.653 -9.794 8.875 1.00 10.00 112 GLN A N 11
ATOM 11364 C CA . GLN A 1 37 ? 4.045 -9.473 8.592 1.00 10.00 112 GLN A CA 11
ATOM 11365 C C . GLN A 1 37 ? 4.177 -7.987 8.234 1.00 10.00 112 GLN A C 11
ATOM 11366 O O . GLN A 1 37 ? 4.056 -7.646 7.058 1.00 10.00 112 GLN A O 11
ATOM 11380 N N . PRO A 1 38 ? 4.429 -7.082 9.198 1.00 10.00 113 PRO A N 11
ATOM 11381 C CA . PRO A 1 38 ? 4.622 -5.675 8.895 1.00 10.00 113 PRO A CA 11
ATOM 11382 C C . PRO A 1 38 ? 5.885 -5.499 8.054 1.00 10.00 113 PRO A C 11
ATOM 11383 O O . PRO A 1 38 ? 6.989 -5.583 8.587 1.00 10.00 113 PRO A O 11
ATOM 11394 N N . LEU A 1 39 ? 5.724 -5.243 6.751 1.00 10.00 114 LEU A N 11
ATOM 11395 C CA . LEU A 1 39 ? 6.819 -4.866 5.871 1.00 10.00 114 LEU A CA 11
ATOM 11396 C C . LEU A 1 39 ? 7.603 -3.725 6.538 1.00 10.00 114 LEU A C 11
ATOM 11397 O O . LEU A 1 39 ? 7.032 -2.651 6.743 1.00 10.00 114 LEU A O 11
ATOM 11413 N N . PRO A 1 40 ? 8.872 -3.939 6.920 1.00 10.00 115 PRO A N 11
ATOM 11414 C CA . PRO A 1 40 ? 9.663 -2.924 7.585 1.00 10.00 115 PRO A CA 11
ATOM 11415 C C . PRO A 1 40 ? 10.004 -1.818 6.591 1.00 10.00 115 PRO A C 11
ATOM 11416 O O . PRO A 1 40 ? 9.679 -1.918 5.404 1.00 10.00 115 PRO A O 11
ATOM 11427 N N . GLN A 1 41 ? 10.665 -0.769 7.095 1.00 10.00 116 GLN A N 11
ATOM 11428 C CA . GLN A 1 41 ? 11.050 0.399 6.328 1.00 10.00 116 GLN A CA 11
ATOM 11429 C C . GLN A 1 41 ? 11.585 -0.009 4.959 1.00 10.00 116 GLN A C 11
ATOM 11430 O O . GLN A 1 41 ? 10.869 0.162 3.996 1.00 10.00 116 GLN A O 11
ATOM 11444 N N . GLU A 1 42 ? 12.750 -0.633 4.836 1.00 10.00 117 GLU A N 11
ATOM 11445 C CA . GLU A 1 42 ? 13.347 -0.975 3.545 1.00 10.00 117 GLU A CA 11
ATOM 11446 C C . GLU A 1 42 ? 12.397 -1.631 2.535 1.00 10.00 117 GLU A C 11
ATOM 11447 O O . GLU A 1 42 ? 12.567 -1.414 1.335 1.00 10.00 117 GLU A O 11
ATOM 11459 N N . GLU A 1 43 ? 11.386 -2.386 2.975 1.00 10.00 118 GLU A N 11
ATOM 11460 C CA . GLU A 1 43 ? 10.394 -2.904 2.049 1.00 10.00 118 GLU A CA 11
ATOM 11461 C C . GLU A 1 43 ? 9.370 -1.810 1.728 1.00 10.00 118 GLU A C 11
ATOM 11462 O O . GLU A 1 43 ? 9.128 -1.502 0.559 1.00 10.00 118 GLU A O 11
ATOM 11474 N N . LEU A 1 44 ? 8.766 -1.190 2.747 1.00 10.00 119 LEU A N 11
ATOM 11475 C CA . LEU A 1 44 ? 7.759 -0.173 2.480 1.00 10.00 119 LEU A CA 11
ATOM 11476 C C . LEU A 1 44 ? 8.361 1.051 1.769 1.00 10.00 119 LEU A C 11
ATOM 11477 O O . LEU A 1 44 ? 7.724 1.554 0.869 1.00 10.00 119 LEU A O 11
ATOM 11493 N N . ASP A 1 45 ? 9.561 1.523 2.119 1.00 10.00 120 ASP A N 11
ATOM 11494 C CA . ASP A 1 45 ? 10.411 2.489 1.415 1.00 10.00 120 ASP A CA 11
ATOM 11495 C C . ASP A 1 45 ? 10.457 2.189 -0.077 1.00 10.00 120 ASP A C 11
ATOM 11496 O O . ASP A 1 45 ? 10.157 3.037 -0.919 1.00 10.00 120 ASP A O 11
ATOM 11505 N N . ALA A 1 46 ? 10.853 0.961 -0.401 1.00 10.00 121 ALA A N 11
ATOM 11506 C CA . ALA A 1 46 ? 10.908 0.502 -1.773 1.00 10.00 121 ALA A CA 11
ATOM 11507 C C . ALA A 1 46 ? 9.536 0.711 -2.431 1.00 10.00 121 ALA A C 11
ATOM 11508 O O . ALA A 1 46 ? 9.431 1.348 -3.480 1.00 10.00 121 ALA A O 11
ATOM 11515 N N . MET A 1 47 ? 8.467 0.262 -1.764 1.00 10.00 122 MET A N 11
ATOM 11516 C CA . MET A 1 47 ? 7.108 0.514 -2.201 1.00 10.00 122 MET A CA 11
ATOM 11517 C C . MET A 1 47 ? 6.715 2.003 -2.151 1.00 10.00 122 MET A C 11
ATOM 11518 O O . MET A 1 47 ? 5.866 2.398 -2.933 1.00 10.00 122 MET A O 11
ATOM 11532 N N . ILE A 1 48 ? 7.284 2.837 -1.275 1.00 10.00 123 ILE A N 11
ATOM 11533 C CA . ILE A 1 48 ? 6.965 4.255 -1.113 1.00 10.00 123 ILE A CA 11
ATOM 11534 C C . ILE A 1 48 ? 7.406 4.954 -2.386 1.00 10.00 123 ILE A C 11
ATOM 11535 O O . ILE A 1 48 ? 6.663 5.742 -2.963 1.00 10.00 123 ILE A O 11
ATOM 11551 N N . ARG A 1 49 ? 8.638 4.663 -2.806 1.00 10.00 124 ARG A N 11
ATOM 11552 C CA . ARG A 1 49 ? 9.224 5.296 -3.973 1.00 10.00 124 ARG A CA 11
ATOM 11553 C C . ARG A 1 49 ? 8.453 4.901 -5.235 1.00 10.00 124 ARG A C 11
ATOM 11554 O O . ARG A 1 49 ? 8.268 5.726 -6.124 1.00 10.00 124 ARG A O 11
ATOM 11575 N N . GLU A 1 50 ? 7.973 3.654 -5.292 1.00 10.00 125 GLU A N 11
ATOM 11576 C CA . GLU A 1 50 ? 7.001 3.240 -6.296 1.00 10.00 125 GLU A CA 11
ATOM 11577 C C . GLU A 1 50 ? 5.704 4.042 -6.118 1.00 10.00 125 GLU A C 11
ATOM 11578 O O . GLU A 1 50 ? 5.126 4.550 -7.078 1.00 10.00 125 GLU A O 11
ATOM 11590 N N . ALA A 1 51 ? 5.228 4.135 -4.874 1.00 10.00 126 ALA A N 11
ATOM 11591 C CA . ALA A 1 51 ? 3.898 4.603 -4.532 1.00 10.00 126 ALA A CA 11
ATOM 11592 C C . ALA A 1 51 ? 3.783 6.130 -4.537 1.00 10.00 126 ALA A C 11
ATOM 11593 O O . ALA A 1 51 ? 3.251 6.709 -3.588 1.00 10.00 126 ALA A O 11
ATOM 11600 N N . ASP A 1 52 ? 4.203 6.772 -5.632 1.00 10.00 127 ASP A N 11
ATOM 11601 C CA . ASP A 1 52 ? 3.862 8.160 -5.915 1.00 10.00 127 ASP A CA 11
ATOM 11602 C C . ASP A 1 52 ? 3.269 8.227 -7.319 1.00 10.00 127 ASP A C 11
ATOM 11603 O O . ASP A 1 52 ? 3.953 8.544 -8.288 1.00 10.00 127 ASP A O 11
ATOM 11612 N N . VAL A 1 53 ? 1.985 7.882 -7.428 1.00 10.00 128 VAL A N 11
ATOM 11613 C CA . VAL A 1 53 ? 1.224 8.076 -8.652 1.00 10.00 128 VAL A CA 11
ATOM 11614 C C . VAL A 1 53 ? 1.144 9.576 -8.964 1.00 10.00 128 VAL A C 11
ATOM 11615 O O . VAL A 1 53 ? 1.216 9.976 -10.124 1.00 10.00 128 VAL A O 11
ATOM 11628 N N . ASP A 1 54 ? 0.928 10.379 -7.917 1.00 10.00 129 ASP A N 11
ATOM 11629 C CA . ASP A 1 54 ? 0.705 11.819 -7.996 1.00 10.00 129 ASP A CA 11
ATOM 11630 C C . ASP A 1 54 ? 2.053 12.558 -7.947 1.00 10.00 129 ASP A C 11
ATOM 11631 O O . ASP A 1 54 ? 2.886 12.331 -8.823 1.00 10.00 129 ASP A O 11
ATOM 11640 N N . GLN A 1 55 ? 2.296 13.435 -6.962 1.00 10.00 130 GLN A N 11
ATOM 11641 C CA . GLN A 1 55 ? 3.601 14.056 -6.785 1.00 10.00 130 GLN A CA 11
ATOM 11642 C C . GLN A 1 55 ? 3.820 14.459 -5.323 1.00 10.00 130 GLN A C 11
ATOM 11643 O O . GLN A 1 55 ? 3.803 15.644 -4.993 1.00 10.00 130 GLN A O 11
ATOM 11657 N N . ASP A 1 56 ? 4.025 13.468 -4.453 1.00 10.00 131 ASP A N 11
ATOM 11658 C CA . ASP A 1 56 ? 4.162 13.646 -3.000 1.00 10.00 131 ASP A CA 11
ATOM 11659 C C . ASP A 1 56 ? 4.551 12.307 -2.358 1.00 10.00 131 ASP A C 11
ATOM 11660 O O . ASP A 1 56 ? 5.365 12.248 -1.440 1.00 10.00 131 ASP A O 11
ATOM 11669 N N . GLY A 1 57 ? 3.862 11.247 -2.794 1.00 10.00 132 GLY A N 11
ATOM 11670 C CA . GLY A 1 57 ? 3.782 9.933 -2.182 1.00 10.00 132 GLY A CA 11
ATOM 11671 C C . GLY A 1 57 ? 2.313 9.520 -2.030 1.00 10.00 132 GLY A C 11
ATOM 11672 O O . GLY A 1 57 ? 1.942 8.968 -0.996 1.00 10.00 132 GLY A O 11
ATOM 11676 N N . ARG A 1 58 ? 1.471 9.802 -3.039 1.00 10.00 133 ARG A N 11
ATOM 11677 C CA . ARG A 1 58 ? 0.087 9.324 -3.087 1.00 10.00 133 ARG A CA 11
ATOM 11678 C C . ARG A 1 58 ? 0.047 8.272 -4.176 1.00 10.00 133 ARG A C 11
ATOM 11679 O O . ARG A 1 58 ? 0.494 8.542 -5.288 1.00 10.00 133 ARG A O 11
ATOM 11700 N N . VAL A 1 59 ? -0.526 7.108 -3.885 1.00 10.00 134 VAL A N 11
ATOM 11701 C CA . VAL A 1 59 ? -0.749 6.066 -4.870 1.00 10.00 134 VAL A CA 11
ATOM 11702 C C . VAL A 1 59 ? -2.246 5.944 -5.118 1.00 10.00 134 VAL A C 11
ATOM 11703 O O . VAL A 1 59 ? -3.035 6.272 -4.239 1.00 10.00 134 VAL A O 11
ATOM 11716 N N . ASN A 1 60 ? -2.633 5.391 -6.265 1.00 10.00 135 ASN A N 11
ATOM 11717 C CA . ASN A 1 60 ? -3.988 4.955 -6.513 1.00 10.00 135 ASN A CA 11
ATOM 11718 C C . ASN A 1 60 ? -4.137 3.558 -5.915 1.00 10.00 135 ASN A C 11
ATOM 11719 O O . ASN A 1 60 ? -3.542 2.616 -6.435 1.00 10.00 135 ASN A O 11
ATOM 11730 N N . TYR A 1 61 ? -4.897 3.432 -4.819 1.00 10.00 136 TYR A N 11
ATOM 11731 C CA . TYR A 1 61 ? -5.119 2.208 -4.043 1.00 10.00 136 TYR A CA 11
ATOM 11732 C C . TYR A 1 61 ? -5.214 0.970 -4.954 1.00 10.00 136 TYR A C 11
ATOM 11733 O O . TYR A 1 61 ? -4.409 0.046 -4.840 1.00 10.00 136 TYR A O 11
ATOM 11751 N N . GLU A 1 62 ? -6.193 0.961 -5.867 1.00 10.00 137 GLU A N 11
ATOM 11752 C CA . GLU A 1 62 ? -6.467 -0.179 -6.730 1.00 10.00 137 GLU A CA 11
ATOM 11753 C C . GLU A 1 62 ? -5.280 -0.398 -7.667 1.00 10.00 137 GLU A C 11
ATOM 11754 O O . GLU A 1 62 ? -4.656 -1.457 -7.669 1.00 10.00 137 GLU A O 11
ATOM 11766 N N . GLU A 1 63 ? -4.976 0.623 -8.468 1.00 10.00 138 GLU A N 11
ATOM 11767 C CA . GLU A 1 63 ? -3.952 0.580 -9.500 1.00 10.00 138 GLU A CA 11
ATOM 11768 C C . GLU A 1 63 ? -2.644 0.026 -8.926 1.00 10.00 138 GLU A C 11
ATOM 11769 O O . GLU A 1 63 ? -2.007 -0.844 -9.508 1.00 10.00 138 GLU A O 11
ATOM 11781 N N . PHE A 1 64 ? -2.265 0.482 -7.735 1.00 10.00 139 PHE A N 11
ATOM 11782 C CA . PHE A 1 64 ? -1.061 0.032 -7.060 1.00 10.00 139 PHE A CA 11
ATOM 11783 C C . PHE A 1 64 ? -1.025 -1.473 -6.821 1.00 10.00 139 PHE A C 11
ATOM 11784 O O . PHE A 1 64 ? 0.031 -2.098 -6.918 1.00 10.00 139 PHE A O 11
ATOM 11801 N N . ALA A 1 65 ? -2.181 -2.070 -6.543 1.00 10.00 140 ALA A N 11
ATOM 11802 C CA . ALA A 1 65 ? -2.281 -3.515 -6.466 1.00 10.00 140 ALA A CA 11
ATOM 11803 C C . ALA A 1 65 ? -1.807 -4.140 -7.781 1.00 10.00 140 ALA A C 11
ATOM 11804 O O . ALA A 1 65 ? -1.071 -5.125 -7.780 1.00 10.00 140 ALA A O 11
ATOM 11811 N N . ARG A 1 66 ? -2.202 -3.528 -8.905 1.00 10.00 141 ARG A N 11
ATOM 11812 C CA . ARG A 1 66 ? -1.708 -3.894 -10.220 1.00 10.00 141 ARG A CA 11
ATOM 11813 C C . ARG A 1 66 ? -0.192 -3.712 -10.254 1.00 10.00 141 ARG A C 11
ATOM 11814 O O . ARG A 1 66 ? 0.519 -4.662 -10.559 1.00 10.00 141 ARG A O 11
ATOM 11835 N N . MET A 1 67 ? 0.312 -2.516 -9.921 1.00 10.00 142 MET A N 11
ATOM 11836 C CA . MET A 1 67 ? 1.751 -2.274 -9.970 1.00 10.00 142 MET A CA 11
ATOM 11837 C C . MET A 1 67 ? 2.556 -3.256 -9.120 1.00 10.00 142 MET A C 11
ATOM 11838 O O . MET A 1 67 ? 3.675 -3.558 -9.520 1.00 10.00 142 MET A O 11
ATOM 11852 N N . LEU A 1 68 ? 2.070 -3.732 -7.963 1.00 10.00 143 LEU A N 11
ATOM 11853 C CA . LEU A 1 68 ? 2.780 -4.741 -7.218 1.00 10.00 143 LEU A CA 11
ATOM 11854 C C . LEU A 1 68 ? 3.016 -5.974 -8.101 1.00 10.00 143 LEU A C 11
ATOM 11855 O O . LEU A 1 68 ? 4.151 -6.430 -8.242 1.00 10.00 143 LEU A O 11
ATOM 11871 N N . ALA A 1 69 ? 1.973 -6.485 -8.764 1.00 10.00 144 ALA A N 11
ATOM 11872 C CA . ALA A 1 69 ? 2.168 -7.502 -9.792 1.00 10.00 144 ALA A CA 11
ATOM 11873 C C . ALA A 1 69 ? 2.538 -6.846 -11.115 1.00 10.00 144 ALA A C 11
ATOM 11874 O O . ALA A 1 69 ? 1.758 -6.781 -12.067 1.00 10.00 144 ALA A O 11
ATOM 11881 N N . GLN A 1 70 ? 3.764 -6.357 -11.129 1.00 10.00 145 GLN A N 11
ATOM 11882 C CA . GLN A 1 70 ? 4.351 -5.619 -12.240 1.00 10.00 145 GLN A CA 11
ATOM 11883 C C . GLN A 1 70 ? 4.730 -6.603 -13.363 1.00 10.00 145 GLN A C 11
ATOM 11884 O O . GLN A 1 70 ? 5.908 -6.756 -13.679 1.00 10.00 145 GLN A O 11
ATOM 11898 N N . GLU A 1 71 ? 3.722 -7.275 -13.930 1.00 10.00 146 GLU A N 11
ATOM 11899 C CA . GLU A 1 71 ? 3.856 -8.542 -14.642 1.00 10.00 146 GLU A CA 11
ATOM 11900 C C . GLU A 1 71 ? 4.424 -9.603 -13.685 1.00 10.00 146 GLU A C 11
ATOM 11901 O O . GLU A 1 71 ? 5.210 -10.458 -14.149 1.00 10.00 146 GLU A O 11
ATOM 11914 N N . ALA A 1 1 ? -6.247 -16.900 -3.867 1.00 10.00 76 ALA A N 12
ATOM 11915 C CA . ALA A 1 1 ? -5.428 -17.069 -2.655 1.00 10.00 76 ALA A CA 12
ATOM 11916 C C . ALA A 1 1 ? -3.946 -17.001 -3.019 1.00 10.00 76 ALA A C 12
ATOM 11917 O O . ALA A 1 1 ? -3.360 -18.025 -3.361 1.00 10.00 76 ALA A O 12
ATOM 11926 N N . ARG A 1 2 ? -3.342 -15.811 -2.984 1.00 10.00 77 ARG A N 12
ATOM 11927 C CA . ARG A 1 2 ? -1.901 -15.659 -3.146 1.00 10.00 77 ARG A CA 12
ATOM 11928 C C . ARG A 1 2 ? -1.465 -14.282 -2.674 1.00 10.00 77 ARG A C 12
ATOM 11929 O O . ARG A 1 2 ? -1.996 -13.258 -3.094 1.00 10.00 77 ARG A O 12
ATOM 11950 N N . ALA A 1 3 ? -0.467 -14.301 -1.804 1.00 10.00 78 ALA A N 12
ATOM 11951 C CA . ALA A 1 3 ? 0.186 -13.137 -1.259 1.00 10.00 78 ALA A CA 12
ATOM 11952 C C . ALA A 1 3 ? 0.981 -12.427 -2.338 1.00 10.00 78 ALA A C 12
ATOM 11953 O O . ALA A 1 3 ? 1.003 -12.834 -3.502 1.00 10.00 78 ALA A O 12
ATOM 11960 N N . GLY A 1 4 ? 1.554 -11.288 -1.965 1.00 10.00 79 GLY A N 12
ATOM 11961 C CA . GLY A 1 4 ? 1.462 -10.182 -2.879 1.00 10.00 79 GLY A CA 12
ATOM 11962 C C . GLY A 1 4 ? -0.032 -9.899 -2.992 1.00 10.00 79 GLY A C 12
ATOM 11963 O O . GLY A 1 4 ? -0.627 -9.363 -2.075 1.00 10.00 79 GLY A O 12
ATOM 11967 N N . LEU A 1 5 ? -0.677 -10.282 -4.083 1.00 10.00 80 LEU A N 12
ATOM 11968 C CA . LEU A 1 5 ? -1.880 -9.582 -4.499 1.00 10.00 80 LEU A CA 12
ATOM 11969 C C . LEU A 1 5 ? -3.084 -9.690 -3.558 1.00 10.00 80 LEU A C 12
ATOM 11970 O O . LEU A 1 5 ? -3.665 -8.665 -3.204 1.00 10.00 80 LEU A O 12
ATOM 11986 N N . GLU A 1 6 ? -3.450 -10.895 -3.125 1.00 10.00 81 GLU A N 12
ATOM 11987 C CA . GLU A 1 6 ? -4.536 -11.085 -2.168 1.00 10.00 81 GLU A CA 12
ATOM 11988 C C . GLU A 1 6 ? -4.202 -10.305 -0.890 1.00 10.00 81 GLU A C 12
ATOM 11989 O O . GLU A 1 6 ? -4.986 -9.480 -0.415 1.00 10.00 81 GLU A O 12
ATOM 12001 N N . ASP A 1 7 ? -2.986 -10.539 -0.384 1.00 10.00 82 ASP A N 12
ATOM 12002 C CA . ASP A 1 7 ? -2.427 -9.881 0.788 1.00 10.00 82 ASP A CA 12
ATOM 12003 C C . ASP A 1 7 ? -2.563 -8.378 0.669 1.00 10.00 82 ASP A C 12
ATOM 12004 O O . ASP A 1 7 ? -2.970 -7.712 1.612 1.00 10.00 82 ASP A O 12
ATOM 12013 N N . LEU A 1 8 ? -2.211 -7.838 -0.487 1.00 10.00 83 LEU A N 12
ATOM 12014 C CA . LEU A 1 8 ? -2.161 -6.418 -0.721 1.00 10.00 83 LEU A CA 12
ATOM 12015 C C . LEU A 1 8 ? -3.570 -5.842 -0.836 1.00 10.00 83 LEU A C 12
ATOM 12016 O O . LEU A 1 8 ? -3.854 -4.817 -0.234 1.00 10.00 83 LEU A O 12
ATOM 12032 N N . GLN A 1 9 ? -4.482 -6.490 -1.560 1.00 10.00 84 GLN A N 12
ATOM 12033 C CA . GLN A 1 9 ? -5.878 -6.058 -1.605 1.00 10.00 84 GLN A CA 12
ATOM 12034 C C . GLN A 1 9 ? -6.467 -6.028 -0.187 1.00 10.00 84 GLN A C 12
ATOM 12035 O O . GLN A 1 9 ? -7.139 -5.068 0.197 1.00 10.00 84 GLN A O 12
ATOM 12049 N N . VAL A 1 10 ? -6.188 -7.051 0.621 1.00 10.00 85 VAL A N 12
ATOM 12050 C CA . VAL A 1 10 ? -6.584 -7.092 2.004 1.00 10.00 85 VAL A CA 12
ATOM 12051 C C . VAL A 1 10 ? -5.873 -5.976 2.790 1.00 10.00 85 VAL A C 12
ATOM 12052 O O . VAL A 1 10 ? -6.507 -5.303 3.601 1.00 10.00 85 VAL A O 12
ATOM 12065 N N . ALA A 1 11 ? -4.576 -5.761 2.540 1.00 10.00 86 ALA A N 12
ATOM 12066 C CA . ALA A 1 11 ? -3.771 -4.721 3.170 1.00 10.00 86 ALA A CA 12
ATOM 12067 C C . ALA A 1 11 ? -4.470 -3.379 2.980 1.00 10.00 86 ALA A C 12
ATOM 12068 O O . ALA A 1 11 ? -4.878 -2.724 3.938 1.00 10.00 86 ALA A O 12
ATOM 12075 N N . PHE A 1 12 ? -4.646 -3.012 1.713 1.00 10.00 87 PHE A N 12
ATOM 12076 C CA . PHE A 1 12 ? -5.417 -1.875 1.266 1.00 10.00 87 PHE A CA 12
ATOM 12077 C C . PHE A 1 12 ? -6.708 -1.738 2.056 1.00 10.00 87 PHE A C 12
ATOM 12078 O O . PHE A 1 12 ? -6.951 -0.699 2.659 1.00 10.00 87 PHE A O 12
ATOM 12095 N N . ARG A 1 13 ? -7.525 -2.791 2.055 1.00 10.00 88 ARG A N 12
ATOM 12096 C CA . ARG A 1 13 ? -8.827 -2.765 2.696 1.00 10.00 88 ARG A CA 12
ATOM 12097 C C . ARG A 1 13 ? -8.757 -2.433 4.198 1.00 10.00 88 ARG A C 12
ATOM 12098 O O . ARG A 1 13 ? -9.771 -2.039 4.770 1.00 10.00 88 ARG A O 12
ATOM 12119 N N . ALA A 1 14 ? -7.603 -2.578 4.862 1.00 10.00 89 ALA A N 12
ATOM 12120 C CA . ALA A 1 14 ? -7.473 -2.188 6.263 1.00 10.00 89 ALA A CA 12
ATOM 12121 C C . ALA A 1 14 ? -7.612 -0.667 6.433 1.00 10.00 89 ALA A C 12
ATOM 12122 O O . ALA A 1 14 ? -8.476 -0.212 7.179 1.00 10.00 89 ALA A O 12
ATOM 12129 N N . PHE A 1 15 ? -6.768 0.117 5.753 1.00 10.00 90 PHE A N 12
ATOM 12130 C CA . PHE A 1 15 ? -6.796 1.580 5.772 1.00 10.00 90 PHE A CA 12
ATOM 12131 C C . PHE A 1 15 ? -7.100 2.101 4.382 1.00 10.00 90 PHE A C 12
ATOM 12132 O O . PHE A 1 15 ? -6.359 2.926 3.844 1.00 10.00 90 PHE A O 12
ATOM 12149 N N . ASP A 1 16 ? -8.207 1.640 3.808 1.00 10.00 91 ASP A N 12
ATOM 12150 C CA . ASP A 1 16 ? -8.776 2.349 2.693 1.00 10.00 91 ASP A CA 12
ATOM 12151 C C . ASP A 1 16 ? -9.216 3.696 3.276 1.00 10.00 91 ASP A C 12
ATOM 12152 O O . ASP A 1 16 ? -9.990 3.748 4.231 1.00 10.00 91 ASP A O 12
ATOM 12161 N N . GLN A 1 17 ? -8.625 4.787 2.787 1.00 10.00 92 GLN A N 12
ATOM 12162 C CA . GLN A 1 17 ? -8.958 6.123 3.265 1.00 10.00 92 GLN A CA 12
ATOM 12163 C C . GLN A 1 17 ? -10.246 6.622 2.595 1.00 10.00 92 GLN A C 12
ATOM 12164 O O . GLN A 1 17 ? -10.677 7.736 2.878 1.00 10.00 92 GLN A O 12
ATOM 12178 N N . ASP A 1 18 ? -10.811 5.821 1.681 1.00 10.00 93 ASP A N 12
ATOM 12179 C CA . ASP A 1 18 ? -11.911 6.144 0.788 1.00 10.00 93 ASP A CA 12
ATOM 12180 C C . ASP A 1 18 ? -12.080 4.983 -0.195 1.00 10.00 93 ASP A C 12
ATOM 12181 O O . ASP A 1 18 ? -13.199 4.699 -0.623 1.00 10.00 93 ASP A O 12
ATOM 12190 N N . GLY A 1 19 ? -10.983 4.331 -0.622 1.00 10.00 94 GLY A N 12
ATOM 12191 C CA . GLY A 1 19 ? -11.104 3.234 -1.558 1.00 10.00 94 GLY A CA 12
ATOM 12192 C C . GLY A 1 19 ? -11.222 3.844 -2.941 1.00 10.00 94 GLY A C 12
ATOM 12193 O O . GLY A 1 19 ? -10.260 3.820 -3.694 1.00 10.00 94 GLY A O 12
ATOM 12197 N N . ASP A 1 20 ? -12.343 4.489 -3.258 1.00 10.00 95 ASP A N 12
ATOM 12198 C CA . ASP A 1 20 ? -12.490 5.249 -4.495 1.00 10.00 95 ASP A CA 12
ATOM 12199 C C . ASP A 1 20 ? -11.645 6.522 -4.394 1.00 10.00 95 ASP A C 12
ATOM 12200 O O . ASP A 1 20 ? -12.159 7.633 -4.275 1.00 10.00 95 ASP A O 12
ATOM 12209 N N . GLY A 1 21 ? -10.323 6.342 -4.413 1.00 10.00 96 GLY A N 12
ATOM 12210 C CA . GLY A 1 21 ? -9.343 7.362 -4.135 1.00 10.00 96 GLY A CA 12
ATOM 12211 C C . GLY A 1 21 ? -7.975 6.765 -3.810 1.00 10.00 96 GLY A C 12
ATOM 12212 O O . GLY A 1 21 ? -7.358 6.117 -4.654 1.00 10.00 96 GLY A O 12
ATOM 12216 N N . HIS A 1 22 ? -7.467 7.032 -2.603 1.00 10.00 97 HIS A N 12
ATOM 12217 C CA . HIS A 1 22 ? -6.039 7.112 -2.316 1.00 10.00 97 HIS A CA 12
ATOM 12218 C C . HIS A 1 22 ? -5.740 6.508 -0.943 1.00 10.00 97 HIS A C 12
ATOM 12219 O O . HIS A 1 22 ? -6.487 6.757 -0.001 1.00 10.00 97 HIS A O 12
ATOM 12233 N N . ILE A 1 23 ? -4.646 5.748 -0.815 1.00 10.00 98 ILE A N 12
ATOM 12234 C CA . ILE A 1 23 ? -4.193 5.277 0.496 1.00 10.00 98 ILE A CA 12
ATOM 12235 C C . ILE A 1 23 ? -3.380 6.334 1.234 1.00 10.00 98 ILE A C 12
ATOM 12236 O O . ILE A 1 23 ? -2.845 7.269 0.649 1.00 10.00 98 ILE A O 12
ATOM 12252 N N . THR A 1 24 ? -3.181 6.081 2.524 1.00 10.00 99 THR A N 12
ATOM 12253 C CA 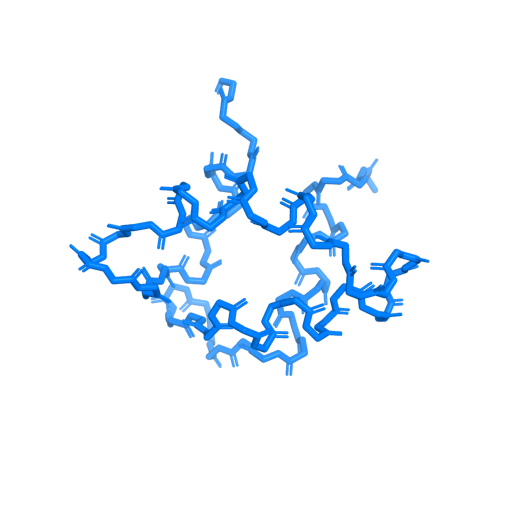. THR A 1 24 ? -2.162 6.682 3.349 1.00 10.00 99 THR A CA 12
ATOM 12254 C C . THR A 1 24 ? -1.017 5.671 3.422 1.00 10.00 99 THR A C 12
ATOM 12255 O O . THR A 1 24 ? -1.147 4.609 4.023 1.00 10.00 99 THR A O 12
ATOM 12266 N N . VAL A 1 25 ? 0.104 5.996 2.764 1.00 10.00 100 VAL A N 12
ATOM 12267 C CA . VAL A 1 25 ? 1.300 5.162 2.622 1.00 10.00 100 VAL A CA 12
ATOM 12268 C C . V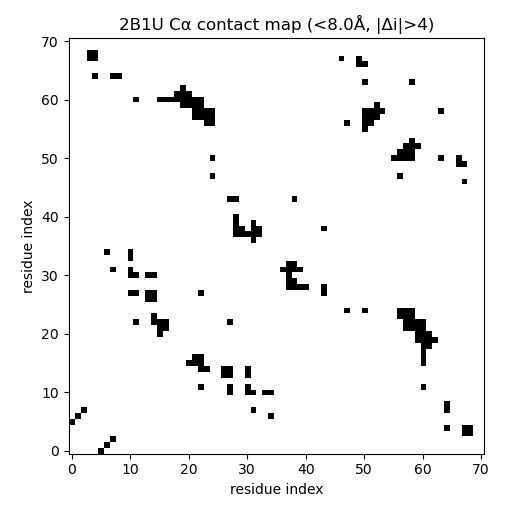AL A 1 25 ? 1.692 4.562 3.976 1.00 10.00 100 VAL A C 12
ATOM 12269 O O . VAL A 1 25 ? 2.093 3.401 4.086 1.00 10.00 100 VAL A O 12
ATOM 12282 N N . ASP A 1 26 ? 1.571 5.374 5.027 1.00 10.00 101 ASP A N 12
ATOM 12283 C CA . ASP A 1 26 ? 1.988 4.954 6.363 1.00 10.00 101 ASP A CA 12
ATOM 12284 C C . ASP A 1 26 ? 1.031 3.900 6.939 1.00 10.00 101 ASP A C 12
ATOM 12285 O O . ASP A 1 26 ? 1.415 2.930 7.588 1.00 10.00 101 ASP A O 12
ATOM 12294 N N . GLU A 1 27 ? -0.245 4.064 6.616 1.00 10.00 102 GLU A N 12
ATOM 12295 C CA . GLU A 1 27 ? -1.315 3.150 6.943 1.00 10.00 102 GLU A CA 12
ATOM 12296 C C . GLU A 1 27 ? -1.208 1.883 6.105 1.00 10.00 102 GLU A C 12
ATOM 12297 O O . GLU A 1 27 ? -1.459 0.792 6.603 1.00 10.00 102 GLU A O 12
ATOM 12309 N N . LEU A 1 28 ? -0.725 1.991 4.873 1.00 10.00 103 LEU A N 12
ATOM 12310 C CA . LEU A 1 28 ? -0.290 0.828 4.118 1.00 10.00 103 LEU A CA 12
ATOM 12311 C C . LEU A 1 28 ? 0.754 0.033 4.923 1.00 10.00 103 LEU A C 12
ATOM 12312 O O . LEU A 1 28 ? 0.646 -1.182 5.087 1.00 10.00 103 LEU A O 12
ATOM 12328 N N . ARG A 1 29 ? 1.766 0.732 5.448 1.00 10.00 104 ARG A N 12
ATOM 12329 C CA . ARG A 1 29 ? 2.793 0.130 6.298 1.00 10.00 104 ARG A CA 12
ATOM 12330 C C . ARG A 1 29 ? 2.156 -0.598 7.483 1.00 10.00 104 ARG A C 12
ATOM 12331 O O . ARG A 1 29 ? 2.502 -1.742 7.777 1.00 10.00 104 ARG A O 12
ATOM 12352 N N . ARG A 1 30 ? 1.215 0.068 8.154 1.00 10.00 105 ARG A N 12
ATOM 12353 C CA . ARG A 1 30 ? 0.461 -0.531 9.247 1.00 10.00 105 ARG A CA 12
ATOM 12354 C C . ARG A 1 30 ? -0.309 -1.769 8.765 1.00 10.00 105 ARG A C 12
ATOM 12355 O O . ARG A 1 30 ? -0.303 -2.790 9.447 1.00 10.00 105 ARG A O 12
ATOM 12376 N N . ALA A 1 31 ? -0.939 -1.719 7.588 1.00 10.00 106 ALA A N 12
ATOM 12377 C CA . ALA A 1 31 ? -1.674 -2.846 7.023 1.00 10.00 106 ALA A CA 12
ATOM 12378 C C . ALA A 1 31 ? -0.814 -4.095 6.976 1.00 10.00 106 ALA A C 12
ATOM 12379 O O . ALA A 1 31 ? -1.246 -5.168 7.390 1.00 10.00 106 ALA A O 12
ATOM 12386 N N . MET A 1 32 ? 0.420 -3.950 6.501 1.00 10.00 107 MET A N 12
ATOM 12387 C CA . MET A 1 32 ? 1.352 -5.066 6.413 1.00 10.00 107 MET A CA 12
ATOM 12388 C C . MET A 1 32 ? 1.694 -5.717 7.772 1.00 10.00 107 MET A C 12
ATOM 12389 O O . MET A 1 32 ? 2.171 -6.853 7.804 1.00 10.00 107 MET A O 12
ATOM 12403 N N . ALA A 1 33 ? 1.343 -5.087 8.903 1.00 10.00 108 ALA A N 12
ATOM 12404 C CA . ALA A 1 33 ? 1.329 -5.765 10.200 1.00 10.00 108 ALA A CA 12
ATOM 12405 C C . ALA A 1 33 ? 0.271 -6.864 10.263 1.00 10.00 108 ALA A C 12
ATOM 12406 O O . ALA A 1 33 ? 0.512 -7.915 10.851 1.00 10.00 108 ALA A O 12
ATOM 12413 N N . GLY A 1 34 ? -0.891 -6.636 9.651 1.00 10.00 109 GLY A N 12
ATOM 12414 C CA . GLY A 1 34 ? -1.945 -7.632 9.549 1.00 10.00 109 GLY A CA 12
ATOM 12415 C C . GLY A 1 34 ? -1.460 -8.882 8.813 1.00 10.00 109 GLY A C 12
ATOM 12416 O O . GLY A 1 34 ? -1.874 -9.992 9.133 1.00 10.00 109 GLY A O 12
ATOM 12420 N N . LEU A 1 35 ? -0.599 -8.691 7.809 1.00 10.00 110 LEU A N 12
ATOM 12421 C CA . LEU A 1 35 ? -0.140 -9.757 6.930 1.00 10.00 110 LEU A CA 12
ATOM 12422 C C . LEU A 1 35 ? 0.782 -10.727 7.664 1.00 10.00 110 LEU A C 12
ATOM 12423 O O . LEU A 1 35 ? 0.548 -11.933 7.662 1.00 10.00 110 LEU A O 12
ATOM 12439 N N . GLY A 1 36 ? 1.862 -10.212 8.257 1.00 10.00 111 GLY A N 12
ATOM 12440 C CA . GLY A 1 36 ? 2.861 -11.043 8.892 1.00 10.00 111 GLY A CA 12
ATOM 12441 C C . GLY A 1 36 ? 4.196 -10.334 9.090 1.00 10.00 111 GLY A C 12
ATOM 12442 O O . GLY A 1 36 ? 4.913 -10.633 10.042 1.00 10.00 111 GLY A O 12
ATOM 12446 N N . GLN A 1 37 ? 4.532 -9.399 8.198 1.00 10.00 112 GLN A N 12
ATOM 12447 C CA . GLN A 1 37 ? 5.753 -8.606 8.259 1.00 10.00 112 GLN A CA 12
ATOM 12448 C C . GLN A 1 37 ? 5.420 -7.187 8.746 1.00 10.00 112 GLN A C 12
ATOM 12449 O O . GLN A 1 37 ? 5.276 -6.290 7.921 1.00 10.00 112 GLN A O 12
ATOM 12463 N N . PRO A 1 38 ? 5.272 -6.936 10.058 1.00 10.00 113 PRO A N 12
ATOM 12464 C CA . PRO A 1 38 ? 4.923 -5.612 10.543 1.00 10.00 113 PRO A CA 12
ATOM 12465 C C . PRO A 1 38 ? 6.059 -4.623 10.302 1.00 10.00 113 PRO A C 12
ATOM 12466 O O . PRO A 1 38 ? 7.216 -4.940 10.564 1.00 10.00 113 PRO A O 12
ATOM 12477 N N . LEU A 1 39 ? 5.721 -3.420 9.821 1.00 10.00 114 LEU A N 12
ATOM 12478 C CA . LEU A 1 39 ? 6.683 -2.362 9.551 1.00 10.00 114 LEU A CA 12
ATOM 12479 C C . LEU A 1 39 ? 7.857 -2.872 8.706 1.00 10.00 114 LEU A C 12
ATOM 12480 O O . LEU A 1 39 ? 9.016 -2.723 9.099 1.00 10.00 114 LEU A O 12
ATOM 12496 N N . PRO A 1 40 ? 7.584 -3.438 7.517 1.00 10.00 115 PRO A N 12
ATOM 12497 C CA . PRO A 1 40 ? 8.625 -3.956 6.658 1.00 10.00 115 PRO A CA 12
ATOM 12498 C C . PRO A 1 40 ? 9.228 -2.773 5.929 1.00 10.00 115 PRO A C 12
ATOM 12499 O O . PRO A 1 40 ? 8.880 -2.514 4.778 1.00 10.00 115 PRO A O 12
ATOM 12510 N N . GLN A 1 41 ? 10.077 -2.018 6.632 1.00 10.00 116 GLN A N 12
ATOM 12511 C CA . GLN A 1 41 ? 10.532 -0.717 6.171 1.00 10.00 116 GLN A CA 12
ATOM 12512 C C . GLN A 1 41 ? 10.959 -0.774 4.707 1.00 10.00 116 GLN A C 12
ATOM 12513 O O . GLN A 1 41 ? 10.530 0.078 3.953 1.00 10.00 116 GLN A O 12
ATOM 12527 N N . GLU A 1 42 ? 11.729 -1.793 4.329 1.00 10.00 117 GLU A N 12
ATOM 12528 C CA . GLU A 1 42 ? 12.179 -2.145 2.980 1.00 10.00 117 GLU A CA 12
ATOM 12529 C C . GLU A 1 42 ? 11.056 -2.420 1.981 1.00 10.00 117 GLU A C 12
ATOM 12530 O O . GLU A 1 42 ? 11.103 -1.929 0.857 1.00 10.00 117 GLU A O 12
ATOM 12542 N N . GLU A 1 43 ? 10.064 -3.227 2.345 1.00 10.00 118 GLU A N 12
ATOM 12543 C CA . GLU A 1 43 ? 9.043 -3.644 1.403 1.00 10.00 118 GLU A CA 12
ATOM 12544 C C . GLU A 1 43 ? 8.144 -2.429 1.195 1.00 10.00 118 GLU A C 12
ATOM 12545 O O . GLU A 1 43 ? 7.924 -1.978 0.072 1.00 10.00 118 GLU A O 12
ATOM 12557 N N . LEU A 1 44 ? 7.747 -1.787 2.300 1.00 10.00 119 LEU A N 12
ATOM 12558 C CA . LEU A 1 44 ? 7.088 -0.504 2.189 1.00 10.00 119 LEU A CA 12
ATOM 12559 C C . LE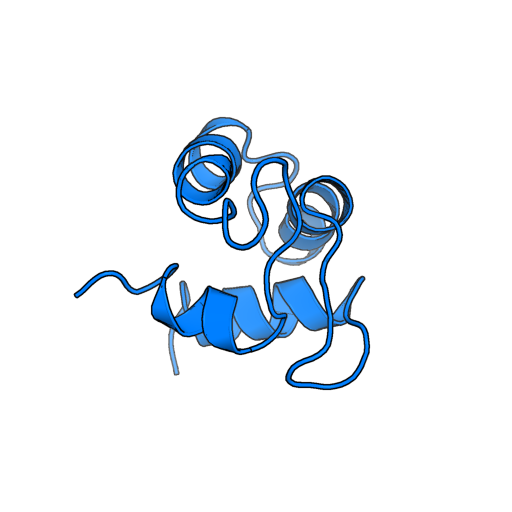U A 1 44 ? 7.997 0.554 1.558 1.00 10.00 119 LEU A C 12
ATOM 12560 O O . LEU A 1 44 ? 7.461 1.451 0.936 1.00 10.00 119 LEU A O 12
ATOM 12576 N N . ASP A 1 45 ? 9.328 0.501 1.684 1.00 10.00 120 ASP A N 12
ATOM 12577 C CA . ASP A 1 45 ? 10.241 1.466 1.067 1.00 10.00 120 ASP A CA 12
ATOM 12578 C C . ASP A 1 45 ? 10.141 1.364 -0.449 1.00 10.00 120 ASP A C 12
ATOM 12579 O O . ASP A 1 45 ? 9.881 2.326 -1.171 1.00 10.00 120 ASP A O 12
ATOM 12588 N N . ALA A 1 46 ? 10.321 0.132 -0.907 1.00 10.00 121 ALA A N 12
ATOM 12589 C CA . ALA A 1 46 ? 10.196 -0.270 -2.287 1.00 10.00 121 ALA A CA 12
ATOM 12590 C C . ALA A 1 46 ? 8.860 0.246 -2.842 1.00 10.00 121 ALA A C 12
ATOM 12591 O O . ALA A 1 46 ? 8.827 0.973 -3.834 1.00 10.00 121 ALA A O 12
ATOM 12598 N N . MET A 1 47 ? 7.759 -0.048 -2.144 1.00 10.00 122 MET A N 12
ATOM 12599 C CA . MET A 1 47 ? 6.448 0.452 -2.496 1.00 10.00 122 MET A CA 12
ATOM 12600 C C . MET A 1 47 ? 6.340 1.983 -2.361 1.00 10.00 122 MET A C 12
ATOM 12601 O O . MET A 1 47 ? 5.680 2.615 -3.177 1.00 10.00 122 MET A O 12
ATOM 12615 N N . ILE A 1 48 ? 6.965 2.593 -1.350 1.00 10.00 123 ILE A N 12
ATOM 12616 C CA . ILE A 1 48 ? 6.969 4.033 -1.093 1.00 10.00 123 ILE A CA 12
ATOM 12617 C C . ILE A 1 48 ? 7.481 4.725 -2.350 1.00 10.00 123 ILE A C 12
ATOM 12618 O O . ILE A 1 48 ? 6.840 5.637 -2.865 1.00 10.00 123 ILE A O 12
ATOM 12634 N N . ARG A 1 49 ? 8.633 4.272 -2.847 1.00 10.00 124 ARG A N 12
ATOM 12635 C CA . ARG A 1 49 ? 9.250 4.834 -4.034 1.00 10.00 124 ARG A CA 12
ATOM 12636 C C . ARG A 1 49 ? 8.270 4.802 -5.207 1.00 10.00 124 ARG A C 12
ATOM 12637 O O . ARG A 1 49 ? 8.139 5.791 -5.922 1.00 10.00 124 ARG A O 12
ATOM 12658 N N . GLU A 1 50 ? 7.615 3.658 -5.423 1.00 10.00 125 GLU A N 12
ATOM 12659 C CA . GLU A 1 50 ? 6.716 3.462 -6.556 1.00 10.00 125 GLU A CA 12
ATOM 12660 C C . GLU A 1 50 ? 5.304 4.004 -6.286 1.00 10.00 125 GLU A C 12
ATOM 12661 O O . GLU A 1 50 ? 4.490 4.107 -7.201 1.00 10.00 125 GLU A O 12
ATOM 12673 N N . ALA A 1 51 ? 5.008 4.399 -5.047 1.00 10.00 126 ALA A N 12
ATOM 12674 C CA . ALA A 1 51 ? 3.826 5.170 -4.703 1.00 10.00 126 ALA A CA 12
ATOM 12675 C C . ALA A 1 51 ? 4.068 6.645 -5.016 1.00 10.00 126 ALA A C 12
ATOM 12676 O O . ALA A 1 51 ? 3.905 7.497 -4.145 1.00 10.00 126 ALA A O 12
ATOM 12683 N N . ASP A 1 52 ? 4.439 6.967 -6.255 1.00 10.00 127 ASP A N 12
ATOM 12684 C CA . ASP A 1 52 ? 4.681 8.331 -6.696 1.00 10.00 127 ASP A CA 12
ATOM 12685 C C . ASP A 1 52 ? 3.593 8.749 -7.683 1.00 10.00 127 ASP A C 12
ATOM 12686 O O . ASP A 1 52 ? 3.871 9.401 -8.687 1.00 10.00 127 ASP A O 12
ATOM 12695 N N . VAL A 1 53 ? 2.338 8.401 -7.377 1.00 10.00 128 VAL A N 12
ATOM 12696 C CA . VAL A 1 53 ? 1.231 8.614 -8.300 1.00 10.00 128 VAL A CA 12
ATOM 12697 C C . VAL A 1 53 ? 1.122 10.096 -8.670 1.00 10.00 128 VAL A C 12
ATOM 12698 O O . VAL A 1 53 ? 1.021 10.430 -9.849 1.00 10.00 128 VAL A O 12
ATOM 12711 N N . ASP A 1 54 ? 1.139 10.966 -7.651 1.00 10.00 129 ASP A N 12
ATOM 12712 C CA . ASP A 1 54 ? 1.145 12.410 -7.855 1.00 10.00 129 ASP A CA 12
ATOM 12713 C C . ASP A 1 54 ? 2.574 12.870 -8.146 1.00 10.00 129 ASP A C 12
ATOM 12714 O O . ASP A 1 54 ? 2.947 13.055 -9.302 1.00 10.00 129 ASP A O 12
ATOM 12723 N N . GLN A 1 55 ? 3.351 13.087 -7.078 1.00 10.00 130 GLN A N 12
ATOM 12724 C CA . GLN A 1 55 ? 4.724 13.590 -7.077 1.00 10.00 130 GLN A CA 12
ATOM 12725 C C . GLN A 1 55 ? 5.126 13.843 -5.617 1.00 10.00 130 GLN A C 12
ATOM 12726 O O . GLN A 1 55 ? 5.153 14.986 -5.176 1.00 10.00 130 GLN A O 12
ATOM 12740 N N . ASP A 1 56 ? 5.406 12.765 -4.874 1.00 10.00 131 ASP A N 12
ATOM 12741 C CA . ASP A 1 56 ? 5.950 12.778 -3.512 1.00 10.00 131 ASP A CA 12
ATOM 12742 C C . ASP A 1 56 ? 5.928 11.349 -2.976 1.00 10.00 131 ASP A C 12
ATOM 12743 O O . ASP A 1 56 ? 6.955 10.683 -2.873 1.00 10.00 131 ASP A O 12
ATOM 12752 N N . GLY A 1 57 ? 4.726 10.901 -2.616 1.00 10.00 132 GLY A N 12
ATOM 12753 C CA . GLY A 1 57 ? 4.488 9.668 -1.888 1.00 10.00 132 GLY A CA 12
ATOM 12754 C C . GLY A 1 57 ? 2.979 9.486 -1.743 1.00 10.00 132 GLY A C 12
ATOM 12755 O O . GLY A 1 57 ? 2.442 9.597 -0.642 1.00 10.00 132 GLY A O 12
ATOM 12759 N N . ARG A 1 58 ? 2.285 9.285 -2.865 1.00 10.00 133 ARG A N 12
ATOM 12760 C CA . ARG A 1 58 ? 0.840 9.154 -2.937 1.00 10.00 133 ARG A CA 12
ATOM 12761 C C . ARG A 1 58 ? 0.528 8.061 -3.950 1.00 10.00 133 ARG A C 12
ATOM 12762 O O . ARG A 1 58 ? 1.272 7.908 -4.914 1.00 10.00 133 ARG A O 12
ATOM 12783 N N . VAL A 1 59 ? -0.557 7.308 -3.763 1.00 10.00 134 VAL A N 12
ATOM 12784 C CA . VAL A 1 59 ? -0.925 6.236 -4.662 1.00 10.00 134 VAL A CA 12
ATOM 12785 C C . VAL A 1 59 ? -2.428 5.987 -4.610 1.00 10.00 134 VAL A C 12
ATOM 12786 O O . VAL A 1 59 ? -3.024 5.938 -3.530 1.00 10.00 134 VAL A O 12
ATOM 12799 N N . ASN A 1 60 ? -3.032 5.848 -5.791 1.00 10.00 135 ASN A N 12
ATOM 12800 C CA . ASN A 1 60 ? -4.423 5.466 -5.927 1.00 10.00 135 ASN A CA 12
ATOM 12801 C C . ASN A 1 60 ? -4.592 4.065 -5.346 1.00 10.00 135 ASN A C 12
ATOM 12802 O O . ASN A 1 60 ? -3.834 3.156 -5.697 1.00 10.00 135 ASN A O 12
ATOM 12813 N N . TYR A 1 61 ? -5.581 3.915 -4.464 1.00 10.00 136 TYR A N 12
ATOM 12814 C CA . TYR A 1 61 ? -5.860 2.701 -3.712 1.00 10.00 136 TYR A CA 12
ATOM 12815 C C . TYR A 1 61 ? -5.746 1.445 -4.599 1.00 10.00 136 TYR A C 12
ATOM 12816 O O . TYR A 1 61 ? -4.953 0.555 -4.305 1.00 10.00 136 TYR A O 12
ATOM 12834 N N . GLU A 1 62 ? -6.543 1.371 -5.673 1.00 10.00 137 GLU A N 12
ATOM 12835 C CA . GLU A 1 62 ? -6.694 0.159 -6.477 1.00 10.00 137 GLU A CA 12
ATOM 12836 C C . GLU A 1 62 ? -5.522 0.023 -7.442 1.00 10.00 137 GLU A C 12
ATOM 12837 O O . GLU A 1 62 ? -4.854 -1.012 -7.459 1.00 10.00 137 GLU A O 12
ATOM 12849 N N . GLU A 1 63 ? -5.259 1.077 -8.229 1.00 10.00 138 GLU A N 12
ATOM 12850 C CA . GLU A 1 63 ? -4.178 1.123 -9.199 1.00 10.00 138 GLU A CA 12
ATOM 12851 C C . GLU A 1 63 ? -2.888 0.566 -8.601 1.00 10.00 138 GLU A C 12
ATOM 12852 O O . GLU A 1 63 ? -2.161 -0.145 -9.293 1.00 10.00 138 GLU A O 12
ATOM 12864 N N . PHE A 1 64 ? -2.630 0.849 -7.316 1.00 10.00 139 PHE A N 12
ATOM 12865 C CA . PHE A 1 64 ? -1.562 0.221 -6.548 1.00 10.00 139 PHE A CA 12
ATOM 12866 C C . PHE A 1 64 ? -1.279 -1.214 -6.976 1.00 10.00 139 PHE A C 12
ATOM 12867 O O . PHE A 1 64 ? -0.142 -1.570 -7.278 1.00 10.00 139 PHE A O 12
ATOM 12884 N N . ALA A 1 65 ? -2.305 -2.060 -6.954 1.00 10.00 140 ALA A N 12
ATOM 12885 C CA . ALA A 1 65 ? -2.178 -3.487 -7.178 1.00 10.00 140 ALA A CA 12
ATOM 12886 C C . ALA A 1 65 ? -1.428 -3.778 -8.491 1.00 10.00 140 ALA A C 12
ATOM 12887 O O . ALA A 1 65 ? -0.620 -4.706 -8.568 1.00 10.00 140 ALA A O 12
ATOM 12894 N N . ARG A 1 66 ? -1.662 -2.944 -9.515 1.00 10.00 141 ARG A N 12
ATOM 12895 C CA . ARG A 1 66 ? -0.962 -3.014 -10.791 1.00 10.00 141 ARG A CA 12
ATOM 12896 C C . ARG A 1 66 ? 0.547 -2.849 -10.586 1.00 10.00 141 ARG A C 12
ATOM 12897 O O . ARG A 1 66 ? 1.329 -3.537 -11.234 1.00 10.00 141 ARG A O 12
ATOM 12918 N N . MET A 1 67 ? 0.957 -1.918 -9.721 1.00 10.00 142 MET A N 12
ATOM 12919 C CA . MET A 1 67 ? 2.353 -1.616 -9.430 1.00 10.00 142 MET A CA 12
ATOM 12920 C C . MET A 1 67 ? 2.944 -2.532 -8.353 1.00 10.00 142 MET A C 12
ATOM 12921 O O . MET A 1 67 ? 4.155 -2.718 -8.334 1.00 10.00 142 MET A O 12
ATOM 12935 N N . LEU A 1 68 ? 2.132 -3.155 -7.489 1.00 10.00 143 LEU A N 12
ATOM 12936 C CA . LEU A 1 68 ? 2.565 -4.350 -6.796 1.00 10.00 143 LEU A CA 12
ATOM 12937 C C . LEU A 1 68 ? 3.073 -5.320 -7.861 1.00 10.00 143 LEU A C 12
ATOM 12938 O O . LEU A 1 68 ? 4.225 -5.744 -7.832 1.00 10.00 143 LEU A O 12
ATOM 12954 N N . ALA A 1 69 ? 2.184 -5.694 -8.785 1.00 10.00 144 ALA A N 12
ATOM 12955 C CA . ALA A 1 69 ? 2.508 -6.725 -9.746 1.00 10.00 144 ALA A CA 12
ATOM 12956 C C . ALA A 1 69 ? 3.651 -6.290 -10.681 1.00 10.00 144 ALA A C 12
ATOM 12957 O O . ALA A 1 69 ? 4.548 -7.082 -10.951 1.00 10.00 144 ALA A O 12
ATOM 12964 N N . GLN A 1 70 ? 3.634 -5.023 -11.115 1.00 10.00 145 GLN A N 12
ATOM 12965 C CA . GLN A 1 70 ? 4.639 -4.360 -11.941 1.00 10.00 145 GLN A CA 12
ATOM 12966 C C . GLN A 1 70 ? 5.091 -5.234 -13.120 1.00 10.00 145 GLN A C 12
ATOM 12967 O O . GLN A 1 70 ? 6.199 -5.768 -13.110 1.00 10.00 145 GLN A O 12
ATOM 12981 N N . GLU A 1 71 ? 4.237 -5.303 -14.147 1.00 10.00 146 GLU A N 12
ATOM 12982 C CA . GLU A 1 71 ? 4.400 -6.057 -15.386 1.00 10.00 146 GLU A CA 12
ATOM 12983 C C . GLU A 1 71 ? 3.808 -7.456 -15.175 1.00 10.00 146 GLU A C 12
ATOM 12984 O O . GLU A 1 71 ? 4.462 -8.457 -15.539 1.00 10.00 146 GLU A O 12
ATOM 12997 N N . ALA A 1 1 ? -5.353 -17.084 -0.370 1.00 10.00 76 ALA A N 13
ATOM 12998 C CA . ALA A 1 1 ? -5.297 -17.698 -1.710 1.00 10.00 76 ALA A CA 13
ATOM 12999 C C . ALA A 1 1 ? -3.869 -17.620 -2.242 1.00 10.00 76 ALA A C 13
ATOM 13000 O O . ALA A 1 1 ? -3.136 -18.599 -2.160 1.00 10.00 76 ALA A O 13
ATOM 13009 N N . ARG A 1 2 ? -3.455 -16.439 -2.698 1.00 10.00 77 ARG A N 13
ATOM 13010 C CA . ARG A 1 2 ? -2.058 -16.092 -2.896 1.00 10.00 77 ARG A CA 13
ATOM 13011 C C . ARG A 1 2 ? -1.746 -14.924 -1.994 1.00 10.00 77 ARG A C 13
ATOM 13012 O O . ARG A 1 2 ? -2.651 -14.342 -1.403 1.00 10.00 77 ARG A O 13
ATOM 13033 N N . ALA A 1 3 ? -0.461 -14.614 -1.915 1.00 10.00 78 ALA A N 13
ATOM 13034 C CA . ALA A 1 3 ? 0.037 -13.413 -1.301 1.00 10.00 78 ALA A CA 13
ATOM 13035 C C . ALA A 1 3 ? 0.455 -12.459 -2.407 1.00 10.00 78 ALA A C 13
ATOM 13036 O O . ALA A 1 3 ? 0.047 -12.617 -3.562 1.00 10.00 78 ALA A O 13
ATOM 13043 N N . GLY A 1 4 ? 1.262 -11.459 -2.058 1.00 10.00 79 GLY A N 13
ATOM 13044 C CA . GLY A 1 4 ? 1.462 -10.332 -2.932 1.00 10.00 79 GLY A CA 13
ATOM 13045 C C . GLY A 1 4 ? 0.108 -9.656 -3.064 1.00 10.00 79 GLY A C 13
ATOM 13046 O O . GLY A 1 4 ? -0.252 -8.839 -2.230 1.00 10.00 79 GLY A O 13
ATOM 13050 N N . LEU A 1 5 ? -0.674 -9.995 -4.087 1.00 10.00 80 LEU A N 13
ATOM 13051 C CA . LEU A 1 5 ? -1.792 -9.165 -4.451 1.00 10.00 80 LEU A CA 13
ATOM 13052 C C . LEU A 1 5 ? -2.965 -9.198 -3.485 1.00 10.00 80 LEU A C 13
ATOM 13053 O O . LEU A 1 5 ? -3.429 -8.140 -3.071 1.00 10.00 80 LEU A O 13
ATOM 13069 N N . GLU A 1 6 ? -3.454 -10.383 -3.124 1.00 10.00 81 GLU A N 13
ATOM 13070 C CA . GLU A 1 6 ? -4.573 -10.481 -2.196 1.00 10.00 81 GLU A CA 13
ATOM 13071 C C . GLU A 1 6 ? -4.156 -9.856 -0.865 1.00 10.00 81 GLU A C 13
ATOM 13072 O O . GLU A 1 6 ? -4.855 -9.001 -0.324 1.00 10.00 81 GLU A O 13
ATOM 13084 N N . ASP A 1 7 ? -2.980 -10.275 -0.381 1.00 10.00 82 ASP A N 13
ATOM 13085 C CA . ASP A 1 7 ? -2.337 -9.756 0.818 1.00 10.00 82 ASP A CA 13
ATOM 13086 C C . ASP A 1 7 ? -2.376 -8.238 0.780 1.00 10.00 82 ASP A C 13
ATOM 13087 O O . ASP A 1 7 ? -2.854 -7.588 1.703 1.00 10.00 82 ASP A O 13
ATOM 13096 N N . LEU A 1 8 ? -1.876 -7.661 -0.305 1.00 10.00 83 LEU A N 13
ATOM 13097 C CA . LEU A 1 8 ? -1.818 -6.231 -0.436 1.00 10.00 83 LEU A CA 13
ATOM 13098 C C . LEU A 1 8 ? -3.232 -5.645 -0.462 1.00 10.00 83 LEU A C 13
ATOM 13099 O O . LEU A 1 8 ? -3.544 -4.835 0.391 1.00 10.00 83 LEU A O 13
ATOM 13115 N N . GLN A 1 9 ? -4.153 -6.075 -1.325 1.00 10.00 84 GLN A N 13
ATOM 13116 C CA . GLN A 1 9 ? -5.504 -5.508 -1.309 1.00 10.00 84 GLN A CA 13
ATOM 13117 C C . GLN A 1 9 ? -6.139 -5.556 0.099 1.00 10.00 84 GLN A C 13
ATOM 13118 O O . GLN A 1 9 ? -6.771 -4.589 0.532 1.00 10.00 84 GLN A O 13
ATOM 13132 N N . VAL A 1 10 ? -5.925 -6.648 0.843 1.00 10.00 85 VAL A N 13
ATOM 13133 C CA . VAL A 1 10 ? -6.350 -6.811 2.215 1.00 10.00 85 VAL A CA 13
ATOM 13134 C C . VAL A 1 10 ? -5.635 -5.811 3.136 1.00 10.00 85 VAL A C 13
ATOM 13135 O O . VAL A 1 10 ? -6.286 -5.177 3.963 1.00 10.00 85 VAL A O 13
ATOM 13148 N N . ALA A 1 11 ? -4.314 -5.652 3.005 1.00 10.00 86 ALA A N 13
ATOM 13149 C CA . ALA A 1 11 ? -3.543 -4.624 3.700 1.00 10.00 86 ALA A CA 13
ATOM 13150 C C . ALA A 1 11 ? -4.222 -3.270 3.491 1.00 10.00 86 ALA A C 13
ATOM 13151 O O . ALA A 1 11 ? -4.593 -2.560 4.424 1.00 10.00 86 ALA A O 13
ATOM 13158 N N . PHE A 1 12 ? -4.393 -2.934 2.219 1.00 10.00 87 PHE A N 13
ATOM 13159 C CA . PHE A 1 12 ? -4.710 -1.613 1.721 1.00 10.00 87 PHE A CA 13
ATOM 13160 C C . PHE A 1 12 ? -5.969 -1.097 2.401 1.00 10.00 87 PHE A C 13
ATOM 13161 O O . PHE A 1 12 ? -6.001 0.053 2.833 1.00 10.00 87 PHE A O 13
ATOM 13178 N N . ARG A 1 13 ? -6.953 -1.990 2.547 1.00 10.00 88 ARG A N 13
ATOM 13179 C CA . ARG A 1 13 ? -8.203 -1.761 3.256 1.00 10.00 88 ARG A CA 13
ATOM 13180 C C . ARG A 1 13 ? -8.035 -0.943 4.543 1.00 10.00 88 ARG A C 13
ATOM 13181 O O . ARG A 1 13 ? -8.875 -0.100 4.841 1.00 10.00 88 ARG A O 13
ATOM 13202 N N . ALA A 1 14 ? -6.973 -1.191 5.318 1.00 10.00 89 ALA A N 13
ATOM 13203 C CA . ALA A 1 14 ? -6.764 -0.541 6.608 1.00 10.00 89 ALA A CA 13
ATOM 13204 C C . ALA A 1 14 ? -7.026 0.975 6.555 1.00 10.00 89 ALA A C 13
ATOM 13205 O O . ALA A 1 14 ? -7.806 1.489 7.354 1.00 10.00 89 ALA A O 13
ATOM 13212 N N . PHE A 1 15 ? -6.382 1.680 5.618 1.00 10.00 90 PHE A N 13
ATOM 13213 C CA . PHE A 1 15 ? -6.512 3.125 5.443 1.00 10.00 90 PHE A CA 13
ATOM 13214 C C . PHE A 1 15 ? -6.990 3.478 4.031 1.00 10.00 90 PHE A C 13
ATOM 13215 O O . PHE A 1 15 ? -6.369 4.315 3.376 1.00 10.00 90 PHE A O 13
ATOM 13232 N N . ASP A 1 16 ? -8.080 2.847 3.566 1.00 10.00 91 ASP A N 13
ATOM 13233 C CA . ASP A 1 16 ? -8.611 3.010 2.219 1.00 10.00 91 ASP A CA 13
ATOM 13234 C C . ASP A 1 16 ? -9.892 3.849 2.123 1.00 10.00 91 ASP A C 13
ATOM 13235 O O . ASP A 1 16 ? -10.323 4.473 3.092 1.00 10.00 91 ASP A O 13
ATOM 13244 N N . GLN A 1 17 ? -10.475 3.869 0.916 1.00 10.00 92 GLN A N 13
ATOM 13245 C CA . GLN A 1 17 ? -11.733 4.529 0.588 1.00 10.00 92 GLN A CA 13
ATOM 13246 C C . GLN A 1 17 ? -12.613 3.668 -0.335 1.00 10.00 92 GLN A C 13
ATOM 13247 O O . GLN A 1 17 ? -13.579 4.184 -0.886 1.00 10.00 92 GLN A O 13
ATOM 13261 N N . ASP A 1 18 ? -12.310 2.373 -0.491 1.00 10.00 93 ASP A N 13
ATOM 13262 C CA . ASP A 1 18 ? -13.170 1.397 -1.149 1.00 10.00 93 ASP A CA 13
ATOM 13263 C C . ASP A 1 18 ? -13.260 1.626 -2.665 1.00 10.00 93 ASP A C 13
ATOM 13264 O O . ASP A 1 18 ? -14.351 1.572 -3.229 1.00 10.00 93 ASP A O 13
ATOM 13273 N N . GLY A 1 19 ? -12.128 1.862 -3.355 1.00 10.00 94 GLY A N 13
ATOM 13274 C CA . GLY A 1 19 ? -12.194 2.071 -4.794 1.00 10.00 94 GLY A CA 13
ATOM 13275 C C . GLY A 1 19 ? -12.414 3.552 -5.087 1.00 10.00 94 GLY A C 13
ATOM 13276 O O . GLY A 1 19 ? -13.284 4.188 -4.501 1.00 10.00 94 GLY A O 13
ATOM 13280 N N . ASP A 1 20 ? -11.573 4.092 -5.970 1.00 10.00 95 ASP A N 13
ATOM 13281 C CA . ASP A 1 20 ? -11.465 5.520 -6.261 1.00 10.00 95 ASP A CA 13
ATOM 13282 C C . ASP A 1 20 ? -11.273 6.285 -4.951 1.00 10.00 95 ASP A C 13
ATOM 13283 O O . ASP A 1 20 ? -12.123 7.041 -4.488 1.00 10.00 95 ASP A O 13
ATOM 13292 N N . GLY A 1 21 ? -10.131 6.017 -4.324 1.00 10.00 96 GLY A N 13
ATOM 13293 C CA . GLY A 1 21 ? -9.728 6.508 -3.042 1.00 10.00 96 GLY A CA 13
ATOM 13294 C C . GLY A 1 21 ? -8.232 6.685 -3.150 1.00 10.00 96 GLY A C 13
ATOM 13295 O O . GLY A 1 21 ? -7.637 6.326 -4.164 1.00 10.00 96 GLY A O 13
ATOM 13299 N N . HIS A 1 22 ? -7.623 7.171 -2.084 1.00 10.00 97 HIS A N 13
ATOM 13300 C CA . HIS A 1 22 ? -6.183 7.272 -1.956 1.00 10.00 97 HIS A CA 13
ATOM 13301 C C . HIS A 1 22 ? -5.764 6.776 -0.586 1.00 10.00 97 HIS A C 13
ATOM 13302 O O . HIS A 1 22 ? -6.458 7.042 0.393 1.00 10.00 97 HIS A O 13
ATOM 13316 N N . ILE A 1 23 ? -4.637 6.067 -0.537 1.00 10.00 98 ILE A N 13
ATOM 13317 C CA . ILE A 1 23 ? -3.999 5.644 0.694 1.00 10.00 98 ILE A CA 13
ATOM 13318 C C . ILE A 1 23 ? -2.805 6.552 0.986 1.00 10.00 98 ILE A C 13
ATOM 13319 O O . ILE A 1 23 ? -2.291 7.286 0.140 1.00 10.00 98 ILE A O 13
ATOM 13335 N N . THR A 1 24 ? -2.389 6.414 2.232 1.00 10.00 99 THR A N 13
ATOM 13336 C CA . THR A 1 24 ? -1.343 7.064 2.981 1.00 10.00 99 THR A CA 13
ATOM 13337 C C . THR A 1 24 ? -0.283 5.991 3.183 1.00 10.00 99 THR A C 13
ATOM 13338 O O . THR A 1 24 ? -0.488 5.035 3.929 1.00 10.00 99 THR A O 13
ATOM 13349 N N . VAL A 1 25 ? 0.827 6.115 2.447 1.00 10.00 100 VAL A N 13
ATOM 13350 C CA . VAL A 1 25 ? 1.872 5.102 2.398 1.00 10.00 100 VAL A CA 13
ATOM 13351 C C . VAL A 1 25 ? 2.337 4.699 3.807 1.00 10.00 100 VAL A C 13
ATOM 13352 O O . VAL A 1 25 ? 2.712 3.549 4.046 1.00 10.00 100 VAL A O 13
ATOM 13365 N N . ASP A 1 26 ? 2.302 5.640 4.754 1.00 10.00 101 ASP A N 13
ATOM 13366 C CA . ASP A 1 26 ? 2.773 5.348 6.110 1.00 10.00 101 ASP A CA 13
ATOM 13367 C C . ASP A 1 26 ? 1.789 4.407 6.823 1.00 10.00 101 ASP A C 13
ATOM 13368 O O . ASP A 1 26 ? 2.143 3.341 7.315 1.00 10.00 101 ASP A O 13
ATOM 13377 N N . GLU A 1 27 ? 0.506 4.744 6.771 1.00 10.00 102 GLU A N 13
ATOM 13378 C CA . GLU A 1 27 ? -0.598 3.860 7.122 1.00 10.00 102 GLU A CA 13
ATOM 13379 C C . GLU A 1 27 ? -0.514 2.508 6.406 1.00 10.00 102 GLU A C 13
ATOM 13380 O O . GLU A 1 27 ? -0.773 1.467 7.012 1.00 10.00 102 GLU A O 13
ATOM 13392 N N . LEU A 1 28 ? -0.131 2.498 5.131 1.00 10.00 103 LEU A N 13
ATOM 13393 C CA . LEU A 1 28 ? 0.115 1.266 4.391 1.00 10.00 103 LEU A CA 13
ATOM 13394 C C . LEU A 1 28 ? 1.135 0.391 5.138 1.00 10.00 103 LEU A C 13
ATOM 13395 O O . LEU A 1 28 ? 0.940 -0.811 5.306 1.00 10.00 103 LEU A O 13
ATOM 13411 N N . ARG A 1 29 ? 2.222 1.001 5.611 1.00 10.00 104 ARG A N 13
ATOM 13412 C CA . ARG A 1 29 ? 3.228 0.318 6.417 1.00 10.00 104 ARG A CA 13
ATOM 13413 C C . ARG A 1 29 ? 2.591 -0.321 7.653 1.00 10.00 104 ARG A C 13
ATOM 13414 O O . ARG A 1 29 ? 2.854 -1.488 7.943 1.00 10.00 104 ARG A O 13
ATOM 13435 N N . ARG A 1 30 ? 1.751 0.431 8.377 1.00 10.00 105 ARG A N 13
ATOM 13436 C CA . ARG A 1 30 ? 1.027 -0.136 9.511 1.00 10.00 105 ARG A CA 13
ATOM 13437 C C . ARG A 1 30 ? 0.199 -1.338 9.050 1.00 10.00 105 ARG A C 13
ATOM 13438 O O . ARG A 1 30 ? 0.247 -2.394 9.680 1.00 10.00 105 ARG A O 13
ATOM 13459 N N . ALA A 1 31 ? -0.564 -1.180 7.962 1.00 10.00 106 ALA A N 13
ATOM 13460 C CA . ALA A 1 31 ? -1.473 -2.198 7.453 1.00 10.00 106 ALA A CA 13
ATOM 13461 C C . ALA A 1 31 ? -0.816 -3.572 7.394 1.00 10.00 106 ALA A C 13
ATOM 13462 O O . ALA A 1 31 ? -1.426 -4.584 7.733 1.00 10.00 106 ALA A O 13
ATOM 13469 N N . MET A 1 32 ? 0.438 -3.600 6.954 1.00 10.00 107 MET A N 13
ATOM 13470 C CA . MET A 1 32 ? 1.167 -4.824 6.671 1.00 10.00 107 MET A CA 13
ATOM 13471 C C . MET A 1 32 ? 1.507 -5.598 7.954 1.00 10.00 107 MET A C 13
ATOM 13472 O O . MET A 1 32 ? 1.727 -6.808 7.901 1.00 10.00 107 MET A O 13
ATOM 13486 N N . ALA A 1 33 ? 1.418 -4.952 9.127 1.00 10.00 108 ALA A N 13
ATOM 13487 C CA . ALA A 1 33 ? 1.389 -5.658 10.406 1.00 10.00 108 ALA A CA 13
ATOM 13488 C C . ALA A 1 33 ? 0.225 -6.646 10.488 1.00 10.00 108 ALA A C 13
ATOM 13489 O O . ALA A 1 33 ? 0.331 -7.670 11.158 1.00 10.00 108 ALA A O 13
ATOM 13496 N N . GLY A 1 34 ? -0.873 -6.359 9.788 1.00 10.00 109 GLY A N 13
ATOM 13497 C CA . GLY A 1 34 ? -1.992 -7.272 9.657 1.00 10.00 109 GLY A CA 13
ATOM 13498 C C . GLY A 1 34 ? -1.608 -8.569 8.940 1.00 10.00 109 GLY A C 13
ATOM 13499 O O . GLY A 1 34 ? -2.255 -9.589 9.158 1.00 10.00 109 GLY A O 13
ATOM 13503 N N . LEU A 1 35 ? -0.600 -8.535 8.058 1.00 10.00 110 LEU A N 13
ATOM 13504 C CA . LEU A 1 35 ? -0.269 -9.671 7.208 1.00 10.00 110 LEU A CA 13
ATOM 13505 C C . LEU A 1 35 ? 0.602 -10.690 7.937 1.00 10.00 110 LEU A C 13
ATOM 13506 O O . LEU A 1 35 ? 0.172 -11.811 8.195 1.00 10.00 110 LEU A O 13
ATOM 13522 N N . GLY A 1 36 ? 1.862 -10.335 8.199 1.00 10.00 111 GLY A N 13
ATOM 13523 C CA . GLY A 1 36 ? 2.871 -11.308 8.543 1.00 10.00 111 GLY A CA 13
ATOM 13524 C C . GLY A 1 36 ? 4.224 -10.668 8.819 1.00 10.00 111 GLY A C 13
ATOM 13525 O O . GLY A 1 36 ? 4.891 -11.019 9.786 1.00 10.00 111 GLY A O 13
ATOM 13529 N N . GLN A 1 37 ? 4.627 -9.730 7.958 1.00 10.00 112 GLN A N 13
ATOM 13530 C CA . GLN A 1 37 ? 5.866 -8.981 8.086 1.00 10.00 112 GLN A CA 13
ATOM 13531 C C . GLN A 1 37 ? 5.548 -7.562 8.596 1.00 10.00 112 GLN A C 13
ATOM 13532 O O . GLN A 1 37 ? 5.359 -6.656 7.790 1.00 10.00 112 GLN A O 13
ATOM 13546 N N . PRO A 1 38 ? 5.437 -7.333 9.916 1.00 10.00 113 PRO A N 13
ATOM 13547 C CA . PRO A 1 38 ? 5.086 -6.028 10.453 1.00 10.00 113 PRO A CA 13
ATOM 13548 C C . PRO A 1 38 ? 6.210 -5.029 10.216 1.00 10.00 113 PRO A C 13
ATOM 13549 O O . PRO A 1 38 ? 7.369 -5.342 10.478 1.00 10.00 113 PRO A O 13
ATOM 13560 N N . LEU A 1 39 ? 5.868 -3.825 9.736 1.00 10.00 114 LEU A N 13
ATOM 13561 C CA . LEU A 1 39 ? 6.842 -2.780 9.467 1.00 10.00 114 LEU A CA 13
ATOM 13562 C C . LEU A 1 39 ? 8.000 -3.319 8.621 1.00 10.00 114 LEU A C 13
ATOM 13563 O O . LEU A 1 39 ? 9.163 -3.234 9.017 1.00 10.00 114 LEU A O 13
ATOM 13579 N N . PRO A 1 40 ? 7.695 -3.861 7.430 1.00 10.00 115 PRO A N 13
ATOM 13580 C CA . PRO A 1 40 ? 8.684 -4.510 6.600 1.00 10.00 115 PRO A CA 13
ATOM 13581 C C . PRO A 1 40 ? 9.401 -3.424 5.823 1.00 10.00 115 PRO A C 13
ATOM 13582 O O . PRO A 1 40 ? 9.150 -3.217 4.637 1.00 10.00 115 PRO A O 13
ATOM 13593 N N . GLN A 1 41 ? 10.246 -2.679 6.535 1.00 10.00 116 GLN A N 13
ATOM 13594 C CA . GLN A 1 41 ? 10.715 -1.391 6.077 1.00 10.00 116 GLN A CA 13
ATOM 13595 C C . GLN A 1 41 ? 11.315 -1.449 4.677 1.00 10.00 116 GLN A C 13
ATOM 13596 O O . GLN A 1 41 ? 11.222 -0.473 3.957 1.00 10.00 116 GLN A O 13
ATOM 13610 N N . GLU A 1 42 ? 11.935 -2.562 4.312 1.00 10.00 117 GLU A N 13
ATOM 13611 C CA . GLU A 1 42 ? 12.525 -2.803 2.997 1.00 10.00 117 GLU A CA 13
ATOM 13612 C C . GLU A 1 42 ? 11.458 -2.962 1.923 1.00 10.00 117 GLU A C 13
ATOM 13613 O O . GLU A 1 42 ? 11.503 -2.273 0.906 1.00 10.00 117 GLU A O 13
ATOM 13625 N N . GLU A 1 43 ? 10.476 -3.834 2.150 1.00 10.00 118 GLU A N 13
ATOM 13626 C CA . GLU A 1 43 ? 9.372 -3.973 1.215 1.00 10.00 118 GLU A CA 13
ATOM 13627 C C . GLU A 1 43 ? 8.670 -2.630 1.087 1.00 10.00 118 GLU A C 13
ATOM 13628 O O . GLU A 1 43 ? 8.304 -2.221 -0.007 1.00 10.00 118 GLU A O 13
ATOM 13640 N N . LEU A 1 44 ? 8.482 -1.923 2.200 1.00 10.00 119 LEU A N 13
ATOM 13641 C CA . LEU A 1 44 ? 7.787 -0.655 2.153 1.00 10.00 119 LEU A CA 13
ATOM 13642 C C . LEU A 1 44 ? 8.650 0.458 1.561 1.00 10.00 119 LEU A C 13
ATOM 13643 O O . LEU A 1 44 ? 8.106 1.296 0.866 1.00 10.00 119 LEU A O 13
ATOM 13659 N N . ASP A 1 45 ? 9.963 0.485 1.797 1.00 10.00 120 ASP A N 13
ATOM 13660 C CA . ASP A 1 45 ? 10.896 1.408 1.144 1.00 10.00 120 ASP A CA 13
ATOM 13661 C C . ASP A 1 45 ? 10.810 1.188 -0.363 1.00 10.00 120 ASP A C 13
ATOM 13662 O O . ASP A 1 45 ? 10.759 2.127 -1.156 1.00 10.00 120 ASP A O 13
ATOM 13671 N N . ALA A 1 46 ? 10.784 -0.082 -0.756 1.00 10.00 121 ALA A N 13
ATOM 13672 C CA . ALA A 1 46 ? 10.622 -0.484 -2.135 1.00 10.00 121 ALA A CA 13
ATOM 13673 C C . ALA A 1 46 ? 9.278 0.036 -2.680 1.00 10.00 121 ALA A C 13
ATOM 13674 O O . ALA A 1 46 ? 9.261 0.844 -3.612 1.00 10.00 121 ALA A O 13
ATOM 13681 N N . MET A 1 47 ? 8.149 -0.352 -2.068 1.00 10.00 122 MET A N 13
ATOM 13682 C CA . MET A 1 47 ? 6.831 0.128 -2.448 1.00 10.00 122 MET A CA 13
ATOM 13683 C C . MET A 1 47 ? 6.752 1.652 -2.405 1.00 10.00 122 MET A C 13
ATOM 13684 O O . MET A 1 47 ? 6.062 2.221 -3.237 1.00 10.00 122 MET A O 13
ATOM 13698 N N . ILE A 1 48 ? 7.456 2.316 -1.483 1.00 10.00 123 ILE A N 13
ATOM 13699 C CA . ILE A 1 48 ? 7.495 3.769 -1.335 1.00 10.00 123 ILE A CA 13
ATOM 13700 C C . ILE A 1 48 ? 7.771 4.410 -2.699 1.00 10.00 123 ILE A C 13
ATOM 13701 O O . ILE A 1 48 ? 7.181 5.432 -3.032 1.00 10.00 123 ILE A O 13
ATOM 13717 N N . ARG A 1 49 ? 8.680 3.816 -3.482 1.00 10.00 124 ARG A N 13
ATOM 13718 C CA . ARG A 1 49 ? 9.112 4.398 -4.742 1.00 10.00 124 ARG A CA 13
ATOM 13719 C C . ARG A 1 49 ? 8.153 4.094 -5.892 1.00 10.00 124 ARG A C 13
ATOM 13720 O O . ARG A 1 49 ? 7.947 4.945 -6.752 1.00 10.00 124 ARG A O 13
ATOM 13741 N N . GLU A 1 50 ? 7.546 2.905 -5.906 1.00 10.00 125 GLU A N 13
ATOM 13742 C CA . GLU A 1 50 ? 6.426 2.631 -6.804 1.00 10.00 125 GLU A CA 13
ATOM 13743 C C . GLU A 1 50 ? 5.254 3.567 -6.471 1.00 10.00 125 GLU A C 13
ATOM 13744 O O . GLU A 1 50 ? 4.544 4.056 -7.348 1.00 10.00 125 GLU A O 13
ATOM 13756 N N . ALA A 1 51 ? 5.060 3.833 -5.179 1.00 10.00 126 ALA A N 13
ATOM 13757 C CA . ALA A 1 51 ? 3.956 4.573 -4.592 1.00 10.00 126 ALA A CA 13
ATOM 13758 C C . ALA A 1 51 ? 4.061 6.087 -4.820 1.00 10.00 126 ALA A C 13
ATOM 13759 O O . ALA A 1 51 ? 3.753 6.862 -3.914 1.00 10.00 126 ALA A O 13
ATOM 13766 N N . ASP A 1 52 ? 4.439 6.520 -6.026 1.00 10.00 127 ASP A N 13
ATOM 13767 C CA . ASP A 1 52 ? 4.632 7.927 -6.366 1.00 10.00 127 ASP A CA 13
ATOM 13768 C C . ASP A 1 52 ? 3.626 8.308 -7.464 1.00 10.00 127 ASP A C 13
ATOM 13769 O O . ASP A 1 52 ? 3.999 8.684 -8.572 1.00 10.00 127 ASP A O 13
ATOM 13778 N N . VAL A 1 53 ? 2.323 8.199 -7.165 1.00 10.00 128 VAL A N 13
ATOM 13779 C CA . VAL A 1 53 ? 1.276 8.614 -8.102 1.00 10.00 128 VAL A CA 13
ATOM 13780 C C . VAL A 1 53 ? 1.147 10.134 -8.089 1.00 10.00 128 VAL A C 13
ATOM 13781 O O . VAL A 1 53 ? 1.175 10.734 -9.161 1.00 10.00 128 VAL A O 13
ATOM 13794 N N . ASP A 1 54 ? 0.997 10.765 -6.911 1.00 10.00 129 ASP A N 13
ATOM 13795 C CA . ASP A 1 54 ? 1.103 12.225 -6.870 1.00 10.00 129 ASP A CA 13
ATOM 13796 C C . ASP A 1 54 ? 2.563 12.626 -7.130 1.00 10.00 129 ASP A C 13
ATOM 13797 O O . ASP A 1 54 ? 2.938 12.867 -8.271 1.00 10.00 129 ASP A O 13
ATOM 13806 N N . GLN A 1 55 ? 3.367 12.687 -6.065 1.00 10.00 130 GLN A N 13
ATOM 13807 C CA . GLN A 1 55 ? 4.798 13.002 -6.012 1.00 10.00 130 GLN A CA 13
ATOM 13808 C C . GLN A 1 55 ? 5.135 13.195 -4.527 1.00 10.00 130 GLN A C 13
ATOM 13809 O O . GLN A 1 55 ? 5.163 14.334 -4.065 1.00 10.00 130 GLN A O 13
ATOM 13823 N N . ASP A 1 56 ? 5.336 12.097 -3.787 1.00 10.00 131 ASP A N 13
ATOM 13824 C CA . ASP A 1 56 ? 5.546 12.049 -2.336 1.00 10.00 131 ASP A CA 13
ATOM 13825 C C . ASP A 1 56 ? 5.413 10.587 -1.877 1.00 10.00 131 ASP A C 13
ATOM 13826 O O . ASP A 1 56 ? 6.391 9.844 -1.864 1.00 10.00 131 ASP A O 13
ATOM 13835 N N . GLY A 1 57 ? 4.197 10.175 -1.522 1.00 10.00 132 GLY A N 13
ATOM 13836 C CA . GLY A 1 57 ? 3.858 8.846 -1.049 1.00 10.00 132 GLY A CA 13
ATOM 13837 C C . GLY A 1 57 ? 2.341 8.782 -0.921 1.00 10.00 132 GLY A C 13
ATOM 13838 O O . GLY A 1 57 ? 1.801 8.372 0.109 1.00 10.00 132 GLY A O 13
ATOM 13842 N N . ARG A 1 58 ? 1.657 9.232 -1.979 1.00 10.00 133 ARG A N 13
ATOM 13843 C CA . ARG A 1 58 ? 0.217 9.403 -2.026 1.00 10.00 133 ARG A CA 13
ATOM 13844 C C . ARG A 1 58 ? -0.293 8.713 -3.284 1.00 10.00 133 ARG A C 13
ATOM 13845 O O . ARG A 1 58 ? 0.097 9.077 -4.397 1.00 10.00 133 ARG A O 13
ATOM 13866 N N . VAL A 1 59 ? -1.084 7.655 -3.074 1.00 10.00 134 VAL A N 13
ATOM 13867 C CA . VAL A 1 59 ? -1.385 6.661 -4.097 1.00 10.00 134 VAL A CA 13
ATOM 13868 C C . VAL A 1 59 ? -2.858 6.297 -4.130 1.00 10.00 134 VAL A C 13
ATOM 13869 O O . VAL A 1 59 ? -3.463 6.105 -3.079 1.00 10.00 134 VAL A O 13
ATOM 13882 N N . ASN A 1 60 ? -3.418 6.165 -5.336 1.00 10.00 135 ASN A N 13
ATOM 13883 C CA . ASN A 1 60 ? -4.804 5.768 -5.514 1.00 10.00 135 ASN A CA 13
ATOM 13884 C C . ASN A 1 60 ? -4.995 4.314 -5.073 1.00 10.00 135 ASN A C 13
ATOM 13885 O O . ASN A 1 60 ? -4.219 3.447 -5.479 1.00 10.00 135 ASN A O 13
ATOM 13896 N N . TYR A 1 61 ? -6.000 4.049 -4.233 1.00 10.00 136 TYR A N 13
ATOM 13897 C CA . TYR A 1 61 ? -6.208 2.767 -3.580 1.00 10.00 136 TYR A CA 13
ATOM 13898 C C . TYR A 1 61 ? -6.211 1.602 -4.569 1.00 10.00 136 TYR A C 13
ATOM 13899 O O . TYR A 1 61 ? -5.415 0.674 -4.422 1.00 10.00 136 TYR A O 13
ATOM 13917 N N . GLU A 1 62 ? -7.087 1.648 -5.575 1.00 10.00 137 GLU A N 13
ATOM 13918 C CA . GLU A 1 62 ? -7.202 0.540 -6.507 1.00 10.00 137 GLU A CA 13
ATOM 13919 C C . GLU A 1 62 ? -5.985 0.540 -7.428 1.00 10.00 137 GLU A C 13
ATOM 13920 O O . GLU A 1 62 ? -5.339 -0.487 -7.622 1.00 10.00 137 GLU A O 13
ATOM 13932 N N . GLU A 1 63 ? -5.672 1.705 -8.002 1.00 10.00 138 GLU A N 13
ATOM 13933 C CA . GLU A 1 63 ? -4.638 1.806 -9.019 1.00 10.00 138 GLU A CA 13
ATOM 13934 C C . GLU A 1 63 ? -3.297 1.279 -8.499 1.00 10.00 138 GLU A C 13
ATOM 13935 O O . GLU A 1 63 ? -2.609 0.573 -9.231 1.00 10.00 138 GLU A O 13
ATOM 13947 N N . PHE A 1 64 ? -2.961 1.541 -7.224 1.00 10.00 139 PHE A N 13
ATOM 13948 C CA . PHE A 1 64 ? -1.788 0.933 -6.595 1.00 10.00 139 PHE A CA 13
ATOM 13949 C C . PHE A 1 64 ? -1.675 -0.536 -6.958 1.00 10.00 139 PHE A C 13
ATOM 13950 O O . PHE A 1 64 ? -0.603 -1.025 -7.296 1.00 10.00 139 PHE A O 13
ATOM 13967 N N . ALA A 1 65 ? -2.782 -1.262 -6.839 1.00 10.00 140 ALA A N 13
ATOM 13968 C CA . ALA A 1 65 ? -2.735 -2.700 -6.921 1.00 10.00 140 ALA A CA 13
ATOM 13969 C C . ALA A 1 65 ? -2.387 -3.183 -8.330 1.00 10.00 140 ALA A C 13
ATOM 13970 O O . ALA A 1 65 ? -1.950 -4.320 -8.493 1.00 10.00 140 ALA A O 13
ATOM 13977 N N . ARG A 1 66 ? -2.543 -2.318 -9.339 1.00 10.00 141 ARG A N 13
ATOM 13978 C CA . ARG A 1 66 ? -1.897 -2.518 -10.629 1.00 10.00 141 ARG A CA 13
ATOM 13979 C C . ARG A 1 66 ? -0.380 -2.610 -10.384 1.00 10.00 141 ARG A C 13
ATOM 13980 O O . ARG A 1 66 ? 0.229 -3.668 -10.558 1.00 10.00 141 ARG A O 13
ATOM 14001 N N . MET A 1 67 ? 0.211 -1.518 -9.887 1.00 10.00 142 MET A N 13
ATOM 14002 C CA . MET A 1 67 ? 1.655 -1.388 -9.763 1.00 10.00 142 MET A CA 13
ATOM 14003 C C . MET A 1 67 ? 2.278 -2.333 -8.735 1.00 10.00 142 MET A C 13
ATOM 14004 O O . MET A 1 67 ? 3.444 -2.686 -8.894 1.00 10.00 142 MET A O 13
ATOM 14018 N N . LEU A 1 68 ? 1.534 -2.760 -7.701 1.00 10.00 143 LEU A N 13
ATOM 14019 C CA . LEU A 1 68 ? 1.966 -3.828 -6.797 1.00 10.00 143 LEU A CA 13
ATOM 14020 C C . LEU A 1 68 ? 2.569 -4.961 -7.639 1.00 10.00 143 LEU A C 13
ATOM 14021 O O . LEU A 1 68 ? 3.656 -5.454 -7.348 1.00 10.00 143 LEU A O 13
ATOM 14037 N N . ALA A 1 69 ? 1.842 -5.350 -8.693 1.00 10.00 144 ALA A N 13
ATOM 14038 C CA . ALA A 1 69 ? 2.359 -6.217 -9.741 1.00 10.00 144 ALA A CA 13
ATOM 14039 C C . ALA A 1 69 ? 3.389 -5.488 -10.620 1.00 10.00 144 ALA A C 13
ATOM 14040 O O . ALA A 1 69 ? 4.586 -5.660 -10.407 1.00 10.00 144 ALA A O 13
ATOM 14047 N N . GLN A 1 70 ? 2.953 -4.762 -11.661 1.00 10.00 145 GLN A N 13
ATOM 14048 C CA . GLN A 1 70 ? 3.809 -4.314 -12.737 1.00 10.00 145 GLN A CA 13
ATOM 14049 C C . GLN A 1 70 ? 3.138 -3.226 -13.588 1.00 10.00 145 GLN A C 13
ATOM 14050 O O . GLN A 1 70 ? 2.707 -3.490 -14.709 1.00 10.00 145 GLN A O 13
ATOM 14064 N N . GLU A 1 71 ? 3.092 -2.005 -13.051 1.00 10.00 146 GLU A N 13
ATOM 14065 C CA . GLU A 1 71 ? 2.341 -0.879 -13.597 1.00 10.00 146 GLU A CA 13
ATOM 14066 C C . GLU A 1 71 ? 0.833 -1.169 -13.669 1.00 10.00 146 GLU A C 13
ATOM 14067 O O . GLU A 1 71 ? 0.109 -0.274 -14.160 1.00 10.00 146 GLU A O 13
ATOM 14080 N N . ALA A 1 1 ? -6.134 -14.947 -6.009 1.00 10.00 76 ALA A N 14
ATOM 14081 C CA . ALA A 1 1 ? -5.310 -16.113 -5.662 1.00 10.00 76 ALA A CA 14
ATOM 14082 C C . ALA A 1 1 ? -3.959 -15.581 -5.207 1.00 10.00 76 ALA A C 14
ATOM 14083 O O . ALA A 1 1 ? -3.619 -14.475 -5.626 1.00 10.00 76 ALA A O 14
ATOM 14092 N N . ARG A 1 2 ? -3.213 -16.347 -4.401 1.00 10.00 77 ARG A N 14
ATOM 14093 C CA . ARG A 1 2 ? -2.017 -15.871 -3.710 1.00 10.00 77 ARG A CA 14
ATOM 14094 C C . ARG A 1 2 ? -2.412 -14.920 -2.592 1.00 10.00 77 ARG A C 14
ATOM 14095 O O . ARG A 1 2 ? -3.505 -14.368 -2.561 1.00 10.00 77 ARG A O 14
ATOM 14116 N N . ALA A 1 3 ? -1.447 -14.740 -1.703 1.00 10.00 78 ALA A N 14
ATOM 14117 C CA . ALA A 1 3 ? -1.180 -13.489 -1.042 1.00 10.00 78 ALA A CA 14
ATOM 14118 C C . ALA A 1 3 ? -0.831 -12.481 -2.139 1.00 10.00 78 ALA A C 14
ATOM 14119 O O . ALA A 1 3 ? -1.724 -12.073 -2.876 1.00 10.00 78 ALA A O 14
ATOM 14126 N N . GLY A 1 4 ? 0.455 -12.102 -2.250 1.00 10.00 79 GLY A N 14
ATOM 14127 C CA . GLY A 1 4 ? 0.960 -11.011 -3.069 1.00 10.00 79 GLY A CA 14
ATOM 14128 C C . GLY A 1 4 ? -0.107 -9.957 -3.302 1.00 10.00 79 GLY A C 14
ATOM 14129 O O . GLY A 1 4 ? -0.403 -9.136 -2.441 1.00 10.00 79 GLY A O 14
ATOM 14133 N N . LEU A 1 5 ? -0.714 -10.028 -4.480 1.00 10.00 80 LEU A N 14
ATOM 14134 C CA . LEU A 1 5 ? -1.666 -9.052 -4.928 1.00 10.00 80 LEU A CA 14
ATOM 14135 C C . LEU A 1 5 ? -2.931 -9.004 -4.082 1.00 10.00 80 LEU A C 14
ATOM 14136 O O . LEU A 1 5 ? -3.388 -7.926 -3.697 1.00 10.00 80 LEU A O 14
ATOM 14152 N N . GLU A 1 6 ? -3.498 -10.172 -3.799 1.00 10.00 81 GLU A N 14
ATOM 14153 C CA . GLU A 1 6 ? -4.719 -10.255 -3.015 1.00 10.00 81 GLU A CA 14
ATOM 14154 C C . GLU A 1 6 ? -4.407 -9.797 -1.592 1.00 10.00 81 GLU A C 14
ATOM 14155 O O . GLU A 1 6 ? -5.122 -8.953 -1.043 1.00 10.00 81 GLU A O 14
ATOM 14167 N N . ASP A 1 7 ? -3.288 -10.302 -1.046 1.00 10.00 82 ASP A N 14
ATOM 14168 C CA . ASP A 1 7 ? -2.758 -9.865 0.246 1.00 10.00 82 ASP A CA 14
ATOM 14169 C C . ASP A 1 7 ? -2.767 -8.353 0.281 1.00 10.00 82 ASP A C 14
ATOM 14170 O O . ASP A 1 7 ? -3.290 -7.762 1.213 1.00 10.00 82 ASP A O 14
ATOM 14179 N N . LEU A 1 8 ? -2.172 -7.731 -0.733 1.00 10.00 83 LEU A N 14
ATOM 14180 C CA . LEU A 1 8 ? -1.999 -6.297 -0.776 1.00 10.00 83 LEU A CA 14
ATOM 14181 C C . LEU A 1 8 ? -3.341 -5.571 -0.878 1.00 10.00 83 LEU A C 14
ATOM 14182 O O . LEU A 1 8 ? -3.620 -4.709 -0.061 1.00 10.00 83 LEU A O 14
ATOM 14198 N N . GLN A 1 9 ? -4.222 -5.906 -1.821 1.00 10.00 84 GLN A N 14
ATOM 14199 C CA . GLN A 1 9 ? -5.526 -5.236 -1.885 1.00 10.00 84 GLN A CA 14
ATOM 14200 C C . GLN A 1 9 ? -6.254 -5.310 -0.528 1.00 10.00 84 GLN A C 14
ATOM 14201 O O . GLN A 1 9 ? -6.814 -4.312 -0.063 1.00 10.00 84 GLN A O 14
ATOM 14215 N N . VAL A 1 10 ? -6.217 -6.467 0.139 1.00 10.00 85 VAL A N 14
ATOM 14216 C CA . VAL A 1 10 ? -6.777 -6.652 1.456 1.00 10.00 85 VAL A CA 14
ATOM 14217 C C . VAL A 1 10 ? -6.012 -5.803 2.490 1.00 10.00 85 VAL A C 14
ATOM 14218 O O . VAL A 1 10 ? -6.628 -5.123 3.311 1.00 10.00 85 VAL A O 14
ATOM 14231 N N . ALA A 1 11 ? -4.674 -5.820 2.430 1.00 10.00 86 ALA A N 14
ATOM 14232 C CA . ALA A 1 11 ? -3.755 -5.038 3.254 1.00 10.00 86 ALA A CA 14
ATOM 14233 C C . ALA A 1 11 ? -4.238 -3.592 3.265 1.00 10.00 86 ALA A C 14
ATOM 14234 O O . ALA A 1 11 ? -4.503 -2.991 4.302 1.00 10.00 86 ALA A O 14
ATOM 14241 N N . PHE A 1 12 ? -4.376 -3.062 2.058 1.00 10.00 87 PHE A N 14
ATOM 14242 C CA . PHE A 1 12 ? -4.752 -1.701 1.760 1.00 10.00 87 PHE A CA 14
ATOM 14243 C C . PHE A 1 12 ? -6.078 -1.419 2.442 1.00 10.00 87 PHE A C 14
ATOM 14244 O O . PHE A 1 12 ? -6.163 -0.522 3.279 1.00 10.00 87 PHE A O 14
ATOM 14261 N N . ARG A 1 13 ? -7.084 -2.234 2.116 1.00 10.00 88 ARG A N 14
ATOM 14262 C CA . ARG A 1 13 ? -8.438 -2.060 2.610 1.00 10.00 88 ARG A CA 14
ATOM 14263 C C . ARG A 1 13 ? -8.509 -1.946 4.140 1.00 10.00 88 ARG A C 14
ATOM 14264 O O . ARG A 1 13 ? -9.406 -1.296 4.666 1.00 10.00 88 ARG A O 14
ATOM 14285 N N . ALA A 1 14 ? -7.580 -2.560 4.879 1.00 10.00 89 ALA A N 14
ATOM 14286 C CA . ALA A 1 14 ? -7.561 -2.410 6.329 1.00 10.00 89 ALA A CA 14
ATOM 14287 C C . ALA A 1 14 ? -7.451 -0.936 6.769 1.00 10.00 89 ALA A C 14
ATOM 14288 O O . ALA A 1 14 ? -8.031 -0.572 7.790 1.00 10.00 89 ALA A O 14
ATOM 14295 N N . PHE A 1 15 ? -6.736 -0.089 6.015 1.00 10.00 90 PHE A N 14
ATOM 14296 C CA . PHE A 1 15 ? -6.595 1.342 6.270 1.00 10.00 90 PHE A CA 14
ATOM 14297 C C . PHE A 1 15 ? -6.970 2.152 5.031 1.00 10.00 90 PHE A C 14
ATOM 14298 O O . PHE A 1 15 ? -6.251 3.073 4.642 1.00 10.00 90 PHE A O 14
ATOM 14315 N N . ASP A 1 16 ? -8.085 1.799 4.401 1.00 10.00 91 ASP A N 14
ATOM 14316 C CA . ASP A 1 16 ? -8.599 2.469 3.224 1.00 10.00 91 ASP A CA 14
ATOM 14317 C C . ASP A 1 16 ? -10.094 2.187 3.225 1.00 10.00 91 ASP A C 14
ATOM 14318 O O . ASP A 1 16 ? -10.487 1.070 3.555 1.00 10.00 91 ASP A O 14
ATOM 14327 N N . GLN A 1 17 ? -10.942 3.186 2.964 1.00 10.00 92 GLN A N 14
ATOM 14328 C CA . GLN A 1 17 ? -12.364 2.980 3.192 1.00 10.00 92 GLN A CA 14
ATOM 14329 C C . GLN A 1 17 ? -12.889 2.020 2.132 1.00 10.00 92 GLN A C 14
ATOM 14330 O O . GLN A 1 17 ? -13.440 0.970 2.476 1.00 10.00 92 GLN A O 14
ATOM 14344 N N . ASP A 1 18 ? -12.655 2.374 0.862 1.00 10.00 93 ASP A N 14
ATOM 14345 C CA . ASP A 1 18 ? -12.678 1.472 -0.286 1.00 10.00 93 ASP A CA 14
ATOM 14346 C C . ASP A 1 18 ? -12.192 2.233 -1.525 1.00 10.00 93 ASP A C 14
ATOM 14347 O O . ASP A 1 18 ? -12.964 2.466 -2.453 1.00 10.00 93 ASP A O 14
ATOM 14356 N N . GLY A 1 19 ? -10.940 2.696 -1.534 1.00 10.00 94 GLY A N 14
ATOM 14357 C CA . GLY A 1 19 ? -10.451 3.547 -2.597 1.00 10.00 94 GLY A CA 14
ATOM 14358 C C . GLY A 1 19 ? -11.269 4.821 -2.776 1.00 10.00 94 GLY A C 14
ATOM 14359 O O . GLY A 1 19 ? -11.638 5.155 -3.900 1.00 10.00 94 GLY A O 14
ATOM 14363 N N . ASP A 1 20 ? -11.452 5.597 -1.701 1.00 10.00 95 ASP A N 14
ATOM 14364 C CA . ASP A 1 20 ? -11.804 7.014 -1.791 1.00 10.00 95 ASP A CA 14
ATOM 14365 C C . ASP A 1 20 ? -10.853 7.675 -2.793 1.00 10.00 95 ASP A C 14
ATOM 14366 O O . ASP A 1 20 ? -11.260 8.474 -3.634 1.00 10.00 95 ASP A O 14
ATOM 14375 N N . GLY A 1 21 ? -9.587 7.250 -2.728 1.00 10.00 96 GLY A N 14
ATOM 14376 C CA . GLY A 1 21 ? -8.758 7.112 -3.916 1.00 10.00 96 GLY A CA 14
ATOM 14377 C C . GLY A 1 21 ? -7.266 7.278 -3.643 1.00 10.00 96 GLY A C 14
ATOM 14378 O O . GLY A 1 21 ? -6.500 7.439 -4.590 1.00 10.00 96 GLY A O 14
ATOM 14382 N N . HIS A 1 22 ? -6.826 7.214 -2.380 1.00 10.00 97 HIS A N 14
ATOM 14383 C CA . HIS A 1 22 ? -5.411 7.268 -2.044 1.00 10.00 97 HIS A CA 14
ATOM 14384 C C . HIS A 1 22 ? -5.168 6.740 -0.639 1.00 10.00 97 HIS A C 14
ATOM 14385 O O . HIS A 1 22 ? -5.875 7.124 0.290 1.00 10.00 97 HIS A O 14
ATOM 14399 N N . ILE A 1 23 ? -4.151 5.886 -0.496 1.00 10.00 98 ILE A N 14
ATOM 14400 C CA . ILE A 1 23 ? -3.742 5.401 0.811 1.00 10.00 98 ILE A CA 14
ATOM 14401 C C . ILE A 1 23 ? -2.996 6.494 1.582 1.00 10.00 98 ILE A C 14
ATOM 14402 O O . ILE A 1 23 ? -2.272 7.319 1.028 1.00 10.00 98 ILE A O 14
ATOM 14418 N N . THR A 1 24 ? -3.072 6.372 2.898 1.00 10.00 99 THR A N 14
ATOM 14419 C CA . THR A 1 24 ? -2.081 6.824 3.852 1.00 10.00 99 THR A CA 14
ATOM 14420 C C . THR A 1 24 ? -0.854 5.892 3.800 1.00 10.00 99 THR A C 14
ATOM 14421 O O . THR A 1 24 ? -0.898 4.759 4.278 1.00 10.00 99 THR A O 14
ATOM 14432 N N . VAL A 1 25 ? 0.270 6.386 3.262 1.00 10.00 100 VAL A N 14
ATOM 14433 C CA . VAL A 1 25 ? 1.583 5.728 3.303 1.00 10.00 100 VAL A CA 14
ATOM 14434 C C . VAL A 1 25 ? 1.973 5.060 4.637 1.00 10.00 100 VAL A C 14
ATOM 14435 O O . VAL A 1 25 ? 2.748 4.098 4.644 1.00 10.00 100 VAL A O 14
ATOM 14448 N N . ASP A 1 26 ? 1.545 5.625 5.767 1.00 10.00 101 ASP A N 14
ATOM 14449 C CA . ASP A 1 26 ? 1.829 5.100 7.114 1.00 10.00 101 ASP A CA 14
ATOM 14450 C C . ASP A 1 26 ? 1.015 3.829 7.406 1.00 10.00 101 ASP A C 14
ATOM 14451 O O . ASP A 1 26 ? 1.547 2.741 7.623 1.00 10.00 101 ASP A O 14
ATOM 14460 N N . GLU A 1 27 ? -0.301 3.997 7.380 1.00 10.00 102 GLU A N 14
ATOM 14461 C CA . GLU A 1 27 ? -1.335 2.981 7.421 1.00 10.00 102 GLU A CA 14
ATOM 14462 C C . GLU A 1 27 ? -0.985 1.816 6.505 1.00 10.00 102 GLU A C 14
ATOM 14463 O O . GLU A 1 27 ? -1.122 0.658 6.888 1.00 10.00 102 GLU A O 14
ATOM 14475 N N . LEU A 1 28 ? -0.471 2.103 5.312 1.00 10.00 103 LEU A N 14
ATOM 14476 C CA . LEU A 1 28 ? 0.003 1.044 4.439 1.00 10.00 103 LEU A CA 14
ATOM 14477 C C . LEU A 1 28 ? 1.044 0.150 5.135 1.00 10.00 103 LEU A C 14
ATOM 14478 O O . LEU A 1 28 ? 1.002 -1.073 5.044 1.00 10.00 103 LEU A O 14
ATOM 14494 N N . ARG A 1 29 ? 1.991 0.766 5.844 1.00 10.00 104 ARG A N 14
ATOM 14495 C CA . ARG A 1 29 ? 3.010 0.062 6.610 1.00 10.00 104 ARG A CA 14
ATOM 14496 C C . ARG A 1 29 ? 2.348 -0.775 7.700 1.00 10.00 104 ARG A C 14
ATOM 14497 O O . ARG A 1 29 ? 2.654 -1.958 7.859 1.00 10.00 104 ARG A O 14
ATOM 14518 N N . ARG A 1 30 ? 1.420 -0.155 8.432 1.00 10.00 105 ARG A N 14
ATOM 14519 C CA . ARG A 1 30 ? 0.631 -0.834 9.451 1.00 10.00 105 ARG A CA 14
ATOM 14520 C C . ARG A 1 30 ? -0.074 -2.065 8.869 1.00 10.00 105 ARG A C 14
ATOM 14521 O O . ARG A 1 30 ? -0.094 -3.112 9.512 1.00 10.00 105 ARG A O 14
ATOM 14542 N N . ALA A 1 31 ? -0.611 -1.969 7.651 1.00 10.00 106 ALA A N 14
ATOM 14543 C CA . ALA A 1 31 ? -1.304 -3.070 6.993 1.00 10.00 106 ALA A CA 14
ATOM 14544 C C . ALA A 1 31 ? -0.540 -4.375 7.040 1.00 10.00 106 ALA A C 14
ATOM 14545 O O . ALA A 1 31 ? -1.112 -5.426 7.330 1.00 10.00 106 ALA A O 14
ATOM 14552 N N . MET A 1 32 ? 0.761 -4.317 6.777 1.00 10.00 107 MET A N 14
ATOM 14553 C CA . MET A 1 32 ? 1.538 -5.532 6.712 1.00 10.00 107 MET A CA 14
ATOM 14554 C C . MET A 1 32 ? 1.630 -6.240 8.071 1.00 10.00 107 MET A C 14
ATOM 14555 O O . MET A 1 32 ? 1.970 -7.419 8.123 1.00 10.00 107 MET A O 14
ATOM 14569 N N . ALA A 1 33 ? 1.251 -5.581 9.174 1.00 10.00 108 ALA A N 14
ATOM 14570 C CA . ALA A 1 33 ? 1.057 -6.257 10.450 1.00 10.00 108 ALA A CA 14
ATOM 14571 C C . ALA A 1 33 ? -0.067 -7.287 10.358 1.00 10.00 108 ALA A C 14
ATOM 14572 O O . ALA A 1 33 ? 0.057 -8.377 10.908 1.00 10.00 108 ALA A O 14
ATOM 14579 N N . GLY A 1 34 ? -1.147 -6.956 9.645 1.00 10.00 109 GLY A N 14
ATOM 14580 C CA . GLY A 1 34 ? -2.231 -7.890 9.384 1.00 10.00 109 GLY A CA 14
ATOM 14581 C C . GLY A 1 34 ? -1.706 -9.107 8.626 1.00 10.00 109 GLY A C 14
ATOM 14582 O O . GLY A 1 34 ? -2.061 -10.242 8.927 1.00 10.00 109 GLY A O 14
ATOM 14586 N N . LEU A 1 35 ? -0.850 -8.851 7.635 1.00 10.00 110 LEU A N 14
ATOM 14587 C CA . LEU A 1 35 ? -0.253 -9.879 6.791 1.00 10.00 110 LEU A CA 14
ATOM 14588 C C . LEU A 1 35 ? 0.717 -10.751 7.593 1.00 10.00 110 LEU A C 14
ATOM 14589 O O . LEU A 1 35 ? 0.766 -11.962 7.400 1.00 10.00 110 LEU A O 14
ATOM 14605 N N . GLY A 1 36 ? 1.503 -10.129 8.476 1.00 10.00 111 GLY A N 14
ATOM 14606 C CA . GLY A 1 36 ? 2.493 -10.797 9.313 1.00 10.00 111 GLY A CA 14
ATOM 14607 C C . GLY A 1 36 ? 3.917 -10.295 9.062 1.00 10.00 111 GLY A C 14
ATOM 14608 O O . GLY A 1 36 ? 4.866 -10.879 9.577 1.00 10.00 111 GLY A O 14
ATOM 14612 N N . GLN A 1 37 ? 4.077 -9.193 8.321 1.00 10.00 112 GLN A N 14
ATOM 14613 C CA . GLN A 1 37 ? 5.333 -8.470 8.180 1.00 10.00 112 GLN A CA 14
ATOM 14614 C C . GLN A 1 37 ? 5.128 -7.068 8.768 1.00 10.00 112 GLN A C 14
ATOM 14615 O O . GLN A 1 37 ? 5.043 -6.105 8.016 1.00 10.00 112 GLN A O 14
ATOM 14629 N N . PRO A 1 38 ? 4.978 -6.910 10.090 1.00 10.00 113 PRO A N 14
ATOM 14630 C CA . PRO A 1 38 ? 4.575 -5.634 10.653 1.00 10.00 113 PRO A CA 14
ATOM 14631 C C . PRO A 1 38 ? 5.660 -4.576 10.447 1.00 10.00 113 PRO A C 14
ATOM 14632 O O . PRO A 1 38 ? 6.773 -4.748 10.938 1.00 10.00 113 PRO A O 14
ATOM 14643 N N . LEU A 1 39 ? 5.339 -3.473 9.756 1.00 10.00 114 LEU A N 14
ATOM 14644 C CA . LEU A 1 39 ? 6.258 -2.350 9.574 1.00 10.00 114 LEU A CA 14
ATOM 14645 C C . LEU A 1 39 ? 7.551 -2.821 8.883 1.00 10.00 114 LEU A C 14
ATOM 14646 O O . LEU A 1 39 ? 8.649 -2.627 9.407 1.00 10.00 114 LEU A O 14
ATOM 14662 N N . PRO A 1 40 ? 7.457 -3.413 7.681 1.00 10.00 115 PRO A N 14
ATOM 14663 C CA . PRO A 1 40 ? 8.609 -3.911 6.960 1.00 10.00 115 PRO A CA 14
ATOM 14664 C C . PRO A 1 40 ? 9.191 -2.722 6.218 1.00 10.00 115 PRO A C 14
ATOM 14665 O O . PRO A 1 40 ? 8.917 -2.517 5.032 1.00 10.00 115 PRO A O 14
ATOM 14676 N N . GLN A 1 41 ? 9.919 -1.891 6.967 1.00 10.00 116 GLN A N 14
ATOM 14677 C CA . GLN A 1 41 ? 10.309 -0.563 6.540 1.00 10.00 116 GLN A CA 14
ATOM 14678 C C . GLN A 1 41 ? 10.881 -0.559 5.126 1.00 10.00 116 GLN A C 14
ATOM 14679 O O . GLN A 1 41 ? 10.564 0.350 4.381 1.00 10.00 116 GLN A O 14
ATOM 14693 N N . GLU A 1 42 ? 11.668 -1.566 4.746 1.00 10.00 117 GLU A N 14
ATOM 14694 C CA . GLU A 1 42 ? 12.257 -1.746 3.424 1.00 10.00 117 GLU A CA 14
ATOM 14695 C C . GLU A 1 42 ? 11.225 -2.000 2.355 1.00 10.00 117 GLU A C 14
ATOM 14696 O O . GLU A 1 42 ? 11.294 -1.436 1.266 1.00 10.00 117 GLU A O 14
ATOM 14708 N N . GLU A 1 43 ? 10.314 -2.919 2.643 1.00 10.00 118 GLU A N 14
ATOM 14709 C CA . GLU A 1 43 ? 9.389 -3.379 1.638 1.00 10.00 118 GLU A CA 14
ATOM 14710 C C . GLU A 1 43 ? 8.485 -2.195 1.350 1.00 10.00 118 GLU A C 14
ATOM 14711 O O . GLU A 1 43 ? 8.336 -1.744 0.213 1.00 10.00 118 GLU A O 14
ATOM 14723 N N . LEU A 1 44 ? 7.988 -1.595 2.431 1.00 10.00 119 LEU A N 14
ATOM 14724 C CA . LEU A 1 44 ? 7.209 -0.402 2.280 1.00 10.00 119 LEU A CA 14
ATOM 14725 C C . LEU A 1 44 ? 8.039 0.766 1.745 1.00 10.00 119 LEU A C 14
ATOM 14726 O O . LEU A 1 44 ? 7.493 1.539 0.986 1.00 10.00 119 LEU A O 14
ATOM 14742 N N . ASP A 1 45 ? 9.311 0.942 2.121 1.00 10.00 120 ASP A N 14
ATOM 14743 C CA . ASP A 1 45 ? 10.179 2.000 1.598 1.00 10.00 120 ASP A CA 14
ATOM 14744 C C . ASP A 1 45 ? 10.204 1.918 0.081 1.00 10.00 120 ASP A C 14
ATOM 14745 O O . ASP A 1 45 ? 9.838 2.861 -0.616 1.00 10.00 120 ASP A O 14
ATOM 14754 N N . ALA A 1 46 ? 10.584 0.740 -0.406 1.00 10.00 121 ALA A N 14
ATOM 14755 C CA . ALA A 1 46 ? 10.619 0.398 -1.811 1.00 10.00 121 ALA A CA 14
ATOM 14756 C C . ALA A 1 46 ? 9.283 0.758 -2.471 1.00 10.00 121 ALA A C 14
ATOM 14757 O O . ALA A 1 46 ? 9.250 1.513 -3.440 1.00 10.00 121 ALA A O 14
ATOM 14764 N N . MET A 1 47 ? 8.171 0.274 -1.909 1.00 10.00 122 MET A N 14
ATOM 14765 C CA . MET A 1 47 ? 6.836 0.610 -2.368 1.00 10.00 122 MET A CA 14
ATOM 14766 C C . MET A 1 47 ? 6.525 2.115 -2.284 1.00 10.00 122 MET A C 14
ATOM 14767 O O . MET A 1 47 ? 5.810 2.633 -3.131 1.00 10.00 122 MET A O 14
ATOM 14781 N N . ILE A 1 48 ? 6.984 2.816 -1.244 1.00 10.00 123 ILE A N 14
ATOM 14782 C CA . ILE A 1 48 ? 6.741 4.231 -1.018 1.00 10.00 123 ILE A CA 14
ATOM 14783 C C . ILE A 1 48 ? 7.416 5.006 -2.142 1.00 10.00 123 ILE A C 14
ATOM 14784 O O . ILE A 1 48 ? 6.827 5.921 -2.711 1.00 10.00 123 ILE A O 14
ATOM 14800 N N . ARG A 1 49 ? 8.667 4.636 -2.419 1.00 10.00 124 ARG A N 14
ATOM 14801 C CA . ARG A 1 49 ? 9.496 5.272 -3.414 1.00 10.00 124 ARG A CA 14
ATOM 14802 C C . ARG A 1 49 ? 8.886 4.944 -4.773 1.00 10.00 124 ARG A C 14
ATOM 14803 O O . ARG A 1 49 ? 8.264 5.811 -5.382 1.00 10.00 124 ARG A O 14
ATOM 14824 N N . GLU A 1 50 ? 8.966 3.686 -5.210 1.00 10.00 125 GLU A N 14
ATOM 14825 C CA . GLU A 1 50 ? 8.322 3.233 -6.434 1.00 10.00 125 GLU A CA 14
ATOM 14826 C C . GLU A 1 50 ? 6.825 2.991 -6.185 1.00 10.00 125 GLU A C 14
ATOM 14827 O O . GLU A 1 50 ? 6.324 1.892 -6.424 1.00 10.00 125 GLU A O 14
ATOM 14839 N N . ALA A 1 51 ? 6.099 4.024 -5.738 1.00 10.00 126 ALA A N 14
ATOM 14840 C CA . ALA A 1 51 ? 4.655 4.094 -5.939 1.00 10.00 126 ALA A CA 14
ATOM 14841 C C . ALA A 1 51 ? 4.332 4.963 -7.151 1.00 10.00 126 ALA A C 14
ATOM 14842 O O . ALA A 1 51 ? 3.435 4.618 -7.916 1.00 10.00 126 ALA A O 14
ATOM 14849 N N . ASP A 1 52 ? 5.036 6.094 -7.294 1.00 10.00 127 ASP A N 14
ATOM 14850 C CA . ASP A 1 52 ? 4.928 7.023 -8.413 1.00 10.00 127 ASP A CA 14
ATOM 14851 C C . ASP A 1 52 ? 3.473 7.331 -8.788 1.00 10.00 127 ASP A C 14
ATOM 14852 O O . ASP A 1 52 ? 3.151 7.371 -9.975 1.00 10.00 127 ASP A O 14
ATOM 14861 N N . VAL A 1 53 ? 2.578 7.577 -7.813 1.00 10.00 128 VAL A N 14
ATOM 14862 C CA . VAL A 1 53 ? 1.203 7.895 -8.186 1.00 10.00 128 VAL A CA 14
ATOM 14863 C C . VAL A 1 53 ? 1.032 9.372 -8.558 1.00 10.00 128 VAL A C 14
ATOM 14864 O O . VAL A 1 53 ? 1.391 9.793 -9.653 1.00 10.00 128 VAL A O 14
ATOM 14877 N N . ASP A 1 54 ? 0.420 10.160 -7.672 1.00 10.00 129 ASP A N 14
ATOM 14878 C CA . ASP A 1 54 ? -0.166 11.440 -8.054 1.00 10.00 129 ASP A CA 14
ATOM 14879 C C . ASP A 1 54 ? 0.905 12.490 -8.371 1.00 10.00 129 ASP A C 14
ATOM 14880 O O . ASP A 1 54 ? 0.846 13.181 -9.386 1.00 10.00 129 ASP A O 14
ATOM 14889 N N . GLN A 1 55 ? 1.901 12.588 -7.487 1.00 10.00 130 GLN A N 14
ATOM 14890 C CA . GLN A 1 55 ? 3.038 13.495 -7.588 1.00 10.00 130 GLN A CA 14
ATOM 14891 C C . GLN A 1 55 ? 4.230 12.836 -6.893 1.00 10.00 130 GLN A C 14
ATOM 14892 O O . GLN A 1 55 ? 4.615 13.251 -5.800 1.00 10.00 130 GLN A O 14
ATOM 14906 N N . ASP A 1 56 ? 4.774 11.780 -7.508 1.00 10.00 131 ASP A N 14
ATOM 14907 C CA . ASP A 1 56 ? 5.867 10.972 -6.969 1.00 10.00 131 ASP A CA 14
ATOM 14908 C C . ASP A 1 56 ? 5.433 10.330 -5.643 1.00 10.00 131 ASP A C 14
ATOM 14909 O O . ASP A 1 56 ? 4.899 9.221 -5.635 1.00 10.00 131 ASP A O 14
ATOM 14918 N N . GLY A 1 57 ? 5.556 11.059 -4.534 1.00 10.00 132 GLY A N 14
ATOM 14919 C CA . GLY A 1 57 ? 5.286 10.580 -3.187 1.00 10.00 132 GLY A CA 14
ATOM 14920 C C . GLY A 1 57 ? 3.791 10.565 -2.865 1.00 10.00 132 GLY A C 14
ATOM 14921 O O . GLY A 1 57 ? 3.362 11.157 -1.875 1.00 10.00 132 GLY A O 14
ATOM 14925 N N . ARG A 1 58 ? 2.994 9.880 -3.689 1.00 10.00 133 ARG A N 14
ATOM 14926 C CA . ARG A 1 58 ? 1.567 9.650 -3.507 1.00 10.00 133 ARG A CA 14
ATOM 14927 C C . ARG A 1 58 ? 1.247 8.305 -4.167 1.00 10.00 133 ARG A C 14
ATOM 14928 O O . ARG A 1 58 ? 2.073 7.756 -4.896 1.00 10.00 133 ARG A O 14
ATOM 14949 N N . VAL A 1 59 ? 0.055 7.773 -3.869 1.00 10.00 134 VAL A N 14
ATOM 14950 C CA . VAL A 1 59 ? -0.234 6.349 -3.875 1.00 10.00 134 VAL A CA 14
ATOM 14951 C C . VAL A 1 59 ? -1.762 6.166 -3.908 1.00 10.00 134 VAL A C 14
ATOM 14952 O O . VAL A 1 59 ? -2.419 6.101 -2.868 1.00 10.00 134 VAL A O 14
ATOM 14965 N N . ASN A 1 60 ? -2.345 6.096 -5.103 1.00 10.00 135 ASN A N 14
ATOM 14966 C CA . ASN A 1 60 ? -3.751 5.755 -5.270 1.00 10.00 135 ASN A CA 14
ATOM 14967 C C . ASN A 1 60 ? -3.945 4.304 -4.826 1.00 10.00 135 ASN A C 14
ATOM 14968 O O . ASN A 1 60 ? -3.200 3.439 -5.275 1.00 10.00 135 ASN A O 14
ATOM 14979 N N . TYR A 1 61 ? -4.928 4.049 -3.959 1.00 10.00 136 TYR A N 14
ATOM 14980 C CA . TYR A 1 61 ? -5.356 2.726 -3.528 1.00 10.00 136 TYR A CA 14
ATOM 14981 C C . TYR A 1 61 ? -5.349 1.718 -4.696 1.00 10.00 136 TYR A C 14
ATOM 14982 O O . TYR A 1 61 ? -4.690 0.679 -4.626 1.00 10.00 136 TYR A O 14
ATOM 15000 N N . GLU A 1 62 ? -6.072 2.035 -5.773 1.00 10.00 137 GLU A N 14
ATOM 15001 C CA . GLU A 1 62 ? -6.269 1.145 -6.908 1.00 10.00 137 GLU A CA 14
ATOM 15002 C C . GLU A 1 62 ? -5.009 1.105 -7.776 1.00 10.00 137 GLU A C 14
ATOM 15003 O O . GLU A 1 62 ? -4.481 0.034 -8.077 1.00 10.00 137 GLU A O 14
ATOM 15015 N N . GLU A 1 63 ? -4.535 2.281 -8.192 1.00 10.00 138 GLU A N 14
ATOM 15016 C CA . GLU A 1 63 ? -3.413 2.383 -9.119 1.00 10.00 138 GLU A CA 14
ATOM 15017 C C . GLU A 1 63 ? -2.182 1.691 -8.520 1.00 10.00 138 GLU A C 14
ATOM 15018 O O . GLU A 1 63 ? -1.553 0.860 -9.175 1.00 10.00 138 GLU A O 14
ATOM 15030 N N . PHE A 1 64 ? -1.901 1.934 -7.231 1.00 10.00 139 PHE A N 14
ATOM 15031 C CA . PHE A 1 64 ? -0.939 1.122 -6.505 1.00 10.00 139 PHE A CA 14
ATOM 15032 C C . PHE A 1 64 ? -1.156 -0.355 -6.781 1.00 10.00 139 PHE A C 14
ATOM 15033 O O . PHE A 1 64 ? -0.245 -1.053 -7.216 1.00 10.00 139 PHE A O 14
ATOM 15050 N N . ALA A 1 65 ? -2.346 -0.851 -6.463 1.00 10.00 140 ALA A N 14
ATOM 15051 C CA . ALA A 1 65 ? -2.605 -2.272 -6.525 1.00 10.00 140 ALA A CA 14
ATOM 15052 C C . ALA A 1 65 ? -2.341 -2.832 -7.924 1.00 10.00 140 ALA A C 14
ATOM 15053 O O . ALA A 1 65 ? -1.836 -3.944 -8.060 1.00 10.00 140 ALA A O 14
ATOM 15060 N N . ARG A 1 66 ? -2.628 -2.039 -8.959 1.00 10.00 141 ARG A N 14
ATOM 15061 C CA . ARG A 1 66 ? -2.223 -2.337 -10.326 1.00 10.00 141 ARG A CA 14
ATOM 15062 C C . ARG A 1 66 ? -0.712 -2.590 -10.398 1.00 10.00 141 ARG A C 14
ATOM 15063 O O . ARG A 1 66 ? -0.286 -3.659 -10.830 1.00 10.00 141 ARG A O 14
ATOM 15084 N N . MET A 1 67 ? 0.104 -1.609 -10.004 1.00 10.00 142 MET A N 14
ATOM 15085 C CA . MET A 1 67 ? 1.545 -1.685 -10.221 1.00 10.00 142 MET A CA 14
ATOM 15086 C C . MET A 1 67 ? 2.282 -2.563 -9.201 1.00 10.00 142 MET A C 14
ATOM 15087 O O . MET A 1 67 ? 3.386 -3.011 -9.507 1.00 10.00 142 MET A O 14
ATOM 15101 N N . LEU A 1 68 ? 1.671 -2.861 -8.038 1.00 10.00 143 LEU A N 14
ATOM 15102 C CA . LEU A 1 68 ? 2.127 -3.869 -7.073 1.00 10.00 143 LEU A CA 14
ATOM 15103 C C . LEU A 1 68 ? 2.658 -5.075 -7.851 1.00 10.00 143 LEU A C 14
ATOM 15104 O O . LEU A 1 68 ? 3.742 -5.591 -7.588 1.00 10.00 143 LEU A O 14
ATOM 15120 N N . ALA A 1 69 ? 1.839 -5.518 -8.805 1.00 10.00 144 ALA A N 14
ATOM 15121 C CA . ALA A 1 69 ? 2.093 -6.646 -9.673 1.00 10.00 144 ALA A CA 14
ATOM 15122 C C . ALA A 1 69 ? 3.338 -6.405 -10.517 1.00 10.00 144 ALA A C 14
ATOM 15123 O O . ALA A 1 69 ? 4.315 -7.147 -10.422 1.00 10.00 144 ALA A O 14
ATOM 15130 N N . GLN A 1 70 ? 3.253 -5.400 -11.389 1.00 10.00 145 GLN A N 14
ATOM 15131 C CA . GLN A 1 70 ? 4.263 -5.059 -12.368 1.00 10.00 145 GLN A CA 14
ATOM 15132 C C . GLN A 1 70 ? 3.814 -3.775 -13.066 1.00 10.00 145 GLN A C 14
ATOM 15133 O O . GLN A 1 70 ? 2.907 -3.815 -13.898 1.00 10.00 145 GLN A O 14
ATOM 15147 N N . GLU A 1 71 ? 4.417 -2.648 -12.687 1.00 10.00 146 GLU A N 14
ATOM 15148 C CA . GLU A 1 71 ? 4.592 -1.522 -13.603 1.00 10.00 146 GLU A CA 14
ATOM 15149 C C . GLU A 1 71 ? 4.987 -2.052 -14.991 1.00 10.00 146 GLU A C 14
ATOM 15150 O O . GLU A 1 71 ? 5.928 -2.877 -15.030 1.00 10.00 146 GLU A O 14
ATOM 15163 N N . ALA A 1 1 ? -0.189 -18.688 -6.521 1.00 10.00 76 ALA A N 15
ATOM 15164 C CA . ALA A 1 1 ? 0.827 -17.692 -6.135 1.00 10.00 76 ALA A CA 15
ATOM 15165 C C . ALA A 1 1 ? 0.432 -16.310 -6.659 1.00 10.00 76 ALA A C 15
ATOM 15166 O O . ALA A 1 1 ? 0.722 -15.997 -7.811 1.00 10.00 76 ALA A O 15
ATOM 15175 N N . ARG A 1 2 ? -0.246 -15.504 -5.835 1.00 10.00 77 ARG A N 15
ATOM 15176 C CA . ARG A 1 2 ? -0.482 -14.087 -6.104 1.00 10.00 77 ARG A CA 15
ATOM 15177 C C . ARG A 1 2 ? -0.997 -13.413 -4.846 1.00 10.00 77 ARG A C 15
ATOM 15178 O O . ARG A 1 2 ? -2.074 -12.827 -4.771 1.00 10.00 77 ARG A O 15
ATOM 15199 N N . ALA A 1 3 ? -0.073 -13.405 -3.910 1.00 10.00 78 ALA A N 15
ATOM 15200 C CA . ALA A 1 3 ? 0.120 -12.181 -3.161 1.00 10.00 78 ALA A CA 15
ATOM 15201 C C . ALA A 1 3 ? 0.539 -11.077 -4.123 1.00 10.00 78 ALA A C 15
ATOM 15202 O O . ALA A 1 3 ? 0.684 -11.276 -5.330 1.00 10.00 78 ALA A O 15
ATOM 15209 N N . GLY A 1 4 ? 0.757 -9.902 -3.559 1.00 10.00 79 GLY A N 15
ATOM 15210 C CA . GLY A 1 4 ? 0.880 -8.688 -4.307 1.00 10.00 79 GLY A CA 15
ATOM 15211 C C . GLY A 1 4 ? -0.509 -8.086 -4.254 1.00 10.00 79 GLY A C 15
ATOM 15212 O O . GLY A 1 4 ? -0.901 -7.601 -3.199 1.00 10.00 79 GLY A O 15
ATOM 15216 N N . LEU A 1 5 ? -1.291 -8.171 -5.332 1.00 10.00 80 LEU A N 15
ATOM 15217 C CA . LEU A 1 5 ? -2.580 -7.519 -5.358 1.00 10.00 80 LEU A CA 15
ATOM 15218 C C . LEU A 1 5 ? -3.519 -7.963 -4.252 1.00 10.00 80 LEU A C 15
ATOM 15219 O O . LEU A 1 5 ? -4.047 -7.120 -3.532 1.00 10.00 80 LEU A O 15
ATOM 15235 N N . GLU A 1 6 ? -3.760 -9.265 -4.131 1.00 10.00 81 GLU A N 15
ATOM 15236 C CA . GLU A 1 6 ? -4.748 -9.749 -3.180 1.00 10.00 81 GLU A CA 15
ATOM 15237 C C . GLU A 1 6 ? -4.316 -9.375 -1.761 1.00 10.00 81 GLU A C 15
ATOM 15238 O O . GLU A 1 6 ? -5.099 -8.809 -0.992 1.00 10.00 81 GLU A O 15
ATOM 15250 N N . ASP A 1 7 ? -3.033 -9.599 -1.461 1.00 10.00 82 ASP A N 15
ATOM 15251 C CA . ASP A 1 7 ? -2.447 -9.239 -0.177 1.00 10.00 82 ASP A CA 15
ATOM 15252 C C . ASP A 1 7 ? -2.671 -7.766 0.079 1.00 10.00 82 ASP A C 15
ATOM 15253 O O . ASP A 1 7 ? -3.107 -7.372 1.153 1.00 10.00 82 ASP A O 15
ATOM 15262 N N . LEU A 1 8 ? -2.363 -6.943 -0.913 1.00 10.00 83 LEU A N 15
ATOM 15263 C CA . LEU A 1 8 ? -2.447 -5.514 -0.768 1.00 10.00 83 LEU A CA 15
ATOM 15264 C C . LEU A 1 8 ? -3.865 -5.004 -0.635 1.00 10.00 83 LEU A C 15
ATOM 15265 O O . LEU A 1 8 ? -4.105 -4.130 0.179 1.00 10.00 83 LEU A O 15
ATOM 15281 N N . GLN A 1 9 ? -4.820 -5.501 -1.409 1.00 10.00 84 GLN A N 15
ATOM 15282 C CA . GLN A 1 9 ? -6.191 -5.043 -1.262 1.00 10.00 84 GLN A CA 15
ATOM 15283 C C . GLN A 1 9 ? -6.661 -5.344 0.164 1.00 10.00 84 GLN A C 15
ATOM 15284 O O . GLN A 1 9 ? -7.201 -4.463 0.831 1.00 10.00 84 GLN A O 15
ATOM 15298 N N . VAL A 1 10 ? -6.369 -6.549 0.666 1.00 10.00 85 VAL A N 15
ATOM 15299 C CA . VAL A 1 10 ? -6.592 -6.926 2.041 1.00 10.00 85 VAL A CA 15
ATOM 15300 C C . VAL A 1 10 ? -5.821 -5.988 2.991 1.00 10.00 85 VAL A C 15
ATOM 15301 O O . VAL A 1 10 ? -6.376 -5.550 3.994 1.00 10.00 85 VAL A O 15
ATOM 15314 N N . ALA A 1 11 ? -4.560 -5.666 2.674 1.00 10.00 86 ALA A N 15
ATOM 15315 C CA . ALA A 1 11 ? -3.709 -4.747 3.425 1.00 10.00 86 ALA A CA 15
ATOM 15316 C C . ALA A 1 11 ? -4.416 -3.394 3.560 1.00 10.00 86 ALA A C 15
ATOM 15317 O O . ALA A 1 11 ? -4.863 -3.002 4.637 1.00 10.00 86 ALA A O 15
ATOM 15324 N N . PHE A 1 12 ? -4.529 -2.701 2.432 1.00 10.00 87 PHE A N 15
ATOM 15325 C CA . PHE A 1 12 ? -5.191 -1.433 2.217 1.00 10.00 87 PHE A CA 15
ATOM 15326 C C . PHE A 1 12 ? -6.495 -1.312 2.990 1.00 10.00 87 PHE A C 15
ATOM 15327 O O . PHE A 1 12 ? -6.736 -0.300 3.644 1.00 10.00 87 PHE A O 15
ATOM 15344 N N . ARG A 1 13 ? -7.322 -2.356 2.923 1.00 10.00 88 ARG A N 15
ATOM 15345 C CA . ARG A 1 13 ? -8.599 -2.435 3.617 1.00 10.00 88 ARG A CA 15
ATOM 15346 C C . ARG A 1 13 ? -8.519 -1.981 5.084 1.00 10.00 88 ARG A C 15
ATOM 15347 O O . ARG A 1 13 ? -9.526 -1.561 5.650 1.00 10.00 88 ARG A O 15
ATOM 15368 N N . ALA A 1 14 ? -7.342 -2.094 5.711 1.00 10.00 89 ALA A N 15
ATOM 15369 C CA . ALA A 1 14 ? -7.079 -1.553 7.033 1.00 10.00 89 ALA A CA 15
ATOM 15370 C C . ALA A 1 14 ? -7.436 -0.062 7.132 1.00 10.00 89 ALA A C 15
ATOM 15371 O O . ALA A 1 14 ? -8.097 0.318 8.098 1.00 10.00 89 ALA A O 15
ATOM 15378 N N . PHE A 1 15 ? -7.006 0.782 6.179 1.00 10.00 90 PHE A N 15
ATOM 15379 C CA . PHE A 1 15 ? -7.269 2.224 6.245 1.00 10.00 90 PHE A CA 15
ATOM 15380 C C . PHE A 1 15 ? -8.116 2.750 5.082 1.00 10.00 90 PHE A C 15
ATOM 15381 O O . PHE A 1 15 ? -8.500 3.918 5.107 1.00 10.00 90 PHE A O 15
ATOM 15398 N N . ASP A 1 16 ? -8.449 1.900 4.106 1.00 10.00 91 ASP A N 15
ATOM 15399 C CA . ASP A 1 16 ? -9.299 2.241 2.967 1.00 10.00 91 ASP A CA 15
ATOM 15400 C C . ASP A 1 16 ? -10.705 1.649 3.133 1.00 10.00 91 ASP A C 15
ATOM 15401 O O . ASP A 1 16 ? -11.061 1.114 4.184 1.00 10.00 91 ASP A O 15
ATOM 15410 N N . GLN A 1 17 ? -11.463 1.661 2.037 1.00 10.00 92 GLN A N 15
ATOM 15411 C CA . GLN A 1 17 ? -12.513 0.711 1.734 1.00 10.00 92 GLN A CA 15
ATOM 15412 C C . GLN A 1 17 ? -12.036 -0.071 0.501 1.00 10.00 92 GLN A C 15
ATOM 15413 O O . GLN A 1 17 ? -11.304 -1.060 0.614 1.00 10.00 92 GLN A O 15
ATOM 15427 N N . ASP A 1 18 ? -12.462 0.388 -0.675 1.00 10.00 93 ASP A N 15
ATOM 15428 C CA . ASP A 1 18 ? -12.277 -0.265 -1.955 1.00 10.00 93 ASP A CA 15
ATOM 15429 C C . ASP A 1 18 ? -11.913 0.811 -2.972 1.00 10.00 93 ASP A C 15
ATOM 15430 O O . ASP A 1 18 ? -12.719 1.151 -3.835 1.00 10.00 93 ASP A O 15
ATOM 15439 N N . GLY A 1 19 ? -10.744 1.447 -2.809 1.00 10.00 94 GLY A N 15
ATOM 15440 C CA . GLY A 1 19 ? -10.469 2.655 -3.548 1.00 10.00 94 GLY A CA 15
ATOM 15441 C C . GLY A 1 19 ? -11.349 3.780 -3.021 1.00 10.00 94 GLY A C 15
ATOM 15442 O O . GLY A 1 19 ? -12.025 4.451 -3.798 1.00 10.00 94 GLY A O 15
ATOM 15446 N N . ASP A 1 20 ? -11.270 4.040 -1.708 1.00 10.00 95 ASP A N 15
ATOM 15447 C CA . ASP A 1 20 ? -11.587 5.365 -1.177 1.00 10.00 95 ASP A CA 15
ATOM 15448 C C . ASP A 1 20 ? -10.827 6.385 -2.027 1.00 10.00 95 ASP A C 15
ATOM 15449 O O . ASP A 1 20 ? -11.405 7.321 -2.578 1.00 10.00 95 ASP A O 15
ATOM 15458 N N . GLY A 1 21 ? -9.549 6.072 -2.268 1.00 10.00 96 GLY A N 15
ATOM 15459 C CA . GLY A 1 21 ? -8.922 6.393 -3.536 1.00 10.00 96 GLY A CA 15
ATOM 15460 C C . GLY A 1 21 ? -7.411 6.441 -3.413 1.00 10.00 96 GLY A C 15
ATOM 15461 O O . GLY A 1 21 ? -6.704 5.800 -4.191 1.00 10.00 96 GLY A O 15
ATOM 15465 N N . HIS A 1 22 ? -6.920 7.222 -2.450 1.00 10.00 97 HIS A N 15
ATOM 15466 C CA . HIS A 1 22 ? -5.504 7.474 -2.251 1.00 10.00 97 HIS A CA 15
ATOM 15467 C C . HIS A 1 22 ? -5.136 7.161 -0.808 1.00 10.00 97 HIS A C 15
ATOM 15468 O O . HIS A 1 22 ? -5.803 7.631 0.111 1.00 10.00 97 HIS A O 15
ATOM 15482 N N . ILE A 1 23 ? -4.069 6.384 -0.627 1.00 10.00 98 ILE A N 15
ATOM 15483 C CA . ILE A 1 23 ? -3.603 5.948 0.683 1.00 10.00 98 ILE A CA 15
ATOM 15484 C C . ILE A 1 23 ? -2.540 6.886 1.238 1.00 10.00 98 ILE A C 15
ATOM 15485 O O . ILE A 1 23 ? -1.971 7.706 0.514 1.00 10.00 98 ILE A O 15
ATOM 15501 N N . THR A 1 24 ? -2.220 6.699 2.517 1.00 10.00 99 THR A N 15
ATOM 15502 C CA . THR A 1 24 ? -0.969 7.131 3.110 1.00 10.00 99 THR A CA 15
ATOM 15503 C C . THR A 1 24 ? -0.031 5.921 3.106 1.00 10.00 99 THR A C 15
ATOM 15504 O O . THR A 1 24 ? -0.348 4.865 3.651 1.00 10.00 99 THR A O 15
ATOM 15515 N N . VAL A 1 25 ? 1.146 6.052 2.491 1.00 10.00 100 VAL A N 15
ATOM 15516 C CA . VAL A 1 25 ? 2.186 5.027 2.570 1.00 10.00 100 VAL A CA 15
ATOM 15517 C C . VAL A 1 25 ? 2.414 4.569 4.030 1.00 10.00 100 VAL A C 15
ATOM 15518 O O . VAL A 1 25 ? 2.795 3.431 4.307 1.00 10.00 100 VAL A O 15
ATOM 15531 N N . ASP A 1 26 ? 2.180 5.475 4.982 1.00 10.00 101 ASP A N 15
ATOM 15532 C CA . ASP A 1 26 ? 2.274 5.201 6.413 1.00 10.00 101 ASP A CA 15
ATOM 15533 C C . ASP A 1 26 ? 1.151 4.280 6.898 1.00 10.00 101 ASP A C 15
ATOM 15534 O O . ASP A 1 26 ? 1.405 3.302 7.606 1.00 10.00 101 ASP A O 15
ATOM 15543 N N . GLU A 1 27 ? -0.087 4.554 6.475 1.00 10.00 102 GLU A N 15
ATOM 15544 C CA . GLU A 1 27 ? -1.222 3.655 6.656 1.00 10.00 102 GLU A CA 15
ATOM 15545 C C . GLU A 1 27 ? -0.809 2.258 6.211 1.00 10.00 102 GLU A C 15
ATOM 15546 O O . GLU A 1 27 ? -1.040 1.274 6.900 1.00 10.00 102 GLU A O 15
ATOM 15558 N N . LEU A 1 28 ? -0.177 2.190 5.043 1.00 10.00 103 LEU A N 15
ATOM 15559 C CA . LEU A 1 28 ? 0.210 0.966 4.377 1.00 10.00 103 LEU A CA 15
ATOM 15560 C C . LEU A 1 28 ? 1.203 0.220 5.275 1.00 10.00 103 LEU A C 15
ATOM 15561 O O . LEU A 1 28 ? 1.095 -0.985 5.503 1.00 10.00 103 LEU A O 15
ATOM 15577 N N . ARG A 1 29 ? 2.157 0.972 5.827 1.00 10.00 104 ARG A N 15
ATOM 15578 C CA . ARG A 1 29 ? 3.076 0.477 6.839 1.00 10.00 104 ARG A CA 15
ATOM 15579 C C . ARG A 1 29 ? 2.310 -0.121 8.020 1.00 10.00 104 ARG A C 15
ATOM 15580 O O . ARG A 1 29 ? 2.664 -1.201 8.489 1.00 10.00 104 ARG A O 15
ATOM 15601 N N . ARG A 1 30 ? 1.260 0.557 8.503 1.00 10.00 105 ARG A N 15
ATOM 15602 C CA . ARG A 1 30 ? 0.381 -0.044 9.500 1.00 10.00 105 ARG A CA 15
ATOM 15603 C C . ARG A 1 30 ? -0.248 -1.344 8.986 1.00 10.00 105 ARG A C 15
ATOM 15604 O O . ARG A 1 30 ? -0.157 -2.377 9.644 1.00 10.00 105 ARG A O 15
ATOM 15625 N N . ALA A 1 31 ? -0.882 -1.301 7.817 1.00 10.00 106 ALA A N 15
ATOM 15626 C CA . ALA A 1 31 ? -1.609 -2.411 7.227 1.00 10.00 106 ALA A CA 15
ATOM 15627 C C . ALA A 1 31 ? -0.772 -3.686 7.204 1.00 10.00 106 ALA A C 15
ATOM 15628 O O . ALA A 1 31 ? -1.246 -4.749 7.600 1.00 10.00 106 ALA A O 15
ATOM 15635 N N . MET A 1 32 ? 0.480 -3.586 6.754 1.00 10.00 107 MET A N 15
ATOM 15636 C CA . MET A 1 32 ? 1.363 -4.745 6.701 1.00 10.00 107 MET A CA 15
ATOM 15637 C C . MET A 1 32 ? 1.626 -5.410 8.063 1.00 10.00 107 MET A C 15
ATOM 15638 O O . MET A 1 32 ? 1.977 -6.594 8.105 1.00 10.00 107 MET A O 15
ATOM 15652 N N . ALA A 1 33 ? 1.381 -4.714 9.182 1.00 10.00 108 ALA A N 15
ATOM 15653 C CA . ALA A 1 33 ? 1.339 -5.364 10.489 1.00 10.00 108 ALA A CA 15
ATOM 15654 C C . ALA A 1 33 ? 0.288 -6.475 10.520 1.00 10.00 108 ALA A C 15
ATOM 15655 O O . ALA A 1 33 ? 0.507 -7.517 11.131 1.00 10.00 108 ALA A O 15
ATOM 15662 N N . GLY A 1 34 ? -0.836 -6.263 9.833 1.00 10.00 109 GLY A N 15
ATOM 15663 C CA . GLY A 1 34 ? -1.874 -7.259 9.647 1.00 10.00 109 GLY A CA 15
ATOM 15664 C C . GLY A 1 34 ? -1.356 -8.474 8.874 1.00 10.00 109 GLY A C 15
ATOM 15665 O O . GLY A 1 34 ? -1.626 -9.610 9.251 1.00 10.00 109 GLY A O 15
ATOM 15669 N N . LEU A 1 35 ? -0.636 -8.233 7.772 1.00 10.00 110 LEU A N 15
ATOM 15670 C CA . LEU A 1 35 ? -0.186 -9.285 6.862 1.00 10.00 110 LEU A CA 15
ATOM 15671 C C . LEU A 1 35 ? 0.736 -10.293 7.549 1.00 10.00 110 LEU A C 15
ATOM 15672 O O . LEU A 1 35 ? 0.552 -11.495 7.379 1.00 10.00 110 LEU A O 15
ATOM 15688 N N . GLY A 1 36 ? 1.748 -9.819 8.284 1.00 10.00 111 GLY A N 15
ATOM 15689 C CA . GLY A 1 36 ? 2.681 -10.703 8.968 1.00 10.00 111 GLY A CA 15
ATOM 15690 C C . GLY A 1 36 ? 4.130 -10.228 8.919 1.00 10.00 111 GLY A C 15
ATOM 15691 O O . GLY A 1 36 ? 4.964 -10.755 9.651 1.00 10.00 111 GLY A O 15
ATOM 15695 N N . GLN A 1 37 ? 4.438 -9.232 8.082 1.00 10.00 112 GLN A N 15
ATOM 15696 C CA . GLN A 1 37 ? 5.741 -8.583 8.037 1.00 10.00 112 GLN A CA 15
ATOM 15697 C C . GLN A 1 37 ? 5.565 -7.141 8.538 1.00 10.00 112 GLN A C 15
ATOM 15698 O O . GLN A 1 37 ? 5.356 -6.236 7.735 1.00 10.00 112 GLN A O 15
ATOM 15712 N N . PRO A 1 38 ? 5.573 -6.920 9.869 1.00 10.00 113 PRO A N 15
ATOM 15713 C CA . PRO A 1 38 ? 5.163 -5.659 10.471 1.00 10.00 113 PRO A CA 15
ATOM 15714 C C . PRO A 1 38 ? 6.237 -4.585 10.336 1.00 10.00 113 PRO A C 15
ATOM 15715 O O . PRO A 1 38 ? 7.393 -4.821 10.677 1.00 10.00 113 PRO A O 15
ATOM 15726 N N . LEU A 1 39 ? 5.841 -3.394 9.870 1.00 10.00 114 LEU A N 15
ATOM 15727 C CA . LEU A 1 39 ? 6.735 -2.251 9.688 1.00 10.00 114 LEU A CA 15
ATOM 15728 C C . LEU A 1 39 ? 7.956 -2.692 8.898 1.00 10.00 114 LEU A C 15
ATOM 15729 O O . LEU A 1 39 ? 9.093 -2.618 9.366 1.00 10.00 114 LEU A O 15
ATOM 15745 N N . PRO A 1 40 ? 7.720 -3.157 7.671 1.00 10.00 115 PRO A N 15
ATOM 15746 C CA . PRO A 1 40 ? 8.759 -3.752 6.882 1.00 10.00 115 PRO A CA 15
ATOM 15747 C C . PRO A 1 40 ? 9.498 -2.637 6.186 1.00 10.00 115 PRO A C 15
ATOM 15748 O O . PRO A 1 40 ? 9.372 -2.479 4.988 1.00 10.00 115 PRO A O 15
ATOM 15759 N N . GLN A 1 41 ? 10.247 -1.843 6.941 1.00 10.00 116 GLN A N 15
ATOM 15760 C CA . GLN A 1 41 ? 10.884 -0.626 6.497 1.00 10.00 116 GLN A CA 15
ATOM 15761 C C . GLN A 1 41 ? 11.443 -0.688 5.073 1.00 10.00 116 GLN A C 15
ATOM 15762 O O . GLN A 1 41 ? 11.257 0.242 4.306 1.00 10.00 116 GLN A O 15
ATOM 15776 N N . GLU A 1 42 ? 12.082 -1.801 4.729 1.00 10.00 117 GLU A N 15
ATOM 15777 C CA . GLU A 1 42 ? 12.614 -2.125 3.405 1.00 10.00 117 GLU A CA 15
ATOM 15778 C C . GLU A 1 42 ? 11.512 -2.331 2.362 1.00 10.00 117 GLU A C 15
ATOM 15779 O O . GLU A 1 42 ? 11.555 -1.749 1.283 1.00 10.00 117 GLU A O 15
ATOM 15791 N N . GLU A 1 43 ? 10.510 -3.142 2.686 1.00 10.00 118 GLU A N 15
ATOM 15792 C CA . GLU A 1 43 ? 9.422 -3.469 1.781 1.00 10.00 118 GLU A CA 15
ATOM 15793 C C . GLU A 1 43 ? 8.555 -2.214 1.638 1.00 10.00 118 GLU A C 15
ATOM 15794 O O . GLU A 1 43 ? 8.290 -1.757 0.528 1.00 10.00 118 GLU A O 15
ATOM 15806 N N . LEU A 1 44 ? 8.183 -1.567 2.751 1.00 10.00 119 LEU A N 15
ATOM 15807 C CA . LEU A 1 44 ? 7.534 -0.282 2.670 1.00 10.00 119 LEU A CA 15
ATOM 15808 C C . LEU A 1 44 ? 8.394 0.801 2.011 1.00 10.00 119 LEU A C 15
ATOM 15809 O O . LEU A 1 44 ? 7.810 1.621 1.328 1.00 10.00 119 LEU A O 15
ATOM 15825 N N . ASP A 1 45 ? 9.722 0.867 2.178 1.00 10.00 120 ASP A N 15
ATOM 15826 C CA . ASP A 1 45 ? 10.567 1.821 1.447 1.00 10.00 120 ASP A CA 15
ATOM 15827 C C . ASP A 1 45 ? 10.420 1.583 -0.052 1.00 10.00 120 ASP A C 15
ATOM 15828 O O . ASP A 1 45 ? 10.129 2.489 -0.831 1.00 10.00 120 ASP A O 15
ATOM 15837 N N . ALA A 1 46 ? 10.588 0.321 -0.434 1.00 10.00 121 ALA A N 15
ATOM 15838 C CA . ALA A 1 46 ? 10.441 -0.131 -1.798 1.00 10.00 121 ALA A CA 15
ATOM 15839 C C . ALA A 1 46 ? 9.082 0.332 -2.358 1.00 10.00 121 ALA A C 15
ATOM 15840 O O . ALA A 1 46 ? 9.031 1.071 -3.344 1.00 10.00 121 ALA A O 15
ATOM 15847 N N . MET A 1 47 ? 7.976 -0.006 -1.685 1.00 10.00 122 MET A N 15
ATOM 15848 C CA . MET A 1 47 ? 6.654 0.446 -2.064 1.00 10.00 122 MET A CA 15
ATOM 15849 C C . MET A 1 47 ? 6.488 1.967 -1.954 1.00 10.00 122 MET A C 15
ATOM 15850 O O . MET A 1 47 ? 5.753 2.548 -2.741 1.00 10.00 122 MET A O 15
ATOM 15864 N N . ILE A 1 48 ? 7.129 2.625 -0.984 1.00 10.00 123 ILE A N 15
ATOM 15865 C CA . ILE A 1 48 ? 7.100 4.075 -0.807 1.00 10.00 123 ILE A CA 15
ATOM 15866 C C . ILE A 1 48 ? 7.597 4.693 -2.110 1.00 10.00 123 ILE A C 15
ATOM 15867 O O . ILE A 1 48 ? 6.999 5.624 -2.641 1.00 10.00 123 ILE A O 15
ATOM 15883 N N . ARG A 1 49 ? 8.702 4.151 -2.621 1.00 10.00 124 ARG A N 15
ATOM 15884 C CA . ARG A 1 49 ? 9.337 4.627 -3.831 1.00 10.00 124 ARG A CA 15
ATOM 15885 C C . ARG A 1 49 ? 8.453 4.351 -5.049 1.00 10.00 124 ARG A C 15
ATOM 15886 O O . ARG A 1 49 ? 8.316 5.224 -5.900 1.00 10.00 124 ARG A O 15
ATOM 15907 N N . GLU A 1 50 ? 7.826 3.170 -5.122 1.00 10.00 125 GLU A N 15
ATOM 15908 C CA . GLU A 1 50 ? 6.811 2.910 -6.144 1.00 10.00 125 GLU A CA 15
ATOM 15909 C C . GLU A 1 50 ? 5.557 3.779 -5.955 1.00 10.00 125 GLU A C 15
ATOM 15910 O O . GLU A 1 50 ? 4.824 4.017 -6.912 1.00 10.00 125 GLU A O 15
ATOM 15922 N N . ALA A 1 51 ? 5.269 4.239 -4.734 1.00 10.00 126 ALA A N 15
ATOM 15923 C CA . ALA A 1 51 ? 4.136 5.109 -4.455 1.00 10.00 126 ALA A CA 15
ATOM 15924 C C . ALA A 1 51 ? 4.452 6.540 -4.873 1.00 10.00 126 ALA A C 15
ATOM 15925 O O . ALA A 1 51 ? 4.445 7.451 -4.043 1.00 10.00 126 ALA A O 15
ATOM 15932 N N . ASP A 1 52 ? 4.696 6.747 -6.169 1.00 10.00 127 ASP A N 15
ATOM 15933 C CA . ASP A 1 52 ? 5.042 8.044 -6.721 1.00 10.00 127 ASP A CA 15
ATOM 15934 C C . ASP A 1 52 ? 3.991 8.519 -7.723 1.00 10.00 127 ASP A C 15
ATOM 15935 O O . ASP A 1 52 ? 4.323 9.141 -8.729 1.00 10.00 127 ASP A O 15
ATOM 15944 N N . VAL A 1 53 ? 2.709 8.276 -7.426 1.00 10.00 128 VAL A N 15
ATOM 15945 C CA . VAL A 1 53 ? 1.629 8.677 -8.321 1.00 10.00 128 VAL A CA 15
ATOM 15946 C C . VAL A 1 53 ? 1.712 10.183 -8.611 1.00 10.00 128 VAL A C 15
ATOM 15947 O O . VAL A 1 53 ? 1.632 10.600 -9.766 1.00 10.00 128 VAL A O 15
ATOM 15960 N N . ASP A 1 54 ? 1.865 10.983 -7.548 1.00 10.00 129 ASP A N 15
ATOM 15961 C CA . ASP A 1 54 ? 2.057 12.426 -7.633 1.00 10.00 129 ASP A CA 15
ATOM 15962 C C . ASP A 1 54 ? 3.549 12.725 -7.816 1.00 10.00 129 ASP A C 15
ATOM 15963 O O . ASP A 1 54 ? 4.065 12.669 -8.928 1.00 10.00 129 ASP A O 15
ATOM 15972 N N . GLN A 1 55 ? 4.235 13.083 -6.724 1.00 10.00 130 GLN A N 15
ATOM 15973 C CA . GLN A 1 55 ? 5.623 13.534 -6.717 1.00 10.00 130 GLN A CA 15
ATOM 15974 C C . GLN A 1 55 ? 6.110 13.687 -5.269 1.00 10.00 130 GLN A C 15
ATOM 15975 O O . GLN A 1 55 ? 6.698 14.706 -4.913 1.00 10.00 130 GLN A O 15
ATOM 15989 N N . ASP A 1 56 ? 5.834 12.683 -4.426 1.00 10.00 131 ASP A N 15
ATOM 15990 C CA . ASP A 1 56 ? 6.157 12.705 -3.000 1.00 10.00 131 ASP A CA 15
ATOM 15991 C C . ASP A 1 56 ? 6.138 11.269 -2.462 1.00 10.00 131 ASP A C 15
ATOM 15992 O O . ASP A 1 56 ? 7.180 10.633 -2.326 1.00 10.00 131 ASP A O 15
ATOM 16001 N N . GLY A 1 57 ? 4.935 10.754 -2.201 1.00 10.00 132 GLY A N 15
ATOM 16002 C CA . GLY A 1 57 ? 4.715 9.458 -1.577 1.00 10.00 132 GLY A CA 15
ATOM 16003 C C . GLY A 1 57 ? 3.215 9.181 -1.569 1.00 10.00 132 GLY A C 15
ATOM 16004 O O . GLY A 1 57 ? 2.614 9.028 -0.506 1.00 10.00 132 GLY A O 15
ATOM 16008 N N . ARG A 1 58 ? 2.601 9.220 -2.753 1.00 10.00 133 ARG A N 15
ATOM 16009 C CA . ARG A 1 58 ? 1.163 9.120 -2.985 1.00 10.00 133 ARG A CA 15
ATOM 16010 C C . ARG A 1 58 ? 0.955 8.005 -3.996 1.00 10.00 133 ARG A C 15
ATOM 16011 O O . ARG A 1 58 ? 1.784 7.820 -4.882 1.00 10.00 133 ARG A O 15
ATOM 16032 N N . VAL A 1 59 ? -0.147 7.271 -3.886 1.00 10.00 134 VAL A N 15
ATOM 16033 C CA . VAL A 1 59 ? -0.471 6.207 -4.799 1.00 10.00 134 VAL A CA 15
ATOM 16034 C C . VAL A 1 59 ? -1.994 6.041 -4.806 1.00 10.00 134 VAL A C 15
ATOM 16035 O O . VAL A 1 59 ? -2.637 6.163 -3.762 1.00 10.00 134 VAL A O 15
ATOM 16048 N N . ASN A 1 60 ? -2.560 5.749 -5.975 1.00 10.00 135 ASN A N 15
ATOM 16049 C CA . ASN A 1 60 ? -3.956 5.385 -6.132 1.00 10.00 135 ASN A CA 15
ATOM 16050 C C . ASN A 1 60 ? -4.076 3.934 -5.675 1.00 10.00 135 ASN A C 15
ATOM 16051 O O . ASN A 1 60 ? -3.372 3.081 -6.209 1.00 10.00 135 ASN A O 15
ATOM 16062 N N . TYR A 1 61 ? -4.936 3.653 -4.695 1.00 10.00 136 TYR A N 15
ATOM 16063 C CA . TYR A 1 61 ? -5.230 2.327 -4.176 1.00 10.00 136 TYR A CA 15
ATOM 16064 C C . TYR A 1 61 ? -5.339 1.281 -5.292 1.00 10.00 136 TYR A C 15
ATOM 16065 O O . TYR A 1 61 ? -4.604 0.290 -5.312 1.00 10.00 136 TYR A O 15
ATOM 16083 N N . GLU A 1 62 ? -6.268 1.509 -6.220 1.00 10.00 137 GLU A N 15
ATOM 16084 C CA . GLU A 1 62 ? -6.681 0.511 -7.190 1.00 10.00 137 GLU A CA 15
ATOM 16085 C C . GLU A 1 62 ? -5.542 0.293 -8.181 1.00 10.00 137 GLU A C 15
ATOM 16086 O O . GLU A 1 62 ? -5.101 -0.830 -8.427 1.00 10.00 137 GLU A O 15
ATOM 16098 N N . GLU A 1 63 ? -5.044 1.400 -8.730 1.00 10.00 138 GLU A N 15
ATOM 16099 C CA . GLU A 1 63 ? -3.986 1.366 -9.721 1.00 10.00 138 GLU A CA 15
ATOM 16100 C C . GLU A 1 63 ? -2.725 0.750 -9.105 1.00 10.00 138 GLU A C 15
ATOM 16101 O O . GLU A 1 63 ? -2.033 -0.040 -9.744 1.00 10.00 138 GLU A O 15
ATOM 16113 N N . PHE A 1 64 ? -2.443 1.043 -7.833 1.00 10.00 139 PHE A N 15
ATOM 16114 C CA . PHE A 1 64 ? -1.302 0.440 -7.162 1.00 10.00 139 PHE A CA 15
ATOM 16115 C C . PHE A 1 64 ? -1.458 -1.065 -7.053 1.00 10.00 139 PHE A C 15
ATOM 16116 O O . PHE A 1 64 ? -0.565 -1.827 -7.428 1.00 10.00 139 PHE A O 15
ATOM 16133 N N . ALA A 1 65 ? -2.608 -1.490 -6.535 1.00 10.00 140 ALA A N 15
ATOM 16134 C CA . ALA A 1 65 ? -2.916 -2.900 -6.456 1.00 10.00 140 ALA A CA 15
ATOM 16135 C C . ALA A 1 65 ? -2.727 -3.542 -7.832 1.00 10.00 140 ALA A C 15
ATOM 16136 O O . ALA A 1 65 ? -2.109 -4.596 -7.927 1.00 10.00 140 ALA A O 15
ATOM 16143 N N . ARG A 1 66 ? -3.188 -2.888 -8.903 1.00 10.00 141 ARG A N 15
ATOM 16144 C CA . ARG A 1 66 ? -2.935 -3.337 -10.268 1.00 10.00 141 ARG A CA 15
ATOM 16145 C C . ARG A 1 66 ? -1.440 -3.585 -10.509 1.00 10.00 141 ARG A C 15
ATOM 16146 O O . ARG A 1 66 ? -1.067 -4.660 -10.978 1.00 10.00 141 ARG A O 15
ATOM 16167 N N . MET A 1 67 ? -0.569 -2.628 -10.172 1.00 10.00 142 MET A N 15
ATOM 16168 C CA . MET A 1 67 ? 0.871 -2.841 -10.328 1.00 10.00 142 MET A CA 15
ATOM 16169 C C . MET A 1 67 ? 1.310 -4.097 -9.566 1.00 10.00 142 MET A C 15
ATOM 16170 O O . MET A 1 67 ? 1.996 -4.947 -10.123 1.00 10.00 142 MET A O 15
ATOM 16184 N N . LEU A 1 68 ? 0.905 -4.227 -8.298 1.00 10.00 143 LEU A N 15
ATOM 16185 C CA . LEU A 1 68 ? 1.196 -5.389 -7.473 1.00 10.00 143 LEU A CA 15
ATOM 16186 C C . LEU A 1 68 ? 0.411 -6.646 -7.871 1.00 10.00 143 LEU A C 15
ATOM 16187 O O . LEU A 1 68 ? 0.659 -7.727 -7.342 1.00 10.00 143 LEU A O 15
ATOM 16203 N N . ALA A 1 69 ? -0.483 -6.551 -8.850 1.00 10.00 144 ALA A N 15
ATOM 16204 C CA . ALA A 1 69 ? -0.980 -7.696 -9.602 1.00 10.00 144 ALA A CA 15
ATOM 16205 C C . ALA A 1 69 ? 0.045 -8.087 -10.663 1.00 10.00 144 ALA A C 15
ATOM 16206 O O . ALA A 1 69 ? 0.365 -9.270 -10.804 1.00 10.00 144 ALA A O 15
ATOM 16213 N N . GLN A 1 70 ? 0.533 -7.061 -11.375 1.00 10.00 145 GLN A N 15
ATOM 16214 C CA . GLN A 1 70 ? 1.437 -7.120 -12.513 1.00 10.00 145 GLN A CA 15
ATOM 16215 C C . GLN A 1 70 ? 0.825 -8.034 -13.586 1.00 10.00 145 GLN A C 15
ATOM 16216 O O . GLN A 1 70 ? 1.420 -9.056 -13.937 1.00 10.00 145 GLN A O 15
ATOM 16230 N N . GLU A 1 71 ? -0.361 -7.671 -14.080 1.00 10.00 146 GLU A N 15
ATOM 16231 C CA . GLU A 1 71 ? -1.180 -8.507 -14.950 1.00 10.00 146 GLU A CA 15
ATOM 16232 C C . GLU A 1 71 ? -1.416 -9.883 -14.293 1.00 10.00 146 GLU A C 15
ATOM 16233 O O . GLU A 1 71 ? -1.428 -10.911 -15.004 1.00 10.00 146 GLU A O 15
ATOM 16246 N N . ALA A 1 1 ? 2.688 -17.423 -8.278 1.00 10.00 76 ALA A N 16
ATOM 16247 C CA . ALA A 1 1 ? 3.131 -16.602 -7.139 1.00 10.00 76 ALA A CA 16
ATOM 16248 C C . ALA A 1 1 ? 2.853 -15.128 -7.432 1.00 10.00 76 ALA A C 16
ATOM 16249 O O . ALA A 1 1 ? 3.531 -14.549 -8.275 1.00 10.00 76 ALA A O 16
ATOM 16258 N N . ARG A 1 2 ? 1.861 -14.543 -6.758 1.00 10.00 77 ARG A N 16
ATOM 16259 C CA . ARG A 1 2 ? 1.730 -13.101 -6.610 1.00 10.00 77 ARG A CA 16
ATOM 16260 C C . ARG A 1 2 ? 1.311 -12.838 -5.174 1.00 10.00 77 ARG A C 16
ATOM 16261 O O . ARG A 1 2 ? 0.130 -12.762 -4.847 1.00 10.00 77 ARG A O 16
ATOM 16282 N N . ALA A 1 3 ? 2.330 -12.607 -4.359 1.00 10.00 78 ALA A N 16
ATOM 16283 C CA . ALA A 1 3 ? 2.238 -11.517 -3.414 1.00 10.00 78 ALA A CA 16
ATOM 16284 C C . ALA A 1 3 ? 2.188 -10.227 -4.218 1.00 10.00 78 ALA A C 16
ATOM 16285 O O . ALA A 1 3 ? 2.048 -10.229 -5.442 1.00 10.00 78 ALA A O 16
ATOM 16292 N N . GLY A 1 4 ? 2.325 -9.102 -3.534 1.00 10.00 79 GLY A N 16
ATOM 16293 C CA . GLY A 1 4 ? 1.903 -7.880 -4.146 1.00 10.00 79 GLY A CA 16
ATOM 16294 C C . GLY A 1 4 ? 0.389 -7.975 -4.136 1.00 10.00 79 GLY A C 16
ATOM 16295 O O . GLY A 1 4 ? -0.167 -8.066 -3.050 1.00 10.00 79 GLY A O 16
ATOM 16299 N N . LEU A 1 5 ? -0.298 -7.980 -5.276 1.00 10.00 80 LEU A N 16
ATOM 16300 C CA . LEU A 1 5 ? -1.680 -7.559 -5.272 1.00 10.00 80 LEU A CA 16
ATOM 16301 C C . LEU A 1 5 ? -2.577 -8.202 -4.226 1.00 10.00 80 LEU A C 16
ATOM 16302 O O . LEU A 1 5 ? -3.256 -7.489 -3.497 1.00 10.00 80 LEU A O 16
ATOM 16318 N N . GLU A 1 6 ? -2.610 -9.525 -4.165 1.00 10.00 81 GLU A N 16
ATOM 16319 C CA . GLU A 1 6 ? -3.504 -10.213 -3.244 1.00 10.00 81 GLU A CA 16
ATOM 16320 C C . GLU A 1 6 ? -3.212 -9.752 -1.810 1.00 10.00 81 GLU A C 16
ATOM 16321 O O . GLU A 1 6 ? -4.106 -9.292 -1.095 1.00 10.00 81 GLU A O 16
ATOM 1633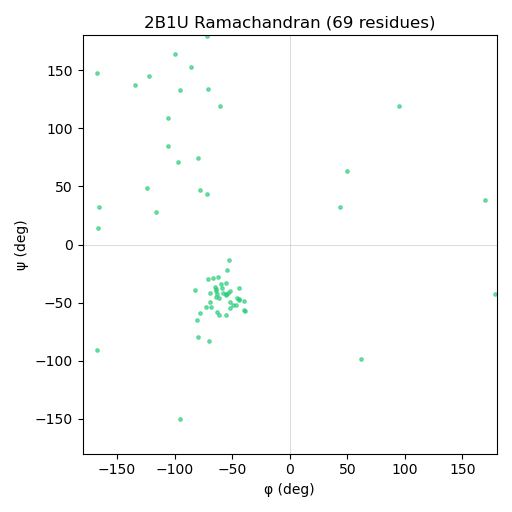3 N N . ASP A 1 7 ? -1.928 -9.779 -1.438 1.00 10.00 82 ASP A N 16
ATOM 16334 C CA . ASP A 1 7 ? -1.444 -9.271 -0.162 1.00 10.00 82 ASP A CA 16
ATOM 16335 C C . ASP A 1 7 ? -1.847 -7.825 0.035 1.00 10.00 82 ASP A C 16
ATOM 16336 O O . ASP A 1 7 ? -2.308 -7.431 1.099 1.00 10.00 82 ASP A O 16
ATOM 16345 N N . LEU A 1 8 ? -1.676 -7.022 -0.998 1.00 10.00 83 LEU A N 16
ATOM 16346 C CA . LEU A 1 8 ? -1.845 -5.597 -0.926 1.00 10.00 83 LEU A CA 16
ATOM 16347 C C . LEU A 1 8 ? -3.311 -5.228 -0.751 1.00 10.00 83 LEU A C 16
ATOM 16348 O O . LEU A 1 8 ? -3.632 -4.380 0.067 1.00 10.00 83 LEU A O 16
ATOM 16364 N N . GLN A 1 9 ? -4.219 -5.845 -1.499 1.00 10.00 84 GLN A N 16
ATOM 16365 C CA . GLN A 1 9 ? -5.640 -5.570 -1.379 1.00 10.00 84 GLN A CA 16
ATOM 16366 C C . GLN A 1 9 ? -6.096 -5.917 0.041 1.00 10.00 84 GLN A C 16
ATOM 16367 O O . GLN A 1 9 ? -6.752 -5.110 0.704 1.00 10.00 84 GLN A O 16
ATOM 16381 N N . VAL A 1 10 ? -5.697 -7.098 0.525 1.00 10.00 85 VAL A N 16
ATOM 16382 C CA . VAL A 1 10 ? -5.942 -7.550 1.870 1.00 10.00 85 VAL A CA 16
ATOM 16383 C C . VAL A 1 10 ? -5.315 -6.577 2.882 1.00 10.00 85 VAL A C 16
ATOM 16384 O O . VAL A 1 10 ? -5.943 -6.268 3.892 1.00 10.00 85 VAL A O 16
ATOM 16397 N N . ALA A 1 11 ? -4.101 -6.082 2.607 1.00 10.00 86 ALA A N 16
ATOM 16398 C CA . ALA A 1 11 ? -3.425 -5.070 3.407 1.00 10.00 86 ALA A CA 16
ATOM 16399 C C . ALA A 1 11 ? -4.297 -3.820 3.462 1.00 10.00 86 ALA A C 16
ATOM 16400 O O . ALA A 1 11 ? -4.929 -3.556 4.486 1.00 10.00 86 ALA A O 16
ATOM 16407 N N . PHE A 1 12 ? -4.327 -3.081 2.348 1.00 10.00 87 PHE A N 16
ATOM 16408 C CA . PHE A 1 12 ? -5.071 -1.855 2.108 1.00 10.00 87 PHE A CA 16
ATOM 16409 C C . PHE A 1 12 ? -6.319 -1.818 2.968 1.00 10.00 87 PHE A C 16
ATOM 16410 O O . PHE A 1 12 ? -6.450 -0.947 3.827 1.00 10.00 87 PHE A O 16
ATOM 16427 N N . ARG A 1 13 ? -7.189 -2.813 2.762 1.00 10.00 88 ARG A N 16
ATOM 16428 C CA . ARG A 1 13 ? -8.494 -2.950 3.389 1.00 10.00 88 ARG A CA 16
ATOM 16429 C C . ARG A 1 13 ? -8.515 -2.529 4.867 1.00 10.00 88 ARG A C 16
ATOM 16430 O O . ARG A 1 13 ? -9.512 -1.978 5.329 1.00 10.00 88 ARG A O 16
ATOM 16451 N N . ALA A 1 14 ? -7.435 -2.788 5.617 1.00 10.00 89 ALA A N 16
ATOM 16452 C CA . ALA A 1 14 ? -7.259 -2.303 6.982 1.00 10.00 89 ALA A CA 16
ATOM 16453 C C . ALA A 1 14 ? -7.655 -0.826 7.141 1.00 10.00 89 ALA A C 16
ATOM 16454 O O . ALA A 1 14 ? -8.480 -0.513 7.998 1.00 10.00 89 ALA A O 16
ATOM 16461 N N . PHE A 1 15 ? -7.071 0.074 6.340 1.00 10.00 90 PHE A N 16
ATOM 16462 C CA . PHE A 1 15 ? -7.405 1.499 6.357 1.00 10.00 90 PHE A CA 16
ATOM 16463 C C . PHE A 1 15 ? -8.366 1.816 5.210 1.00 10.00 90 PHE A C 16
ATOM 16464 O O . PHE A 1 15 ? -9.375 2.499 5.386 1.00 10.00 90 PHE A O 16
ATOM 16481 N N . ASP A 1 16 ? -8.073 1.269 4.034 1.00 10.00 91 ASP A N 16
ATOM 16482 C CA . ASP A 1 16 ? -8.835 1.458 2.817 1.00 10.00 91 ASP A CA 16
ATOM 16483 C C . ASP A 1 16 ? -10.140 0.689 2.842 1.00 10.00 91 ASP A C 16
ATOM 16484 O O . ASP A 1 16 ? -10.266 -0.337 2.176 1.00 10.00 91 ASP A O 16
ATOM 16493 N N . GLN A 1 17 ? -11.160 1.209 3.520 1.00 10.00 92 GLN A N 16
ATOM 16494 C CA . GLN A 1 17 ? -12.491 0.678 3.263 1.00 10.00 92 GLN A CA 16
ATOM 16495 C C . GLN A 1 17 ? -12.822 0.828 1.781 1.00 10.00 92 GLN A C 16
ATOM 16496 O O . GLN A 1 17 ? -13.328 -0.109 1.161 1.00 10.00 92 GLN A O 16
ATOM 16510 N N . ASP A 1 18 ? -12.456 1.987 1.238 1.00 10.00 93 ASP A N 16
ATOM 16511 C CA . ASP A 1 18 ? -12.373 2.265 -0.179 1.00 10.00 93 ASP A CA 16
ATOM 16512 C C . ASP A 1 18 ? -11.489 3.504 -0.312 1.00 10.00 93 ASP A C 16
ATOM 16513 O O . ASP A 1 18 ? -12.002 4.618 -0.205 1.00 10.00 93 ASP A O 16
ATOM 16522 N N . GLY A 1 19 ? -10.170 3.358 -0.496 1.00 10.00 94 GLY A N 16
ATOM 16523 C CA . GLY A 1 19 ? -9.363 4.545 -0.712 1.00 10.00 94 GLY A CA 16
ATOM 16524 C C . GLY A 1 19 ? -9.394 5.039 -2.160 1.00 10.00 94 GLY A C 16
ATOM 16525 O O . GLY A 1 19 ? -8.351 5.510 -2.611 1.00 10.00 94 GLY A O 16
ATOM 16529 N N . ASP A 1 20 ? -10.527 4.930 -2.890 1.00 10.00 95 ASP A N 16
ATOM 16530 C CA . ASP A 1 20 ? -10.730 5.404 -4.270 1.00 10.00 95 ASP A CA 16
ATOM 16531 C C . ASP A 1 20 ? -9.756 6.521 -4.645 1.00 10.00 95 ASP A C 16
ATOM 16532 O O . ASP A 1 20 ? -8.947 6.407 -5.570 1.00 10.00 95 ASP A O 16
ATOM 16541 N N . GLY A 1 21 ? -9.833 7.579 -3.839 1.00 10.00 96 GLY A N 16
ATOM 16542 C CA . GLY A 1 21 ? -8.955 8.720 -3.878 1.00 10.00 96 GLY A CA 16
ATOM 16543 C C . GLY A 1 21 ? -7.478 8.375 -3.677 1.00 10.00 96 GLY A C 16
ATOM 16544 O O . GLY A 1 21 ? -6.718 8.347 -4.642 1.00 10.00 96 GLY A O 16
ATOM 16548 N N . HIS A 1 22 ? -7.039 8.223 -2.421 1.00 10.00 97 HIS A N 16
ATOM 16549 C CA . HIS A 1 22 ? -5.622 8.227 -2.077 1.00 10.00 97 HIS A CA 16
ATOM 16550 C C . HIS A 1 22 ? -5.406 7.804 -0.619 1.00 10.00 97 HIS A C 16
ATOM 16551 O O . HIS A 1 22 ? -6.048 8.347 0.279 1.00 10.00 97 HIS A O 16
ATOM 16565 N N . ILE A 1 23 ? -4.479 6.868 -0.391 1.00 10.00 98 ILE A N 16
ATOM 16566 C CA . ILE A 1 23 ? -4.056 6.414 0.936 1.00 10.00 98 ILE A CA 16
ATOM 16567 C C . ILE A 1 23 ? -3.123 7.406 1.632 1.00 10.00 98 ILE A C 16
ATOM 16568 O O . ILE A 1 23 ? -2.552 8.289 1.000 1.00 10.00 98 ILE A O 16
ATOM 16584 N N . THR A 1 24 ? -2.854 7.161 2.919 1.00 10.00 99 THR A N 16
ATOM 16585 C CA . THR A 1 24 ? -1.561 7.486 3.501 1.00 10.00 99 THR A CA 16
ATOM 16586 C C . THR A 1 24 ? -0.679 6.236 3.467 1.00 10.00 99 THR A C 16
ATOM 16587 O O . THR A 1 24 ? -1.057 5.161 3.933 1.00 10.00 99 THR A O 16
ATOM 16598 N N . VAL A 1 25 ? 0.517 6.368 2.889 1.00 10.00 100 VAL A N 16
ATOM 16599 C CA . VAL A 1 25 ? 1.473 5.276 2.803 1.00 10.00 100 VAL A CA 16
ATOM 16600 C C . VAL A 1 25 ? 1.808 4.747 4.210 1.00 10.00 100 VAL A C 16
ATOM 16601 O O . VAL A 1 25 ? 2.188 3.586 4.381 1.00 10.00 100 VAL A O 16
ATOM 16614 N N . ASP A 1 26 ? 1.637 5.586 5.237 1.00 10.00 101 ASP A N 16
ATOM 16615 C CA . ASP A 1 26 ? 1.871 5.170 6.615 1.00 10.00 101 ASP A CA 16
ATOM 16616 C C . ASP A 1 26 ? 0.792 4.185 7.087 1.00 10.00 101 ASP A C 16
ATOM 16617 O O . ASP A 1 26 ? 1.093 3.167 7.711 1.00 10.00 101 ASP A O 16
ATOM 16626 N N . GLU A 1 27 ? -0.467 4.432 6.713 1.00 10.00 102 GLU A N 16
ATOM 16627 C CA . GLU A 1 27 ? -1.554 3.480 6.922 1.00 10.00 102 GLU A CA 16
ATOM 16628 C C . GLU A 1 27 ? -1.258 2.166 6.215 1.00 10.00 102 GLU A C 16
ATOM 16629 O O . GLU A 1 27 ? -1.484 1.108 6.787 1.00 10.00 102 GLU A O 16
ATOM 16641 N N . LEU A 1 28 ? -0.709 2.207 5.003 1.00 10.00 103 LEU A N 16
ATOM 16642 C CA . LEU A 1 28 ? -0.215 1.005 4.332 1.00 10.00 103 LEU A CA 16
ATOM 16643 C C . LEU A 1 28 ? 0.785 0.262 5.232 1.00 10.00 103 LEU A C 16
ATOM 16644 O O . LEU A 1 28 ? 0.700 -0.951 5.432 1.00 10.00 103 LEU A O 16
ATOM 16660 N N . ARG A 1 29 ? 1.745 1.003 5.789 1.00 10.00 104 ARG A N 16
ATOM 16661 C CA . ARG A 1 29 ? 2.756 0.449 6.680 1.00 10.00 104 ARG A CA 16
ATOM 16662 C C . ARG A 1 29 ? 2.135 -0.193 7.923 1.00 10.00 104 ARG A C 16
ATOM 16663 O O . ARG A 1 29 ? 2.590 -1.242 8.374 1.00 10.00 104 ARG A O 16
ATOM 16684 N N . ARG A 1 30 ? 1.091 0.424 8.480 1.00 10.00 105 ARG A N 16
ATOM 16685 C CA . ARG A 1 30 ? 0.295 -0.207 9.524 1.00 10.00 105 ARG A CA 16
ATOM 16686 C C . ARG A 1 30 ? -0.432 -1.448 8.990 1.00 10.00 105 ARG A C 16
ATOM 16687 O O . ARG A 1 30 ? -0.437 -2.482 9.650 1.00 10.00 105 ARG A O 16
ATOM 16708 N N . ALA A 1 31 ? -1.054 -1.358 7.815 1.00 10.00 106 ALA A N 16
ATOM 16709 C CA . ALA A 1 31 ? -1.866 -2.411 7.226 1.00 10.00 106 ALA A CA 16
ATOM 16710 C C . ALA A 1 31 ? -1.089 -3.715 7.137 1.00 10.00 106 ALA A C 16
ATOM 16711 O O . ALA A 1 31 ? -1.601 -4.772 7.494 1.00 10.00 106 ALA A O 16
ATOM 16718 N N . MET A 1 32 ? 0.159 -3.618 6.682 1.00 10.00 107 MET A N 16
ATOM 16719 C CA . MET A 1 32 ? 1.117 -4.718 6.680 1.00 10.00 107 MET A CA 16
ATOM 16720 C C . MET A 1 32 ? 1.139 -5.543 7.977 1.00 10.00 107 MET A C 16
ATOM 16721 O O . MET A 1 32 ? 1.383 -6.747 7.931 1.00 10.00 107 MET A O 16
ATOM 16735 N N . ALA A 1 33 ? 0.858 -4.937 9.138 1.00 10.00 108 ALA A N 16
ATOM 16736 C CA . ALA A 1 33 ? 0.714 -5.676 10.390 1.00 10.00 108 ALA A CA 16
ATOM 16737 C C . ALA A 1 33 ? -0.265 -6.845 10.250 1.00 10.00 108 ALA A C 16
ATOM 16738 O O . ALA A 1 33 ? -0.036 -7.920 10.796 1.00 10.00 108 ALA A O 16
ATOM 16745 N N . GLY A 1 34 ? -1.341 -6.632 9.492 1.00 10.00 109 GLY A N 16
ATOM 16746 C CA . GLY A 1 34 ? -2.325 -7.643 9.161 1.00 10.00 109 GLY A CA 16
ATOM 16747 C C . GLY A 1 34 ? -1.735 -8.819 8.378 1.00 10.00 109 GLY A C 16
ATOM 16748 O O . GLY A 1 34 ? -2.246 -9.931 8.483 1.00 10.00 109 GLY A O 16
ATOM 16752 N N . LEU A 1 35 ? -0.693 -8.588 7.569 1.00 10.00 110 LEU A N 16
ATOM 16753 C CA . LEU A 1 35 ? -0.152 -9.608 6.677 1.00 10.00 110 LEU A CA 16
ATOM 16754 C C . LEU A 1 35 ? 0.683 -10.643 7.426 1.00 10.00 110 LEU A C 16
ATOM 16755 O O . LEU A 1 35 ? 0.518 -11.839 7.198 1.00 10.00 110 LEU A O 16
ATOM 16771 N N . GLY A 1 36 ? 1.576 -10.204 8.315 1.00 10.00 111 GLY A N 16
ATOM 16772 C CA . GLY A 1 36 ? 2.431 -11.101 9.075 1.00 10.00 111 GLY A CA 16
ATOM 16773 C C . GLY A 1 36 ? 3.844 -10.556 9.232 1.00 10.00 111 GLY A C 16
ATOM 16774 O O . GLY A 1 36 ? 4.526 -10.888 10.200 1.00 10.00 111 GLY A O 16
ATOM 16778 N N . GLN A 1 37 ? 4.274 -9.708 8.297 1.00 10.00 112 GLN A N 16
ATOM 16779 C CA . GLN A 1 37 ? 5.516 -8.958 8.344 1.00 10.00 112 GLN A CA 16
ATOM 16780 C C . GLN A 1 37 ? 5.194 -7.515 8.773 1.00 10.00 112 GLN A C 16
ATOM 16781 O O . GLN A 1 37 ? 5.030 -6.655 7.915 1.00 10.00 112 GLN A O 16
ATOM 16795 N N . PRO A 1 38 ? 5.030 -7.227 10.080 1.00 10.00 113 PRO A N 16
ATOM 16796 C CA . PRO A 1 38 ? 4.607 -5.913 10.546 1.00 10.00 113 PRO A CA 16
ATOM 16797 C C . PRO A 1 38 ? 5.721 -4.889 10.360 1.00 10.00 113 PRO A C 16
ATOM 16798 O O . PRO A 1 38 ? 6.882 -5.196 10.621 1.00 10.00 113 PRO A O 16
ATOM 16809 N N . LEU A 1 39 ? 5.363 -3.667 9.949 1.00 10.00 114 LEU A N 16
ATOM 16810 C CA . LEU A 1 39 ? 6.303 -2.565 9.787 1.00 10.00 114 LEU A CA 16
ATOM 16811 C C . LEU A 1 39 ? 7.571 -3.005 9.047 1.00 10.00 114 LEU A C 16
ATOM 16812 O O . LEU A 1 39 ? 8.684 -2.814 9.543 1.00 10.00 114 LEU A O 16
ATOM 16828 N N . PRO A 1 40 ? 7.423 -3.577 7.842 1.00 10.00 115 PRO A N 16
ATOM 16829 C CA . PRO A 1 40 ? 8.544 -4.108 7.101 1.00 10.00 115 PRO A CA 16
ATOM 16830 C C . PRO A 1 40 ? 9.240 -2.933 6.438 1.00 10.00 115 PRO A C 16
ATOM 16831 O O . PRO A 1 40 ? 9.002 -2.661 5.266 1.00 10.00 115 PRO A O 16
ATOM 16842 N N . GLN A 1 41 ? 10.043 -2.198 7.206 1.00 10.00 116 GLN A N 16
ATOM 16843 C CA . GLN A 1 41 ? 10.550 -0.889 6.821 1.00 10.00 116 GLN A CA 16
ATOM 16844 C C . GLN A 1 41 ? 11.054 -0.849 5.373 1.00 10.00 116 GLN A C 16
ATOM 16845 O O . GLN A 1 41 ? 10.779 0.117 4.672 1.00 10.00 116 GLN A O 16
ATOM 16859 N N . GLU A 1 42 ? 11.755 -1.903 4.956 1.00 10.00 117 GLU A N 16
ATOM 16860 C CA . GLU A 1 42 ? 12.262 -2.223 3.619 1.00 10.00 117 GLU A CA 16
ATOM 16861 C C . GLU A 1 42 ? 11.187 -2.553 2.583 1.00 10.00 117 GLU A C 16
ATOM 16862 O O . GLU A 1 42 ? 11.260 -2.069 1.458 1.00 10.00 117 GLU A O 16
ATOM 16874 N N . GLU A 1 43 ? 10.202 -3.388 2.913 1.00 10.00 118 GLU A N 16
ATOM 16875 C CA . GLU A 1 43 ? 9.184 -3.772 1.956 1.00 10.00 118 GLU A CA 16
ATOM 16876 C C . GLU A 1 43 ? 8.347 -2.520 1.731 1.00 10.00 118 GLU A C 16
ATOM 16877 O O . GLU A 1 43 ? 8.123 -2.111 0.597 1.00 10.00 118 GLU A O 16
ATOM 16889 N N . LEU A 1 44 ? 7.974 -1.836 2.815 1.00 10.00 119 LEU A N 16
ATOM 16890 C CA . LEU A 1 44 ? 7.353 -0.534 2.702 1.00 10.00 119 LEU A CA 16
ATOM 16891 C C . LEU A 1 44 ? 8.287 0.497 2.080 1.00 10.00 119 LEU A C 16
ATOM 16892 O O . LEU A 1 44 ? 7.775 1.360 1.395 1.00 10.00 119 LEU A O 16
ATOM 16908 N N . ASP A 1 45 ? 9.609 0.461 2.277 1.00 10.00 120 ASP A N 16
ATOM 16909 C CA . ASP A 1 45 ? 10.524 1.373 1.592 1.00 10.00 120 ASP A CA 16
ATOM 16910 C C . ASP A 1 45 ? 10.370 1.220 0.078 1.00 10.00 120 ASP A C 16
ATOM 16911 O O . ASP A 1 45 ? 10.142 2.163 -0.684 1.00 10.00 120 ASP A O 16
ATOM 16920 N N . ALA A 1 46 ? 10.456 -0.038 -0.331 1.00 10.00 121 ALA A N 16
ATOM 16921 C CA . ALA A 1 46 ? 10.313 -0.475 -1.696 1.00 10.00 121 ALA A CA 16
ATOM 16922 C C . ALA A 1 46 ? 8.959 0.003 -2.246 1.00 10.00 121 ALA A C 16
ATOM 16923 O O . ALA A 1 46 ? 8.914 0.743 -3.231 1.00 10.00 121 ALA A O 16
ATOM 16930 N N . MET A 1 47 ? 7.852 -0.335 -1.573 1.00 10.00 122 MET A N 16
ATOM 16931 C CA . MET A 1 47 ? 6.539 0.144 -1.937 1.00 10.00 122 MET A CA 16
ATOM 16932 C C . MET A 1 47 ? 6.455 1.669 -1.883 1.00 10.00 122 MET A C 16
ATOM 16933 O O . MET A 1 47 ? 5.770 2.242 -2.713 1.00 10.00 122 MET A O 16
ATOM 16947 N N . ILE A 1 48 ? 7.125 2.335 -0.941 1.00 10.00 123 ILE A N 16
ATOM 16948 C CA . ILE A 1 48 ? 7.157 3.787 -0.808 1.00 10.00 123 ILE A CA 16
ATOM 16949 C C . ILE A 1 48 ? 7.642 4.363 -2.132 1.00 10.00 123 ILE A C 16
ATOM 16950 O O . ILE A 1 48 ? 6.991 5.238 -2.698 1.00 10.00 123 ILE A O 16
ATOM 16966 N N . ARG A 1 49 ? 8.777 3.867 -2.632 1.00 10.00 124 ARG A N 16
ATOM 16967 C CA . ARG A 1 49 ? 9.331 4.410 -3.858 1.00 10.00 124 ARG A CA 16
ATOM 16968 C C . ARG A 1 49 ? 8.462 4.054 -5.066 1.00 10.00 124 ARG A C 16
ATOM 16969 O O . ARG A 1 49 ? 8.210 4.915 -5.906 1.00 10.00 124 ARG A O 16
ATOM 16990 N N . GLU A 1 50 ? 7.996 2.803 -5.160 1.00 10.00 125 GLU A N 16
ATOM 16991 C CA . GLU A 1 50 ? 7.110 2.398 -6.248 1.00 10.00 125 GLU A CA 16
ATOM 16992 C C . GLU A 1 50 ? 5.795 3.192 -6.225 1.00 10.00 125 GLU A C 16
ATOM 16993 O O . GLU A 1 50 ? 5.223 3.498 -7.270 1.00 10.00 125 GLU A O 16
ATOM 17005 N N . ALA A 1 51 ? 5.296 3.512 -5.031 1.00 10.00 126 ALA A N 16
ATOM 17006 C CA . ALA A 1 51 ? 4.017 4.165 -4.807 1.00 10.00 126 ALA A CA 16
ATOM 17007 C C . ALA A 1 51 ? 4.098 5.661 -5.108 1.00 10.00 126 ALA A C 16
ATOM 17008 O O . ALA A 1 51 ? 3.735 6.474 -4.258 1.00 10.00 126 ALA A O 16
ATOM 17015 N N . ASP A 1 52 ? 4.518 6.025 -6.324 1.00 10.00 127 ASP A N 16
ATOM 17016 C CA . ASP A 1 52 ? 4.521 7.411 -6.776 1.00 10.00 127 ASP A CA 16
ATOM 17017 C C . ASP A 1 52 ? 3.787 7.543 -8.106 1.00 10.00 127 ASP A C 16
ATOM 17018 O O . ASP A 1 52 ? 4.391 7.626 -9.173 1.00 10.00 127 ASP A O 16
ATOM 17027 N N . VAL A 1 53 ? 2.460 7.545 -8.024 1.00 10.00 128 VAL A N 16
ATOM 17028 C CA . VAL A 1 53 ? 1.582 7.789 -9.149 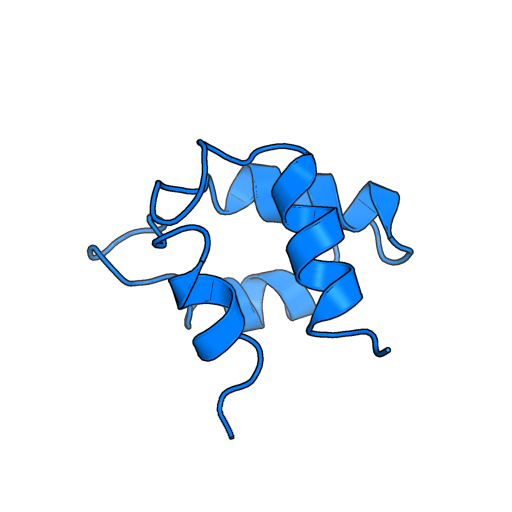1.00 10.00 128 VAL A CA 16
ATOM 17029 C C . VAL A 1 53 ? 1.737 9.240 -9.618 1.00 10.00 128 VAL A C 16
ATOM 17030 O O . VAL A 1 53 ? 1.862 9.482 -10.817 1.00 10.00 128 VAL A O 16
ATOM 17043 N N . ASP A 1 54 ? 1.699 10.200 -8.684 1.00 10.00 129 ASP A N 16
ATOM 17044 C CA . ASP A 1 54 ? 1.696 11.622 -9.020 1.00 10.00 129 ASP A CA 16
ATOM 17045 C C . ASP A 1 54 ? 3.093 12.127 -9.399 1.00 10.00 129 ASP A C 16
ATOM 17046 O O . ASP A 1 54 ? 3.339 12.418 -10.567 1.00 10.00 129 ASP A O 16
ATOM 17055 N N . GLN A 1 55 ? 3.962 12.287 -8.391 1.00 10.00 130 GLN A N 16
ATOM 17056 C CA . GLN A 1 55 ? 5.279 12.935 -8.375 1.00 10.00 130 GLN A CA 16
ATOM 17057 C C . GLN A 1 55 ? 5.515 13.474 -6.953 1.00 10.00 130 GLN A C 16
ATOM 17058 O O . GLN A 1 55 ? 5.548 14.683 -6.729 1.00 10.00 130 GLN A O 16
ATOM 17072 N N . ASP A 1 56 ? 5.646 12.563 -5.988 1.00 10.00 131 ASP A N 16
ATOM 17073 C CA . ASP A 1 56 ? 5.778 12.845 -4.559 1.00 10.00 131 ASP A CA 16
ATOM 17074 C C . ASP A 1 56 ? 6.015 11.552 -3.771 1.00 10.00 131 ASP A C 16
ATOM 17075 O O . ASP A 1 56 ? 6.805 11.528 -2.829 1.00 10.00 131 ASP A O 16
ATOM 17084 N N . GLY A 1 57 ? 5.240 10.513 -4.091 1.00 10.00 132 GLY A N 16
ATOM 17085 C CA . GLY A 1 57 ? 5.004 9.346 -3.254 1.00 10.00 132 GLY A CA 16
ATOM 17086 C C . GLY A 1 57 ? 3.524 9.311 -2.872 1.00 10.00 132 GLY A C 16
ATOM 17087 O O . GLY A 1 57 ? 3.184 9.299 -1.689 1.00 10.00 132 GLY A O 16
ATOM 17091 N N . ARG A 1 58 ? 2.642 9.354 -3.876 1.00 10.00 133 ARG A N 16
ATOM 17092 C CA . ARG A 1 58 ? 1.191 9.372 -3.728 1.00 10.00 133 ARG A CA 16
ATOM 17093 C C . ARG A 1 58 ? 0.609 8.295 -4.632 1.00 10.00 133 ARG A C 16
ATOM 17094 O O . ARG A 1 58 ? 1.138 8.074 -5.715 1.00 10.00 133 ARG A O 16
ATOM 17115 N N . VAL A 1 59 ? -0.453 7.617 -4.196 1.00 10.00 134 VAL A N 16
ATOM 17116 C CA . VAL A 1 59 ? -1.008 6.454 -4.879 1.00 10.00 134 VAL A CA 16
ATOM 17117 C C . VAL A 1 59 ? -2.530 6.426 -4.741 1.00 10.00 134 VAL A C 16
ATOM 17118 O O . VAL A 1 59 ? -3.042 6.444 -3.621 1.00 10.00 134 VAL A O 16
ATOM 17131 N N . ASN A 1 60 ? -3.243 6.303 -5.868 1.00 10.00 135 ASN A N 16
ATOM 17132 C CA . ASN A 1 60 ? -4.614 5.819 -5.888 1.00 10.00 135 ASN A CA 16
ATOM 17133 C C . ASN A 1 60 ? -4.594 4.398 -5.334 1.00 10.00 135 ASN A C 16
ATOM 17134 O O . ASN A 1 60 ? -3.856 3.557 -5.854 1.00 10.00 135 ASN A O 16
ATOM 17145 N N . TYR A 1 61 ? -5.373 4.132 -4.284 1.00 10.00 136 TYR A N 16
ATOM 17146 C CA . TYR A 1 61 ? -5.302 2.878 -3.546 1.00 10.00 136 TYR A CA 16
ATOM 17147 C C . TYR A 1 61 ? -5.407 1.654 -4.476 1.00 10.00 136 TYR A C 16
ATOM 17148 O O . TYR A 1 61 ? -4.529 0.789 -4.504 1.00 10.00 136 TYR A O 16
ATOM 17166 N N . GLU A 1 62 ? -6.464 1.618 -5.292 1.00 10.00 137 GLU A N 16
ATOM 17167 C CA . GLU A 1 62 ? -6.783 0.475 -6.134 1.00 10.00 137 GLU A CA 16
ATOM 17168 C C . GLU A 1 62 ? -5.788 0.359 -7.287 1.00 10.00 137 GLU A C 16
ATOM 17169 O O . GLU A 1 62 ? -5.222 -0.707 -7.527 1.00 10.00 137 GLU A O 16
ATOM 17181 N N . GLU A 1 63 ? -5.545 1.465 -7.994 1.00 10.00 138 GLU A N 16
ATOM 17182 C CA . GLU A 1 63 ? -4.612 1.464 -9.112 1.00 10.00 138 GLU A CA 16
ATOM 17183 C C . GLU A 1 63 ? -3.227 1.004 -8.636 1.00 10.00 138 GLU A C 16
ATOM 17184 O O . GLU A 1 63 ? -2.543 0.237 -9.315 1.00 10.00 138 GLU A O 16
ATOM 17196 N N . PHE A 1 64 ? -2.821 1.427 -7.431 1.00 10.00 139 PHE A N 16
ATOM 17197 C CA . PHE A 1 64 ? -1.566 0.961 -6.869 1.00 10.00 139 PHE A CA 16
ATOM 17198 C C . PHE A 1 64 ? -1.563 -0.541 -6.653 1.00 10.00 139 PHE A C 16
ATOM 17199 O O . PHE A 1 64 ? -0.627 -1.217 -7.072 1.00 10.00 139 PHE A O 16
ATOM 17216 N N . ALA A 1 65 ? -2.611 -1.062 -6.016 1.00 10.00 140 ALA A N 16
ATOM 17217 C CA . ALA A 1 65 ? -2.779 -2.500 -5.893 1.00 10.00 140 ALA A CA 16
ATOM 17218 C C . ALA A 1 65 ? -2.598 -3.168 -7.258 1.00 10.00 140 ALA A C 16
ATOM 17219 O O . ALA A 1 65 ? -1.873 -4.151 -7.378 1.00 10.00 140 ALA A O 16
ATOM 17226 N N . ARG A 1 66 ? -3.215 -2.593 -8.293 1.00 10.00 141 ARG A N 16
ATOM 17227 C CA . ARG A 1 66 ? -3.074 -3.042 -9.670 1.00 10.00 141 ARG A CA 16
ATOM 17228 C C . ARG A 1 66 ? -1.601 -3.107 -10.094 1.00 10.00 141 ARG A C 16
ATOM 17229 O O . ARG A 1 66 ? -1.137 -4.150 -10.553 1.00 10.00 141 ARG A O 16
ATOM 17250 N N . MET A 1 67 ? -0.827 -2.035 -9.913 1.00 10.00 142 MET A N 16
ATOM 17251 C CA . MET A 1 67 ? 0.588 -2.067 -10.237 1.00 10.00 142 MET A CA 16
ATOM 17252 C C . MET A 1 67 ? 1.356 -3.073 -9.372 1.00 10.00 142 MET A C 16
ATOM 17253 O O . MET A 1 67 ? 2.252 -3.732 -9.883 1.00 10.00 142 MET A O 16
ATOM 17267 N N . LEU A 1 68 ? 1.013 -3.249 -8.093 1.00 10.00 143 LEU A N 16
ATOM 17268 C CA . LEU A 1 68 ? 1.556 -4.311 -7.265 1.00 10.00 143 LEU A CA 16
ATOM 17269 C C . LEU A 1 68 ? 0.985 -5.689 -7.592 1.00 10.00 143 LEU A C 16
ATOM 17270 O O . LEU A 1 68 ? 1.428 -6.696 -7.049 1.00 10.00 143 LEU A O 16
ATOM 17286 N N . ALA A 1 69 ? 0.073 -5.767 -8.552 1.00 10.00 144 ALA A N 16
ATOM 17287 C CA . ALA A 1 69 ? -0.180 -6.982 -9.303 1.00 10.00 144 ALA A CA 16
ATOM 17288 C C . ALA A 1 69 ? 0.836 -7.074 -10.439 1.00 10.00 144 ALA A C 16
ATOM 17289 O O . ALA A 1 69 ? 1.491 -8.104 -10.592 1.00 10.00 144 ALA A O 16
ATOM 17296 N N . GLN A 1 70 ? 0.947 -5.994 -11.220 1.00 10.00 145 GLN A N 16
ATOM 17297 C CA . GLN A 1 70 ? 1.773 -5.875 -12.415 1.00 10.00 145 GLN A CA 16
ATOM 17298 C C . GLN A 1 70 ? 1.416 -7.001 -13.393 1.00 10.00 145 GLN A C 16
ATOM 17299 O O . GLN A 1 70 ? 2.191 -7.941 -13.558 1.00 10.00 145 GLN A O 16
ATOM 17313 N N . GLU A 1 71 ? 0.253 -6.909 -14.035 1.00 10.00 146 GLU A N 16
ATOM 17314 C CA . GLU A 1 71 ? -0.177 -7.777 -15.115 1.00 10.00 146 GLU A CA 16
ATOM 17315 C C . GLU A 1 71 ? -1.097 -6.889 -15.961 1.00 10.00 146 GLU A C 16
ATOM 17316 O O . GLU A 1 71 ? -1.574 -5.884 -15.376 1.00 10.00 146 GLU A O 16
ATOM 17329 N N . ALA A 1 1 ? 3.771 -17.693 -5.151 1.00 10.00 76 ALA A N 17
ATOM 17330 C CA . ALA A 1 1 ? 2.382 -17.475 -5.594 1.00 10.00 76 ALA A CA 17
ATOM 17331 C C . ALA A 1 1 ? 2.270 -15.985 -5.893 1.00 10.00 76 ALA A C 17
ATOM 17332 O O . ALA A 1 1 ? 3.304 -15.444 -6.280 1.00 10.00 76 ALA A O 17
ATOM 17341 N N . ARG A 1 2 ? 1.119 -15.324 -5.692 1.00 10.00 77 ARG A N 17
ATOM 17342 C CA . ARG A 1 2 ? 0.997 -13.889 -5.966 1.00 10.00 77 ARG A CA 17
ATOM 17343 C C . ARG A 1 2 ? 0.331 -13.126 -4.833 1.00 10.00 77 ARG A C 17
ATOM 17344 O O . ARG A 1 2 ? -0.549 -12.285 -4.984 1.00 10.00 77 ARG A O 17
ATOM 17365 N N . ALA A 1 3 ? 0.986 -13.287 -3.703 1.00 10.00 78 ALA A N 17
ATOM 17366 C CA . ALA A 1 3 ? 1.254 -12.103 -2.914 1.00 10.00 78 ALA A CA 17
ATOM 17367 C C . ALA A 1 3 ? 2.041 -11.116 -3.768 1.00 10.00 78 ALA A C 17
ATOM 17368 O O . ALA A 1 3 ? 2.640 -11.477 -4.780 1.00 10.00 78 ALA A O 17
ATOM 17375 N N . GLY A 1 4 ? 1.976 -9.853 -3.389 1.00 10.00 79 GLY A N 17
ATOM 17376 C CA . GLY A 1 4 ? 1.577 -8.909 -4.396 1.00 10.00 79 GLY A CA 17
ATOM 17377 C C . GLY A 1 4 ? 0.070 -8.806 -4.216 1.00 10.00 79 GLY A C 17
ATOM 17378 O O . GLY A 1 4 ? -0.424 -9.010 -3.105 1.00 10.00 79 GLY A O 17
ATOM 17382 N N . LEU A 1 5 ? -0.652 -8.458 -5.273 1.00 10.00 80 LEU A N 17
ATOM 17383 C CA . LEU A 1 5 ? -1.972 -7.884 -5.164 1.00 10.00 80 LEU A CA 17
ATOM 17384 C C . LEU A 1 5 ? -2.901 -8.468 -4.114 1.00 10.00 80 LEU A C 17
ATOM 17385 O O . LEU A 1 5 ? -3.505 -7.700 -3.375 1.00 10.00 80 LEU A O 17
ATOM 17401 N N . GLU A 1 6 ? -3.044 -9.788 -4.058 1.00 10.00 81 GLU A N 17
ATOM 17402 C CA . GLU A 1 6 ? -3.958 -10.414 -3.101 1.00 10.00 81 GLU A CA 17
ATOM 17403 C C . GLU A 1 6 ? -3.661 -9.900 -1.685 1.00 10.00 81 GLU A C 17
ATOM 17404 O O . GLU A 1 6 ? -4.545 -9.386 -0.995 1.00 10.00 81 GLU A O 17
ATOM 17416 N N . ASP A 1 7 ? -2.393 -9.996 -1.282 1.00 10.00 82 ASP A N 17
ATOM 17417 C CA . ASP A 1 7 ? -1.921 -9.511 0.001 1.00 10.00 82 ASP A CA 17
ATOM 17418 C C . ASP A 1 7 ? -2.226 -8.023 0.116 1.00 10.00 82 ASP A C 17
ATOM 17419 O O . ASP A 1 7 ? -2.841 -7.585 1.081 1.00 10.00 82 ASP A O 17
ATOM 17428 N N . LEU A 1 8 ? -1.808 -7.228 -0.871 1.00 10.00 83 LEU A N 17
ATOM 17429 C CA . LEU A 1 8 ? -1.961 -5.785 -0.803 1.00 10.00 83 LEU A CA 17
ATOM 17430 C C . LEU A 1 8 ? -3.427 -5.358 -0.677 1.00 10.00 83 LEU A C 17
ATOM 17431 O O . LEU A 1 8 ? -3.728 -4.446 0.075 1.00 10.00 83 LEU A O 17
ATOM 17447 N N . GLN A 1 9 ? -4.352 -5.993 -1.389 1.00 10.00 84 GLN A N 17
ATOM 17448 C CA . GLN A 1 9 ? -5.774 -5.683 -1.309 1.00 10.00 84 GLN A CA 17
ATOM 17449 C C . GLN A 1 9 ? -6.266 -5.920 0.120 1.00 10.00 84 GLN A C 17
ATOM 17450 O O . GLN A 1 9 ? -6.953 -5.078 0.699 1.00 10.00 84 GLN A O 17
ATOM 17464 N N . VAL A 1 10 ? -5.893 -7.057 0.713 1.00 10.00 85 VAL A N 17
ATOM 17465 C CA . VAL A 1 10 ? -6.217 -7.383 2.076 1.00 10.00 85 VAL A CA 17
ATOM 17466 C C . VAL A 1 10 ? -5.549 -6.377 3.027 1.00 10.00 85 VAL A C 17
ATOM 17467 O O . VAL A 1 10 ? -6.165 -5.966 4.009 1.00 10.00 85 VAL A O 17
ATOM 17480 N N . ALA A 1 11 ? -4.319 -5.947 2.724 1.00 10.00 86 ALA A N 17
ATOM 17481 C CA . ALA A 1 11 ? -3.625 -4.893 3.453 1.00 10.00 86 ALA A CA 17
ATOM 17482 C C . ALA A 1 11 ? -4.501 -3.637 3.452 1.00 10.00 86 ALA A C 17
ATOM 17483 O O . ALA A 1 11 ? -4.983 -3.195 4.493 1.00 10.00 86 ALA A O 17
ATOM 17490 N N . PHE A 1 12 ? -4.729 -3.087 2.262 1.00 10.00 87 PHE A N 17
ATOM 17491 C CA . PHE A 1 12 ? -5.572 -1.938 2.000 1.00 10.00 87 PHE A CA 17
ATOM 17492 C C . PHE A 1 12 ? -6.877 -2.012 2.779 1.00 10.00 87 PHE A C 17
ATOM 17493 O O . PHE A 1 12 ? -7.229 -1.058 3.461 1.00 10.00 87 PHE A O 17
ATOM 17510 N N . ARG A 1 13 ? -7.562 -3.154 2.718 1.00 10.00 88 ARG A N 17
ATOM 17511 C CA . ARG A 1 13 ? -8.831 -3.361 3.402 1.00 10.00 88 ARG A CA 17
ATOM 17512 C C . ARG A 1 13 ? -8.779 -3.021 4.901 1.00 10.00 88 ARG A C 17
ATOM 17513 O O . ARG A 1 13 ? -9.831 -2.760 5.486 1.00 10.00 88 ARG A O 17
ATOM 17534 N N . ALA A 1 14 ? -7.605 -3.028 5.546 1.00 10.00 89 ALA A N 17
ATOM 17535 C CA . ALA A 1 14 ? -7.467 -2.503 6.899 1.00 10.00 89 ALA A CA 17
ATOM 17536 C C . ALA A 1 14 ? -7.660 -0.982 6.900 1.00 10.00 89 ALA A C 17
ATOM 17537 O O . ALA A 1 14 ? -8.673 -0.486 7.387 1.00 10.00 89 ALA A O 17
ATOM 17544 N N . PHE A 1 15 ? -6.698 -0.236 6.351 1.00 10.00 90 PHE A N 17
ATOM 17545 C CA . PHE A 1 15 ? -6.742 1.221 6.308 1.00 10.00 90 PHE A CA 17
ATOM 17546 C C . PHE A 1 15 ? -7.279 1.644 4.961 1.00 10.00 90 PHE A C 17
ATOM 17547 O O . PHE A 1 15 ? -6.599 2.325 4.190 1.00 10.00 90 PHE A O 17
ATOM 17564 N N . ASP A 1 16 ? -8.508 1.228 4.677 1.00 10.00 91 ASP A N 17
ATOM 17565 C CA . ASP A 1 16 ? -9.147 1.600 3.436 1.00 10.00 91 ASP A CA 17
ATOM 17566 C C . ASP A 1 16 ? -9.640 3.040 3.590 1.00 10.00 91 ASP A C 17
ATOM 17567 O O . ASP A 1 16 ? -10.814 3.292 3.853 1.00 10.00 91 ASP A O 17
ATOM 17576 N N . GLN A 1 17 ? -8.684 3.976 3.524 1.00 10.00 92 GLN A N 17
ATOM 17577 C CA . GLN A 1 17 ? -8.851 5.405 3.765 1.00 10.00 92 GLN A CA 17
ATOM 17578 C C . GLN A 1 17 ? -10.090 5.947 3.057 1.00 10.00 92 GLN A C 17
ATOM 17579 O O . GLN A 1 17 ? -10.774 6.816 3.599 1.00 10.00 92 GLN A O 17
ATOM 17593 N N . ASP A 1 18 ? -10.307 5.463 1.835 1.00 10.00 93 ASP A N 17
ATOM 17594 C CA . ASP A 1 18 ? -11.387 5.840 0.943 1.00 10.00 93 ASP A CA 17
ATOM 17595 C C . ASP A 1 18 ? -11.494 4.777 -0.152 1.00 10.00 93 ASP A C 17
ATOM 17596 O O . ASP A 1 18 ? -12.593 4.354 -0.510 1.00 10.00 93 ASP A O 17
ATOM 17605 N N . GLY A 1 19 ? -10.351 4.310 -0.672 1.00 10.00 94 GLY A N 17
ATOM 17606 C CA . GLY A 1 19 ? -10.353 3.188 -1.577 1.00 10.00 94 GLY A CA 17
ATOM 17607 C C . GLY A 1 19 ? -10.592 3.735 -2.964 1.00 10.00 94 GLY A C 17
ATOM 17608 O O . GLY A 1 19 ? -9.644 3.909 -3.718 1.00 10.00 94 GLY A O 17
ATOM 17612 N N . ASP A 1 20 ? -11.843 4.072 -3.276 1.00 10.00 95 ASP A N 17
ATOM 17613 C CA . ASP A 1 20 ? -12.230 4.574 -4.595 1.00 10.00 95 ASP A CA 17
ATOM 17614 C C . ASP A 1 20 ? -11.219 5.621 -5.085 1.00 10.00 95 ASP A C 17
ATOM 17615 O O . ASP A 1 20 ? -10.744 5.579 -6.219 1.00 10.00 95 ASP A O 17
ATOM 17624 N N . GLY A 1 21 ? -10.800 6.480 -4.156 1.00 10.00 96 GLY A N 17
ATOM 17625 C CA . GLY A 1 21 ? -9.624 7.314 -4.249 1.00 10.00 96 GLY A CA 17
ATOM 17626 C C . GLY A 1 21 ? -8.298 6.626 -3.883 1.00 10.00 96 GLY A C 17
ATOM 17627 O O . GLY A 1 21 ? -7.640 6.014 -4.728 1.00 10.00 96 GLY A O 17
ATOM 17631 N N . HIS A 1 22 ? -7.815 6.861 -2.652 1.00 10.00 97 HIS A N 17
ATOM 17632 C CA . HIS A 1 22 ? -6.379 6.935 -2.382 1.00 10.00 97 HIS A CA 17
ATOM 17633 C C . HIS A 1 22 ? -6.027 6.607 -0.929 1.00 10.00 97 HIS A C 17
ATOM 17634 O O . HIS A 1 22 ? -6.807 6.894 -0.023 1.00 10.00 97 HIS A O 17
ATOM 17648 N N . ILE A 1 23 ? -4.813 6.084 -0.729 1.00 10.00 98 ILE A N 17
ATOM 17649 C CA . ILE A 1 23 ? -4.210 5.772 0.572 1.00 10.00 98 ILE A CA 17
ATOM 17650 C C . ILE A 1 23 ? -3.244 6.854 1.074 1.00 10.00 98 ILE A C 17
ATOM 17651 O O . ILE A 1 23 ? -2.767 7.680 0.301 1.00 10.00 98 ILE A O 17
ATOM 17667 N N . THR A 1 24 ? -2.835 6.722 2.347 1.00 10.00 99 THR A N 17
ATOM 17668 C CA . THR A 1 24 ? -1.497 7.100 2.798 1.00 10.00 99 THR A CA 17
ATOM 17669 C C . THR A 1 24 ? -0.570 5.879 2.872 1.00 10.00 99 THR A C 17
ATOM 17670 O O . THR A 1 24 ? -0.908 4.829 3.418 1.00 10.00 99 THR A O 17
ATOM 17681 N N . VAL A 1 25 ? 0.632 6.043 2.320 1.00 10.00 100 VAL A N 17
ATOM 17682 C CA . VAL A 1 25 ? 1.754 5.125 2.477 1.00 10.00 100 VAL A CA 17
ATOM 17683 C C . VAL A 1 25 ? 2.010 4.753 3.944 1.00 10.00 100 VAL A C 17
ATOM 17684 O O . VAL A 1 25 ? 2.455 3.638 4.230 1.00 10.00 100 VAL A O 17
ATOM 17697 N N . ASP A 1 26 ? 1.724 5.667 4.879 1.00 10.00 101 ASP A N 17
ATOM 17698 C CA . ASP A 1 26 ? 1.880 5.353 6.303 1.00 10.00 101 ASP A CA 17
ATOM 17699 C C . ASP A 1 26 ? 0.976 4.177 6.673 1.00 10.00 101 ASP A C 17
ATOM 17700 O O . ASP A 1 26 ? 1.417 3.141 7.169 1.00 10.00 101 ASP A O 17
ATOM 17709 N N . GLU A 1 27 ? -0.306 4.349 6.379 1.00 10.00 102 GLU A N 17
ATOM 17710 C CA . GLU A 1 27 ? -1.326 3.362 6.654 1.00 10.00 102 GLU A CA 17
ATOM 17711 C C . GLU A 1 27 ? -1.005 2.025 6.003 1.00 10.00 102 GLU A C 17
ATOM 17712 O O . GLU A 1 27 ? -1.263 0.982 6.587 1.00 10.00 102 GLU A O 17
ATOM 17724 N N . LEU A 1 28 ? -0.410 2.037 4.816 1.00 10.00 103 LEU A N 17
ATOM 17725 C CA . LEU A 1 28 ? 0.103 0.830 4.185 1.00 10.00 103 LEU A CA 17
ATOM 17726 C C . LEU A 1 28 ? 1.101 0.107 5.095 1.00 10.00 103 LEU A C 17
ATOM 17727 O O . LEU A 1 28 ? 1.004 -1.099 5.322 1.00 10.00 103 LEU A O 17
ATOM 17743 N N . ARG A 1 29 ? 2.071 0.851 5.625 1.00 10.00 104 ARG A N 17
ATOM 17744 C CA . ARG A 1 29 ? 3.088 0.317 6.522 1.00 10.00 104 ARG A CA 17
ATOM 17745 C C . ARG A 1 29 ? 2.453 -0.378 7.723 1.00 10.00 104 ARG A C 17
ATOM 17746 O O . ARG A 1 29 ? 2.937 -1.410 8.187 1.00 10.00 104 ARG A O 17
ATOM 17767 N N . ARG A 1 30 ? 1.357 0.193 8.216 1.00 10.00 105 ARG A N 17
ATOM 17768 C CA . ARG A 1 30 ? 0.567 -0.394 9.280 1.00 10.00 105 ARG A CA 17
ATOM 17769 C C . ARG A 1 30 ? -0.180 -1.636 8.771 1.00 10.00 105 ARG A C 17
ATOM 17770 O O . ARG A 1 30 ? -0.121 -2.696 9.390 1.00 10.00 105 ARG A O 17
ATOM 17791 N N . ALA A 1 31 ? -0.868 -1.511 7.634 1.00 10.00 106 ALA A N 17
ATOM 17792 C CA . ALA A 1 31 ? -1.678 -2.540 6.995 1.00 10.00 106 ALA A CA 17
ATOM 17793 C C . ALA A 1 31 ? -0.929 -3.857 6.868 1.00 10.00 106 ALA A C 17
ATOM 17794 O O . ALA A 1 31 ? -1.492 -4.923 7.104 1.00 10.00 106 ALA A O 17
ATOM 17801 N N . MET A 1 32 ? 0.346 -3.768 6.492 1.00 10.00 107 MET A N 17
ATOM 17802 C CA . MET A 1 32 ? 1.255 -4.900 6.388 1.00 10.00 107 MET A CA 17
ATOM 17803 C C . MET A 1 32 ? 1.219 -5.827 7.615 1.00 10.00 107 MET A C 17
ATOM 17804 O O . MET A 1 32 ? 1.428 -7.034 7.487 1.00 10.00 107 MET A O 17
ATOM 17818 N N . ALA A 1 33 ? 0.919 -5.293 8.805 1.00 10.00 108 ALA A N 17
ATOM 17819 C CA . ALA A 1 33 ? 0.716 -6.095 10.008 1.00 10.00 108 ALA A CA 17
ATOM 17820 C C . ALA A 1 33 ? -0.326 -7.197 9.806 1.00 10.00 108 ALA A C 17
ATOM 17821 O O . ALA A 1 33 ? -0.190 -8.287 10.357 1.00 10.00 108 ALA A O 17
ATOM 17828 N N . GLY A 1 34 ? -1.350 -6.927 8.998 1.00 10.00 109 GLY A N 17
ATOM 17829 C CA . GLY A 1 34 ? -2.364 -7.897 8.622 1.00 10.00 109 GLY A CA 17
ATOM 17830 C C . GLY A 1 34 ? -1.788 -9.084 7.842 1.00 10.00 109 GLY A C 17
ATOM 17831 O O . GLY A 1 34 ? -2.358 -10.170 7.879 1.00 10.00 109 GLY A O 17
ATOM 17835 N N . LEU A 1 35 ? -0.698 -8.872 7.096 1.00 10.00 110 LEU A N 17
ATOM 17836 C CA . LEU A 1 35 ? -0.169 -9.851 6.153 1.00 10.00 110 LEU A CA 17
ATOM 17837 C C . LEU A 1 35 ? 0.734 -10.854 6.861 1.00 10.00 110 LEU A C 17
ATOM 17838 O O . LEU A 1 35 ? 0.483 -12.057 6.823 1.00 10.00 110 LEU A O 17
ATOM 17854 N N . GLY A 1 36 ? 1.818 -10.371 7.470 1.00 10.00 111 GLY A N 17
ATOM 17855 C CA . GLY A 1 36 ? 2.830 -11.237 8.025 1.00 10.00 111 GLY A CA 17
ATOM 17856 C C . GLY A 1 36 ? 4.074 -10.491 8.488 1.00 10.00 111 GLY A C 17
ATOM 17857 O O . GLY A 1 36 ? 4.648 -10.833 9.517 1.00 10.00 111 GLY A O 17
ATOM 17861 N N . GLN A 1 37 ? 4.498 -9.480 7.726 1.00 10.00 112 GLN A N 17
ATOM 17862 C CA . GLN A 1 37 ? 5.658 -8.655 8.036 1.00 10.00 112 GLN A CA 17
ATOM 17863 C C . GLN A 1 37 ? 5.191 -7.305 8.607 1.00 10.00 112 GLN A C 17
ATOM 17864 O O . GLN A 1 37 ? 5.034 -6.356 7.846 1.00 10.00 112 GLN A O 17
ATOM 17878 N N . PRO A 1 38 ? 4.931 -7.175 9.919 1.00 10.00 113 PRO A N 17
ATOM 17879 C CA . PRO A 1 38 ? 4.416 -5.934 10.476 1.00 10.00 113 PRO A CA 17
ATOM 17880 C C . PRO A 1 38 ? 5.447 -4.811 10.383 1.00 10.00 113 PRO A C 17
ATOM 17881 O O . PRO A 1 38 ? 6.596 -4.996 10.774 1.00 10.00 113 PRO A O 17
ATOM 17892 N N . LEU A 1 39 ? 5.030 -3.637 9.891 1.00 10.00 114 LEU A N 17
ATOM 17893 C CA . LEU A 1 39 ? 5.867 -2.452 9.820 1.00 10.00 114 LEU A CA 17
ATOM 17894 C C . LEU A 1 39 ? 7.179 -2.739 9.064 1.00 10.00 114 LEU A C 17
ATOM 17895 O O . LEU A 1 39 ? 8.275 -2.535 9.593 1.00 10.00 114 LEU A O 17
ATOM 17911 N N . PRO A 1 40 ? 7.099 -3.202 7.809 1.00 10.00 115 PRO A N 17
ATOM 17912 C CA . PRO A 1 40 ? 8.255 -3.724 7.113 1.00 10.00 115 PRO A CA 17
ATOM 17913 C C . PRO A 1 40 ? 9.019 -2.588 6.468 1.00 10.00 115 PRO A C 17
ATOM 17914 O O . PRO A 1 40 ? 8.928 -2.391 5.261 1.00 10.00 115 PRO A O 17
ATOM 17925 N N . GLN A 1 41 ? 9.771 -1.841 7.275 1.00 10.00 116 GLN A N 17
ATOM 17926 C CA . GLN A 1 41 ? 10.418 -0.625 6.842 1.00 10.00 116 GLN A CA 17
ATOM 17927 C C . GLN A 1 41 ? 11.097 -0.769 5.484 1.00 10.00 116 GLN A C 17
ATOM 17928 O O . GLN A 1 41 ? 10.852 0.052 4.625 1.00 10.00 116 GLN A O 17
ATOM 17942 N N . GLU A 1 42 ? 11.889 -1.810 5.241 1.00 10.00 117 GLU A N 17
ATOM 17943 C CA . GLU A 1 42 ? 12.587 -1.951 3.961 1.00 10.00 117 GLU A CA 17
ATOM 17944 C C . GLU A 1 42 ? 11.600 -2.106 2.804 1.00 10.00 117 GLU A C 17
ATOM 17945 O O . GLU A 1 42 ? 11.715 -1.431 1.781 1.00 10.00 117 GLU A O 17
ATOM 17957 N N . GLU A 1 43 ? 10.598 -2.965 2.978 1.00 10.00 118 GLU A N 17
ATOM 17958 C CA . GLU A 1 43 ? 9.650 -3.272 1.922 1.00 10.00 118 GLU A CA 17
ATOM 17959 C C . GLU A 1 43 ? 8.792 -2.031 1.676 1.00 10.00 118 GLU A C 17
ATOM 17960 O O . GLU A 1 43 ? 8.546 -1.652 0.537 1.00 10.00 118 GLU A O 17
ATOM 17972 N N . LEU A 1 44 ? 8.383 -1.343 2.743 1.00 10.00 119 LEU A N 17
ATOM 17973 C CA . LEU A 1 44 ? 7.564 -0.152 2.632 1.00 10.00 119 LEU A CA 17
ATOM 17974 C C . LEU A 1 44 ? 8.366 1.084 2.227 1.00 10.00 119 LEU A C 17
ATOM 17975 O O . LEU A 1 44 ? 7.797 1.986 1.638 1.00 10.00 119 LEU A O 17
ATOM 17991 N N . ASP A 1 45 ? 9.658 1.160 2.531 1.00 10.00 120 ASP A N 17
ATOM 17992 C CA . ASP A 1 45 ? 10.555 2.229 2.099 1.00 10.00 120 ASP A CA 17
ATOM 17993 C C . ASP A 1 45 ? 10.785 2.063 0.597 1.00 10.00 120 ASP A C 17
ATOM 17994 O O . ASP A 1 45 ? 10.764 3.025 -0.172 1.00 10.00 120 ASP A O 17
ATOM 18003 N N . ALA A 1 46 ? 10.952 0.814 0.168 1.00 10.00 121 ALA A N 17
ATOM 18004 C CA . ALA A 1 46 ? 10.968 0.455 -1.235 1.00 10.00 121 ALA A CA 17
ATOM 18005 C C . ALA A 1 46 ? 9.639 0.870 -1.896 1.00 10.00 121 ALA A C 17
ATOM 18006 O O . ALA A 1 46 ? 9.626 1.700 -2.808 1.00 10.00 121 ALA A O 17
ATOM 18013 N N . MET A 1 47 ? 8.502 0.369 -1.395 1.00 10.00 122 MET A N 17
ATOM 18014 C CA . MET A 1 47 ? 7.187 0.748 -1.886 1.00 10.00 122 MET A CA 17
ATOM 18015 C C . MET A 1 47 ? 6.947 2.254 -1.739 1.00 10.00 122 MET A C 17
ATOM 18016 O O . MET A 1 47 ? 6.192 2.806 -2.517 1.00 10.00 122 MET A O 17
ATOM 18030 N N . ILE A 1 48 ? 7.554 2.945 -0.776 1.00 10.00 123 ILE A N 17
ATOM 18031 C CA . ILE A 1 48 ? 7.427 4.392 -0.623 1.00 10.00 123 ILE A CA 17
ATOM 18032 C C . ILE A 1 48 ? 7.889 5.068 -1.918 1.00 10.00 123 ILE A C 17
ATOM 18033 O O . ILE A 1 48 ? 7.285 6.044 -2.355 1.00 10.00 123 ILE A O 17
ATOM 18049 N N . ARG A 1 49 ? 8.961 4.552 -2.531 1.00 10.00 124 ARG A N 17
ATOM 18050 C CA . ARG A 1 49 ? 9.440 5.043 -3.814 1.00 10.00 124 ARG A CA 17
ATOM 18051 C C . ARG A 1 49 ? 8.561 4.522 -4.954 1.00 10.00 124 ARG A C 17
ATOM 18052 O O . ARG A 1 49 ? 8.152 5.303 -5.806 1.00 10.00 124 ARG A O 17
ATOM 18073 N N . GLU A 1 50 ? 8.286 3.216 -4.997 1.00 10.00 125 GLU A N 17
ATOM 18074 C CA . GLU A 1 50 ? 7.556 2.633 -6.123 1.00 10.00 125 GLU A CA 17
ATOM 18075 C C . GLU A 1 50 ? 6.113 3.163 -6.201 1.00 10.00 125 GLU A C 17
ATOM 18076 O O . GLU A 1 50 ? 5.572 3.378 -7.285 1.00 10.00 125 GLU A O 17
ATOM 18088 N N . ALA A 1 51 ? 5.481 3.391 -5.049 1.00 10.00 126 ALA A N 17
ATOM 18089 C CA . ALA A 1 51 ? 4.135 3.937 -4.893 1.00 10.00 126 ALA A CA 17
ATOM 18090 C C . ALA A 1 51 ? 4.142 5.442 -5.146 1.00 10.00 126 ALA A C 17
ATOM 18091 O O . ALA A 1 51 ? 3.616 6.206 -4.337 1.00 10.00 126 ALA A O 17
ATOM 18098 N N . ASP A 1 52 ? 4.711 5.865 -6.276 1.00 10.00 127 ASP A N 17
ATOM 18099 C CA . ASP A 1 52 ? 4.738 7.255 -6.685 1.00 10.00 127 ASP A CA 17
ATOM 18100 C C . ASP A 1 52 ? 3.872 7.413 -7.929 1.00 10.00 127 ASP A C 17
ATOM 18101 O O . ASP A 1 52 ? 4.363 7.584 -9.044 1.00 10.00 127 ASP A O 17
ATOM 18110 N N . VAL A 1 53 ? 2.559 7.295 -7.736 1.00 10.00 128 VAL A N 17
ATOM 18111 C CA . VAL A 1 53 ? 1.605 7.477 -8.820 1.00 10.00 128 VAL A CA 17
ATOM 18112 C C . VAL A 1 53 ? 1.450 8.973 -9.095 1.00 10.00 128 VAL A C 17
ATOM 18113 O O . VAL A 1 53 ? 1.400 9.378 -10.253 1.00 10.00 128 VAL A O 17
ATOM 18126 N N . ASP A 1 54 ? 1.350 9.788 -8.038 1.00 10.00 129 ASP A N 17
ATOM 18127 C CA . ASP A 1 54 ? 1.130 11.222 -8.189 1.00 10.00 129 ASP A CA 17
ATOM 18128 C C . ASP A 1 54 ? 2.382 11.942 -8.714 1.00 10.00 129 ASP A C 17
ATOM 18129 O O . ASP A 1 54 ? 2.365 12.438 -9.840 1.00 10.00 129 ASP A O 17
ATOM 18138 N N . GLN A 1 55 ? 3.444 11.976 -7.890 1.00 10.00 130 GLN A N 17
ATOM 18139 C CA . GLN A 1 55 ? 4.738 12.658 -8.011 1.00 10.00 130 GLN A CA 17
ATOM 18140 C C . GLN A 1 55 ? 5.178 13.147 -6.618 1.00 10.00 130 GLN A C 17
ATOM 18141 O O . GLN A 1 55 ? 5.445 14.332 -6.425 1.00 10.00 130 GLN A O 17
ATOM 18155 N N . ASP A 1 56 ? 5.263 12.227 -5.651 1.00 10.00 131 ASP A N 17
ATOM 18156 C CA . ASP A 1 56 ? 5.837 12.422 -4.317 1.00 10.00 131 ASP A CA 17
ATOM 18157 C C . ASP A 1 56 ? 5.761 11.099 -3.553 1.00 10.00 131 ASP A C 17
ATOM 18158 O O . ASP A 1 56 ? 6.748 10.578 -3.038 1.00 10.00 131 ASP A O 17
ATOM 18167 N N . GLY A 1 57 ? 4.531 10.582 -3.479 1.00 10.00 132 GLY A N 17
ATOM 18168 C CA . GLY A 1 57 ? 4.155 9.428 -2.672 1.00 10.00 132 GLY A CA 17
ATOM 18169 C C . GLY A 1 57 ? 2.642 9.311 -2.437 1.00 10.00 132 GLY A C 17
ATOM 18170 O O . GLY A 1 57 ? 2.217 8.472 -1.644 1.00 10.00 132 GLY A O 17
ATOM 18174 N N . ARG A 1 58 ? 1.808 10.132 -3.096 1.00 10.00 133 ARG A N 17
ATOM 18175 C CA . ARG A 1 58 ? 0.374 9.884 -3.148 1.00 10.00 133 ARG A CA 17
ATOM 18176 C C . ARG A 1 58 ? 0.106 8.741 -4.129 1.00 10.00 133 ARG A C 17
ATOM 18177 O O . ARG A 1 58 ? 0.766 8.635 -5.168 1.00 10.00 133 ARG A O 17
ATOM 18198 N N . VAL A 1 59 ? -0.876 7.901 -3.787 1.00 10.00 134 VAL A N 17
ATOM 18199 C CA . VAL A 1 59 ? -1.196 6.690 -4.522 1.00 10.00 134 VAL A CA 17
ATOM 18200 C C . VAL A 1 59 ? -2.704 6.463 -4.545 1.00 10.00 134 VAL A C 17
ATOM 18201 O O . VAL A 1 59 ? -3.341 6.389 -3.492 1.00 10.00 134 VAL A O 17
ATOM 18214 N N . ASN A 1 60 ? -3.263 6.323 -5.755 1.00 10.00 135 ASN A N 17
ATOM 18215 C CA . ASN A 1 60 ? -4.592 5.771 -5.938 1.00 10.00 135 ASN A CA 17
ATOM 18216 C C . ASN A 1 60 ? -4.561 4.338 -5.419 1.00 10.00 135 ASN A C 17
ATOM 18217 O O . ASN A 1 60 ? -3.691 3.555 -5.809 1.00 10.00 135 ASN A O 17
ATOM 18228 N N . TYR A 1 61 ? -5.497 4.013 -4.530 1.00 10.00 136 TYR A N 17
ATOM 18229 C CA . TYR A 1 61 ? -5.496 2.760 -3.785 1.00 10.00 136 TYR A CA 17
ATOM 18230 C C . TYR A 1 61 ? -5.431 1.561 -4.755 1.00 10.00 136 TYR A C 17
ATOM 18231 O O . TYR A 1 61 ? -4.616 0.652 -4.597 1.00 10.00 136 TYR A O 17
ATOM 18249 N N . GLU A 1 62 ? -6.285 1.573 -5.783 1.00 10.00 137 GLU A N 17
ATOM 18250 C CA . GLU A 1 62 ? -6.457 0.436 -6.676 1.00 10.00 137 GLU A CA 17
ATOM 18251 C C . GLU A 1 62 ? -5.319 0.396 -7.697 1.00 10.00 137 GLU A C 17
ATOM 18252 O O . GLU A 1 62 ? -4.765 -0.662 -7.981 1.00 10.00 137 GLU A O 17
ATOM 18264 N N . GLU A 1 63 ? -4.958 1.560 -8.250 1.00 10.00 138 GLU A N 17
ATOM 18265 C CA . GLU A 1 63 ? -3.871 1.692 -9.219 1.00 10.00 138 GLU A CA 17
ATOM 18266 C C . GLU A 1 63 ? -2.584 1.104 -8.617 1.00 10.00 138 GLU A C 17
ATOM 18267 O O . GLU A 1 63 ? -1.877 0.322 -9.254 1.00 10.00 138 GLU A O 17
ATOM 18279 N N . PHE A 1 64 ? -2.346 1.402 -7.334 1.00 10.00 139 PHE A N 17
ATOM 18280 C CA . PHE A 1 64 ? -1.317 0.730 -6.557 1.00 10.00 139 PHE A CA 17
ATOM 18281 C C . PHE A 1 64 ? -1.465 -0.786 -6.640 1.00 10.00 139 PHE A C 17
ATOM 18282 O O . PHE A 1 64 ? -0.567 -1.486 -7.118 1.00 10.00 139 PHE A O 17
ATOM 18299 N N . ALA A 1 65 ? -2.567 -1.296 -6.087 1.00 10.00 140 ALA A N 17
ATOM 18300 C CA . ALA A 1 65 ? -2.804 -2.724 -5.944 1.00 10.00 140 ALA A CA 17
ATOM 18301 C C . ALA A 1 65 ? -2.538 -3.446 -7.263 1.00 10.00 140 ALA A C 17
ATOM 18302 O O . ALA A 1 65 ? -1.837 -4.454 -7.304 1.00 10.00 140 ALA A O 17
ATOM 18309 N N . ARG A 1 66 ? -3.067 -2.868 -8.341 1.00 10.00 141 ARG A N 17
ATOM 18310 C CA . ARG A 1 66 ? -2.865 -3.289 -9.712 1.00 10.00 141 ARG A CA 17
ATOM 18311 C C . ARG A 1 66 ? -1.385 -3.517 -10.005 1.00 10.00 141 ARG A C 17
ATOM 18312 O O . ARG A 1 66 ? -1.015 -4.612 -10.415 1.00 10.00 141 ARG A O 17
ATOM 18333 N N . MET A 1 67 ? -0.520 -2.505 -9.859 1.00 10.00 142 MET A N 17
ATOM 18334 C CA . MET A 1 67 ? 0.873 -2.714 -10.243 1.00 10.00 142 MET A CA 17
ATOM 18335 C C . MET A 1 67 ? 1.580 -3.699 -9.304 1.00 10.00 142 MET A C 17
ATOM 18336 O O . MET A 1 67 ? 2.347 -4.537 -9.776 1.00 10.00 142 MET A O 17
ATOM 18350 N N . LEU A 1 68 ? 1.242 -3.713 -8.009 1.00 10.00 143 LEU A N 17
ATOM 18351 C CA . LEU A 1 68 ? 1.647 -4.786 -7.110 1.00 10.00 143 LEU A CA 17
ATOM 18352 C C . LEU A 1 68 ? 1.024 -6.149 -7.434 1.00 10.00 143 LEU A C 17
ATOM 18353 O O . LEU A 1 68 ? 1.329 -7.140 -6.774 1.00 10.00 143 LEU A O 17
ATOM 18369 N N . ALA A 1 69 ? 0.192 -6.242 -8.468 1.00 10.00 144 ALA A N 17
ATOM 18370 C CA . ALA A 1 69 ? -0.209 -7.515 -9.041 1.00 10.00 144 ALA A CA 17
ATOM 18371 C C . ALA A 1 69 ? 0.834 -8.068 -10.014 1.00 10.00 144 ALA A C 17
ATOM 18372 O O . ALA A 1 69 ? 0.721 -9.239 -10.371 1.00 10.00 144 ALA A O 17
ATOM 18379 N N . GLN A 1 70 ? 1.804 -7.238 -10.428 1.00 10.00 145 GLN A N 17
ATOM 18380 C CA . GLN A 1 70 ? 2.928 -7.525 -11.316 1.00 10.00 145 GLN A CA 17
ATOM 18381 C C . GLN A 1 70 ? 2.763 -8.821 -12.127 1.00 10.00 145 GLN A C 17
ATOM 18382 O O . GLN A 1 70 ? 3.327 -9.855 -11.766 1.00 10.00 145 GLN A O 17
ATOM 18396 N N . GLU A 1 71 ? 2.013 -8.751 -13.225 1.00 10.00 146 GLU A N 17
ATOM 18397 C CA . GLU A 1 71 ? 1.999 -9.803 -14.228 1.00 10.00 146 GLU A CA 17
ATOM 18398 C C . GLU A 1 71 ? 3.212 -9.617 -15.147 1.00 10.00 146 GLU A C 17
ATOM 18399 O O . GLU A 1 71 ? 3.602 -10.615 -15.790 1.00 10.00 146 GLU A O 17
ATOM 18412 N N . ALA A 1 1 ? -1.400 -19.141 -4.990 1.00 10.00 76 ALA A N 18
ATOM 18413 C CA . ALA A 1 1 ? -0.083 -18.565 -4.667 1.00 10.00 76 ALA A CA 18
ATOM 18414 C C . ALA A 1 1 ? 0.018 -17.145 -5.225 1.00 10.00 76 ALA A C 18
ATOM 18415 O O . ALA A 1 1 ? 0.657 -16.945 -6.251 1.00 10.00 76 ALA A O 18
ATOM 18424 N N . ARG A 1 2 ? -0.644 -16.172 -4.586 1.00 10.00 77 ARG A N 18
ATOM 18425 C CA . ARG A 1 2 ? -0.558 -14.775 -4.998 1.00 10.00 77 ARG A CA 18
ATOM 18426 C C . ARG A 1 2 ? -0.999 -13.871 -3.865 1.00 10.00 77 ARG A C 18
ATOM 18427 O O . ARG A 1 2 ? -2.073 -13.277 -3.841 1.00 10.00 77 ARG A O 18
ATOM 18448 N N . ALA A 1 3 ? -0.035 -13.740 -2.982 1.00 10.00 78 ALA A N 18
ATOM 18449 C CA . ALA A 1 3 ? 0.187 -12.506 -2.266 1.00 10.00 78 ALA A CA 18
ATOM 18450 C C . ALA A 1 3 ? 0.634 -11.435 -3.255 1.00 10.00 78 ALA A C 18
ATOM 18451 O O . ALA A 1 3 ? 0.418 -11.546 -4.462 1.00 10.00 78 ALA A O 18
ATOM 18458 N N . GLY A 1 4 ? 1.230 -10.357 -2.750 1.00 10.00 79 GLY A N 18
ATOM 18459 C CA . GLY A 1 4 ? 1.162 -9.123 -3.486 1.00 10.00 79 GLY A CA 18
ATOM 18460 C C . GLY A 1 4 ? -0.326 -8.817 -3.583 1.00 10.00 79 GLY A C 18
ATOM 18461 O O . GLY A 1 4 ? -1.015 -8.764 -2.570 1.00 10.00 79 GLY A O 18
ATOM 18465 N N . LEU A 1 5 ? -0.849 -8.689 -4.794 1.00 10.00 80 LEU A N 18
ATOM 18466 C CA . LEU A 1 5 ? -2.111 -8.024 -5.016 1.00 10.00 80 LEU A CA 18
ATOM 18467 C C . LEU A 1 5 ? -3.263 -8.445 -4.110 1.00 10.00 80 LEU A C 18
ATOM 18468 O O . LEU A 1 5 ? -3.899 -7.593 -3.499 1.00 10.00 80 LEU A O 18
ATOM 18484 N N . GLU A 1 6 ? -3.550 -9.738 -4.031 1.00 10.00 81 GLU A N 18
ATOM 18485 C CA . GLU A 1 6 ? -4.748 -10.202 -3.342 1.00 10.00 81 GLU A CA 18
ATOM 18486 C C . GLU A 1 6 ? -4.625 -9.954 -1.838 1.00 10.00 81 GLU A C 18
ATOM 18487 O O . GLU A 1 6 ? -5.534 -9.405 -1.209 1.00 10.00 81 GLU A O 18
ATOM 18499 N N . ASP A 1 7 ? -3.460 -10.299 -1.280 1.00 10.00 82 ASP A N 18
ATOM 18500 C CA . ASP A 1 7 ? -3.180 -10.068 0.132 1.00 10.00 82 ASP A CA 18
ATOM 18501 C C . ASP A 1 7 ? -3.267 -8.573 0.383 1.00 10.00 82 ASP A C 18
ATOM 18502 O O . ASP A 1 7 ? -3.881 -8.115 1.341 1.00 10.00 82 ASP A O 18
ATOM 18511 N N . LEU A 1 8 ? -2.643 -7.796 -0.496 1.00 10.00 83 LEU A N 18
ATOM 18512 C CA . LEU A 1 8 ? -2.563 -6.370 -0.335 1.00 10.00 83 LEU A CA 18
ATOM 18513 C C . LEU A 1 8 ? -3.916 -5.678 -0.514 1.00 10.00 83 LEU A C 18
ATOM 18514 O O . LEU A 1 8 ? -4.163 -4.688 0.156 1.00 10.00 83 LEU A O 18
ATOM 18530 N N . GLN A 1 9 ? -4.828 -6.164 -1.354 1.00 10.00 84 GLN A N 18
ATOM 18531 C CA . GLN A 1 9 ? -6.176 -5.601 -1.422 1.00 10.00 84 GLN A CA 18
ATOM 18532 C C . GLN A 1 9 ? -6.869 -5.741 -0.062 1.00 10.00 84 GLN A C 18
ATOM 18533 O O . GLN A 1 9 ? -7.492 -4.800 0.433 1.00 10.00 84 GLN A O 18
ATOM 18547 N N . VAL A 1 10 ? -6.725 -6.904 0.572 1.00 10.00 85 VAL A N 18
ATOM 18548 C CA . VAL A 1 10 ? -7.235 -7.158 1.891 1.00 10.00 85 VAL A CA 18
ATOM 18549 C C . VAL A 1 10 ? -6.491 -6.268 2.907 1.00 10.00 85 VAL A C 18
ATOM 18550 O O . VAL A 1 10 ? -7.129 -5.675 3.776 1.00 10.00 85 VAL A O 18
ATOM 18563 N N . ALA A 1 11 ? -5.163 -6.135 2.773 1.00 10.00 86 ALA A N 18
ATOM 18564 C CA . ALA A 1 11 ? -4.319 -5.238 3.565 1.00 10.00 86 ALA A CA 18
ATOM 18565 C C . ALA A 1 11 ? -4.915 -3.831 3.567 1.00 10.00 86 ALA A C 18
ATOM 18566 O O . ALA A 1 11 ? -5.266 -3.278 4.611 1.00 10.00 86 ALA A O 18
ATOM 18573 N N . PHE A 1 12 ? -5.023 -3.276 2.362 1.00 10.00 87 PHE A N 18
ATOM 18574 C CA . PHE A 1 12 ? -5.501 -1.947 2.056 1.00 10.00 87 PHE A CA 18
ATOM 18575 C C . PHE A 1 12 ? -6.730 -1.622 2.877 1.00 10.00 87 PHE A C 18
ATOM 18576 O O . PHE A 1 12 ? -6.696 -0.668 3.647 1.00 10.00 87 PHE A O 18
ATOM 18593 N N . ARG A 1 13 ? -7.766 -2.455 2.765 1.00 10.00 88 ARG A N 18
ATOM 18594 C CA . ARG A 1 13 ? -9.060 -2.267 3.410 1.00 10.00 88 ARG A CA 18
ATOM 18595 C C . ARG A 1 13 ? -8.998 -1.850 4.891 1.00 10.00 88 ARG A C 18
ATOM 18596 O O . ARG A 1 13 ? -9.969 -1.289 5.396 1.00 10.00 88 ARG A O 18
ATOM 18617 N N . ALA A 1 14 ? -7.895 -2.119 5.598 1.00 10.00 89 ALA A N 18
ATOM 18618 C CA . ALA A 1 14 ? -7.693 -1.634 6.956 1.00 10.00 89 ALA A CA 18
ATOM 18619 C C . ALA A 1 14 ? -7.464 -0.109 7.023 1.00 10.00 89 ALA A C 18
ATOM 18620 O O . ALA A 1 14 ? -8.012 0.544 7.909 1.00 10.00 89 ALA A O 18
ATOM 18627 N N . PHE A 1 15 ? -6.661 0.462 6.116 1.00 10.00 90 PHE A N 18
ATOM 18628 C CA . PHE A 1 15 ? -6.281 1.876 6.079 1.00 10.00 90 PHE A CA 18
ATOM 18629 C C . PHE A 1 15 ? -6.432 2.395 4.652 1.00 10.00 90 PHE A C 18
ATOM 18630 O O . PHE A 1 15 ? -5.456 2.773 4.004 1.00 10.00 90 PHE A O 18
ATOM 18647 N N . ASP A 1 16 ? -7.668 2.373 4.162 1.00 10.00 91 ASP A N 18
ATOM 18648 C CA . ASP A 1 16 ? -8.015 2.685 2.791 1.00 10.00 91 ASP A CA 18
ATOM 18649 C C . ASP A 1 16 ? -9.447 3.207 2.798 1.00 10.00 91 ASP A C 18
ATOM 18650 O O . ASP A 1 16 ? -10.174 3.002 3.772 1.00 10.00 91 ASP A O 18
ATOM 18659 N N . GLN A 1 17 ? -9.821 3.926 1.747 1.00 10.00 92 GLN A N 18
ATOM 18660 C CA . GLN A 1 17 ? -11.162 4.420 1.504 1.00 10.00 92 GLN A CA 18
ATOM 18661 C C . GLN A 1 17 ? -11.767 3.800 0.240 1.00 10.00 92 GLN A C 18
ATOM 18662 O O . GLN A 1 17 ? -12.919 4.082 -0.073 1.00 10.00 92 GLN A O 18
ATOM 18676 N N . ASP A 1 18 ? -11.009 2.955 -0.459 1.00 10.00 93 ASP A N 18
ATOM 18677 C CA . ASP A 1 18 ? -11.375 2.236 -1.662 1.00 10.00 93 ASP A CA 18
ATOM 18678 C C . ASP A 1 18 ? -11.382 3.197 -2.848 1.00 10.00 93 ASP A C 18
ATOM 18679 O O . ASP A 1 18 ? -12.398 3.356 -3.523 1.00 10.00 93 ASP A O 18
ATOM 18688 N N . GLY A 1 19 ? -10.254 3.876 -3.115 1.00 10.00 94 GLY A N 18
ATOM 18689 C CA . GLY A 1 19 ? -10.133 4.683 -4.330 1.00 10.00 94 GLY A CA 18
ATOM 18690 C C . GLY A 1 19 ? -10.813 6.044 -4.200 1.00 10.00 94 GLY A C 18
ATOM 18691 O O . GLY A 1 19 ? -10.198 7.059 -4.524 1.00 10.00 94 GLY A O 18
ATOM 18695 N N . ASP A 1 20 ? -12.042 6.072 -3.666 1.00 10.00 95 ASP A N 18
ATOM 18696 C CA . ASP A 1 20 ? -12.681 7.257 -3.097 1.00 10.00 95 ASP A CA 18
ATOM 18697 C C . ASP A 1 20 ? -11.650 8.091 -2.337 1.00 10.00 95 ASP A C 18
ATOM 18698 O O . ASP A 1 20 ? -11.605 9.313 -2.482 1.00 10.00 95 ASP A O 18
ATOM 18707 N N . GLY A 1 21 ? -10.766 7.404 -1.602 1.00 10.00 96 GLY A N 18
ATOM 18708 C CA . GLY A 1 21 ? -9.571 7.999 -1.059 1.00 10.00 96 GLY A CA 18
ATOM 18709 C C . GLY A 1 21 ? -8.316 7.201 -1.380 1.00 10.00 96 GLY A C 18
ATOM 18710 O O . GLY A 1 21 ? -8.205 6.014 -1.078 1.00 10.00 96 GLY A O 18
ATOM 18714 N N . HIS A 1 22 ? -7.373 7.918 -1.993 1.00 10.00 97 HIS A N 18
ATOM 18715 C CA . HIS A 1 22 ? -5.940 7.671 -2.012 1.00 10.00 97 HIS A CA 18
ATOM 18716 C C . HIS A 1 22 ? -5.426 7.088 -0.692 1.00 10.00 97 HIS A C 18
ATOM 18717 O O . HIS A 1 22 ? -5.916 7.439 0.381 1.00 10.00 97 HIS A O 18
ATOM 18731 N N . ILE A 1 23 ? -4.373 6.273 -0.780 1.00 10.00 98 ILE A N 18
ATOM 18732 C CA . ILE A 1 23 ? -3.695 5.741 0.395 1.00 10.00 98 ILE A CA 18
ATOM 18733 C C . ILE A 1 23 ? -2.662 6.715 0.962 1.00 10.00 98 ILE A C 18
ATOM 18734 O O . ILE A 1 23 ? -2.260 7.699 0.343 1.00 10.00 98 ILE A O 18
ATOM 18750 N N . THR A 1 24 ? -2.217 6.322 2.151 1.00 10.00 99 THR A N 18
ATOM 18751 C CA . THR A 1 24 ? -1.205 6.866 3.026 1.00 10.00 99 THR A CA 18
ATOM 18752 C C . THR A 1 24 ? -0.200 5.725 3.188 1.00 10.00 99 THR A C 18
ATOM 18753 O O . THR A 1 24 ? -0.497 4.691 3.784 1.00 10.00 99 THR A O 18
ATOM 18764 N N . VAL A 1 25 ? 0.995 5.887 2.615 1.00 10.00 100 VAL A N 18
ATOM 18765 C CA . VAL A 1 25 ? 2.052 4.879 2.663 1.00 10.00 100 VAL A CA 18
ATOM 18766 C C . VAL A 1 25 ? 2.284 4.340 4.088 1.00 10.00 100 VAL A C 18
ATOM 18767 O O . VAL A 1 25 ? 2.615 3.170 4.289 1.00 10.00 100 VAL A O 18
ATOM 18780 N N . ASP A 1 26 ? 2.112 5.197 5.097 1.00 10.00 101 ASP A N 18
ATOM 18781 C CA . ASP A 1 26 ? 2.309 4.784 6.492 1.00 10.00 101 ASP A CA 18
ATOM 18782 C C . ASP A 1 26 ? 1.177 3.878 7.007 1.00 10.00 101 ASP A C 18
ATOM 18783 O O . ASP A 1 26 ? 1.381 2.942 7.776 1.00 10.00 101 ASP A O 18
ATOM 18792 N N . GLU A 1 27 ? -0.031 4.128 6.516 1.00 10.00 102 GLU A N 18
ATOM 18793 C CA . GLU A 1 27 ? -1.228 3.335 6.744 1.00 10.00 102 GLU A CA 18
ATOM 18794 C C . GLU A 1 27 ? -1.048 1.986 6.044 1.00 10.00 102 GLU A C 18
ATOM 18795 O O . GLU A 1 27 ? -1.351 0.931 6.596 1.00 10.00 102 GLU A O 18
ATOM 18807 N N . LEU A 1 28 ? -0.449 2.000 4.855 1.00 10.00 103 LEU A N 18
ATOM 18808 C CA . LEU A 1 28 ? 0.054 0.792 4.226 1.00 10.00 103 LEU A CA 18
ATOM 18809 C C . LEU A 1 28 ? 0.969 0.022 5.192 1.00 10.00 103 LEU A C 18
ATOM 18810 O O . LEU A 1 28 ? 0.793 -1.170 5.435 1.00 10.00 103 LEU A O 18
ATOM 18826 N N . ARG A 1 29 ? 1.960 0.716 5.756 1.00 10.00 104 ARG A N 18
ATOM 18827 C CA . ARG A 1 29 ? 2.895 0.123 6.705 1.00 10.00 104 ARG A CA 18
ATOM 18828 C C . ARG A 1 29 ? 2.173 -0.459 7.928 1.00 10.00 104 ARG A C 18
ATOM 18829 O O . ARG A 1 29 ? 2.546 -1.528 8.405 1.00 10.00 104 ARG A O 18
ATOM 18850 N N . ARG A 1 30 ? 1.129 0.211 8.426 1.00 10.00 105 ARG A N 18
ATOM 18851 C CA . ARG A 1 30 ? 0.254 -0.376 9.436 1.00 10.00 105 ARG A CA 18
ATOM 18852 C C . ARG A 1 30 ? -0.331 -1.696 8.918 1.00 10.00 105 ARG A C 18
ATOM 18853 O O . ARG A 1 30 ? -0.201 -2.723 9.580 1.00 10.00 105 ARG A O 18
ATOM 18874 N N . ALA A 1 31 ? -0.944 -1.685 7.729 1.00 10.00 106 ALA A N 18
ATOM 18875 C CA . ALA A 1 31 ? -1.521 -2.876 7.103 1.00 10.00 106 ALA A CA 18
ATOM 18876 C C . ALA A 1 31 ? -0.576 -4.071 7.137 1.00 10.00 106 ALA A C 18
ATOM 18877 O O . ALA A 1 31 ? -0.975 -5.174 7.505 1.00 10.00 106 ALA A O 18
ATOM 18884 N N . MET A 1 32 ? 0.684 -3.842 6.777 1.00 10.00 107 MET A N 18
ATOM 18885 C CA . MET A 1 32 ? 1.700 -4.884 6.768 1.00 10.00 107 MET A CA 18
ATOM 18886 C C . MET A 1 32 ? 1.809 -5.636 8.101 1.00 10.00 107 MET A C 18
ATOM 18887 O O . MET A 1 32 ? 2.106 -6.832 8.110 1.00 10.00 107 MET A O 18
ATOM 18901 N N . ALA A 1 33 ? 1.532 -4.966 9.225 1.00 10.00 108 ALA A N 18
ATOM 18902 C CA . ALA A 1 33 ? 1.498 -5.626 10.523 1.00 10.00 108 ALA A CA 18
ATOM 18903 C C . ALA A 1 33 ? 0.477 -6.765 10.551 1.00 10.00 108 ALA A C 18
ATOM 18904 O O . ALA A 1 33 ? 0.712 -7.789 11.186 1.00 10.00 108 ALA A O 18
ATOM 18911 N N . GLY A 1 34 ? -0.643 -6.593 9.847 1.00 10.00 109 GLY A N 18
ATOM 18912 C CA . GLY A 1 34 ? -1.668 -7.611 9.705 1.00 10.00 109 GLY A CA 18
ATOM 18913 C C . GLY A 1 34 ? -1.147 -8.840 8.959 1.00 10.00 109 GLY A C 18
ATOM 18914 O O . GLY A 1 34 ? -1.487 -9.969 9.299 1.00 10.00 109 GLY A O 18
ATOM 18918 N N . LEU A 1 35 ? -0.351 -8.614 7.911 1.00 10.00 110 LEU A N 18
ATOM 18919 C CA . LEU A 1 35 ? 0.049 -9.647 6.963 1.00 10.00 110 LEU A CA 18
ATOM 18920 C C . LEU A 1 35 ? 1.012 -10.665 7.572 1.00 10.00 110 LEU A C 18
ATOM 18921 O O . LEU A 1 35 ? 0.819 -11.864 7.389 1.00 10.00 110 LEU A O 18
ATOM 18937 N N . GLY A 1 36 ? 2.051 -10.208 8.276 1.00 10.00 111 GLY A N 18
ATOM 18938 C CA . GLY A 1 36 ? 3.007 -11.110 8.902 1.00 10.00 111 GLY A CA 18
ATOM 18939 C C . GLY A 1 36 ? 4.447 -10.613 8.848 1.00 10.00 111 GLY A C 18
ATOM 18940 O O . GLY A 1 36 ? 5.291 -11.110 9.590 1.00 10.00 111 GLY A O 18
ATOM 18944 N N . GLN A 1 37 ? 4.729 -9.622 8.000 1.00 10.00 112 GLN A N 18
ATOM 18945 C CA . GLN A 1 37 ? 6.017 -8.948 7.924 1.00 10.00 112 GLN A CA 18
ATOM 18946 C C . GLN A 1 37 ? 5.827 -7.507 8.423 1.00 10.00 112 GLN A C 18
ATOM 18947 O O . GLN A 1 37 ? 5.637 -6.608 7.609 1.00 10.00 112 GLN A O 18
ATOM 18961 N N . PRO A 1 38 ? 5.797 -7.282 9.753 1.00 10.00 113 PRO A N 18
ATOM 18962 C CA . PRO A 1 38 ? 5.409 -6.009 10.351 1.00 10.00 113 PRO A CA 18
ATOM 18963 C C . PRO A 1 38 ? 6.519 -4.969 10.214 1.00 10.00 113 PRO A C 18
ATOM 18964 O O . PRO A 1 38 ? 7.688 -5.299 10.392 1.00 10.00 113 PRO A O 18
ATOM 18975 N N . LEU A 1 39 ? 6.145 -3.714 9.919 1.00 10.00 114 LEU A N 18
ATOM 18976 C CA . LEU A 1 39 ? 7.075 -2.612 9.668 1.00 10.00 114 LEU A CA 18
ATOM 18977 C C . LEU A 1 39 ? 8.286 -3.091 8.868 1.00 10.00 114 LEU A C 18
ATOM 18978 O O . LEU A 1 39 ? 9.432 -2.957 9.300 1.00 10.00 114 LEU A O 18
ATOM 18994 N N . PRO A 1 40 ? 8.038 -3.640 7.671 1.00 10.00 115 PRO A N 18
ATOM 18995 C CA . PRO A 1 40 ? 9.094 -4.169 6.848 1.00 10.00 115 PRO A CA 18
ATOM 18996 C C . PRO A 1 40 ? 9.717 -2.980 6.150 1.00 10.00 115 PRO A C 18
ATOM 18997 O O . PRO A 1 40 ? 9.410 -2.724 4.991 1.00 10.00 115 PRO A O 18
ATOM 19008 N N . GLN A 1 41 ? 10.524 -2.210 6.878 1.00 10.00 116 GLN A N 18
ATOM 19009 C CA . GLN A 1 41 ? 10.913 -0.888 6.422 1.00 10.00 116 GLN A CA 18
ATOM 19010 C C . GLN A 1 41 ? 11.470 -0.942 4.999 1.00 10.00 116 GLN A C 18
ATOM 19011 O O . GLN A 1 41 ? 11.104 -0.104 4.198 1.00 10.00 116 GLN A O 18
ATOM 19025 N N . GLU A 1 42 ? 12.245 -1.972 4.651 1.00 10.00 117 GLU A N 18
ATOM 19026 C CA . GLU A 1 42 ? 12.691 -2.221 3.280 1.00 10.00 117 GLU A CA 18
ATOM 19027 C C . GLU A 1 42 ? 11.540 -2.409 2.307 1.00 10.00 117 GLU A C 18
ATOM 19028 O O . GLU A 1 42 ? 11.503 -1.794 1.244 1.00 10.00 117 GLU A O 18
ATOM 19040 N N . GLU A 1 43 ? 10.632 -3.317 2.640 1.00 10.00 118 GLU A N 18
ATOM 19041 C CA . GLU A 1 43 ? 9.625 -3.772 1.708 1.00 10.00 118 GLU A CA 18
ATOM 19042 C C . GLU A 1 43 ? 8.637 -2.626 1.480 1.00 10.00 118 GLU A C 18
ATOM 19043 O O . GLU A 1 43 ? 8.297 -2.294 0.345 1.00 10.00 118 GLU A O 18
ATOM 19055 N N . LEU A 1 44 ? 8.253 -1.935 2.560 1.00 10.00 119 LEU A N 18
ATOM 19056 C CA . LEU A 1 44 ? 7.496 -0.714 2.406 1.00 10.00 119 LEU A CA 18
ATOM 19057 C C . LEU A 1 44 ? 8.316 0.378 1.714 1.00 10.00 119 LEU A C 18
ATOM 19058 O O . LEU A 1 44 ? 7.785 0.965 0.794 1.00 10.00 119 LEU A O 18
ATOM 19074 N N . ASP A 1 45 ? 9.565 0.672 2.099 1.00 10.00 120 ASP A N 18
ATOM 19075 C CA . ASP A 1 45 ? 10.413 1.696 1.469 1.00 10.00 120 ASP A CA 18
ATOM 19076 C C . ASP A 1 45 ? 10.428 1.523 -0.048 1.00 10.00 120 ASP A C 18
ATOM 19077 O O . ASP A 1 45 ? 10.190 2.462 -0.812 1.00 10.00 120 ASP A O 18
ATOM 19086 N N . ALA A 1 46 ? 10.692 0.291 -0.475 1.00 10.00 121 ALA A N 18
ATOM 19087 C CA . ALA A 1 46 ? 10.658 -0.111 -1.866 1.00 10.00 121 ALA A CA 18
ATOM 19088 C C . ALA A 1 46 ? 9.350 0.359 -2.522 1.00 10.00 121 ALA A C 18
ATOM 19089 O O . ALA A 1 46 ? 9.372 1.055 -3.537 1.00 10.00 121 ALA A O 18
ATOM 19096 N N . MET A 1 47 ? 8.206 0.046 -1.906 1.00 10.00 122 MET A N 18
ATOM 19097 C CA . MET A 1 47 ? 6.906 0.492 -2.375 1.00 10.00 122 MET A CA 18
ATOM 19098 C C . MET A 1 47 ? 6.658 1.994 -2.178 1.00 10.00 122 MET A C 18
ATOM 19099 O O . MET A 1 47 ? 5.955 2.600 -2.981 1.00 10.00 122 MET A O 18
ATOM 19113 N N . ILE A 1 48 ? 7.214 2.611 -1.135 1.00 10.00 123 ILE A N 18
ATOM 19114 C CA . ILE A 1 48 ? 7.094 4.033 -0.850 1.00 10.00 123 ILE A CA 18
ATOM 19115 C C . ILE A 1 48 ? 7.626 4.769 -2.076 1.00 10.00 123 ILE A C 18
ATOM 19116 O O . ILE A 1 48 ? 7.017 5.725 -2.545 1.00 10.00 123 ILE A O 18
ATOM 19132 N N . ARG A 1 49 ? 8.764 4.307 -2.603 1.00 10.00 124 ARG A N 18
ATOM 19133 C CA . ARG A 1 49 ? 9.343 4.924 -3.781 1.00 10.00 124 ARG A CA 18
ATOM 19134 C C . ARG A 1 49 ? 8.408 4.802 -4.995 1.00 10.00 124 ARG A C 18
ATOM 19135 O O . ARG A 1 49 ? 8.223 5.775 -5.716 1.00 10.00 124 ARG A O 18
ATOM 19156 N N . GLU A 1 50 ? 7.813 3.623 -5.212 1.00 10.00 125 GLU A N 18
ATOM 19157 C CA . GLU A 1 50 ? 6.800 3.423 -6.252 1.00 10.00 125 GLU A CA 18
ATOM 19158 C C . GLU A 1 50 ? 5.531 4.253 -5.989 1.00 10.00 125 GLU A C 18
ATOM 19159 O O . GLU A 1 50 ? 4.794 4.583 -6.915 1.00 10.00 125 GLU A O 18
ATOM 19171 N N . ALA A 1 51 ? 5.230 4.571 -4.728 1.00 10.00 126 ALA A N 18
ATOM 19172 C CA . ALA A 1 51 ? 4.020 5.282 -4.331 1.00 10.00 126 ALA A CA 18
ATOM 19173 C C . ALA A 1 51 ? 4.075 6.784 -4.653 1.00 10.00 126 ALA A C 18
ATOM 19174 O O . ALA A 1 51 ? 3.626 7.598 -3.845 1.00 10.00 126 ALA A O 18
ATOM 19181 N N . ASP A 1 52 ? 4.574 7.162 -5.835 1.00 10.00 127 ASP A N 18
ATOM 19182 C CA . ASP A 1 52 ? 4.698 8.542 -6.280 1.00 10.00 127 ASP A CA 18
ATOM 19183 C C . ASP A 1 52 ? 3.721 8.884 -7.413 1.00 10.00 127 ASP A C 18
ATOM 19184 O O . ASP A 1 52 ? 3.717 10.014 -7.894 1.00 10.00 127 ASP A O 18
ATOM 19193 N N . VAL A 1 53 ? 2.875 7.925 -7.806 1.00 10.00 128 VAL A N 18
ATOM 19194 C CA . VAL A 1 53 ? 1.905 8.001 -8.898 1.00 10.00 128 VAL A CA 18
ATOM 19195 C C . VAL A 1 53 ? 1.232 9.377 -9.014 1.00 10.00 128 VAL A C 18
ATOM 19196 O O . VAL A 1 53 ? 1.190 9.945 -10.102 1.00 10.00 128 VAL A O 18
ATOM 19209 N N . ASP A 1 54 ? 0.672 9.891 -7.914 1.00 10.00 129 ASP A N 18
ATOM 19210 C CA . ASP A 1 54 ? 0.019 11.201 -7.899 1.00 10.00 129 ASP A CA 18
ATOM 19211 C C . ASP A 1 54 ? 1.055 12.299 -8.172 1.00 10.00 129 ASP A C 18
ATOM 19212 O O . ASP A 1 54 ? 0.920 13.084 -9.110 1.00 10.00 129 ASP A O 18
ATOM 19221 N N . GLN A 1 55 ? 2.113 12.326 -7.353 1.00 10.00 130 GLN A N 18
ATOM 19222 C CA . GLN A 1 55 ? 3.223 13.266 -7.467 1.00 10.00 130 GLN A CA 18
ATOM 19223 C C . GLN A 1 55 ? 4.394 12.801 -6.587 1.00 10.00 130 GLN A C 18
ATOM 19224 O O . GLN A 1 55 ? 5.525 12.703 -7.058 1.00 10.00 130 GLN A O 18
ATOM 19238 N N . ASP A 1 56 ? 4.096 12.510 -5.317 1.00 10.00 131 ASP A N 18
ATOM 19239 C CA . ASP A 1 56 ? 4.961 11.877 -4.328 1.00 10.00 131 ASP A CA 18
ATOM 19240 C C . ASP A 1 56 ? 4.014 11.348 -3.246 1.00 10.00 131 ASP A C 18
ATOM 19241 O O . ASP A 1 56 ? 2.877 11.812 -3.193 1.00 10.00 131 ASP A O 18
ATOM 19250 N N . GLY A 1 57 ? 4.483 10.458 -2.371 1.00 10.00 132 GLY A N 18
ATOM 19251 C CA . GLY A 1 57 ? 3.751 9.761 -1.313 1.00 10.00 132 GLY A CA 18
ATOM 19252 C C . GLY A 1 57 ? 2.232 9.661 -1.498 1.00 10.00 132 GLY A C 18
ATOM 19253 O O . GLY A 1 57 ? 1.494 9.902 -0.544 1.00 10.00 132 GLY A O 18
ATOM 19257 N N . ARG A 1 58 ? 1.753 9.286 -2.690 1.00 10.00 133 ARG A N 18
ATOM 19258 C CA . ARG A 1 58 ? 0.341 9.305 -3.040 1.00 10.00 133 ARG A CA 18
ATOM 19259 C C . ARG A 1 58 ? 0.114 8.407 -4.250 1.00 10.00 133 ARG A C 18
ATOM 19260 O O . ARG A 1 58 ? 0.824 8.496 -5.255 1.00 10.00 133 ARG A O 18
ATOM 19281 N N . VAL A 1 59 ? -0.890 7.539 -4.125 1.00 10.00 134 VAL A N 18
ATOM 19282 C CA . VAL A 1 59 ? -1.103 6.401 -4.989 1.00 10.00 134 VAL A CA 18
ATOM 19283 C C . VAL A 1 59 ? -2.602 6.199 -5.184 1.00 10.00 134 VAL A C 18
ATOM 19284 O O . VAL A 1 59 ? -3.343 6.159 -4.198 1.00 10.00 134 VAL A O 18
ATOM 19297 N N . ASN A 1 60 ? -3.046 6.023 -6.434 1.00 10.00 135 ASN A N 18
ATOM 19298 C CA . ASN A 1 60 ? -4.353 5.433 -6.688 1.00 10.00 135 ASN A CA 18
ATOM 19299 C C . ASN A 1 60 ? -4.312 4.020 -6.117 1.00 10.00 135 ASN A C 18
ATOM 19300 O O . ASN A 1 60 ? -3.749 3.115 -6.735 1.00 10.00 135 ASN A O 18
ATOM 19311 N N . TYR A 1 61 ? -4.869 3.860 -4.916 1.00 10.00 136 TYR A N 18
ATOM 19312 C CA . TYR A 1 61 ? -4.815 2.629 -4.147 1.00 10.00 136 TYR A CA 18
ATOM 19313 C C . TYR A 1 61 ? -5.203 1.398 -4.989 1.00 10.00 136 TYR A C 18
ATOM 19314 O O . TYR A 1 61 ? -4.616 0.329 -4.825 1.00 10.00 136 TYR A O 18
ATOM 19332 N N . GLU A 1 62 ? -6.180 1.556 -5.893 1.00 10.00 137 GLU A N 18
ATOM 19333 C CA . GLU A 1 62 ? -6.693 0.468 -6.710 1.00 10.00 137 GLU A CA 18
ATOM 19334 C C . GLU A 1 62 ? -5.615 0.085 -7.724 1.00 10.00 137 GLU A C 18
ATOM 19335 O O . GLU A 1 62 ? -4.989 -0.966 -7.599 1.00 10.00 137 GLU A O 18
ATOM 19347 N N . GLU A 1 63 ? -5.347 0.982 -8.676 1.00 10.00 138 GLU A N 18
ATOM 19348 C CA . GLU A 1 63 ? -4.360 0.815 -9.736 1.00 10.00 138 GLU A CA 18
ATOM 19349 C C . GLU A 1 63 ? -3.046 0.274 -9.169 1.00 10.00 138 GLU A C 18
ATOM 19350 O O . GLU A 1 63 ? -2.449 -0.656 -9.715 1.00 10.00 138 GLU A O 18
ATOM 19362 N N . PHE A 1 64 ? -2.615 0.846 -8.041 1.00 10.00 139 PHE A N 18
ATOM 19363 C CA . PHE A 1 64 ? -1.404 0.450 -7.344 1.00 10.00 139 PHE A CA 18
ATOM 19364 C C . PHE A 1 64 ? -1.291 -1.055 -7.149 1.00 10.00 139 PHE A C 18
ATOM 19365 O O . PHE A 1 64 ? -0.210 -1.612 -7.307 1.00 10.00 139 PHE A O 18
ATOM 19382 N N . ALA A 1 65 ? -2.394 -1.725 -6.821 1.00 10.00 140 ALA A N 18
ATOM 19383 C CA . ALA A 1 65 ? -2.417 -3.167 -6.647 1.00 10.00 140 ALA A CA 18
ATOM 19384 C C . ALA A 1 65 ? -1.752 -3.882 -7.836 1.00 10.00 140 ALA A C 18
ATOM 19385 O O . ALA A 1 65 ? -1.022 -4.860 -7.663 1.00 10.00 140 ALA A O 18
ATOM 19392 N N . ARG A 1 66 ? -1.979 -3.360 -9.046 1.00 10.00 141 ARG A N 18
ATOM 19393 C CA . ARG A 1 66 ? -1.401 -3.877 -10.278 1.00 10.00 141 ARG A CA 18
ATOM 19394 C C . ARG A 1 66 ? 0.126 -3.715 -10.269 1.00 10.00 141 ARG A C 18
ATOM 19395 O O . ARG A 1 66 ? 0.834 -4.586 -10.764 1.00 10.00 141 ARG A O 18
ATOM 19416 N N . MET A 1 67 ? 0.652 -2.622 -9.708 1.00 10.00 142 MET A N 18
ATOM 19417 C CA . MET A 1 67 ? 2.092 -2.489 -9.514 1.00 10.00 142 MET A CA 18
ATOM 19418 C C . MET A 1 67 ? 2.563 -3.386 -8.369 1.00 10.00 142 MET A C 18
ATOM 19419 O O . MET A 1 67 ? 3.675 -3.892 -8.408 1.00 10.00 142 MET A O 18
ATOM 19433 N N . LEU A 1 68 ? 1.749 -3.580 -7.331 1.00 10.00 143 LEU A N 18
ATOM 19434 C CA . LEU A 1 68 ? 2.093 -4.479 -6.245 1.00 10.00 143 LEU A CA 18
ATOM 19435 C C . LEU A 1 68 ? 2.399 -5.861 -6.809 1.00 10.00 143 LEU A C 18
ATOM 19436 O O . LEU A 1 68 ? 3.475 -6.408 -6.576 1.00 10.00 143 LEU A O 18
ATOM 19452 N N . ALA A 1 69 ? 1.495 -6.396 -7.631 1.00 10.00 144 ALA A N 18
ATOM 19453 C CA . ALA A 1 69 ? 1.825 -7.558 -8.447 1.00 10.00 144 ALA A CA 18
ATOM 19454 C C . ALA A 1 69 ? 2.505 -7.135 -9.746 1.00 10.00 144 ALA A C 18
ATOM 19455 O O . ALA A 1 69 ? 2.004 -7.315 -10.859 1.00 10.00 144 ALA A O 18
ATOM 19462 N N . GLN A 1 70 ? 3.691 -6.588 -9.550 1.00 10.00 145 GLN A N 18
ATOM 19463 C CA . GLN A 1 70 ? 4.659 -6.226 -10.584 1.00 10.00 145 GLN A CA 18
ATOM 19464 C C . GLN A 1 70 ? 5.271 -7.509 -11.166 1.00 10.00 145 GLN A C 18
ATOM 19465 O O . GLN A 1 70 ? 6.479 -7.724 -11.043 1.00 10.00 145 GLN A O 18
ATOM 19479 N N . GLU A 1 71 ? 4.434 -8.355 -11.771 1.00 10.00 146 GLU A N 18
ATOM 19480 C CA . GLU A 1 71 ? 4.719 -9.772 -11.948 1.00 10.00 146 GLU A CA 18
ATOM 19481 C C . GLU A 1 71 ? 4.765 -10.413 -10.550 1.00 10.00 146 GLU A C 18
ATOM 19482 O O . GLU A 1 71 ? 5.598 -11.317 -10.328 1.00 10.00 146 GLU A O 18
ATOM 19495 N N . ALA A 1 1 ? -5.317 -18.283 -4.299 1.00 10.00 76 ALA A N 19
ATOM 19496 C CA . ALA A 1 1 ? -5.045 -17.018 -3.605 1.00 10.00 76 ALA A CA 19
ATOM 19497 C C . ALA A 1 1 ? -3.655 -16.546 -4.013 1.00 10.00 76 ALA A C 19
ATOM 19498 O O . ALA A 1 1 ? -2.859 -17.409 -4.381 1.00 10.00 76 ALA A O 19
ATOM 19507 N N . ARG A 1 2 ? -3.354 -15.244 -3.973 1.00 10.00 77 ARG A N 19
ATOM 19508 C CA . ARG A 1 2 ? -2.010 -14.746 -4.268 1.00 10.00 77 ARG A CA 19
ATOM 19509 C C . ARG A 1 2 ? -1.679 -13.479 -3.492 1.00 10.00 77 ARG A C 19
ATOM 19510 O O . ARG A 1 2 ? -2.335 -12.444 -3.620 1.00 10.00 77 ARG A O 19
ATOM 19531 N N . ALA A 1 3 ? -0.591 -13.566 -2.737 1.00 10.00 78 ALA A N 19
ATOM 19532 C CA . ALA A 1 3 ? 0.049 -12.413 -2.162 1.00 10.00 78 ALA A CA 19
ATOM 19533 C C . ALA A 1 3 ? 0.720 -11.604 -3.258 1.00 10.00 78 ALA A C 19
ATOM 19534 O O . ALA A 1 3 ? 0.722 -11.976 -4.433 1.00 10.00 78 ALA A O 19
ATOM 19541 N N . GLY A 1 4 ? 1.182 -10.419 -2.879 1.00 10.00 79 GLY A N 19
ATOM 19542 C CA . GLY A 1 4 ? 0.919 -9.306 -3.753 1.00 10.00 79 GLY A CA 19
ATOM 19543 C C . GLY A 1 4 ? -0.596 -9.110 -3.709 1.00 10.00 79 GLY A C 19
ATOM 19544 O O . GLY A 1 4 ? -1.165 -8.961 -2.634 1.00 10.00 79 GLY A O 19
ATOM 19548 N N . LEU A 1 5 ? -1.263 -9.111 -4.860 1.00 10.00 80 LEU A N 19
ATOM 19549 C CA . LEU A 1 5 ? -2.512 -8.386 -4.990 1.00 10.00 80 LEU A CA 19
ATOM 19550 C C . LEU A 1 5 ? -3.664 -8.797 -4.083 1.00 10.00 80 LEU A C 19
ATOM 19551 O O . LEU A 1 5 ? -4.350 -7.940 -3.527 1.00 10.00 80 LEU A O 19
ATOM 19567 N N . GLU A 1 6 ? -3.915 -10.091 -3.960 1.00 10.00 81 GLU A N 19
ATOM 19568 C CA . GLU A 1 6 ? -5.050 -10.546 -3.165 1.00 10.00 81 GLU A CA 19
ATOM 19569 C C . GLU A 1 6 ? -4.823 -10.158 -1.704 1.00 10.00 81 GLU A C 19
ATOM 19570 O O . GLU A 1 6 ? -5.690 -9.558 -1.064 1.00 10.00 81 GLU A O 19
ATOM 19582 N N . ASP A 1 7 ? -3.613 -10.439 -1.207 1.00 10.00 82 ASP A N 19
ATOM 19583 C CA . ASP A 1 7 ? -3.221 -10.058 0.143 1.00 10.00 82 ASP A CA 19
ATOM 19584 C C . ASP A 1 7 ? -3.355 -8.555 0.286 1.00 10.00 82 ASP A C 19
ATOM 19585 O O . ASP A 1 7 ? -3.885 -8.053 1.270 1.00 10.00 82 ASP A O 19
ATOM 19594 N N . LEU A 1 8 ? -2.873 -7.828 -0.712 1.00 10.00 83 LEU A N 19
ATOM 19595 C CA . LEU A 1 8 ? -2.928 -6.389 -0.714 1.00 10.00 83 LEU A CA 19
ATOM 19596 C C . LEU A 1 8 ? -4.334 -5.834 -0.619 1.00 10.00 83 LEU A C 19
ATOM 19597 O O . LEU A 1 8 ? -4.557 -4.919 0.151 1.00 10.00 83 LEU A O 19
ATOM 19613 N N . GLN A 1 9 ? -5.286 -6.317 -1.412 1.00 10.00 84 GLN A N 19
ATOM 19614 C CA . GLN A 1 9 ? -6.639 -5.778 -1.358 1.00 10.00 84 GLN A CA 19
ATOM 19615 C C . GLN A 1 9 ? -7.163 -5.844 0.086 1.00 10.00 84 GLN A C 19
ATOM 19616 O O . GLN A 1 9 ? -7.761 -4.890 0.586 1.00 10.00 84 GLN A O 19
ATOM 19630 N N . VAL A 1 10 ? -6.875 -6.946 0.785 1.00 10.00 85 VAL A N 19
ATOM 19631 C CA . VAL A 1 10 ? -7.175 -7.127 2.179 1.00 10.00 85 VAL A CA 19
ATOM 19632 C C . VAL A 1 10 ? -6.330 -6.166 3.041 1.00 10.00 85 VAL A C 19
ATOM 19633 O O . VAL A 1 10 ? -6.878 -5.516 3.930 1.00 10.00 85 VAL A O 19
ATOM 19646 N N . ALA A 1 11 ? -5.021 -6.059 2.770 1.00 10.00 86 ALA A N 19
ATOM 19647 C CA . ALA A 1 11 ? -4.083 -5.140 3.417 1.00 10.00 86 ALA A CA 19
ATOM 19648 C C . ALA A 1 11 ? -4.692 -3.734 3.430 1.00 10.00 86 ALA A C 19
ATOM 19649 O O . ALA A 1 11 ? -5.015 -3.170 4.475 1.00 10.00 86 ALA A O 19
ATOM 19656 N N . PHE A 1 12 ? -4.880 -3.207 2.223 1.00 10.00 87 PHE A N 19
ATOM 19657 C CA . PHE A 1 12 ? -5.569 -1.984 1.891 1.00 10.00 87 PHE A CA 19
ATOM 19658 C C . PHE A 1 12 ? -6.847 -1.832 2.695 1.00 10.00 87 PHE A C 19
ATOM 19659 O O . PHE A 1 12 ? -6.955 -0.866 3.439 1.00 10.00 87 PHE A O 19
ATOM 19676 N N . ARG A 1 13 ? -7.786 -2.776 2.600 1.00 10.00 88 ARG A N 19
ATOM 19677 C CA . ARG A 1 13 ? -9.083 -2.638 3.258 1.00 10.00 88 ARG A CA 19
ATOM 19678 C C . ARG A 1 13 ? -8.989 -2.253 4.747 1.00 10.00 88 ARG A C 19
ATOM 19679 O O . ARG A 1 13 ? -9.924 -1.658 5.278 1.00 10.00 88 ARG A O 19
ATOM 19700 N N . ALA A 1 14 ? -7.891 -2.581 5.439 1.00 10.00 89 ALA A N 19
ATOM 19701 C CA . ALA A 1 14 ? -7.681 -2.126 6.807 1.00 10.00 89 ALA A CA 19
ATOM 19702 C C . ALA A 1 14 ? -7.383 -0.615 6.902 1.00 10.00 89 ALA A C 19
ATOM 19703 O O . ALA A 1 14 ? -7.890 0.043 7.808 1.00 10.00 89 ALA A O 19
ATOM 19710 N N . PHE A 1 15 ? -6.568 -0.060 5.995 1.00 10.00 90 PHE A N 19
ATOM 19711 C CA . PHE A 1 15 ? -6.176 1.347 5.946 1.00 10.00 90 PHE A CA 19
ATOM 19712 C C . PHE A 1 15 ? -6.313 1.852 4.514 1.00 10.00 90 PHE A C 19
ATOM 19713 O O . PHE A 1 15 ? -5.321 2.118 3.835 1.00 10.00 90 PHE A O 19
ATOM 19730 N N . ASP A 1 16 ? -7.561 1.959 4.066 1.00 10.00 91 ASP A N 19
ATOM 19731 C CA . ASP A 1 16 ? -7.914 2.566 2.799 1.00 10.00 91 ASP A CA 19
ATOM 19732 C C . ASP A 1 16 ? -9.037 3.558 3.085 1.00 10.00 91 ASP A C 19
ATOM 19733 O O . ASP A 1 16 ? -10.185 3.364 2.688 1.00 10.00 91 ASP A O 19
ATOM 19742 N N . GLN A 1 17 ? -8.711 4.598 3.861 1.00 10.00 92 GLN A N 19
ATOM 19743 C CA . GLN A 1 17 ? -9.657 5.670 4.150 1.00 10.00 92 GLN A CA 19
ATOM 19744 C C . GLN A 1 17 ? -10.071 6.356 2.851 1.00 10.00 92 GLN A C 19
ATOM 19745 O O . GLN A 1 17 ? -11.232 6.724 2.688 1.00 10.00 92 GLN A O 19
ATOM 19759 N N . ASP A 1 18 ? -9.104 6.547 1.953 1.00 10.00 93 ASP A N 19
ATOM 19760 C CA . ASP A 1 18 ? -9.311 7.174 0.663 1.00 10.00 93 ASP A CA 19
ATOM 19761 C C . ASP A 1 18 ? -10.267 6.331 -0.192 1.00 10.00 93 ASP A C 19
ATOM 19762 O O . ASP A 1 18 ? -11.390 6.774 -0.418 1.00 10.00 93 ASP A O 19
ATOM 19771 N N . GLY A 1 19 ? -9.882 5.136 -0.671 1.00 10.00 94 GLY A N 19
ATOM 19772 C CA . GLY A 1 19 ? -10.848 4.195 -1.235 1.00 10.00 94 GLY A CA 19
ATOM 19773 C C . GLY A 1 19 ? -11.237 4.519 -2.673 1.00 10.00 94 GLY A C 19
ATOM 19774 O O . GLY A 1 19 ? -11.018 3.707 -3.571 1.00 10.00 94 GLY A O 19
ATOM 19778 N N . ASP A 1 20 ? -11.812 5.706 -2.888 1.00 10.00 95 ASP A N 19
ATOM 19779 C CA . ASP A 1 20 ? -12.261 6.225 -4.178 1.00 10.00 95 ASP A CA 19
ATOM 19780 C C . ASP A 1 20 ? -11.213 5.941 -5.252 1.00 10.00 95 ASP A C 19
ATOM 19781 O O . ASP A 1 20 ? -11.528 5.462 -6.341 1.00 10.00 95 ASP A O 19
ATOM 19790 N N . GLY A 1 21 ? -9.956 6.235 -4.921 1.00 10.00 96 GLY A N 19
ATOM 19791 C CA . GLY A 1 21 ? -8.821 5.853 -5.734 1.00 10.00 96 GLY A CA 19
ATOM 19792 C C . GLY A 1 21 ? -7.549 6.452 -5.158 1.00 10.00 96 GLY A C 19
ATOM 19793 O O . GLY A 1 21 ? -6.879 7.221 -5.841 1.00 10.00 96 GLY A O 19
ATOM 19797 N N . HIS A 1 22 ? -7.206 6.097 -3.912 1.00 10.00 97 HIS A N 19
ATOM 19798 C CA . HIS A 1 22 ? -5.953 6.478 -3.270 1.00 10.00 97 HIS A CA 19
ATOM 19799 C C . HIS A 1 22 ? -5.701 5.587 -2.046 1.00 10.00 97 HIS A C 19
ATOM 19800 O O . HIS A 1 22 ? -6.669 5.147 -1.442 1.00 10.00 97 HIS A O 19
ATOM 19814 N N . ILE A 1 23 ? -4.434 5.331 -1.686 1.00 10.00 98 ILE A N 19
ATOM 19815 C CA . ILE A 1 23 ? -4.000 5.078 -0.303 1.00 10.00 98 ILE A CA 19
ATOM 19816 C C . ILE A 1 23 ? -3.205 6.270 0.242 1.00 10.00 98 ILE A C 19
ATOM 19817 O O . ILE A 1 23 ? -2.760 7.159 -0.491 1.00 10.00 98 ILE A O 19
ATOM 19833 N N . THR A 1 24 ? -2.972 6.207 1.552 1.00 10.00 99 THR A N 19
ATOM 19834 C CA . THR A 1 24 ? -1.920 6.848 2.319 1.00 10.00 99 THR A CA 19
ATOM 19835 C C . THR A 1 24 ? -0.811 5.803 2.534 1.00 10.00 99 THR A C 19
ATOM 19836 O O . THR A 1 24 ? -1.006 4.779 3.186 1.00 10.00 99 THR A O 19
ATOM 19847 N N . VAL A 1 25 ? 0.369 6.038 1.944 1.00 10.00 100 VAL A N 19
ATOM 19848 C CA . VAL A 1 25 ? 1.522 5.135 2.029 1.00 10.00 100 VAL A CA 19
ATOM 19849 C C . VAL A 1 25 ? 1.829 4.700 3.467 1.00 10.00 100 VAL A C 19
ATOM 19850 O O . VAL A 1 25 ? 2.356 3.617 3.725 1.00 10.00 100 VAL A O 19
ATOM 19863 N N . ASP A 1 26 ? 1.542 5.592 4.413 1.00 10.00 101 ASP A N 19
ATOM 19864 C CA . ASP A 1 26 ? 1.802 5.297 5.823 1.00 10.00 101 ASP A CA 19
ATOM 19865 C C . ASP A 1 26 ? 0.827 4.253 6.381 1.00 10.00 101 ASP A C 19
ATOM 19866 O O . ASP A 1 26 ? 1.227 3.296 7.039 1.00 10.00 101 ASP A O 19
ATOM 19875 N N . GLU A 1 27 ? -0.449 4.403 6.036 1.00 10.00 102 GLU A N 19
ATOM 19876 C CA . GLU A 1 27 ? -1.534 3.466 6.308 1.00 10.00 102 GLU A CA 19
ATOM 19877 C C . GLU A 1 27 ? -1.146 2.081 5.798 1.00 10.00 102 GLU A C 19
ATOM 19878 O O . GLU A 1 27 ? -1.220 1.085 6.513 1.00 10.00 102 GLU A O 19
ATOM 19890 N N . LEU A 1 28 ? -0.624 2.035 4.582 1.00 10.00 103 LEU A N 19
ATOM 19891 C CA . LEU A 1 28 ? 0.026 0.859 4.024 1.00 10.00 103 LEU A CA 19
ATOM 19892 C C . LEU A 1 28 ? 1.037 0.220 4.990 1.00 10.00 103 LEU A C 19
ATOM 19893 O O . LEU A 1 28 ? 1.070 -0.997 5.176 1.00 10.00 103 LEU A O 19
ATOM 19909 N N . ARG A 1 29 ? 1.874 1.040 5.621 1.00 10.00 104 ARG A N 19
ATOM 19910 C CA . ARG A 1 29 ? 2.880 0.578 6.565 1.00 10.00 104 ARG A CA 19
ATOM 19911 C C . ARG A 1 29 ? 2.248 0.016 7.848 1.00 10.00 104 ARG A C 19
ATOM 19912 O O . ARG A 1 29 ? 2.872 -0.795 8.530 1.00 10.00 104 ARG A O 19
ATOM 19933 N N . ARG A 1 30 ? 1.021 0.429 8.188 1.00 10.00 105 ARG A N 19
ATOM 19934 C CA . ARG A 1 30 ? 0.224 -0.235 9.215 1.00 10.00 105 ARG A CA 19
ATOM 19935 C C . ARG A 1 30 ? -0.307 -1.568 8.667 1.00 10.00 105 ARG A C 19
ATOM 19936 O O . ARG A 1 30 ? -0.165 -2.593 9.331 1.00 10.00 105 ARG A O 19
ATOM 19957 N N . ALA A 1 31 ? -0.882 -1.566 7.458 1.00 10.00 106 ALA A N 19
ATOM 19958 C CA . ALA A 1 31 ? -1.434 -2.747 6.785 1.00 10.00 106 ALA A CA 19
ATOM 19959 C C . ALA A 1 31 ? -0.554 -3.973 6.923 1.00 10.00 106 ALA A C 19
ATOM 19960 O O . ALA A 1 31 ? -1.017 -5.060 7.264 1.00 10.00 106 ALA A O 19
ATOM 19967 N N . MET A 1 32 ? 0.730 -3.766 6.670 1.00 10.00 107 MET A N 19
ATOM 19968 C CA . MET A 1 32 ? 1.767 -4.770 6.770 1.00 10.00 107 MET A CA 19
ATOM 19969 C C . MET A 1 32 ? 1.738 -5.598 8.058 1.00 10.00 107 MET A C 19
ATOM 19970 O O . MET A 1 32 ? 2.108 -6.770 8.029 1.00 10.00 107 MET A O 19
ATOM 19984 N N . ALA A 1 33 ? 1.270 -5.037 9.177 1.00 10.00 108 ALA A N 19
ATOM 19985 C CA . ALA A 1 33 ? 1.021 -5.814 10.388 1.00 10.00 108 ALA A CA 19
ATOM 19986 C C . ALA A 1 33 ? 0.246 -7.097 10.054 1.00 10.00 108 ALA A C 19
ATOM 19987 O O . ALA A 1 33 ? 0.633 -8.195 10.454 1.00 10.00 108 ALA A O 19
ATOM 19994 N N . GLY A 1 34 ? -0.811 -6.953 9.252 1.00 10.00 109 GLY A N 19
ATOM 19995 C CA . GLY A 1 34 ? -1.632 -8.041 8.745 1.00 10.00 109 GLY A CA 19
ATOM 19996 C C . GLY A 1 34 ? -0.818 -9.119 8.026 1.00 10.00 109 GLY A C 19
ATOM 19997 O O . GLY A 1 34 ? -1.148 -10.300 8.108 1.00 10.00 109 GLY A O 19
ATOM 20001 N N . LEU A 1 35 ? 0.243 -8.723 7.319 1.00 10.00 110 LEU A N 19
ATOM 20002 C CA . LEU A 1 35 ? 1.085 -9.626 6.546 1.00 10.00 110 LEU A CA 19
ATOM 20003 C C . LEU A 1 35 ? 2.095 -10.367 7.427 1.00 10.00 110 LEU A C 19
ATOM 20004 O O . LEU A 1 35 ? 2.905 -11.127 6.902 1.00 10.00 110 LEU A O 19
ATOM 20020 N N . GLY A 1 36 ? 2.123 -10.141 8.747 1.00 10.00 111 GLY A N 19
ATOM 20021 C CA . GLY A 1 36 ? 3.051 -10.854 9.621 1.00 10.00 111 GLY A CA 19
ATOM 20022 C C . GLY A 1 36 ? 4.472 -10.284 9.572 1.00 10.00 111 GLY A C 19
ATOM 20023 O O . GLY A 1 36 ? 5.254 -10.520 10.489 1.00 10.00 111 GLY A O 19
ATOM 20027 N N . GLN A 1 37 ? 4.799 -9.509 8.534 1.00 10.00 112 GLN A N 19
ATOM 20028 C CA . GLN A 1 37 ? 5.974 -8.665 8.462 1.00 10.00 112 GLN A CA 19
ATOM 20029 C C . GLN A 1 37 ? 5.530 -7.227 8.770 1.00 10.00 112 GLN A C 19
ATOM 20030 O O . GLN A 1 37 ? 5.134 -6.534 7.841 1.00 10.00 112 GLN A O 19
ATOM 20044 N N . PRO A 1 38 ? 5.527 -6.767 10.035 1.00 10.00 113 PRO A N 19
ATOM 20045 C CA . PRO A 1 38 ? 5.000 -5.457 10.410 1.00 10.00 113 PRO A CA 19
ATOM 20046 C C . PRO A 1 38 ? 5.978 -4.338 10.038 1.00 10.00 113 PRO A C 19
ATOM 20047 O O . PRO A 1 38 ? 7.183 -4.520 10.191 1.00 10.00 113 PRO A O 19
ATOM 20058 N N . LEU A 1 39 ? 5.460 -3.192 9.556 1.00 10.00 114 LEU A N 19
ATOM 20059 C CA . LEU A 1 39 ? 6.218 -2.039 9.062 1.00 10.00 114 LEU A CA 19
ATOM 20060 C C . LEU A 1 39 ? 7.613 -2.386 8.517 1.00 10.00 114 LEU A C 19
ATOM 20061 O O . LEU A 1 39 ? 8.623 -1.846 8.973 1.00 10.00 114 LEU A O 19
ATOM 20077 N N . PRO A 1 40 ? 7.691 -3.274 7.522 1.00 10.00 115 PRO A N 19
ATOM 20078 C CA . PRO A 1 40 ? 8.944 -3.771 7.012 1.00 10.00 115 PRO A CA 19
ATOM 20079 C C . PRO A 1 40 ? 9.524 -2.656 6.158 1.00 10.00 115 PRO A C 19
ATOM 20080 O O . PRO A 1 40 ? 9.276 -2.598 4.955 1.00 10.00 115 PRO A O 19
ATOM 20091 N N . GLN A 1 41 ? 10.236 -1.728 6.805 1.00 10.00 116 GLN A N 19
ATOM 20092 C CA . GLN A 1 41 ? 10.680 -0.492 6.185 1.00 10.00 116 GLN A CA 19
ATOM 20093 C C . GLN A 1 41 ? 11.326 -0.743 4.826 1.00 10.00 116 GLN A C 19
ATOM 20094 O O . GLN A 1 41 ? 11.105 0.059 3.939 1.00 10.00 116 GLN A O 19
ATOM 20108 N N . GLU A 1 42 ? 12.049 -1.846 4.646 1.00 10.00 117 GLU A N 19
ATOM 20109 C CA . GLU A 1 42 ? 12.581 -2.275 3.359 1.00 10.00 117 GLU A CA 19
ATOM 20110 C C . GLU A 1 42 ? 11.486 -2.483 2.309 1.00 10.00 117 GLU A C 19
ATOM 20111 O O . GLU A 1 42 ? 11.552 -1.892 1.233 1.00 10.00 117 GLU A O 19
ATOM 20123 N N . GLU A 1 43 ? 10.467 -3.296 2.596 1.00 10.00 118 GLU A N 19
ATOM 20124 C CA . GLU A 1 43 ? 9.445 -3.579 1.598 1.00 10.00 118 GLU A CA 19
ATOM 20125 C C . GLU A 1 43 ? 8.641 -2.304 1.369 1.00 10.00 118 GLU A C 19
ATOM 20126 O O . GLU A 1 43 ? 8.311 -1.956 0.235 1.00 10.00 118 GLU A O 19
ATOM 20138 N N . LEU A 1 44 ? 8.327 -1.588 2.454 1.00 10.00 119 LEU A N 19
ATOM 20139 C CA . LEU A 1 44 ? 7.586 -0.352 2.310 1.00 10.00 119 LEU A CA 19
ATOM 20140 C C . LEU A 1 44 ? 8.417 0.714 1.596 1.00 10.00 119 LEU A C 19
ATOM 20141 O O . LEU A 1 44 ? 7.827 1.480 0.862 1.00 10.00 119 LEU A O 19
ATOM 20157 N N . ASP A 1 45 ? 9.742 0.786 1.773 1.00 10.00 120 ASP A N 19
ATOM 20158 C CA . ASP A 1 45 ? 10.641 1.693 1.053 1.00 10.00 120 ASP A CA 19
ATOM 20159 C C . ASP A 1 45 ? 10.601 1.349 -0.427 1.00 10.00 120 ASP A C 19
ATOM 20160 O O . ASP A 1 45 ? 10.378 2.202 -1.290 1.00 10.00 120 ASP A O 19
ATOM 20169 N N . ALA A 1 46 ? 10.819 0.063 -0.699 1.00 10.00 121 ALA A N 19
ATOM 20170 C CA . ALA A 1 46 ? 10.764 -0.508 -2.027 1.00 10.00 121 ALA A CA 19
ATOM 20171 C C . ALA A 1 46 ? 9.469 -0.072 -2.723 1.00 10.00 121 ALA A C 19
ATOM 20172 O O . ALA A 1 46 ? 9.511 0.478 -3.822 1.00 10.00 121 ALA A O 19
ATOM 20179 N N . MET A 1 47 ? 8.321 -0.236 -2.057 1.00 10.00 122 MET A N 19
ATOM 20180 C CA . MET A 1 47 ? 7.057 0.264 -2.561 1.00 10.00 122 MET A CA 19
ATOM 20181 C C . MET A 1 47 ? 6.966 1.795 -2.546 1.00 10.00 122 MET A C 19
ATOM 20182 O O . MET A 1 47 ? 6.437 2.353 -3.496 1.00 10.00 122 MET A O 19
ATOM 20196 N N . ILE A 1 48 ? 7.465 2.486 -1.516 1.00 10.00 123 ILE A N 19
ATOM 20197 C CA . ILE A 1 48 ? 7.403 3.941 -1.345 1.00 10.00 123 ILE A CA 19
ATOM 20198 C C . ILE A 1 48 ? 7.899 4.597 -2.633 1.00 10.00 123 ILE A C 19
ATOM 20199 O O . ILE A 1 48 ? 7.259 5.497 -3.166 1.00 10.00 123 ILE A O 19
ATOM 20215 N N . ARG A 1 49 ? 9.035 4.112 -3.143 1.00 10.00 124 ARG A N 19
ATOM 20216 C CA . ARG A 1 49 ? 9.626 4.613 -4.375 1.00 10.00 124 ARG A CA 19
ATOM 20217 C C . ARG A 1 49 ? 8.652 4.542 -5.561 1.00 10.00 124 ARG A C 19
ATOM 20218 O O . ARG A 1 49 ? 8.629 5.459 -6.379 1.00 10.00 124 ARG A O 19
ATOM 20239 N N . GLU A 1 50 ? 7.882 3.458 -5.679 1.00 10.00 125 GLU A N 19
ATOM 20240 C CA . GLU A 1 50 ? 6.873 3.309 -6.725 1.00 10.00 125 GLU A CA 19
ATOM 20241 C C . GLU A 1 50 ? 5.589 4.066 -6.364 1.00 10.00 125 GLU A C 19
ATOM 20242 O O . GLU A 1 50 ? 4.857 4.520 -7.243 1.00 10.00 125 GLU A O 19
ATOM 20254 N N . ALA A 1 51 ? 5.306 4.200 -5.070 1.00 10.00 126 ALA A N 19
ATOM 20255 C CA . ALA A 1 51 ? 4.118 4.821 -4.522 1.00 10.00 126 ALA A CA 19
ATOM 20256 C C . ALA A 1 51 ? 4.216 6.342 -4.613 1.00 10.00 126 ALA A C 19
ATOM 20257 O O . ALA A 1 51 ? 4.110 7.019 -3.594 1.00 10.00 126 ALA A O 19
ATOM 20264 N N . ASP A 1 52 ? 4.356 6.870 -5.833 1.00 10.00 127 ASP A N 19
ATOM 20265 C CA . ASP A 1 52 ? 4.350 8.301 -6.083 1.00 10.00 127 ASP A CA 19
ATOM 20266 C C . ASP A 1 52 ? 3.594 8.593 -7.379 1.00 10.00 127 ASP A C 19
ATOM 20267 O O . ASP A 1 52 ? 4.191 8.689 -8.452 1.00 10.00 127 ASP A O 19
ATOM 20276 N N . VAL A 1 53 ? 2.264 8.667 -7.289 1.00 10.00 128 VAL A N 19
ATOM 20277 C CA . VAL A 1 53 ? 1.408 9.011 -8.423 1.00 10.00 128 VAL A CA 19
ATOM 20278 C C . VAL A 1 53 ? 1.160 10.516 -8.418 1.00 10.00 128 VAL A C 19
ATOM 20279 O O . VAL A 1 53 ? 1.273 11.158 -9.459 1.00 10.00 128 VAL A O 19
ATOM 20292 N N . ASP A 1 54 ? 0.779 11.057 -7.257 1.00 10.00 129 ASP A N 19
ATOM 20293 C CA . ASP A 1 54 ? 0.516 12.480 -7.100 1.00 10.00 129 ASP A CA 19
ATOM 20294 C C . ASP A 1 54 ? 1.850 13.235 -7.037 1.00 10.00 129 ASP A C 19
ATOM 20295 O O . ASP A 1 54 ? 2.381 13.640 -8.072 1.00 10.00 129 ASP A O 19
ATOM 20304 N N . GLN A 1 55 ? 2.416 13.398 -5.836 1.00 10.00 130 GLN A N 19
ATOM 20305 C CA . GLN A 1 55 ? 3.746 13.973 -5.656 1.00 10.00 130 GLN A CA 19
ATOM 20306 C C . GLN A 1 55 ? 4.266 13.706 -4.234 1.00 10.00 130 GLN A C 19
ATOM 20307 O O . GLN A 1 55 ? 4.979 14.541 -3.680 1.00 10.00 130 GLN A O 19
ATOM 20321 N N . ASP A 1 56 ? 3.896 12.563 -3.640 1.00 10.00 131 ASP A N 19
ATOM 20322 C CA . ASP A 1 56 ? 4.365 12.087 -2.337 1.00 10.00 131 ASP A CA 19
ATOM 20323 C C . ASP A 1 56 ? 3.807 10.665 -2.163 1.00 10.00 131 ASP A C 19
ATOM 20324 O O . ASP A 1 56 ? 3.584 9.983 -3.158 1.00 10.00 131 ASP A O 19
ATOM 20333 N N . GLY A 1 57 ? 3.400 10.247 -0.960 1.00 10.00 132 GLY A N 19
ATOM 20334 C CA . GLY A 1 57 ? 2.933 8.899 -0.675 1.00 10.00 132 GLY A CA 19
ATOM 20335 C C . GLY A 1 57 ? 1.451 8.735 -0.989 1.00 10.00 132 GLY A C 19
ATOM 20336 O O . GLY A 1 57 ? 0.684 8.234 -0.160 1.00 10.00 132 GLY A O 19
ATOM 20340 N N . ARG A 1 58 ? 1.067 9.167 -2.192 1.00 10.00 133 ARG A N 19
ATOM 20341 C CA . ARG A 1 58 ? -0.284 9.163 -2.716 1.00 10.00 133 ARG A CA 19
ATOM 20342 C C . ARG A 1 58 ? -0.255 8.380 -4.029 1.00 10.00 133 ARG A C 19
ATOM 20343 O O . ARG A 1 58 ? 0.416 8.766 -4.990 1.00 10.00 133 ARG A O 19
ATOM 20364 N N . VAL A 1 59 ? -0.955 7.243 -4.013 1.00 10.00 134 VAL A N 19
ATOM 20365 C CA . VAL A 1 59 ? -1.008 6.237 -5.058 1.00 10.00 134 VAL A CA 19
ATOM 20366 C C . VAL A 1 59 ? -2.451 5.796 -5.161 1.00 10.00 134 VAL A C 19
ATOM 20367 O O . VAL A 1 59 ? -3.050 5.542 -4.118 1.00 10.00 134 VAL A O 19
ATOM 20380 N N . ASN A 1 60 ? -2.985 5.658 -6.375 1.00 10.00 135 ASN A N 19
ATOM 20381 C CA . ASN A 1 60 ? -4.291 5.055 -6.588 1.00 10.00 135 ASN A CA 19
ATOM 20382 C C . ASN A 1 60 ? -4.345 3.690 -5.896 1.00 10.00 135 ASN A C 19
ATOM 20383 O O . ASN A 1 60 ? -3.588 2.795 -6.262 1.00 10.00 135 ASN A O 19
ATOM 20394 N N . TYR A 1 61 ? -5.216 3.551 -4.889 1.00 10.00 136 TYR A N 19
ATOM 20395 C CA . TYR A 1 61 ? -5.405 2.341 -4.094 1.00 10.00 136 TYR A CA 19
ATOM 20396 C C . TYR A 1 61 ? -5.435 1.088 -4.986 1.00 10.00 136 TYR A C 19
ATOM 20397 O O . TYR A 1 61 ? -4.743 0.110 -4.704 1.00 10.00 136 TYR A O 19
ATOM 20415 N N . GLU A 1 62 ? -6.234 1.107 -6.060 1.00 10.00 137 GLU A N 19
ATOM 20416 C CA . GLU A 1 62 ? -6.387 -0.055 -6.927 1.00 10.00 137 GLU A CA 19
ATOM 20417 C C . GLU A 1 62 ? -5.091 -0.273 -7.714 1.00 10.00 137 GLU A C 19
ATOM 20418 O O . GLU A 1 62 ? -4.415 -1.287 -7.560 1.00 10.00 137 GLU A O 19
ATOM 20430 N N . GLU A 1 63 ? -4.729 0.717 -8.528 1.00 10.00 138 GLU A N 19
ATOM 20431 C CA . GLU A 1 63 ? -3.573 0.693 -9.421 1.00 10.00 138 GLU A CA 19
ATOM 20432 C C . GLU A 1 63 ? -2.302 0.259 -8.677 1.00 10.00 138 GLU A C 19
ATOM 20433 O O . GLU A 1 63 ? -1.501 -0.512 -9.201 1.00 10.00 138 GLU A O 19
ATOM 20445 N N . PHE A 1 64 ? -2.133 0.712 -7.431 1.00 10.00 139 PHE A N 19
ATOM 20446 C CA . PHE A 1 64 ? -1.086 0.240 -6.532 1.00 10.00 139 PHE A CA 19
ATOM 20447 C C . PHE A 1 64 ? -0.959 -1.279 -6.585 1.00 10.00 139 PHE A C 19
ATOM 20448 O O . PHE A 1 64 ? 0.127 -1.836 -6.760 1.00 10.00 139 PHE A O 19
ATOM 20465 N N . ALA A 1 65 ? -2.080 -1.958 -6.365 1.00 10.00 140 ALA A N 19
ATOM 20466 C CA . ALA A 1 65 ? -2.128 -3.400 -6.289 1.00 10.00 140 ALA A CA 19
ATOM 20467 C C . ALA A 1 65 ? -1.665 -4.001 -7.611 1.00 10.00 140 ALA A C 19
ATOM 20468 O O . ALA A 1 65 ? -0.918 -4.978 -7.621 1.00 10.00 140 ALA A O 19
ATOM 20475 N N . ARG A 1 66 ? -2.076 -3.380 -8.720 1.00 10.00 141 ARG A N 19
ATOM 20476 C CA . ARG A 1 66 ? -1.573 -3.688 -10.049 1.00 10.00 141 ARG A CA 19
ATOM 20477 C C . ARG A 1 66 ? -0.041 -3.631 -10.052 1.00 10.00 141 ARG A C 19
ATOM 20478 O O . ARG A 1 66 ? 0.610 -4.569 -10.507 1.00 10.00 141 ARG A O 19
ATOM 20499 N N . MET A 1 67 ? 0.542 -2.544 -9.532 1.00 10.00 142 MET A N 19
ATOM 20500 C CA . MET A 1 67 ? 1.993 -2.409 -9.492 1.00 10.00 142 MET A CA 19
ATOM 20501 C C . MET A 1 67 ? 2.635 -3.518 -8.654 1.00 10.00 142 MET A C 19
ATOM 20502 O O . MET A 1 67 ? 3.513 -4.207 -9.166 1.00 10.00 142 MET A O 19
ATOM 20516 N N . LEU A 1 68 ? 2.223 -3.727 -7.392 1.00 10.00 143 LEU A N 19
ATOM 20517 C CA . LEU A 1 68 ? 2.818 -4.777 -6.583 1.00 10.00 143 LEU A CA 19
ATOM 20518 C C . LEU A 1 68 ? 2.646 -6.145 -7.274 1.00 10.00 143 LEU A C 19
ATOM 20519 O O . LEU A 1 68 ? 3.565 -6.959 -7.285 1.00 10.00 143 LEU A O 19
ATOM 20535 N N . ALA A 1 69 ? 1.488 -6.404 -7.893 1.00 10.00 144 ALA A N 19
ATOM 20536 C CA . ALA A 1 69 ? 1.305 -7.602 -8.709 1.00 10.00 144 ALA A CA 19
ATOM 20537 C C . ALA A 1 69 ? 2.326 -7.667 -9.847 1.00 10.00 144 ALA A C 19
ATOM 20538 O O . ALA A 1 69 ? 2.822 -8.747 -10.163 1.00 10.00 144 ALA A O 19
ATOM 20545 N N . GLN A 1 70 ? 2.584 -6.517 -10.477 1.00 10.00 145 GLN A N 19
ATOM 20546 C CA . GLN A 1 70 ? 3.355 -6.356 -11.697 1.00 10.00 145 GLN A CA 19
ATOM 20547 C C . GLN A 1 70 ? 2.739 -7.262 -12.770 1.00 10.00 145 GLN A C 19
ATOM 20548 O O . GLN A 1 70 ? 3.343 -8.246 -13.195 1.00 10.00 145 GLN A O 19
ATOM 20562 N N . GLU A 1 71 ? 1.505 -6.944 -13.160 1.00 10.00 146 GLU A N 19
ATOM 20563 C CA . GLU A 1 71 ? 0.628 -7.781 -13.958 1.00 10.00 146 GLU A CA 19
ATOM 20564 C C . GLU A 1 71 ? -0.329 -6.825 -14.682 1.00 10.00 146 GLU A C 19
ATOM 20565 O O . GLU A 1 71 ? -0.257 -5.610 -14.394 1.00 10.00 146 GLU A O 19
ATOM 20578 N N . ALA A 1 1 ? -5.264 -18.005 -4.633 1.00 10.00 76 ALA A N 20
ATOM 20579 C CA . ALA A 1 1 ? -4.788 -17.046 -3.626 1.00 10.00 76 ALA A CA 20
ATOM 20580 C C . ALA A 1 1 ? -3.267 -17.132 -3.519 1.00 10.00 76 ALA A C 20
ATOM 20581 O O . ALA A 1 1 ? -2.717 -18.194 -3.797 1.00 10.00 76 ALA A O 20
ATOM 20590 N N . ARG A 1 2 ? -2.617 -16.022 -3.167 1.00 10.00 77 ARG A N 20
ATOM 20591 C CA . ARG A 1 2 ? -1.183 -15.819 -3.039 1.00 10.00 77 ARG A CA 20
ATOM 20592 C C . ARG A 1 2 ? -1.001 -14.573 -2.198 1.00 10.00 77 ARG A C 20
ATOM 20593 O O . ARG A 1 2 ? -1.455 -13.493 -2.574 1.00 10.00 77 ARG A O 20
ATOM 20614 N N . ALA A 1 3 ? -0.250 -14.711 -1.115 1.00 10.00 78 ALA A N 20
ATOM 20615 C CA . ALA A 1 3 ? 0.426 -13.565 -0.563 1.00 10.00 78 ALA A CA 20
ATOM 20616 C C . ALA A 1 3 ? 1.403 -13.012 -1.589 1.00 10.00 78 ALA A C 20
ATOM 20617 O O . ALA A 1 3 ? 1.646 -13.605 -2.641 1.00 10.00 78 ALA A O 20
ATOM 20624 N N . GLY A 1 4 ? 1.889 -11.808 -1.326 1.00 10.00 79 GLY A N 20
ATOM 20625 C CA . GLY A 1 4 ? 1.874 -10.875 -2.419 1.00 10.00 79 GLY A CA 20
ATOM 20626 C C . GLY A 1 4 ? 0.393 -10.585 -2.659 1.00 10.00 79 GLY A C 20
ATOM 20627 O O . GLY A 1 4 ? -0.288 -10.086 -1.772 1.00 10.00 79 GLY A O 20
ATOM 20631 N N . LEU A 1 5 ? -0.121 -10.845 -3.854 1.00 10.00 80 LEU A N 20
ATOM 20632 C CA . LEU A 1 5 ? -1.220 -10.047 -4.368 1.00 10.00 80 LEU A CA 20
ATOM 20633 C C . LEU A 1 5 ? -2.475 -9.958 -3.494 1.00 10.00 80 LEU A C 20
ATOM 20634 O O . LEU A 1 5 ? -3.067 -8.886 -3.343 1.00 10.00 80 LEU A O 20
ATOM 20650 N N . GLU A 1 6 ? -2.840 -11.070 -2.875 1.00 10.00 81 GLU A N 20
ATOM 20651 C CA . GLU A 1 6 ? -3.977 -11.107 -1.963 1.00 10.00 81 GLU A CA 20
ATOM 20652 C C . GLU A 1 6 ? -3.643 -10.310 -0.705 1.00 10.00 81 GLU A C 20
ATOM 20653 O O . GLU A 1 6 ? -4.437 -9.470 -0.282 1.00 10.00 81 GLU A O 20
ATOM 20665 N N . ASP A 1 7 ? -2.459 -10.549 -0.127 1.00 10.00 82 ASP A N 20
ATOM 20666 C CA . ASP A 1 7 ? -1.963 -9.775 1.003 1.00 10.00 82 ASP A CA 20
ATOM 20667 C C . ASP A 1 7 ? -2.082 -8.298 0.670 1.00 10.00 82 ASP A C 20
ATOM 20668 O O . ASP A 1 7 ? -2.609 -7.541 1.469 1.00 10.00 82 ASP A O 20
ATOM 20677 N N . LEU A 1 8 ? -1.655 -7.853 -0.510 1.00 10.00 83 LEU A N 20
ATOM 20678 C CA . LEU A 1 8 ? -1.805 -6.460 -0.862 1.00 10.00 83 LEU A CA 20
ATOM 20679 C C . LEU A 1 8 ? -3.272 -6.002 -0.911 1.00 10.00 83 LEU A C 20
ATOM 20680 O O . LEU A 1 8 ? -3.604 -4.976 -0.328 1.00 10.00 83 LEU A O 20
ATOM 20696 N N . GLN A 1 9 ? -4.184 -6.723 -1.566 1.00 10.00 84 GLN A N 20
ATOM 20697 C CA . GLN A 1 9 ? -5.594 -6.313 -1.559 1.00 10.00 84 GLN A CA 20
ATOM 20698 C C . GLN A 1 9 ? -6.158 -6.242 -0.132 1.00 10.00 84 GLN A C 20
ATOM 20699 O O . GLN A 1 9 ? -6.899 -5.316 0.207 1.00 10.00 84 GLN A O 20
ATOM 20713 N N . VAL A 1 10 ? -5.826 -7.213 0.715 1.00 10.00 85 VAL A N 20
ATOM 20714 C CA . VAL A 1 10 ? -6.243 -7.238 2.088 1.00 10.00 85 VAL A CA 20
ATOM 20715 C C . VAL A 1 10 ? -5.572 -6.081 2.849 1.00 10.00 85 VAL A C 20
ATOM 20716 O O . VAL A 1 10 ? -6.208 -5.455 3.693 1.00 10.00 85 VAL A O 20
ATOM 20729 N N . ALA A 1 11 ? -4.313 -5.761 2.519 1.00 10.00 86 ALA A N 20
ATOM 20730 C CA . ALA A 1 11 ? -3.579 -4.621 3.050 1.00 10.00 86 ALA A CA 20
ATOM 20731 C C . ALA A 1 11 ? -4.418 -3.373 2.797 1.00 10.00 86 ALA A C 20
ATOM 20732 O O . ALA A 1 11 ? -4.868 -2.689 3.716 1.00 10.00 86 ALA A O 20
ATOM 20739 N N . PHE A 1 12 ? -4.678 -3.125 1.517 1.00 10.00 87 PHE A N 20
ATOM 20740 C CA . PHE A 1 12 ? -5.515 -2.041 1.054 1.00 10.00 87 PHE A CA 20
ATOM 20741 C C . PHE A 1 12 ? -6.823 -1.940 1.823 1.00 10.00 87 PHE A C 20
ATOM 20742 O O . PHE A 1 12 ? -7.185 -0.850 2.254 1.00 10.00 87 PHE A O 20
ATOM 20759 N N . ARG A 1 13 ? -7.529 -3.061 1.991 1.00 10.00 88 ARG A N 20
ATOM 20760 C CA . ARG A 1 13 ? -8.810 -3.070 2.683 1.00 10.00 88 ARG A CA 20
ATOM 20761 C C . ARG A 1 13 ? -8.761 -2.391 4.061 1.00 10.00 88 ARG A C 20
ATOM 20762 O O . ARG A 1 13 ? -9.782 -1.885 4.514 1.00 10.00 88 ARG A O 20
ATOM 20783 N N . ALA A 1 14 ? -7.614 -2.374 4.750 1.00 10.00 89 ALA A N 20
ATOM 20784 C CA . ALA A 1 14 ? -7.537 -1.737 6.060 1.00 10.00 89 ALA A CA 20
ATOM 20785 C C . ALA A 1 14 ? -7.800 -0.223 5.978 1.00 10.00 89 ALA A C 20
ATOM 20786 O O . ALA A 1 14 ? -8.623 0.303 6.723 1.00 10.00 89 ALA A O 20
ATOM 20793 N N . PHE A 1 15 ? -7.089 0.481 5.089 1.00 10.00 90 PHE A N 20
ATOM 20794 C CA . PHE A 1 15 ? -7.130 1.940 4.953 1.00 10.00 90 PHE A CA 20
ATOM 20795 C C . PHE A 1 15 ? -7.694 2.360 3.600 1.00 10.00 90 PHE A C 20
ATOM 20796 O O . PHE A 1 15 ? -7.299 3.376 3.019 1.00 10.00 90 PHE A O 20
ATOM 20813 N N . ASP A 1 16 ? -8.687 1.597 3.141 1.00 10.00 91 ASP A N 20
ATOM 20814 C CA . ASP A 1 16 ? -9.468 1.886 1.956 1.00 10.00 91 ASP A CA 20
ATOM 20815 C C . ASP A 1 16 ? -10.239 3.198 2.069 1.00 10.00 91 ASP A C 20
ATOM 20816 O O . ASP A 1 16 ? -10.597 3.814 1.073 1.00 10.00 91 ASP A O 20
ATOM 20825 N N . GLN A 1 17 ? -10.404 3.656 3.298 1.00 10.00 92 GLN A N 20
ATOM 20826 C CA . GLN A 1 17 ? -11.024 4.924 3.653 1.00 10.00 92 GLN A CA 20
ATOM 20827 C C . GLN A 1 17 ? -10.322 6.113 2.983 1.00 10.00 92 GLN A C 20
ATOM 20828 O O . GLN A 1 17 ? -10.990 7.042 2.541 1.00 10.00 92 GLN A O 20
ATOM 20842 N N . ASP A 1 18 ? -8.982 6.088 2.903 1.00 10.00 93 ASP A N 20
ATOM 20843 C CA . ASP A 1 18 ? -8.221 7.082 2.139 1.00 10.00 93 ASP A CA 20
ATOM 20844 C C . ASP A 1 18 ? -8.261 6.628 0.671 1.00 10.00 93 ASP A C 20
ATOM 20845 O O . ASP A 1 18 ? -8.590 7.381 -0.254 1.00 10.00 93 ASP A O 20
ATOM 20854 N N . GLY A 1 19 ? -7.981 5.330 0.479 1.00 10.00 94 GLY A N 20
ATOM 20855 C CA . GLY A 1 19 ? -8.097 4.615 -0.772 1.00 10.00 94 GLY A CA 20
ATOM 20856 C C . GLY A 1 19 ? -9.288 4.976 -1.662 1.00 10.00 94 GLY A C 20
ATOM 20857 O O . GLY A 1 19 ? -9.133 4.904 -2.877 1.00 10.00 94 GLY A O 20
ATOM 20861 N N . ASP A 1 20 ? -10.435 5.377 -1.095 1.00 10.00 95 ASP A N 20
ATOM 20862 C CA . ASP A 1 20 ? -11.595 5.944 -1.791 1.00 10.00 95 ASP A CA 20
ATOM 20863 C C . ASP A 1 20 ? -11.191 6.665 -3.079 1.00 10.00 95 ASP A C 20
ATOM 20864 O O . ASP A 1 20 ? -11.779 6.428 -4.135 1.00 10.00 95 ASP A O 20
ATOM 20873 N N . GLY A 1 21 ? -10.099 7.437 -3.016 1.00 10.00 96 GLY A N 20
ATOM 20874 C CA . GLY A 1 21 ? -9.292 7.600 -4.220 1.00 10.00 96 GLY A CA 20
ATOM 20875 C C . GLY A 1 21 ? -7.769 7.591 -4.045 1.00 10.00 96 GLY A C 20
ATOM 20876 O O . GLY A 1 21 ? -7.076 7.663 -5.059 1.00 10.00 96 GLY A O 20
ATOM 20880 N N . HIS A 1 22 ? -7.193 7.502 -2.836 1.00 10.00 97 HIS A N 20
ATOM 20881 C CA . HIS A 1 22 ? -5.737 7.527 -2.704 1.00 10.00 97 HIS A CA 20
ATOM 20882 C C . HIS A 1 22 ? -5.310 7.029 -1.331 1.00 10.00 97 HIS A C 20
ATOM 20883 O O . HIS A 1 22 ? -5.801 7.561 -0.349 1.00 10.00 97 HIS A O 20
ATOM 20897 N N . ILE A 1 23 ? -4.397 6.057 -1.222 1.00 10.00 98 ILE A N 20
ATOM 20898 C CA . ILE A 1 23 ? -3.970 5.647 0.115 1.00 10.00 98 ILE A CA 20
ATOM 20899 C C . ILE A 1 23 ? -3.082 6.695 0.768 1.00 10.00 98 ILE A C 20
ATOM 20900 O O . ILE A 1 23 ? -2.614 7.655 0.151 1.00 10.00 98 ILE A O 20
ATOM 20916 N N . THR A 1 24 ? -2.767 6.364 2.013 1.00 10.00 99 THR A N 20
ATOM 20917 C CA . THR A 1 24 ? -1.706 6.822 2.866 1.00 10.00 99 THR A CA 20
ATOM 20918 C C . THR A 1 24 ? -0.749 5.628 2.998 1.00 10.00 99 THR A C 20
ATOM 20919 O O . THR A 1 24 ? -1.088 4.566 3.518 1.00 10.00 99 THR A O 20
ATOM 20930 N N . VAL A 1 25 ? 0.447 5.794 2.421 1.00 10.00 100 VAL A N 20
ATOM 20931 C CA . VAL A 1 25 ? 1.504 4.792 2.380 1.00 10.00 100 VAL A CA 20
ATOM 20932 C C . VAL A 1 25 ? 1.781 4.186 3.764 1.00 10.00 100 VAL A C 20
ATOM 20933 O O . VAL A 1 25 ? 2.107 3.006 3.896 1.00 10.00 100 VAL A O 20
ATOM 20946 N N . ASP A 1 26 ? 1.675 5.016 4.803 1.00 10.00 101 ASP A N 20
ATOM 20947 C CA . ASP A 1 26 ? 2.015 4.570 6.155 1.00 10.00 101 ASP A CA 20
ATOM 20948 C C . ASP A 1 26 ? 0.963 3.583 6.662 1.00 10.00 101 ASP A C 20
ATOM 20949 O O . ASP A 1 26 ? 1.276 2.487 7.116 1.00 10.00 101 ASP A O 20
ATOM 20958 N N . GLU A 1 27 ? -0.304 3.938 6.478 1.00 10.00 102 GLU A N 20
ATOM 20959 C CA . GLU A 1 27 ? -1.449 3.065 6.668 1.00 10.00 102 GLU A CA 20
ATOM 20960 C C . GLU A 1 27 ? -1.228 1.756 5.919 1.00 10.00 102 GLU A C 20
ATOM 20961 O O . GLU A 1 27 ? -1.447 0.683 6.471 1.00 10.00 102 GLU A O 20
ATOM 20973 N N . LEU A 1 28 ? -0.756 1.827 4.674 1.00 10.00 103 LEU A N 20
ATOM 20974 C CA . LEU A 1 28 ? -0.368 0.630 3.939 1.00 10.00 103 LEU A CA 20
ATOM 20975 C C . LEU A 1 28 ? 0.559 -0.255 4.788 1.00 10.00 103 LEU A C 20
ATOM 20976 O O . LEU A 1 28 ? 0.263 -1.420 5.045 1.00 10.00 103 LEU A O 20
ATOM 20992 N N . ARG A 1 29 ? 1.669 0.320 5.257 1.00 10.00 104 ARG A N 20
ATOM 20993 C CA . ARG A 1 29 ? 2.634 -0.356 6.122 1.00 10.00 104 ARG A CA 20
ATOM 20994 C C . ARG A 1 29 ? 1.942 -0.970 7.342 1.00 10.00 104 ARG A C 20
ATOM 20995 O O . ARG A 1 29 ? 2.151 -2.135 7.675 1.00 10.00 104 ARG A O 20
ATOM 21016 N N . ARG A 1 30 ? 1.109 -0.167 8.007 1.00 10.00 105 ARG A N 20
ATOM 21017 C CA . ARG A 1 30 ? 0.324 -0.576 9.158 1.00 10.00 105 ARG A CA 20
ATOM 21018 C C . ARG A 1 30 ? -0.525 -1.803 8.809 1.00 10.00 105 ARG A C 20
ATOM 21019 O O . ARG A 1 30 ? -0.593 -2.754 9.584 1.00 10.00 105 ARG A O 20
ATOM 21040 N N . ALA A 1 31 ? -1.174 -1.790 7.643 1.00 10.00 106 ALA A N 20
ATOM 21041 C CA . ALA A 1 31 ? -2.101 -2.825 7.216 1.00 10.00 106 ALA A CA 20
ATOM 21042 C C . ALA A 1 31 ? -1.448 -4.201 7.256 1.00 10.00 106 ALA A C 20
ATOM 21043 O O . ALA A 1 31 ? -2.008 -5.158 7.795 1.00 10.00 106 ALA A O 20
ATOM 21050 N N . MET A 1 32 ? -0.237 -4.293 6.706 1.00 10.00 107 MET A N 20
ATOM 21051 C CA . MET A 1 32 ? 0.522 -5.533 6.700 1.00 10.00 107 MET A CA 20
ATOM 21052 C C . MET A 1 32 ? 0.741 -6.106 8.109 1.00 10.00 107 MET A C 20
ATOM 21053 O O . MET A 1 32 ? 0.841 -7.323 8.278 1.00 10.00 107 MET A O 20
ATOM 21067 N N . ALA A 1 33 ? 0.768 -5.252 9.138 1.00 10.00 108 ALA A N 20
ATOM 21068 C CA . ALA A 1 33 ? 0.811 -5.717 10.517 1.00 10.00 108 ALA A CA 20
ATOM 21069 C C . ALA A 1 33 ? -0.457 -6.498 10.866 1.00 10.00 108 ALA A C 20
ATOM 21070 O O . ALA A 1 33 ? -0.392 -7.504 11.565 1.00 10.00 108 ALA A O 20
ATOM 21077 N N . GLY A 1 34 ? -1.610 -6.032 10.375 1.00 10.00 109 GLY A N 20
ATOM 21078 C CA . GLY A 1 34 ? -2.883 -6.713 10.544 1.00 10.00 109 GLY A CA 20
ATOM 21079 C C . GLY A 1 34 ? -2.844 -8.087 9.881 1.00 10.00 109 GLY A C 20
ATOM 21080 O O . GLY A 1 34 ? -3.291 -9.070 10.467 1.00 10.00 109 GLY A O 20
ATOM 21084 N N . LEU A 1 35 ? -2.303 -8.154 8.661 1.00 10.00 110 LEU A N 20
ATOM 21085 C CA . LEU A 1 35 ? -2.108 -9.417 7.955 1.00 10.00 110 LEU A CA 20
ATOM 21086 C C . LEU A 1 35 ? -1.227 -10.373 8.754 1.00 10.00 110 LEU A C 20
ATOM 21087 O O . LEU A 1 35 ? -1.607 -11.521 8.976 1.00 10.00 110 LEU A O 20
ATOM 21103 N N . GLY A 1 36 ? -0.046 -9.913 9.171 1.00 10.00 111 GLY A N 20
ATOM 21104 C CA . GLY A 1 36 ? 0.828 -10.687 10.025 1.00 10.00 111 GLY A CA 20
ATOM 21105 C C . GLY A 1 36 ? 2.290 -10.305 9.845 1.00 10.00 111 GLY A C 20
ATOM 21106 O O . GLY A 1 36 ? 3.000 -10.119 10.829 1.00 10.00 111 GLY A O 20
ATOM 21110 N N . GLN A 1 37 ? 2.745 -10.199 8.593 1.00 10.00 112 GLN A N 20
ATOM 21111 C CA . GLN A 1 37 ? 4.116 -9.824 8.269 1.00 10.00 112 GLN A CA 20
ATOM 21112 C C . GLN A 1 37 ? 4.176 -8.347 7.849 1.00 10.00 112 GLN A C 20
ATOM 21113 O O . GLN A 1 37 ? 4.087 -8.065 6.655 1.00 10.00 112 GLN A O 20
ATOM 21127 N N . PRO A 1 38 ? 4.334 -7.387 8.780 1.00 10.00 113 PRO A N 20
ATOM 21128 C CA . PRO A 1 38 ? 4.451 -5.984 8.418 1.00 10.00 113 PRO A CA 20
ATOM 21129 C C . PRO A 1 38 ? 5.665 -5.787 7.511 1.00 10.00 113 PRO A C 20
ATOM 21130 O O . PRO A 1 38 ? 6.792 -6.026 7.943 1.00 10.00 113 PRO A O 20
ATOM 21141 N N . LEU A 1 39 ? 5.442 -5.371 6.260 1.00 10.00 114 LEU A N 20
ATOM 21142 C CA . LEU A 1 39 ? 6.523 -5.087 5.322 1.00 10.00 114 LEU A CA 20
ATOM 21143 C C . LEU A 1 39 ? 7.494 -4.102 5.986 1.00 10.00 114 LEU A C 20
ATOM 21144 O O . LEU A 1 39 ? 7.074 -2.999 6.344 1.00 10.00 114 LEU A O 20
ATOM 21160 N N . PRO A 1 40 ? 8.767 -4.479 6.192 1.00 10.00 115 PRO A N 20
ATOM 21161 C CA . PRO A 1 40 ? 9.710 -3.630 6.893 1.00 10.00 115 PRO A CA 20
ATOM 21162 C C . PRO A 1 40 ? 10.033 -2.395 6.057 1.00 10.00 115 PRO A C 20
ATOM 21163 O O . PRO A 1 40 ? 9.713 -2.321 4.866 1.00 10.00 115 PRO A O 20
ATOM 21174 N N . GLN A 1 41 ? 10.666 -1.413 6.703 1.00 10.00 116 GLN A N 20
ATOM 21175 C CA . GLN A 1 41 ? 10.835 -0.087 6.140 1.00 10.00 116 GLN A CA 20
ATOM 21176 C C . GLN A 1 41 ? 11.494 -0.121 4.763 1.00 10.00 116 GLN A C 20
ATOM 21177 O O . GLN A 1 41 ? 11.082 0.650 3.921 1.00 10.00 116 GLN A O 20
ATOM 21191 N N . GLU A 1 42 ? 12.468 -0.997 4.506 1.00 10.00 117 GLU A N 20
ATOM 21192 C CA . GLU A 1 42 ? 13.025 -1.191 3.159 1.00 10.00 117 GLU A CA 20
ATOM 21193 C C . GLU A 1 42 ? 11.953 -1.563 2.138 1.00 10.00 117 GLU A C 20
ATOM 21194 O O . GLU A 1 42 ? 11.855 -0.946 1.079 1.00 10.00 117 GLU A O 20
ATOM 21206 N N . GLU A 1 43 ? 11.166 -2.592 2.446 1.00 10.00 118 GLU A N 20
ATOM 21207 C CA . GLU A 1 43 ? 10.194 -3.136 1.513 1.00 10.00 118 GLU A CA 20
ATOM 21208 C C . GLU A 1 43 ? 9.199 -2.019 1.215 1.00 10.00 118 GLU A C 20
ATOM 21209 O O . GLU A 1 43 ? 8.971 -1.613 0.075 1.00 10.00 118 GLU A O 20
ATOM 21221 N N . LEU A 1 44 ? 8.650 -1.449 2.285 1.00 10.00 119 LEU A N 20
ATOM 21222 C CA . LEU A 1 44 ? 7.663 -0.406 2.118 1.00 10.00 119 LEU A CA 20
ATOM 21223 C C . LEU A 1 44 ? 8.279 0.900 1.607 1.00 10.00 119 LEU A C 20
ATOM 21224 O O . LEU A 1 44 ? 7.568 1.658 0.974 1.00 10.00 119 LEU A O 20
ATOM 21240 N N . ASP A 1 45 ? 9.557 1.199 1.857 1.00 10.00 120 ASP A N 20
ATOM 21241 C CA . ASP A 1 45 ? 10.263 2.348 1.277 1.00 10.00 120 ASP A CA 20
ATOM 21242 C C . ASP A 1 45 ? 10.273 2.190 -0.234 1.00 10.00 120 ASP A C 20
ATOM 21243 O O . ASP A 1 45 ? 9.869 3.080 -0.978 1.00 10.00 120 ASP A O 20
ATOM 21252 N N . ALA A 1 46 ? 10.703 1.013 -0.677 1.00 10.00 121 ALA A N 20
ATOM 21253 C CA . ALA A 1 46 ? 10.741 0.654 -2.078 1.00 10.00 121 ALA A CA 20
ATOM 21254 C C . ALA A 1 46 ? 9.362 0.905 -2.715 1.00 10.00 121 ALA A C 20
ATOM 21255 O O . ALA A 1 46 ? 9.251 1.625 -3.710 1.00 10.00 121 ALA A O 20
ATOM 21262 N N . MET A 1 47 ? 8.294 0.395 -2.091 1.00 10.00 122 MET A N 20
ATOM 21263 C CA . MET A 1 47 ? 6.928 0.653 -2.522 1.00 10.00 122 MET A CA 20
ATOM 21264 C C . MET A 1 47 ? 6.528 2.132 -2.365 1.00 10.00 122 MET A C 20
ATOM 21265 O O . MET A 1 47 ? 5.819 2.666 -3.208 1.00 10.00 122 MET A O 20
ATOM 21279 N N . ILE A 1 48 ? 6.963 2.812 -1.302 1.00 10.00 123 ILE A N 20
ATOM 21280 C CA . ILE A 1 48 ? 6.703 4.229 -1.047 1.00 10.00 123 ILE A CA 20
ATOM 21281 C C . ILE A 1 48 ? 7.214 5.033 -2.245 1.00 10.00 123 ILE A C 20
ATOM 21282 O O . ILE A 1 48 ? 6.578 5.980 -2.694 1.00 10.00 123 ILE A O 20
ATOM 21298 N N . ARG A 1 49 ? 8.390 4.652 -2.742 1.00 10.00 124 ARG A N 20
ATOM 21299 C CA . ARG A 1 49 ? 9.065 5.313 -3.845 1.00 10.00 124 ARG A CA 20
ATOM 21300 C C . ARG A 1 49 ? 8.304 5.078 -5.151 1.00 10.00 124 ARG A C 20
ATOM 21301 O O . ARG A 1 49 ? 8.099 6.011 -5.920 1.00 10.00 124 ARG A O 20
ATOM 21322 N N . GLU A 1 50 ? 7.888 3.830 -5.394 1.00 10.00 125 GLU A N 20
ATOM 21323 C CA . GLU A 1 50 ? 6.980 3.487 -6.487 1.00 10.00 125 GLU A CA 20
ATOM 21324 C C . GLU A 1 50 ? 5.682 4.299 -6.385 1.00 10.00 125 GLU A C 20
ATOM 21325 O O . GLU A 1 50 ? 5.163 4.783 -7.388 1.00 10.00 125 GLU A O 20
ATOM 21337 N N . ALA A 1 51 ? 5.182 4.487 -5.167 1.00 10.00 126 ALA A N 20
ATOM 21338 C CA . ALA A 1 51 ? 3.980 5.248 -4.899 1.00 10.00 126 ALA A CA 20
ATOM 21339 C C . ALA A 1 51 ? 4.219 6.750 -5.048 1.00 10.00 126 ALA A C 20
ATOM 21340 O O . ALA A 1 51 ? 4.123 7.481 -4.065 1.00 10.00 126 ALA A O 20
ATOM 21347 N N . ASP A 1 52 ? 4.460 7.229 -6.271 1.00 10.00 127 ASP A N 20
ATOM 21348 C CA . ASP A 1 52 ? 4.564 8.642 -6.604 1.00 10.00 127 ASP A CA 20
ATOM 21349 C C . ASP A 1 52 ? 3.434 9.065 -7.549 1.00 10.00 127 ASP A C 20
ATOM 21350 O O . ASP A 1 52 ? 3.602 9.984 -8.348 1.00 10.00 127 ASP A O 20
ATOM 21359 N N . VAL A 1 53 ? 2.272 8.407 -7.435 1.00 10.00 128 VAL A N 20
ATOM 21360 C CA . VAL A 1 53 ? 1.168 8.521 -8.384 1.00 10.00 128 VAL A CA 20
ATOM 21361 C C . VAL A 1 53 ? 0.842 9.984 -8.667 1.00 10.00 128 VAL A C 20
ATOM 21362 O O . VAL A 1 53 ? 0.797 10.415 -9.818 1.00 10.00 128 VAL A O 20
ATOM 21375 N N . ASP A 1 54 ? 0.586 10.714 -7.581 1.00 10.00 129 ASP A N 20
ATOM 21376 C CA . ASP A 1 54 ? 0.335 12.140 -7.574 1.00 10.00 129 ASP A CA 20
ATOM 21377 C C . ASP A 1 54 ? 1.167 12.723 -6.444 1.00 10.00 129 ASP A C 20
ATOM 21378 O O . ASP A 1 54 ? 1.665 11.997 -5.578 1.00 10.00 129 ASP A O 20
ATOM 21387 N N . GLN A 1 55 ? 1.273 14.051 -6.437 1.00 10.00 130 GLN A N 20
ATOM 21388 C CA . GLN A 1 55 ? 1.881 14.837 -5.379 1.00 10.00 130 GLN A CA 20
ATOM 21389 C C . GLN A 1 55 ? 3.407 14.714 -5.379 1.00 10.00 130 GLN A C 20
ATOM 21390 O O . GLN A 1 55 ? 4.081 15.718 -5.604 1.00 10.00 130 GLN A O 20
ATOM 21404 N N . ASP A 1 56 ? 3.933 13.516 -5.094 1.00 10.00 131 ASP A N 20
ATOM 21405 C CA . ASP A 1 56 ? 5.331 13.252 -4.749 1.00 10.00 131 ASP A CA 20
ATOM 21406 C C . ASP A 1 56 ? 5.430 11.819 -4.223 1.00 10.00 131 ASP A C 20
ATOM 21407 O O . ASP A 1 56 ? 6.228 11.025 -4.709 1.00 10.00 131 ASP A O 20
ATOM 21416 N N . GLY A 1 57 ? 4.589 11.503 -3.232 1.00 10.00 132 GLY A N 20
ATOM 21417 C CA . GLY A 1 57 ? 4.594 10.230 -2.529 1.00 10.00 132 GLY A CA 20
ATOM 21418 C C . GLY A 1 57 ? 3.172 9.807 -2.149 1.00 10.00 132 GLY A C 20
ATOM 21419 O O . GLY A 1 57 ? 2.809 9.892 -0.977 1.00 10.00 132 GLY A O 20
ATOM 21423 N N . ARG A 1 58 ? 2.361 9.373 -3.121 1.00 10.00 133 ARG A N 20
ATOM 21424 C CA . ARG A 1 58 ? 1.019 8.828 -2.916 1.00 10.00 133 ARG A CA 20
ATOM 21425 C C . ARG A 1 58 ? 0.731 7.754 -3.968 1.00 10.00 133 ARG A C 20
ATOM 21426 O O . ARG A 1 58 ? 1.447 7.669 -4.961 1.00 10.00 133 ARG A O 20
ATOM 21447 N N . VAL A 1 59 ? -0.329 6.956 -3.786 1.00 10.00 134 VAL A N 20
ATOM 21448 C CA . VAL A 1 59 ? -0.743 5.948 -4.749 1.00 10.00 134 VAL A CA 20
ATOM 21449 C C . VAL A 1 59 ? -2.246 5.695 -4.689 1.00 10.00 134 VAL A C 20
ATOM 21450 O O . VAL A 1 59 ? -2.851 5.698 -3.614 1.00 10.00 134 VAL A O 20
ATOM 21463 N N . ASN A 1 60 ? -2.860 5.520 -5.862 1.00 10.00 135 ASN A N 20
ATOM 21464 C CA . ASN A 1 60 ? -4.276 5.236 -5.971 1.00 10.00 135 ASN A CA 20
ATOM 21465 C C . ASN A 1 60 ? -4.494 3.801 -5.504 1.00 10.00 135 ASN A C 20
ATOM 21466 O O . ASN A 1 60 ? -3.940 2.863 -6.073 1.00 10.00 135 ASN A O 20
ATOM 21477 N N . TYR A 1 61 ? -5.308 3.655 -4.464 1.00 10.00 136 TYR A N 20
ATOM 21478 C CA . TYR A 1 61 ? -5.566 2.422 -3.737 1.00 10.00 136 TYR A CA 20
ATOM 21479 C C . TYR A 1 61 ? -5.658 1.179 -4.629 1.00 10.00 136 TYR A C 20
ATOM 21480 O O . TYR A 1 61 ? -4.779 0.327 -4.562 1.00 10.00 136 TYR A O 20
ATOM 21498 N N . GLU A 1 62 ? -6.715 1.044 -5.434 1.00 10.00 137 GLU A N 20
ATOM 21499 C CA . GLU A 1 62 ? -6.919 -0.179 -6.205 1.00 10.00 137 GLU A CA 20
ATOM 21500 C C . GLU A 1 62 ? -5.779 -0.328 -7.216 1.00 10.00 137 GLU A C 20
ATOM 21501 O O . GLU A 1 62 ? -5.119 -1.362 -7.287 1.00 10.00 137 GLU A O 20
ATOM 21513 N N . GLU A 1 63 ? -5.533 0.755 -7.962 1.00 10.00 138 GLU A N 20
ATOM 21514 C CA . GLU A 1 63 ? -4.516 0.843 -9.003 1.00 10.00 138 GLU A CA 20
ATOM 21515 C C . GLU A 1 63 ? -3.171 0.280 -8.522 1.00 10.00 138 GLU A C 20
ATOM 21516 O O . GLU A 1 63 ? -2.523 -0.453 -9.266 1.00 10.00 138 GLU A O 20
ATOM 21528 N N . PHE A 1 64 ? -2.801 0.542 -7.257 1.00 10.00 139 PHE A N 20
ATOM 21529 C CA . PHE A 1 64 ? -1.655 -0.072 -6.580 1.00 10.00 139 PHE A CA 20
ATOM 21530 C C . PHE A 1 64 ? -1.425 -1.512 -7.013 1.00 10.00 139 PHE A C 20
ATOM 21531 O O . PHE A 1 64 ? -0.305 -1.925 -7.315 1.00 10.00 139 PHE A O 20
ATOM 21548 N N . ALA A 1 65 ? -2.494 -2.303 -6.991 1.00 10.00 140 ALA A N 20
ATOM 21549 C CA . ALA A 1 65 ? -2.422 -3.727 -7.214 1.00 10.00 140 ALA A CA 20
ATOM 21550 C C . ALA A 1 65 ? -1.774 -4.069 -8.569 1.00 10.00 140 ALA A C 20
ATOM 21551 O O . ALA A 1 65 ? -1.210 -5.149 -8.733 1.00 10.00 140 ALA A O 20
ATOM 21558 N N . ARG A 1 66 ? -1.857 -3.150 -9.535 1.00 10.00 141 ARG A N 20
ATOM 21559 C CA . ARG A 1 66 ? -1.210 -3.220 -10.838 1.00 10.00 141 ARG A CA 20
ATOM 21560 C C . ARG A 1 66 ? 0.304 -2.958 -10.789 1.00 10.00 141 ARG A C 20
ATOM 21561 O O . ARG A 1 66 ? 1.027 -3.435 -11.659 1.00 10.00 141 ARG A O 20
ATOM 21582 N N . MET A 1 67 ? 0.778 -2.164 -9.820 1.00 10.00 142 MET A N 20
ATOM 21583 C CA . MET A 1 67 ? 2.200 -1.888 -9.613 1.00 10.00 142 MET A CA 20
ATOM 21584 C C . MET A 1 67 ? 2.831 -2.977 -8.736 1.00 10.00 142 MET A C 20
ATOM 21585 O O . MET A 1 67 ? 3.941 -3.436 -9.011 1.00 10.00 142 MET A O 20
ATOM 21599 N N . LEU A 1 68 ? 2.071 -3.497 -7.762 1.00 10.00 143 LEU A N 20
ATOM 21600 C CA . LEU A 1 68 ? 2.181 -4.891 -7.363 1.00 10.00 143 LEU A CA 20
ATOM 21601 C C . LEU A 1 68 ? 2.213 -5.763 -8.647 1.00 10.00 143 LEU A C 20
ATOM 21602 O O . LEU A 1 68 ? 1.879 -5.301 -9.731 1.00 10.00 143 LEU A O 20
ATOM 21618 N N . ALA A 1 69 ? 2.679 -7.015 -8.579 1.00 10.00 144 ALA A N 20
ATOM 21619 C CA . ALA A 1 69 ? 2.972 -7.849 -9.738 1.00 10.00 144 ALA A CA 20
ATOM 21620 C C . ALA A 1 69 ? 4.109 -7.323 -10.636 1.00 10.00 144 ALA A C 20
ATOM 21621 O O . ALA A 1 69 ? 4.726 -8.134 -11.320 1.00 10.00 144 ALA A O 20
ATOM 21628 N N . GLN A 1 70 ? 4.432 -6.019 -10.611 1.00 10.00 145 GLN A N 20
ATOM 21629 C CA . GLN A 1 70 ? 5.542 -5.425 -11.347 1.00 10.00 145 GLN A CA 20
ATOM 21630 C C . GLN A 1 70 ? 5.300 -5.607 -12.852 1.00 10.00 145 GLN A C 20
ATOM 21631 O O . GLN A 1 70 ? 6.180 -6.078 -13.573 1.00 10.00 145 GLN A O 20
ATOM 21645 N N . GLU A 1 71 ? 4.095 -5.250 -13.310 1.00 10.00 146 GLU A N 20
ATOM 21646 C CA . GLU A 1 71 ? 3.639 -5.451 -14.678 1.00 10.00 146 GLU A CA 20
ATOM 21647 C C . GLU A 1 71 ? 2.653 -4.321 -15.018 1.00 10.00 146 GLU A C 20
ATOM 21648 O O . GLU A 1 71 ? 1.527 -4.609 -15.484 1.00 10.00 146 GLU A O 20
#

Nearest PDB structures (foldseek):
  2b1u-assembly1_A  TM=9.840E-01  e=1.211E-10  Homo sapiens
  2kxw-assembly1_A  TM=6.396E-01  e=9.096E-05  Paramecium tetraurelia
  1dmo-assembly1_A  TM=6.493E-01  e=3.349E-04  Xenopus laevis
  7n6g-assembly1_5S  TM=5.937E-01  e=1.580E-03  Chlamydomonas reinhardtii
  6feg-assembly1_B  TM=6.284E-01  e=1.485E-03  Homo sapiens

B-factor: mean 10.0, std 0.0, range [10.0, 10.0]